Protein 6PI6 (pdb70)

Nearest PDB structures (foldseek):
  6pi6-assembly1_A  TM=1.001E+00  e=5.151E-66  Pseudomonas sp. ADP
  3s99-assembly1_A  TM=9.803E-01  e=4.110E-44  Brucella abortus 2308
  7x0r-assembly1_A  TM=9.194E-01  e=1.935E-23  Acetivibrio thermocellus
  2hqb-assembly1_A  TM=8.569E-01  e=4.774E-20  Halalkalibacterium halodurans
  4p98-assembly1_A  TM=7.795E-01  e=1.539E-20  Conexibacter woesei DSM 14684

B-factor: mean 29.37, std 10.7, range [14.75, 93.06]

Foldseek 3Di:
DAQEEEEEELADCVQLFQNVQVVVLVVLLCVVCPPNHDYYYDYNQHFADSVLVVQLVSLVVPHQEYEYADARCAVSQVVSCVVRVSHAYEYELDDDWDFRYAYEYEPLLLVLLLLLLLLLQAAPQLEAEEEEADLFLVRQSSQQSSLLSVCVPPVSRFYAYEYQNHQEDLVSSLVRLVQSVVVRHQEYEYNHTHCSNLLNNQVVVGAYEGHQHQPCVNHVNRHFKYWHFNCNVVSNVQSVCSSVVNDGHYYYYHYVLNPRTDMGDGRPPRDPVSVVVSVVSSVCSNVVVDDSQADQFAFQVRHTQHHHPGGRDPVCSSGPNTHTHNYYYGDDD/DAQEEEEEELADCVQLFDNVQVVVLVVLLCVVCPPNYDYYYDHNQHFADSVLVVQLVSVVVPHQEYEYADASCAVSQVVSCVVRVSHAYEYELYDDWDFRYAYEYEPLLLVLLLLLLLLLVAAPQLEAEEEEADLFLSRQSSQQSSLLSVCVPPVSRFYAYDYQNHQEDLVSSLVRLVLSVVVRHQEYEYNHTHCSNLLNNQVVVGAYEGHQHFPCVNHVNRHQKYWHFNCNVVSNVQSVCSVVVNDGHYYYYHYVLNPRTDMGDGRPPRDPVSVVVSVVSSVCSNVVVDDSQADQFAFQVRHTQHHHPGGRDPVCSSGPNTHTHRYDYGDDD/DAQEEEEEELADCVQLFQVVLVVVLVVLLCVVCPPNYDYYYDHNQHFAPSNLVVVLVSLVVPRQEYEYADARCQVSQLVSCVVRVSHAYEYELYDDWDFRYAYEYEPLLLVLLLLLLLLLQAAPQLEAEEEEADLFLVRQSSQQSSLLSVCVVPVSHFYAYDYQNHQEDLVSSLVRLVLSVVLPHQEYEYNHTHCNNLLNNQVVVGAYEGHQHFPCVNHVNRHQKYWHFNCNVVVNVQSVCVVVVNDGHYYYYYYVLNPRTDIGDGRPPRDPVSVVVSVVSSVCSNVVVDDSQADQWAFQVRHGPHHHVGGQDPVCSSGVRGHTHRYDYRD/DAQEEEEEELADCVQLFQNVLVVVLVVLLCVVCPPNHDYDYDHNQHFADSNLVVVLVSLVVPRQEYEYADARCQVSQVVSCVVRVSHAYEYELYDDWDFRYAYEYEPLLLVLLLLLLLLLVAAPQLEAEEEEADLFLVRQSSQQSSLLSVCVPPVSHFYAYDYQNHQEDLVSSLVRLVLSVVVPHQEYEYNHTHCSNLLNNQVVVGAYEGEQHQPCVNHVNRHQKYWHFNCNVVVNVQSVCVVVVNDGHYYYYHYVLNPRTDMGDGRPPRDPVSVVVSVVSSVCSNVVVDDSFADQWAFQVRHGPHHHVGGQDPVCSSGVRTHTHRYDYRD

InterPro domains:
  IPR003760 ABC transporter substrate-binding protein PnrA-like [PF02608] (31-310)
  IPR028082 Periplasmic binding protein-like I [SSF53822] (176-240)
  IPR052910 ABC Transporter and Purine-Binding [PTHR43208] (24-359)

Sequence (1328 aa):
EPLKVAFVYAGPVSDAGYTYAHDQGRLAMEKNLGAKVVKSSYVENVPEGADAERVIRKLAADDGNKKLIFTTSFGFMNPTERVAKAFPNVVFEHATGVKLAKNLGVYESRQYEGTYLQGVLLAAKMTKTGVIGFVGSFPVPEVIRNINAYTLGAQSVNPKIKTKVIWVSTWYDPAKKERRQAAETLIAQGADVLTQNNTNSPATLQVAQEKGKYAFGCDADMSKFAPKAHLTASISNWGDFYTKTAQAVMAGTWKSEEVHHWGMAEGMVKMAPLNAAVPPDAAKLFEEKKAAMVSGKIKPFQGPLKDQSGAVKVAAGSDLPLASLKGMNWYVQGVEGTIPKEPLKVAFVYAGPVSDAGYTYAHDQGRLAMEKKNLGAKVKSSYVENVPEGADAERVIRKLAADGNKLIFTTSFGFMNPTERVAKAFPNVVFEHATGVKLAKNLGVYESRQYEGTYLQGVLLAAKMTKTGVIGFVGSFPVPEVIRNINAYTLGAQSVNPKIKTKVIWVSTWYDPAKERQAAETLIAQGADVLTQNTNSPATLQVAQEKGKYAFGCDADMSKFAPKAHLTASSISNWGDFYTKTAQAVMAGTWKSEEVHHWGMAEGMVKKMAPLNAAVPPDAAKLFEEKKAAMVSGKIKPFQGPLKDQQSGAVKVAAGSDLPLASLKGMNWYVQQGVEGTIPKEPLKVAFVYAGPVSDAGYTYAHDQGRLAMEKNLGAKVKSSYVENVPEGADAERVIRKLAADGNKLIFTTSFGFMNPTERVAKAFPNVVFEHATGVKLLAKNLGVYESRQYEGTYLQGVLLAAKMTKTGVIGFVGSFPVPEVIRNINAYTLGAQSVNPKIKTKVIWVSTWYDPAKERQQAAETLIAQGADVLTQNNTNSPATLQVAQEKGKYAFGCDADMSKFAPKAHLTASISNWGDFYTKTAQAVMAGTWKSEEVHHWGMAEGMVKMAPLNAAVPPDAAKLFEEKKAAMVSGKIKPFQGPLKDQSGAVKVAAGSDLPLASLKGMNWYVQGVEGTIEPLKVAFVYAGPVSDAGYTYAHDQGRLAMEKNLGAKVKSSYVENVPEGADAERVIRKLAADGNKLIFTTSFGFMNPTERVAKAFPNVVFEHATGVKLAKNLGVYESRQYEGTYLQGVLAAKMTKTGVIGFVGSFPVPEVIRNINAYTLGAQSVNPKIKTKVIWVSTWYDPAKERQAAETLIAQGADVLTQNNTNSPATLQVAQEKGKYAFGCDADMSKFAPKKAHLTASISNWGDDFYTKTAQAVMAGTWKSEEVHHWGMAEGMVKMAPLNAAVPPDAAKLFEEKKAAMVSGKIKPFQGPLKDQSGAVKVAAGSDLPLASLLKGMMNWYVQGVEGTI

Radius of gyration: 36.93 Å; Cα contacts (8 Å, |Δi|>4): 3184; chains: 4; bounding box: 103×70×82 Å

Structure (mmCIF, N/CA/C/O backbone):
data_6PI6
#
_entry.id   6PI6
#
_cell.length_a   98.761
_cell.length_b   62.786
_cell.length_c   120.173
_cell.angle_alpha   90.000
_cell.angle_beta   93.360
_cell.angle_gamma   90.000
#
_symmetry.space_group_name_H-M   'P 1 21 1'
#
loop_
_entity.id
_entity.type
_entity.pdbx_description
1 polymer 'Atrazine periplasmic binding protein'
2 non-polymer 4-(ethylamino)-6-[(propan-2-yl)amino]-1,3,5-triazin-2-ol
3 non-polymer 'DIMETHYL SULFOXIDE'
4 water water
#
loop_
_atom_site.group_PDB
_atom_site.id
_atom_site.type_symbol
_atom_site.label_atom_id
_atom_site.label_alt_id
_atom_site.label_comp_id
_atom_site.label_asym_id
_atom_site.label_entity_id
_atom_site.label_seq_id
_atom_site.pdbx_PDB_ins_code
_atom_site.Cartn_x
_atom_site.Cartn_y
_atom_site.Cartn_z
_atom_site.occupancy
_atom_site.B_iso_or_equiv
_atom_site.auth_seq_id
_atom_site.auth_comp_id
_atom_site.auth_asym_id
_atom_site.auth_atom_id
_atom_site.pdbx_PDB_model_num
ATOM 1 N N . GLU A 1 23 ? 13.770 18.382 -18.815 1.00 62.78 28 GLU A N 1
ATOM 2 C CA . GLU A 1 23 ? 13.701 17.212 -17.884 1.00 59.52 28 GLU A CA 1
ATOM 3 C C . GLU A 1 23 ? 12.285 16.632 -17.936 1.00 44.37 28 GLU A C 1
ATOM 4 O O . GLU A 1 23 ? 11.319 17.367 -18.122 1.00 40.99 28 GLU A O 1
ATOM 10 N N . PRO A 1 24 ? 12.102 15.306 -17.799 1.00 39.36 29 PRO A N 1
ATOM 11 C CA . PRO A 1 24 ? 10.752 14.757 -17.639 1.00 33.58 29 PRO A CA 1
ATOM 12 C C . PRO A 1 24 ? 9.983 15.315 -16.423 1.00 28.69 29 PRO A C 1
ATOM 13 O O . PRO A 1 24 ? 10.577 15.670 -15.433 1.00 29.30 29 PRO A O 1
ATOM 17 N N . LEU A 1 25 ? 8.656 15.404 -16.565 1.00 23.07 30 LEU A N 1
ATOM 18 C CA . LEU A 1 25 ? 7.761 15.740 -15.453 1.00 20.91 30 LEU A CA 1
ATOM 19 C C . LEU A 1 25 ? 7.657 14.479 -14.578 1.00 19.70 30 LEU A C 1
ATOM 20 O O . LEU A 1 25 ? 7.226 13.408 -15.108 1.00 21.18 30 LEU A O 1
ATOM 25 N N . LYS A 1 26 ? 7.972 14.622 -13.295 1.00 21.87 31 LYS A N 1
ATOM 26 C CA . LYS A 1 26 ? 7.884 13.518 -12.314 1.00 20.93 31 LYS A CA 1
ATOM 27 C C . LYS A 1 26 ? 6.474 13.484 -11.764 1.00 19.48 31 LYS A C 1
ATOM 28 O O . LYS A 1 26 ? 6.010 14.505 -11.209 1.00 20.44 31 LYS A O 1
ATOM 34 N N . VAL A 1 27 ? 5.803 12.369 -12.003 1.00 18.61 32 VAL A N 1
ATOM 35 C CA . VAL A 1 27 ? 4.380 12.180 -11.638 1.00 18.50 32 VAL A CA 1
ATOM 36 C C . VAL A 1 27 ? 4.311 10.996 -10.682 1.00 16.65 32 VAL A C 1
ATOM 37 O O . VAL A 1 27 ? 4.829 9.927 -11.014 1.00 20.39 32 VAL A O 1
ATOM 41 N N . ALA A 1 28 ? 3.605 11.159 -9.554 1.00 16.57 33 ALA A N 1
ATOM 42 C CA . ALA A 1 28 ? 3.410 10.061 -8.591 1.00 17.34 33 ALA A CA 1
ATOM 43 C C . ALA A 1 28 ? 1.920 9.766 -8.377 1.00 18.73 33 ALA A C 1
ATOM 44 O O . ALA A 1 28 ? 1.081 10.666 -8.422 1.00 17.73 33 ALA A O 1
ATOM 46 N N . PHE A 1 29 ? 1.628 8.495 -8.103 1.00 17.89 34 PHE A N 1
ATOM 47 C CA . PHE A 1 29 ? 0.269 7.970 -7.860 1.00 17.42 34 PHE A CA 1
ATOM 48 C C . PHE A 1 29 ? 0.285 7.302 -6.497 1.00 18.57 34 PHE A C 1
ATOM 49 O O . PHE A 1 29 ? 1.150 6.470 -6.264 1.00 19.94 34 PHE A O 1
ATOM 57 N N . VAL A 1 30 ? -0.645 7.673 -5.659 1.00 16.21 35 VAL A N 1
ATOM 58 C CA . VAL A 1 30 ? -0.832 7.051 -4.325 1.00 16.78 35 VAL A CA 1
ATOM 59 C C . VAL A 1 30 ? -2.098 6.211 -4.351 1.00 17.13 35 VAL A C 1
ATOM 60 O O . VAL A 1 30 ? -3.203 6.775 -4.537 1.00 17.30 35 VAL A O 1
ATOM 64 N N . TYR A 1 31 ? -1.956 4.888 -4.130 1.00 17.00 36 TYR A N 1
ATOM 65 C CA . TYR A 1 31 ? -3.073 3.939 -4.135 1.00 16.73 36 TYR A CA 1
ATOM 66 C C . TYR A 1 31 ? -3.352 3.466 -2.707 1.00 17.12 36 TYR A C 1
ATOM 67 O O . TYR A 1 31 ? -2.400 3.279 -1.934 1.00 17.32 36 TYR A O 1
ATOM 76 N N . ALA A 1 32 ? -4.624 3.327 -2.406 1.00 17.42 37 ALA A N 1
ATOM 77 C CA . ALA A 1 32 ? -5.098 2.821 -1.091 1.00 18.67 37 ALA A CA 1
ATOM 78 C C . ALA A 1 32 ? -5.234 1.320 -1.115 1.00 19.36 37 ALA A C 1
ATOM 79 O O . ALA A 1 32 ? -5.541 0.725 -0.069 1.00 21.65 37 ALA A O 1
ATOM 81 N N . GLY A 1 33 ? -5.032 0.701 -2.267 1.00 19.06 38 GLY A N 1
ATOM 82 C CA . GLY A 1 33 ? -5.139 -0.746 -2.464 1.00 19.49 38 GLY A CA 1
ATOM 83 C C . GLY A 1 33 ? -3.989 -1.242 -3.326 1.00 18.15 38 GLY A C 1
ATOM 84 O O . GLY A 1 33 ? -3.092 -0.472 -3.713 1.00 19.57 38 GLY A O 1
ATOM 85 N N . PRO A 1 34 ? -4.019 -2.526 -3.717 1.00 19.14 39 PRO A N 1
ATOM 86 C CA . PRO A 1 34 ? -2.972 -3.103 -4.553 1.00 19.85 39 PRO A CA 1
ATOM 87 C C . PRO A 1 34 ? -3.327 -3.106 -6.033 1.00 20.21 39 PRO A C 1
ATOM 88 O O . PRO A 1 34 ? -4.520 -3.244 -6.396 1.00 19.75 39 PRO A O 1
ATOM 92 N N . VAL A 1 35 ? -2.294 -2.975 -6.863 1.00 20.25 40 VAL A N 1
ATOM 93 C CA . VAL A 1 35 ? -2.487 -3.101 -8.326 1.00 24.36 40 VAL A CA 1
ATOM 94 C C . VAL A 1 35 ? -3.027 -4.501 -8.659 1.00 24.35 40 VAL A C 1
ATOM 95 O O . VAL A 1 35 ? -3.765 -4.631 -9.634 1.00 24.86 40 VAL A O 1
ATOM 99 N N . SER A 1 36 ? -2.803 -5.492 -7.791 1.00 21.85 41 SER A N 1
ATOM 100 C CA . SER A 1 36 ? -3.264 -6.872 -8.015 1.00 25.05 41 SER A CA 1
ATOM 101 C C . SER A 1 36 ? -4.713 -7.065 -7.548 1.00 26.53 41 SER A C 1
ATOM 102 O O . SER A 1 36 ? -5.165 -8.205 -7.573 1.00 24.61 41 SER A O 1
ATOM 105 N N . ASP A 1 37 ? -5.468 -5.999 -7.198 1.00 22.67 42 ASP A N 1
ATOM 106 C CA . ASP A 1 37 ? -6.909 -6.134 -6.877 1.00 22.90 42 ASP A CA 1
ATOM 107 C C . ASP A 1 37 ? -7.705 -6.605 -8.096 1.00 23.68 42 ASP A C 1
ATOM 108 O O . ASP A 1 37 ? -8.802 -7.105 -7.888 1.00 25.46 42 ASP A O 1
ATOM 113 N N . ALA A 1 38 ? -7.209 -6.376 -9.314 1.00 22.74 43 ALA A N 1
ATOM 114 C CA . ALA A 1 38 ? -7.907 -6.641 -10.594 1.00 25.40 43 ALA A CA 1
ATOM 115 C C . ALA A 1 38 ? -9.196 -5.825 -10.689 1.00 23.05 43 ALA A C 1
ATOM 116 O O . ALA A 1 38 ? -10.104 -6.199 -11.462 1.00 24.21 43 ALA A O 1
ATOM 118 N N . GLY A 1 39 ? -9.285 -4.729 -9.940 1.00 20.48 44 GLY A N 1
ATOM 119 C CA . GLY A 1 39 ? -10.446 -3.832 -9.963 1.00 21.38 44 GLY A CA 1
ATOM 120 C C . GLY A 1 39 ? -10.004 -2.372 -9.896 1.00 18.04 44 GLY A C 1
ATOM 121 O O . GLY A 1 39 ? -9.306 -1.872 -10.796 1.00 18.94 44 GLY A O 1
ATOM 122 N N . TYR A 1 40 ? -10.409 -1.671 -8.861 1.00 17.50 45 TYR A N 1
ATOM 123 C CA . TYR A 1 40 ? -10.256 -0.206 -8.758 1.00 19.06 45 TYR A CA 1
ATOM 124 C C . TYR A 1 40 ? -8.799 0.267 -8.900 1.00 16.86 45 TYR A C 1
ATOM 125 O O . TYR A 1 40 ? -8.504 1.169 -9.707 1.00 17.73 45 TYR A O 1
ATOM 134 N N . THR A 1 41 ? -7.914 -0.238 -8.074 1.00 17.17 46 THR A N 1
ATOM 135 C CA . THR A 1 41 ? -6.481 0.216 -8.088 1.00 18.63 46 THR A CA 1
ATOM 136 C C . THR A 1 41 ? -5.817 -0.246 -9.384 1.00 15.98 46 THR A C 1
ATOM 137 O O . THR A 1 41 ? -5.120 0.556 -10.047 1.00 17.33 46 THR A O 1
ATOM 141 N N . TYR A 1 42 ? -6.107 -1.459 -9.825 1.00 17.61 47 TYR A N 1
ATOM 142 C CA . TYR A 1 42 ? -5.665 -1.958 -11.148 1.00 18.72 47 TYR A CA 1
ATOM 143 C C . TYR A 1 42 ? -5.996 -0.925 -12.216 1.00 17.26 47 TYR A C 1
ATOM 144 O O . TYR A 1 42 ? -5.150 -0.602 -13.082 1.00 17.15 47 TYR A O 1
ATOM 153 N N . ALA A 1 43 ? -7.260 -0.480 -12.250 1.00 17.78 48 ALA A N 1
ATOM 154 C CA . ALA A 1 43 ? -7.717 0.464 -13.294 1.00 18.94 48 ALA A CA 1
ATOM 155 C C . ALA A 1 43 ? -6.999 1.816 -13.184 1.00 18.01 48 ALA A C 1
ATOM 156 O O . ALA A 1 43 ? -6.640 2.424 -14.234 1.00 16.83 48 ALA A O 1
ATOM 158 N N . HIS A 1 44 ? -6.847 2.369 -11.976 1.00 20.04 49 HIS A N 1
ATOM 159 C CA . HIS A 1 44 ? -6.050 3.620 -11.819 1.00 18.79 49 HIS A CA 1
ATOM 160 C C . HIS A 1 44 ? -4.633 3.409 -12.368 1.00 17.37 49 HIS A C 1
ATOM 161 O O . HIS A 1 44 ? -4.109 4.264 -13.081 1.00 18.60 49 HIS A O 1
ATOM 168 N N . ASP A 1 45 ? -4.040 2.266 -12.080 1.00 17.89 50 ASP A N 1
ATOM 169 C CA . ASP A 1 45 ? -2.643 1.947 -12.506 1.00 16.30 50 ASP A CA 1
ATOM 170 C C . ASP A 1 45 ? -2.609 1.723 -14.023 1.00 19.60 50 ASP A C 1
ATOM 171 O O . ASP A 1 45 ? -1.623 2.174 -14.658 1.00 18.86 50 ASP A O 1
ATOM 176 N N . GLN A 1 46 ? -3.658 1.151 -14.639 1.00 17.79 51 GLN A N 1
ATOM 177 C CA . GLN A 1 46 ? -3.735 1.117 -16.129 1.00 19.92 51 GLN A CA 1
ATOM 178 C C . GLN A 1 46 ? -3.794 2.544 -16.677 1.00 20.03 51 GLN A C 1
ATOM 179 O O . GLN A 1 46 ? -3.243 2.803 -17.756 1.00 21.26 51 GLN A O 1
ATOM 185 N N . GLY A 1 47 ? -4.433 3.477 -15.967 1.00 18.21 52 GLY A N 1
ATOM 186 C CA . GLY A 1 47 ? -4.444 4.899 -16.360 1.00 18.49 52 GLY A CA 1
ATOM 187 C C . GLY A 1 47 ? -3.050 5.493 -16.316 1.00 17.36 52 GLY A C 1
ATOM 188 O O . GLY A 1 47 ? -2.681 6.268 -17.237 1.00 18.91 52 GLY A O 1
ATOM 189 N N . ARG A 1 48 ? -2.294 5.214 -15.277 1.00 17.12 53 ARG A N 1
ATOM 190 C CA . ARG A 1 48 ? -0.873 5.631 -15.148 1.00 16.78 53 ARG A CA 1
ATOM 191 C C . ARG A 1 48 ? -0.070 5.080 -16.324 1.00 17.51 53 ARG A C 1
ATOM 192 O O . ARG A 1 48 ? 0.673 5.870 -16.971 1.00 19.76 53 ARG A O 1
ATOM 200 N N . LEU A 1 49 ? -0.271 3.808 -16.634 1.00 18.65 54 LEU A N 1
ATOM 201 C CA . LEU A 1 49 ? 0.483 3.176 -17.754 1.00 19.65 54 LEU A CA 1
ATOM 202 C C . LEU A 1 49 ? 0.059 3.815 -19.081 1.00 22.23 54 LEU A C 1
ATOM 203 O O . LEU A 1 49 ? 0.945 3.997 -19.983 1.00 21.89 54 LEU A O 1
ATOM 208 N N . ALA A 1 50 ? -1.228 4.136 -19.272 1.00 21.19 55 ALA A N 1
ATOM 209 C CA . ALA A 1 50 ? -1.682 4.839 -20.493 1.00 21.72 55 ALA A CA 1
ATOM 210 C C . ALA A 1 50 ? -1.001 6.188 -20.598 1.00 23.56 55 ALA A C 1
ATOM 211 O O . ALA A 1 50 ? -0.557 6.579 -21.709 1.00 23.05 55 ALA A O 1
ATOM 213 N N . MET A 1 51 ? -0.935 6.945 -19.508 1.00 20.85 56 MET A N 1
ATOM 214 C CA . MET A 1 51 ? -0.259 8.269 -19.487 1.00 22.69 56 MET A CA 1
ATOM 215 C C . MET A 1 51 ? 1.200 8.096 -19.911 1.00 22.29 56 MET A C 1
ATOM 216 O O . MET A 1 51 ? 1.658 8.864 -20.746 1.00 22.69 56 MET A O 1
ATOM 221 N N . GLU A 1 52 ? 1.880 7.065 -19.406 1.00 21.61 57 GLU A N 1
ATOM 222 C CA . GLU A 1 52 ? 3.294 6.759 -19.784 1.00 23.90 57 GLU A CA 1
ATOM 223 C C . GLU A 1 52 ? 3.382 6.455 -21.280 1.00 25.39 57 GLU A C 1
ATOM 224 O O . GLU A 1 52 ? 4.334 6.984 -21.939 1.00 25.28 57 GLU A O 1
ATOM 230 N N . LYS A 1 53 ? 2.438 5.701 -21.824 1.00 24.28 58 LYS A N 1
ATOM 231 C CA . LYS A 1 53 ? 2.493 5.328 -23.269 1.00 24.14 58 LYS A CA 1
ATOM 232 C C . LYS A 1 53 ? 2.226 6.603 -24.101 1.00 26.84 58 LYS A C 1
ATOM 233 O O . LYS A 1 53 ? 2.913 6.819 -25.117 1.00 26.54 58 LYS A O 1
ATOM 239 N N . ASN A 1 54 ? 1.281 7.434 -23.676 1.00 23.89 59 ASN A N 1
ATOM 240 C CA . ASN A 1 54 ? 0.807 8.617 -24.440 1.00 25.05 59 ASN A CA 1
ATOM 241 C C . ASN A 1 54 ? 1.868 9.720 -24.414 1.00 25.93 59 ASN A C 1
ATOM 242 O O . ASN A 1 54 ? 1.974 10.459 -25.422 1.00 27.92 59 ASN A O 1
ATOM 247 N N . LEU A 1 55 ? 2.613 9.903 -23.307 1.00 23.39 60 LEU A N 1
ATOM 248 C CA . LEU A 1 55 ? 3.527 11.058 -23.149 1.00 24.92 60 LEU A CA 1
ATOM 249 C C . LEU A 1 55 ? 4.990 10.641 -23.244 1.00 26.44 60 LEU A C 1
ATOM 250 O O . LEU A 1 55 ? 5.844 11.550 -23.423 1.00 27.16 60 LEU A O 1
ATOM 255 N N . GLY A 1 56 ? 5.262 9.345 -23.206 1.00 27.05 61 GLY A N 1
ATOM 256 C CA . GLY A 1 56 ? 6.603 8.749 -23.381 1.00 30.66 61 GLY A CA 1
ATOM 257 C C . GLY A 1 56 ? 7.627 9.368 -22.458 1.00 31.65 61 GLY A C 1
ATOM 258 O O . GLY A 1 56 ? 7.395 9.479 -21.234 1.00 30.82 61 GLY A O 1
ATOM 259 N N . ALA A 1 57 ? 8.735 9.837 -23.017 1.00 29.31 62 ALA A N 1
ATOM 260 C CA . ALA A 1 57 ? 9.906 10.328 -22.252 1.00 29.51 62 ALA A CA 1
ATOM 261 C C . ALA A 1 57 ? 9.604 11.681 -21.581 1.00 26.02 62 ALA A C 1
ATOM 262 O O . ALA A 1 57 ? 10.397 12.109 -20.753 1.00 28.03 62 ALA A O 1
ATOM 264 N N . LYS A 1 58 ? 8.496 12.337 -21.914 1.00 23.75 63 LYS A N 1
ATOM 265 C CA . LYS A 1 58 ? 8.155 13.643 -21.280 1.00 22.98 63 LYS A CA 1
ATOM 266 C C . LYS A 1 58 ? 7.688 13.446 -19.836 1.00 23.72 63 LYS A C 1
ATOM 267 O O . LYS A 1 58 ? 7.622 14.463 -19.112 1.00 23.49 63 LYS A O 1
ATOM 273 N N A VAL A 1 59 ? 7.370 12.222 -19.424 0.50 22.15 64 VAL A N 1
ATOM 274 N N B VAL A 1 59 ? 7.348 12.222 -19.432 0.50 22.37 64 VAL A N 1
ATOM 275 C CA A VAL A 1 59 ? 6.857 11.932 -18.048 0.50 23.08 64 VAL A CA 1
ATOM 276 C CA B VAL A 1 59 ? 6.894 11.937 -18.035 0.50 23.48 64 VAL A CA 1
ATOM 277 C C A VAL A 1 59 ? 7.673 10.788 -17.440 0.50 25.21 64 VAL A C 1
ATOM 278 C C B VAL A 1 59 ? 7.701 10.788 -17.442 0.50 25.44 64 VAL A C 1
ATOM 279 O O A VAL A 1 59 ? 8.111 9.889 -18.181 0.50 24.77 64 VAL A O 1
ATOM 280 O O B VAL A 1 59 ? 8.125 9.883 -18.181 0.50 24.98 64 VAL A O 1
ATOM 287 N N . LYS A 1 60 ? 7.845 10.810 -16.121 1.00 21.80 65 LYS A N 1
ATOM 288 C CA . LYS A 1 60 ? 8.411 9.674 -15.378 1.00 24.30 65 LYS A CA 1
ATOM 289 C C . LYS A 1 60 ? 7.467 9.415 -14.213 1.00 23.68 65 LYS A C 1
ATOM 290 O O . LYS A 1 60 ? 7.418 10.274 -13.298 1.00 23.06 65 LYS A O 1
ATOM 296 N N . SER A 1 61 ? 6.805 8.271 -14.192 1.00 22.25 66 SER A N 1
ATOM 297 C CA . SER A 1 61 ? 5.757 8.002 -13.172 1.00 22.41 66 SER A CA 1
ATOM 298 C C . SER A 1 61 ? 6.321 7.077 -12.124 1.00 23.96 66 SER A C 1
ATOM 299 O O . SER A 1 61 ? 7.209 6.283 -12.435 1.00 23.93 66 SER A O 1
ATOM 302 N N . SER A 1 62 ? 5.786 7.151 -10.915 1.00 21.16 67 SER A N 1
ATOM 303 C CA . SER A 1 62 ? 6.004 6.148 -9.872 1.00 22.76 67 SER A CA 1
ATOM 304 C C . SER A 1 62 ? 4.704 5.981 -9.093 1.00 21.38 67 SER A C 1
ATOM 305 O O . SER A 1 62 ? 3.784 6.796 -9.253 1.00 20.84 67 SER A O 1
ATOM 308 N N . TYR A 1 63 ? 4.640 4.943 -8.285 1.00 20.10 68 TYR A N 1
ATOM 309 C CA . TYR A 1 63 ? 3.419 4.727 -7.478 1.00 19.73 68 TYR A CA 1
ATOM 310 C C . TYR A 1 63 ? 3.801 4.082 -6.161 1.00 20.22 68 TYR A C 1
ATOM 311 O O . TYR A 1 63 ? 4.891 3.539 -6.043 1.00 21.26 68 TYR A O 1
ATOM 320 N N . VAL A 1 64 ? 2.919 4.228 -5.203 1.00 18.42 69 VAL A N 1
ATOM 321 C CA . VAL A 1 64 ? 2.961 3.498 -3.912 1.00 20.11 69 VAL A CA 1
ATOM 322 C C . VAL A 1 64 ? 1.596 2.839 -3.724 1.00 21.76 69 VAL A C 1
ATOM 323 O O . VAL A 1 64 ? 0.572 3.543 -3.872 1.00 21.72 69 VAL A O 1
ATOM 327 N N . GLU A 1 65 ? 1.578 1.540 -3.389 1.00 20.58 70 GLU A N 1
ATOM 328 C CA . GLU A 1 65 ? 0.300 0.822 -3.203 1.00 22.98 70 GLU A CA 1
ATOM 329 C C . GLU A 1 65 ? 0.031 0.559 -1.737 1.00 23.74 70 GLU A C 1
ATOM 330 O O . GLU A 1 65 ? 0.966 0.672 -0.905 1.00 20.30 70 GLU A O 1
ATOM 336 N N . ASN A 1 66 ? -1.210 0.188 -1.455 1.00 19.37 71 ASN A N 1
ATOM 337 C CA . ASN A 1 66 ? -1.651 -0.250 -0.104 1.00 21.11 71 ASN A CA 1
ATOM 338 C C . ASN A 1 66 ? -1.353 0.830 0.942 1.00 24.60 71 ASN A C 1
ATOM 339 O O . ASN A 1 66 ? -0.986 0.478 2.074 1.00 24.70 71 ASN A O 1
ATOM 344 N N . VAL A 1 67 ? -1.498 2.103 0.594 1.00 19.91 72 VAL A N 1
ATOM 345 C CA . VAL A 1 67 ? -1.264 3.205 1.561 1.00 18.78 72 VAL A CA 1
ATOM 346 C C . VAL A 1 67 ? -2.496 3.356 2.447 1.00 20.67 72 VAL A C 1
ATOM 347 O O . VAL A 1 67 ? -3.599 3.585 1.964 1.00 22.84 72 VAL A O 1
ATOM 351 N N . PRO A 1 68 ? -2.355 3.239 3.784 1.00 24.23 73 PRO A N 1
ATOM 352 C CA . PRO A 1 68 ? -3.514 3.424 4.667 1.00 28.21 73 PRO A CA 1
ATOM 353 C C . PRO A 1 68 ? -4.090 4.852 4.562 1.00 29.60 73 PRO A C 1
ATOM 354 O O . PRO A 1 68 ? -3.326 5.789 4.319 1.00 29.61 73 PRO A O 1
ATOM 358 N N . GLU A 1 69 ? -5.428 4.944 4.601 1.00 34.55 74 GLU A N 1
ATOM 359 C CA . GLU A 1 69 ? -6.240 6.186 4.431 1.00 38.54 74 GLU A CA 1
ATOM 360 C C . GLU A 1 69 ? -6.083 6.989 5.712 1.00 40.99 74 GLU A C 1
ATOM 361 O O . GLU A 1 69 ? -5.509 6.428 6.642 1.00 45.99 74 GLU A O 1
ATOM 367 N N . GLY A 1 70 ? -6.501 8.260 5.723 1.00 39.81 75 GLY A N 1
ATOM 368 C CA . GLY A 1 70 ? -6.364 9.148 6.897 1.00 43.32 75 GLY A CA 1
ATOM 369 C C . GLY A 1 70 ? -4.895 9.432 7.239 1.00 43.54 75 GLY A C 1
ATOM 370 O O . GLY A 1 70 ? -4.075 9.549 6.312 1.00 39.62 75 GLY A O 1
ATOM 371 N N . ALA A 1 71 ? -4.581 9.580 8.529 1.00 44.19 76 ALA A N 1
ATOM 372 C CA . ALA A 1 71 ? -3.358 10.242 9.052 1.00 49.20 76 ALA A CA 1
ATOM 373 C C . ALA A 1 71 ? -2.063 9.649 8.473 1.00 44.49 76 ALA A C 1
ATOM 374 O O . ALA A 1 71 ? -1.177 10.445 8.132 1.00 54.77 76 ALA A O 1
ATOM 376 N N . ASP A 1 72 ? -1.915 8.329 8.352 1.00 46.29 77 ASP A N 1
ATOM 377 C CA . ASP A 1 72 ? -0.630 7.658 7.939 1.00 40.10 77 ASP A CA 1
ATOM 378 C C . ASP A 1 72 ? -0.281 7.891 6.439 1.00 43.52 77 ASP A C 1
ATOM 379 O O . ASP A 1 72 ? 0.872 7.679 6.002 1.00 42.07 77 ASP A O 1
ATOM 384 N N . ALA A 1 73 ? -1.247 8.288 5.620 1.00 30.90 78 ALA A N 1
ATOM 385 C CA . ALA A 1 73 ? -1.043 8.624 4.190 1.00 23.78 78 ALA A CA 1
ATOM 386 C C . ALA A 1 73 ? -0.247 9.926 4.048 1.00 23.82 78 ALA A C 1
ATOM 387 O O . ALA A 1 73 ? 0.405 10.161 3.034 1.00 24.12 78 ALA A O 1
ATOM 389 N N . GLU A 1 74 ? -0.347 10.811 5.035 1.00 22.54 79 GLU A N 1
ATOM 390 C CA . GLU A 1 74 ? 0.318 12.128 4.967 1.00 25.79 79 GLU A CA 1
ATOM 391 C C . GLU A 1 74 ? 1.831 11.948 4.790 1.00 25.36 79 GLU A C 1
ATOM 392 O O . GLU A 1 74 ? 2.437 12.627 3.934 1.00 22.48 79 GLU A O 1
ATOM 398 N N . ARG A 1 75 ? 2.438 11.012 5.510 1.00 23.50 80 ARG A N 1
ATOM 399 C CA . ARG A 1 75 ? 3.906 10.788 5.430 1.00 26.70 80 ARG A CA 1
ATOM 400 C C . ARG A 1 75 ? 4.275 10.330 4.002 1.00 24.54 80 ARG A C 1
ATOM 401 O O . ARG A 1 75 ? 5.300 10.789 3.471 1.00 22.26 80 ARG A O 1
ATOM 409 N N . VAL A 1 76 ? 3.474 9.470 3.384 1.00 21.25 81 VAL A N 1
ATOM 410 C CA . VAL A 1 76 ? 3.794 8.930 2.032 1.00 21.81 81 VAL A CA 1
ATOM 411 C C . VAL A 1 76 ? 3.684 10.078 1.035 1.00 18.66 81 VAL A C 1
ATOM 412 O O . VAL A 1 76 ? 4.593 10.207 0.137 1.00 19.93 81 VAL A O 1
ATOM 416 N N . ILE A 1 77 ? 2.594 10.820 1.088 1.00 20.89 82 ILE A N 1
ATOM 417 C CA . ILE A 1 77 ? 2.352 11.936 0.127 1.00 21.74 82 ILE A CA 1
ATOM 418 C C . ILE A 1 77 ? 3.473 12.983 0.278 1.00 22.45 82 ILE A C 1
ATOM 419 O O . ILE A 1 77 ? 4.027 13.463 -0.756 1.00 20.38 82 ILE A O 1
ATOM 424 N N . ARG A 1 78 ? 3.826 13.354 1.522 1.00 22.97 83 ARG A N 1
ATOM 425 C CA . ARG A 1 78 ? 4.909 14.338 1.785 1.00 23.97 83 ARG A CA 1
ATOM 426 C C . ARG A 1 78 ? 6.239 13.845 1.193 1.00 23.03 83 ARG A C 1
ATOM 427 O O . ARG A 1 78 ? 6.954 14.641 0.562 1.00 22.45 83 ARG A O 1
ATOM 435 N N . LYS A 1 79 ? 6.582 12.585 1.383 1.00 21.24 84 LYS A N 1
ATOM 436 C CA . LYS A 1 79 ? 7.844 12.009 0.878 1.00 22.71 84 LYS A CA 1
ATOM 437 C C . LYS A 1 79 ? 7.871 12.053 -0.654 1.00 22.62 84 LYS A C 1
ATOM 438 O O . LYS A 1 79 ? 8.918 12.392 -1.220 1.00 20.11 84 LYS A O 1
ATOM 444 N N . LEU A 1 80 ? 6.751 11.735 -1.335 1.00 19.51 85 LEU A N 1
ATOM 445 C CA . LEU A 1 80 ? 6.737 11.848 -2.814 1.00 18.89 85 LEU A CA 1
ATOM 446 C C . LEU A 1 80 ? 6.913 13.306 -3.242 1.00 17.38 85 LEU A C 1
ATOM 447 O O . LEU A 1 80 ? 7.597 13.546 -4.280 1.00 19.27 85 LEU A O 1
ATOM 452 N N . ALA A 1 81 ? 6.352 14.262 -2.509 1.00 17.13 86 ALA A N 1
ATOM 453 C CA . ALA A 1 81 ? 6.510 15.691 -2.876 1.00 18.68 86 ALA A CA 1
ATOM 454 C C . ALA A 1 81 ? 7.993 16.112 -2.615 1.00 17.97 86 ALA A C 1
ATOM 455 O O . ALA A 1 81 ? 8.581 16.769 -3.477 1.00 20.30 86 ALA A O 1
ATOM 457 N N . ALA A 1 82 ? 8.571 15.665 -1.510 1.00 18.87 87 ALA A N 1
ATOM 458 C CA . ALA A 1 82 ? 9.984 15.945 -1.095 1.00 20.60 87 ALA A CA 1
ATOM 459 C C . ALA A 1 82 ? 10.953 15.358 -2.108 1.00 24.08 87 ALA A C 1
ATOM 460 O O . ALA A 1 82 ? 12.042 15.959 -2.313 1.00 24.98 87 ALA A O 1
ATOM 462 N N A ASP A 1 83 ? 10.585 14.242 -2.747 0.50 22.59 88 ASP A N 1
ATOM 463 N N B ASP A 1 83 ? 10.585 14.242 -2.747 0.50 23.63 88 ASP A N 1
ATOM 464 C CA A ASP A 1 83 ? 11.461 13.541 -3.716 0.50 25.16 88 ASP A CA 1
ATOM 465 C CA B ASP A 1 83 ? 11.459 13.538 -3.716 0.50 26.99 88 ASP A CA 1
ATOM 466 C C A ASP A 1 83 ? 11.431 14.234 -5.083 0.50 24.62 88 ASP A C 1
ATOM 467 C C B ASP A 1 83 ? 11.428 14.231 -5.084 0.50 25.57 88 ASP A C 1
ATOM 468 O O A ASP A 1 83 ? 12.132 13.744 -5.974 0.50 26.84 88 ASP A O 1
ATOM 469 O O B ASP A 1 83 ? 12.130 13.741 -5.974 0.50 27.71 88 ASP A O 1
ATOM 478 N N . GLY A 1 84 ? 10.616 15.266 -5.280 1.00 22.02 89 GLY A N 1
ATOM 479 C CA . GLY A 1 84 ? 10.654 16.064 -6.532 1.00 20.73 89 GLY A CA 1
ATOM 480 C C . GLY A 1 84 ? 9.520 15.750 -7.494 1.00 21.89 89 GLY A C 1
ATOM 481 O O . GLY A 1 84 ? 9.541 16.299 -8.613 1.00 22.27 89 GLY A O 1
ATOM 482 N N . ASN A 1 85 ? 8.499 14.994 -7.082 1.00 19.76 90 ASN A N 1
ATOM 483 C CA . ASN A 1 85 ? 7.268 14.836 -7.919 1.00 20.16 90 ASN A CA 1
ATOM 484 C C . ASN A 1 85 ? 6.579 16.189 -8.061 1.00 21.54 90 ASN A C 1
ATOM 485 O O . ASN A 1 85 ? 6.389 16.896 -7.031 1.00 21.73 90 ASN A O 1
ATOM 490 N N A LYS A 1 86 ? 6.239 16.593 -9.286 0.50 20.74 91 LYS A N 1
ATOM 491 N N B LYS A 1 86 ? 6.239 16.594 -9.285 0.50 20.71 91 LYS A N 1
ATOM 492 C CA A LYS A 1 86 ? 5.598 17.910 -9.545 0.50 20.55 91 LYS A CA 1
ATOM 493 C CA B LYS A 1 86 ? 5.595 17.910 -9.539 0.50 20.51 91 LYS A CA 1
ATOM 494 C C A LYS A 1 86 ? 4.071 17.765 -9.717 0.50 19.83 91 LYS A C 1
ATOM 495 C C B LYS A 1 86 ? 4.070 17.765 -9.715 0.50 19.80 91 LYS A C 1
ATOM 496 O O A LYS A 1 86 ? 3.365 18.793 -9.757 0.50 18.74 91 LYS A O 1
ATOM 497 O O B LYS A 1 86 ? 3.364 18.793 -9.757 0.50 18.70 91 LYS A O 1
ATOM 508 N N . LEU A 1 87 ? 3.593 16.525 -9.878 1.00 17.73 92 LEU A N 1
ATOM 509 C CA . LEU A 1 87 ? 2.145 16.200 -10.037 1.00 17.90 92 LEU A CA 1
ATOM 510 C C . LEU A 1 87 ? 1.911 14.908 -9.258 1.00 17.27 92 LEU A C 1
ATOM 511 O O . LEU A 1 87 ? 2.608 13.929 -9.497 1.00 17.40 92 LEU A O 1
ATOM 516 N N . ILE A 1 88 ? 0.975 14.971 -8.313 1.00 15.63 93 ILE A N 1
ATOM 517 C CA . ILE A 1 88 ? 0.679 13.820 -7.401 1.00 16.40 93 ILE A CA 1
ATOM 518 C C . ILE A 1 88 ? -0.831 13.586 -7.463 1.00 16.90 93 ILE A C 1
ATOM 519 O O . ILE A 1 88 ? -1.616 14.529 -7.173 1.00 17.65 93 ILE A O 1
ATOM 524 N N . PHE A 1 89 ? -1.204 12.364 -7.825 1.00 17.41 94 PHE A N 1
ATOM 525 C CA . PHE A 1 89 ? -2.606 11.886 -7.787 1.00 15.46 94 PHE A CA 1
ATOM 526 C C . PHE A 1 89 ? -2.846 11.020 -6.550 1.00 17.11 94 PHE A C 1
ATOM 527 O O . PHE A 1 89 ? -2.117 10.046 -6.365 1.00 17.54 94 PHE A O 1
ATOM 535 N N . THR A 1 90 ? -3.772 11.415 -5.697 1.00 15.74 95 THR A N 1
ATOM 536 C CA . THR A 1 90 ? -4.165 10.598 -4.528 1.00 15.61 95 THR A CA 1
ATOM 537 C C . THR A 1 90 ? -5.526 9.962 -4.816 1.00 17.99 95 THR A C 1
ATOM 538 O O . THR A 1 90 ? -6.518 10.688 -4.958 1.00 19.21 95 THR A O 1
ATOM 542 N N . THR A 1 91 ? -5.540 8.632 -4.999 1.00 17.58 96 THR A N 1
ATOM 543 C CA . THR A 1 91 ? -6.623 7.962 -5.744 1.00 16.14 96 THR A CA 1
ATOM 544 C C . THR A 1 91 ? -7.710 7.363 -4.846 1.00 17.51 96 THR A C 1
ATOM 545 O O . THR A 1 91 ? -8.410 6.496 -5.333 1.00 21.00 96 THR A O 1
ATOM 549 N N . SER A 1 92 ? -7.999 7.933 -3.673 1.00 17.21 97 SER A N 1
ATOM 550 C CA . SER A 1 92 ? -9.027 7.358 -2.793 1.00 17.00 97 SER A CA 1
ATOM 551 C C . SER A 1 92 ? -9.569 8.472 -1.904 1.00 18.66 97 SER A C 1
ATOM 552 O O . SER A 1 92 ? -8.810 9.337 -1.475 1.00 19.37 97 SER A O 1
ATOM 555 N N . PHE A 1 93 ? -10.844 8.371 -1.582 1.00 19.42 98 PHE A N 1
ATOM 556 C CA . PHE A 1 93 ? -11.563 9.334 -0.730 1.00 19.39 98 PHE A CA 1
ATOM 557 C C . PHE A 1 93 ? -10.795 9.672 0.548 1.00 22.63 98 PHE A C 1
ATOM 558 O O . PHE A 1 93 ? -10.754 10.860 0.934 1.00 21.78 98 PHE A O 1
ATOM 566 N N . GLY A 1 94 ? -10.323 8.663 1.258 1.00 21.88 99 GLY A N 1
ATOM 567 C CA . GLY A 1 94 ? -9.684 8.835 2.572 1.00 24.59 99 GLY A CA 1
ATOM 568 C C . GLY A 1 94 ? -8.346 9.544 2.531 1.00 24.33 99 GLY A C 1
ATOM 569 O O . GLY A 1 94 ? -7.778 9.801 3.597 1.00 25.37 99 GLY A O 1
ATOM 570 N N . PHE A 1 95 ? -7.815 9.889 1.344 1.00 19.36 100 PHE A N 1
ATOM 571 C CA . PHE A 1 95 ? -6.619 10.741 1.264 1.00 19.68 100 PHE A CA 1
ATOM 572 C C . PHE A 1 95 ? -6.973 12.229 1.231 1.00 20.59 100 PHE A C 1
ATOM 573 O O . PHE A 1 95 ? -6.036 12.996 1.083 1.00 20.99 100 PHE A O 1
ATOM 581 N N . MET A 1 96 ? -8.257 12.608 1.319 1.00 21.11 101 MET A N 1
ATOM 582 C CA . MET A 1 96 ? -8.701 14.002 1.136 1.00 21.90 101 MET A CA 1
ATOM 583 C C . MET A 1 96 ? -7.958 14.945 2.097 1.00 22.32 101 MET A C 1
ATOM 584 O O . MET A 1 96 ? -7.311 15.903 1.649 1.00 20.75 101 MET A O 1
ATOM 589 N N . ASN A 1 97 ? -8.053 14.695 3.400 1.00 21.14 102 ASN A N 1
ATOM 590 C CA . ASN A 1 97 ? -7.519 15.674 4.361 1.00 22.94 102 ASN A CA 1
ATOM 591 C C . ASN A 1 97 ? -5.990 15.630 4.352 1.00 21.60 102 ASN A C 1
ATOM 592 O O . ASN A 1 97 ? -5.375 16.699 4.373 1.00 23.05 102 ASN A O 1
ATOM 597 N N . PRO A 1 98 ? -5.308 14.461 4.325 1.00 22.67 103 PRO A N 1
ATOM 598 C CA . PRO A 1 98 ? -3.842 14.438 4.163 1.00 24.55 103 PRO A CA 1
ATOM 599 C C . PRO A 1 98 ? -3.381 15.188 2.897 1.00 21.36 103 PRO A C 1
ATOM 600 O O . PRO A 1 98 ? -2.392 15.895 2.949 1.00 20.70 103 PRO A O 1
ATOM 604 N N . THR A 1 99 ? -4.092 15.017 1.781 1.00 20.05 104 THR A N 1
ATOM 605 C CA . THR A 1 99 ? -3.719 15.710 0.520 1.00 19.06 104 THR A CA 1
ATOM 606 C C . THR A 1 99 ? -3.819 17.230 0.717 1.00 20.09 104 THR A C 1
ATOM 607 O O . THR A 1 99 ? -2.890 17.934 0.290 1.00 21.47 104 THR A O 1
ATOM 611 N N . GLU A 1 100 ? -4.901 17.713 1.327 1.00 22.33 105 GLU A N 1
ATOM 612 C CA . GLU A 1 100 ? -5.114 19.162 1.553 1.00 24.57 105 GLU A CA 1
ATOM 613 C C . GLU A 1 100 ? -3.946 19.698 2.409 1.00 22.25 105 GLU A C 1
ATOM 614 O O . GLU A 1 100 ? -3.404 20.773 2.088 1.00 20.71 105 GLU A O 1
ATOM 620 N N . ARG A 1 101 ? -3.539 18.969 3.432 1.00 20.83 106 ARG A N 1
ATOM 621 C CA . ARG A 1 101 ? -2.430 19.426 4.319 1.00 22.63 106 ARG A CA 1
ATOM 622 C C . ARG A 1 101 ? -1.108 19.439 3.580 1.00 22.44 106 ARG A C 1
ATOM 623 O O . ARG A 1 101 ? -0.352 20.437 3.694 1.00 22.93 106 ARG A O 1
ATOM 631 N N . VAL A 1 102 ? -0.799 18.401 2.783 1.00 18.82 107 VAL A N 1
ATOM 632 C CA . VAL A 1 102 ? 0.489 18.362 2.067 1.00 19.24 107 VAL A CA 1
ATOM 633 C C . VAL A 1 102 ? 0.467 19.463 1.000 1.00 17.11 107 VAL A C 1
ATOM 634 O O . VAL A 1 102 ? 1.539 20.048 0.722 1.00 20.37 107 VAL A O 1
ATOM 638 N N . ALA A 1 103 ? -0.668 19.682 0.321 1.00 17.79 108 ALA A N 1
ATOM 639 C CA . ALA A 1 103 ? -0.736 20.705 -0.741 1.00 17.71 108 ALA A CA 1
ATOM 640 C C . ALA A 1 103 ? -0.352 22.094 -0.171 1.00 18.48 108 ALA A C 1
ATOM 641 O O . ALA A 1 103 ? 0.318 22.857 -0.863 1.00 19.23 108 ALA A O 1
ATOM 643 N N . LYS A 1 104 ? -0.744 22.425 1.048 1.00 19.76 109 LYS A N 1
ATOM 644 C CA . LYS A 1 104 ? -0.358 23.730 1.664 1.00 21.67 109 LYS A CA 1
ATOM 645 C C . LYS A 1 104 ? 1.165 23.817 1.849 1.00 22.56 109 LYS A C 1
ATOM 646 O O . LYS A 1 104 ? 1.765 24.903 1.657 1.00 23.94 109 LYS A O 1
ATOM 652 N N . ALA A 1 105 ? 1.816 22.717 2.159 1.00 19.27 110 ALA A N 1
ATOM 653 C CA . ALA A 1 105 ? 3.269 22.621 2.439 1.00 20.16 110 ALA A CA 1
ATOM 654 C C . ALA A 1 105 ? 4.087 22.577 1.159 1.00 20.67 110 ALA A C 1
ATOM 655 O O . ALA A 1 105 ? 5.290 22.795 1.240 1.00 22.08 110 ALA A O 1
ATOM 657 N N . PHE A 1 106 ? 3.469 22.219 0.022 1.00 19.99 111 PHE A N 1
ATOM 658 C CA . PHE A 1 106 ? 4.164 22.101 -1.282 1.00 20.76 111 PHE A CA 1
ATOM 659 C C . PHE A 1 106 ? 3.452 22.935 -2.327 1.00 21.05 111 PHE A C 1
ATOM 660 O O . PHE A 1 106 ? 2.844 22.393 -3.260 1.00 19.76 111 PHE A O 1
ATOM 668 N N . PRO A 1 107 ? 3.511 24.275 -2.245 1.00 21.44 112 PRO A N 1
ATOM 669 C CA . PRO A 1 107 ? 2.737 25.119 -3.153 1.00 22.98 112 PRO A CA 1
ATOM 670 C C . PRO A 1 107 ? 3.223 25.100 -4.605 1.00 23.28 112 PRO A C 1
ATOM 671 O O . PRO A 1 107 ? 2.485 25.609 -5.423 1.00 26.03 112 PRO A O 1
ATOM 675 N N . ASN A 1 108 ? 4.401 24.520 -4.900 1.00 21.11 113 ASN A N 1
ATOM 676 C CA . ASN A 1 108 ? 4.891 24.415 -6.289 1.00 22.85 113 ASN A CA 1
ATOM 677 C C . ASN A 1 108 ? 4.580 23.024 -6.854 1.00 23.76 113 ASN A C 1
ATOM 678 O O . ASN A 1 108 ? 5.044 22.721 -7.972 1.00 24.91 113 ASN A O 1
ATOM 683 N N . VAL A 1 109 ? 3.844 22.191 -6.131 1.00 20.12 114 VAL A N 1
ATOM 684 C CA . VAL A 1 109 ? 3.412 20.838 -6.627 1.00 18.70 114 VAL A CA 1
ATOM 685 C C . VAL A 1 109 ? 1.910 20.872 -6.906 1.00 17.44 114 VAL A C 1
ATOM 686 O O . VAL A 1 109 ? 1.170 21.490 -6.181 1.00 18.00 114 VAL A O 1
ATOM 690 N N . VAL A 1 110 ? 1.502 20.226 -7.984 1.00 16.48 115 VAL A N 1
ATOM 691 C CA . VAL A 1 110 ? 0.073 20.095 -8.369 1.00 18.04 115 VAL A CA 1
ATOM 692 C C . VAL A 1 110 ? -0.470 18.772 -7.767 1.00 18.46 115 VAL A C 1
ATOM 693 O O . VAL A 1 110 ? 0.155 17.734 -7.974 1.00 17.40 115 VAL A O 1
ATOM 697 N N . PHE A 1 111 ? -1.549 18.851 -7.018 1.00 17.55 116 PHE A N 1
ATOM 698 C CA . PHE A 1 111 ? -2.225 17.705 -6.388 1.00 16.80 116 PHE A CA 1
ATOM 699 C C . PHE A 1 111 ? -3.604 17.534 -7.033 1.00 19.09 116 PHE A C 1
ATOM 700 O O . PHE A 1 111 ? -4.318 18.529 -7.270 1.00 17.97 116 PHE A O 1
ATOM 708 N N . GLU A 1 112 ? -3.936 16.285 -7.342 1.00 17.49 117 GLU A N 1
ATOM 709 C CA . GLU A 1 112 ? -5.278 15.875 -7.852 1.00 16.19 117 GLU A CA 1
ATOM 710 C C . GLU A 1 112 ? -5.792 14.779 -6.941 1.00 17.39 117 GLU A C 1
ATOM 711 O O . GLU A 1 112 ? -5.126 13.737 -6.806 1.00 18.50 117 GLU A O 1
ATOM 717 N N . HIS A 1 113 ? -6.931 15.016 -6.313 1.00 16.84 118 HIS A N 1
ATOM 718 C CA . HIS A 1 113 ? -7.526 14.073 -5.349 1.00 14.75 118 HIS A CA 1
ATOM 719 C C . HIS A 1 113 ? -8.798 13.451 -5.945 1.00 17.81 118 HIS A C 1
ATOM 720 O O . HIS A 1 113 ? -9.710 14.179 -6.379 1.00 17.75 118 HIS A O 1
ATOM 727 N N . ALA A 1 114 ? -8.850 12.117 -5.953 1.00 18.44 119 ALA A N 1
ATOM 728 C CA . ALA A 1 114 ? -9.995 11.387 -6.530 1.00 19.11 119 ALA A CA 1
ATOM 729 C C . ALA A 1 114 ? -11.139 11.428 -5.534 1.00 18.80 119 ALA A C 1
ATOM 730 O O . ALA A 1 114 ? -10.974 10.934 -4.410 1.00 19.77 119 ALA A O 1
ATOM 732 N N . THR A 1 115 ? -12.310 11.839 -6.018 1.00 20.69 120 THR A N 1
ATOM 733 C CA . THR A 1 115 ? -13.638 11.764 -5.351 1.00 20.92 120 THR A CA 1
ATOM 734 C C . THR A 1 115 ? -13.815 12.801 -4.253 1.00 25.20 120 THR A C 1
ATOM 735 O O . THR A 1 115 ? -14.936 12.807 -3.634 1.00 26.87 120 THR A O 1
ATOM 739 N N . GLY A 1 116 ? -12.834 13.658 -4.019 1.00 23.87 121 GLY A N 1
ATOM 740 C CA . GLY A 1 116 ? -12.928 14.649 -2.939 1.00 24.57 121 GLY A CA 1
ATOM 741 C C . GLY A 1 116 ? -13.738 15.882 -3.275 1.00 22.91 121 GLY A C 1
ATOM 742 O O . GLY A 1 116 ? -14.201 16.039 -4.400 1.00 24.61 121 GLY A O 1
ATOM 743 N N . VAL A 1 117 ? -13.893 16.746 -2.271 1.00 24.67 122 VAL A N 1
ATOM 744 C CA . VAL A 1 117 ? -14.661 18.017 -2.418 1.00 27.69 122 VAL A CA 1
ATOM 745 C C . VAL A 1 117 ? -13.814 19.199 -1.943 1.00 29.69 122 VAL A C 1
ATOM 746 O O . VAL A 1 117 ? -14.370 20.288 -1.917 1.00 31.50 122 VAL A O 1
ATOM 750 N N . LYS A 1 118 ? -12.523 19.008 -1.611 1.00 23.36 123 LYS A N 1
ATOM 751 C CA . LYS A 1 118 ? -11.644 20.105 -1.130 1.00 27.63 123 LYS A CA 1
ATOM 752 C C . LYS A 1 118 ? -10.701 20.527 -2.261 1.00 25.39 123 LYS A C 1
ATOM 753 O O . LYS A 1 118 ? -10.074 19.638 -2.863 1.00 24.55 123 LYS A O 1
ATOM 759 N N . LEU A 1 119 ? -10.687 21.809 -2.552 1.00 27.12 124 LEU A N 1
ATOM 760 C CA . LEU A 1 119 ? -9.826 22.421 -3.600 1.00 27.40 124 LEU A CA 1
ATOM 761 C C . LEU A 1 119 ? -8.945 23.499 -2.989 1.00 28.96 124 LEU A C 1
ATOM 762 O O . LEU A 1 119 ? -9.298 24.069 -1.904 1.00 25.81 124 LEU A O 1
ATOM 767 N N . ALA A 1 120 ? -7.885 23.841 -3.703 1.00 25.65 125 ALA A N 1
ATOM 768 C CA . ALA A 1 120 ? -6.986 24.950 -3.335 1.00 23.67 125 ALA A CA 1
ATOM 769 C C . ALA A 1 120 ? -6.312 25.408 -4.625 1.00 21.97 125 ALA A C 1
ATOM 770 O O . ALA A 1 120 ? -6.483 24.734 -5.643 1.00 20.94 125 ALA A O 1
ATOM 772 N N . LYS A 1 121 ? -5.444 26.410 -4.534 1.00 23.93 126 LYS A N 1
ATOM 773 C CA . LYS A 1 121 ? -4.751 26.952 -5.741 1.00 20.72 126 LYS A CA 1
ATOM 774 C C . LYS A 1 121 ? -4.004 25.801 -6.452 1.00 20.74 126 LYS A C 1
ATOM 775 O O . LYS A 1 121 ? -3.978 25.797 -7.682 1.00 22.39 126 LYS A O 1
ATOM 781 N N . ASN A 1 122 ? -3.417 24.840 -5.714 1.00 18.32 127 ASN A N 1
ATOM 782 C CA . ASN A 1 122 ? -2.613 23.724 -6.270 1.00 19.46 127 ASN A CA 1
ATOM 783 C C . ASN A 1 122 ? -3.301 22.379 -5.979 1.00 19.32 127 ASN A C 1
ATOM 784 O O . ASN A 1 122 ? -2.600 21.352 -6.023 1.00 19.70 127 ASN A O 1
ATOM 789 N N . LEU A 1 123 ? -4.634 22.349 -5.792 1.00 17.20 128 LEU A N 1
ATOM 790 C CA . LEU A 1 123 ? -5.348 21.094 -5.481 1.00 19.26 128 LEU A CA 1
ATOM 791 C C . LEU A 1 123 ? -6.651 21.062 -6.265 1.00 19.45 128 LEU A C 1
ATOM 792 O O . LEU A 1 123 ? -7.499 21.922 -6.031 1.00 20.09 128 LEU A O 1
ATOM 797 N N . GLY A 1 124 ? -6.752 20.116 -7.210 1.00 17.46 129 GLY A N 1
ATOM 798 C CA . GLY A 1 124 ? -7.993 19.860 -7.947 1.00 18.20 129 GLY A CA 1
ATOM 799 C C . GLY A 1 124 ? -8.605 18.529 -7.501 1.00 18.66 129 GLY A C 1
ATOM 800 O O . GLY A 1 124 ? -7.939 17.745 -6.796 1.00 17.52 129 GLY A O 1
ATOM 801 N N . VAL A 1 125 ? -9.841 18.265 -7.914 1.00 19.16 130 VAL A N 1
ATOM 802 C CA . VAL A 1 125 ? -10.502 16.984 -7.604 1.00 21.83 130 VAL A CA 1
ATOM 803 C C . VAL A 1 125 ? -11.065 16.423 -8.914 1.00 20.87 130 VAL A C 1
ATOM 804 O O . VAL A 1 125 ? -11.419 17.185 -9.847 1.00 21.65 130 VAL A O 1
ATOM 808 N N . TYR A 1 126 ? -11.128 15.134 -8.978 1.00 18.14 131 TYR A N 1
ATOM 809 C CA . TYR A 1 126 ? -11.636 14.414 -10.162 1.00 19.46 131 TYR A CA 1
ATOM 810 C C . TYR A 1 126 ? -12.424 13.184 -9.747 1.00 21.03 131 TYR A C 1
ATOM 811 O O . TYR A 1 126 ? -12.105 12.551 -8.723 1.00 18.08 131 TYR A O 1
ATOM 820 N N . GLU A 1 127 ? -13.400 12.816 -10.574 1.00 20.97 132 GLU A N 1
ATOM 821 C CA . GLU A 1 127 ? -14.128 11.561 -10.339 1.00 26.17 132 GLU A CA 1
ATOM 822 C C . GLU A 1 127 ? -14.849 11.164 -11.618 1.00 23.30 132 GLU A C 1
ATOM 823 O O . GLU A 1 127 ? -14.930 11.982 -12.571 1.00 21.18 132 GLU A O 1
ATOM 829 N N . SER A 1 128 ? -15.310 9.948 -11.625 1.00 20.30 133 SER A N 1
ATOM 830 C CA . SER A 1 128 ? -16.126 9.396 -12.729 1.00 19.73 133 SER A CA 1
ATOM 831 C C . SER A 1 128 ? -17.600 9.538 -12.347 1.00 22.30 133 SER A C 1
ATOM 832 O O . SER A 1 128 ? -17.931 9.570 -11.146 1.00 23.59 133 SER A O 1
ATOM 835 N N . ARG A 1 129 ? -18.457 9.486 -13.329 1.00 21.07 134 ARG A N 1
ATOM 836 C CA . ARG A 1 129 ? -19.916 9.319 -13.126 1.00 22.98 134 ARG A CA 1
ATOM 837 C C . ARG A 1 129 ? -20.212 7.820 -13.283 1.00 20.80 134 ARG A C 1
ATOM 838 O O . ARG A 1 129 ? -21.022 7.444 -14.161 1.00 21.94 134 ARG A O 1
ATOM 846 N N . GLN A 1 130 ? -19.613 6.982 -12.436 1.00 20.75 135 GLN A N 1
ATOM 847 C CA . GLN A 1 130 ? -19.741 5.522 -12.581 1.00 22.80 135 GLN A CA 1
ATOM 848 C C . GLN A 1 130 ? -21.214 5.118 -12.371 1.00 21.06 135 GLN A C 1
ATOM 849 O O . GLN A 1 130 ? -21.619 4.073 -12.903 1.00 19.30 135 GLN A O 1
ATOM 855 N N . TYR A 1 131 ? -21.964 5.925 -11.627 1.00 19.19 136 TYR A N 1
ATOM 856 C CA . TYR A 1 131 ? -23.402 5.669 -11.372 1.00 19.85 136 TYR A CA 1
ATOM 857 C C . TYR A 1 131 ? -24.202 5.566 -12.677 1.00 20.81 136 TYR A C 1
ATOM 858 O O . TYR A 1 131 ? -25.253 4.983 -12.676 1.00 20.66 136 TYR A O 1
ATOM 867 N N . GLU A 1 132 ? -23.720 6.165 -13.782 1.00 20.17 137 GLU A N 1
ATOM 868 C CA . GLU A 1 132 ? -24.353 5.956 -15.105 1.00 22.50 137 GLU A CA 1
ATOM 869 C C . GLU A 1 132 ? -24.277 4.472 -15.472 1.00 20.95 137 GLU A C 1
ATOM 870 O O . GLU A 1 132 ? -25.295 3.880 -15.949 1.00 21.31 137 GLU A O 1
ATOM 876 N N . GLY A 1 133 ? -23.113 3.845 -15.262 1.00 20.46 138 GLY A N 1
ATOM 877 C CA . GLY A 1 133 ? -22.948 2.409 -15.476 1.00 20.88 138 GLY A CA 1
ATOM 878 C C . GLY A 1 133 ? -23.745 1.595 -14.481 1.00 20.66 138 GLY A C 1
ATOM 879 O O . GLY A 1 133 ? -24.399 0.595 -14.894 1.00 19.37 138 GLY A O 1
ATOM 880 N N . THR A 1 134 ? -23.770 2.013 -13.234 1.00 18.17 139 THR A N 1
ATOM 881 C CA . THR A 1 134 ? -24.477 1.249 -12.183 1.00 18.30 139 THR A CA 1
ATOM 882 C C . THR A 1 134 ? -25.999 1.249 -12.498 1.00 18.26 139 THR A C 1
ATOM 883 O O . THR A 1 134 ? -26.666 0.236 -12.222 1.00 17.73 139 THR A O 1
ATOM 887 N N . TYR A 1 135 ? -26.537 2.340 -13.021 1.00 16.85 140 TYR A N 1
ATOM 888 C CA . TYR A 1 135 ? -27.959 2.426 -13.435 1.00 17.00 140 TYR A CA 1
ATOM 889 C C . TYR A 1 135 ? -28.223 1.324 -14.467 1.00 18.41 140 TYR A C 1
ATOM 890 O O . TYR A 1 135 ? -29.213 0.625 -14.350 1.00 18.82 140 TYR A O 1
ATOM 899 N N . LEU A 1 136 ? -27.373 1.223 -15.495 1.00 18.15 141 LEU A N 1
ATOM 900 C CA . LEU A 1 136 ? -27.518 0.184 -16.541 1.00 18.92 141 LEU A CA 1
ATOM 901 C C . LEU A 1 136 ? -27.416 -1.212 -15.929 1.00 19.08 141 LEU A C 1
ATOM 902 O O . LEU A 1 136 ? -28.136 -2.128 -16.380 1.00 20.32 141 LEU A O 1
ATOM 907 N N . GLN A 1 137 ? -26.506 -1.426 -14.981 1.00 17.60 142 GLN A N 1
ATOM 908 C CA . GLN A 1 137 ? -26.416 -2.719 -14.248 1.00 19.29 142 GLN A CA 1
ATOM 909 C C . GLN A 1 137 ? -27.767 -3.017 -13.592 1.00 19.14 142 GLN A C 1
ATOM 910 O O . GLN A 1 137 ? -28.166 -4.165 -13.584 1.00 20.40 142 GLN A O 1
ATOM 916 N N . GLY A 1 138 ? -28.391 -2.036 -12.967 1.00 19.61 143 GLY A N 1
ATOM 917 C CA . GLY A 1 138 ? -29.701 -2.203 -12.313 1.00 19.67 143 GLY A CA 1
ATOM 918 C C . GLY A 1 138 ? -30.784 -2.614 -13.292 1.00 19.67 143 GLY A C 1
ATOM 919 O O . GLY A 1 138 ? -31.538 -3.530 -12.975 1.00 21.35 143 GLY A O 1
ATOM 920 N N . VAL A 1 139 ? -30.790 -2.023 -14.479 1.00 18.86 144 VAL A N 1
ATOM 921 C CA . VAL A 1 139 ? -31.729 -2.438 -15.565 1.00 23.23 144 VAL A CA 1
ATOM 922 C C . VAL A 1 139 ? -31.552 -3.935 -15.810 1.00 23.86 144 VAL A C 1
ATOM 923 O O . VAL A 1 139 ? -32.543 -4.702 -15.814 1.00 22.37 144 VAL A O 1
ATOM 927 N N A LEU A 1 140 ? -30.313 -4.377 -15.986 0.50 21.26 145 LEU A N 1
ATOM 928 N N B LEU A 1 140 ? -30.309 -4.380 -15.994 0.50 21.87 145 LEU A N 1
ATOM 929 C CA A LEU A 1 140 ? -30.042 -5.795 -16.285 0.50 20.93 145 LEU A CA 1
ATOM 930 C CA B LEU A 1 140 ? -30.027 -5.805 -16.281 0.50 21.89 145 LEU A CA 1
ATOM 931 C C A LEU A 1 140 ? -30.352 -6.662 -15.057 0.50 22.44 145 LEU A C 1
ATOM 932 C C B LEU A 1 140 ? -30.363 -6.660 -15.056 0.50 23.09 145 LEU A C 1
ATOM 933 O O A LEU A 1 140 ? -30.885 -7.766 -15.215 0.50 24.46 145 LEU A O 1
ATOM 934 O O B LEU A 1 140 ? -30.887 -7.766 -15.216 0.50 25.10 145 LEU A O 1
ATOM 943 N N . ALA A 1 141 ? -30.066 -6.178 -13.847 1.00 21.42 146 ALA A N 1
ATOM 944 C CA . ALA A 1 141 ? -30.321 -6.954 -12.633 1.00 21.73 146 ALA A CA 1
ATOM 945 C C . ALA A 1 141 ? -31.843 -7.263 -12.563 1.00 21.15 146 ALA A C 1
ATOM 946 O O . ALA A 1 141 ? -32.187 -8.390 -12.125 1.00 22.11 146 ALA A O 1
ATOM 948 N N . ALA A 1 142 ? -32.689 -6.293 -12.858 1.00 21.14 147 ALA A N 1
ATOM 949 C CA . ALA A 1 142 ? -34.167 -6.442 -12.814 1.00 20.54 147 ALA A CA 1
ATOM 950 C C . ALA A 1 142 ? -34.590 -7.509 -13.821 1.00 21.87 147 ALA A C 1
ATOM 951 O O . ALA A 1 142 ? -35.549 -8.288 -13.503 1.00 23.20 147 ALA A O 1
ATOM 953 N N . LYS A 1 143 ? -33.915 -7.602 -14.960 1.00 22.10 148 LYS A N 1
ATOM 954 C CA . LYS A 1 143 ? -34.218 -8.620 -15.999 1.00 23.61 148 LYS A CA 1
ATOM 955 C C . LYS A 1 143 ? -33.764 -10.014 -15.564 1.00 27.30 148 LYS A C 1
ATOM 956 O O . LYS A 1 143 ? -34.442 -10.985 -15.931 1.00 28.63 148 LYS A O 1
ATOM 962 N N . MET A 1 144 ? -32.706 -10.133 -14.761 1.00 23.79 149 MET A N 1
ATOM 963 C CA . MET A 1 144 ? -32.052 -11.420 -14.481 1.00 24.54 149 MET A CA 1
ATOM 964 C C . MET A 1 144 ? -32.467 -11.959 -13.116 1.00 24.92 149 MET A C 1
ATOM 965 O O . MET A 1 144 ? -32.250 -13.125 -12.910 1.00 28.62 149 MET A O 1
ATOM 970 N N . THR A 1 145 ? -32.988 -11.142 -12.192 1.00 24.74 150 THR A N 1
ATOM 971 C CA . THR A 1 145 ? -33.325 -11.592 -10.824 1.00 22.11 150 THR A CA 1
ATOM 972 C C . THR A 1 145 ? -34.500 -12.594 -10.856 1.00 25.90 150 THR A C 1
ATOM 973 O O . THR A 1 145 ? -35.422 -12.399 -11.643 1.00 26.41 150 THR A O 1
ATOM 977 N N . LYS A 1 146 ? -34.429 -13.633 -10.026 1.00 24.89 151 LYS A N 1
ATOM 978 C CA . LYS A 1 146 ? -35.522 -14.595 -9.783 1.00 30.34 151 LYS A CA 1
ATOM 979 C C . LYS A 1 146 ? -36.171 -14.313 -8.426 1.00 32.62 151 LYS A C 1
ATOM 980 O O . LYS A 1 146 ? -37.356 -14.660 -8.240 1.00 31.85 151 LYS A O 1
ATOM 986 N N . THR A 1 147 ? -35.493 -13.634 -7.508 1.00 26.06 152 THR A N 1
ATOM 987 C CA . THR A 1 147 ? -36.021 -13.363 -6.141 1.00 26.60 152 THR A CA 1
ATOM 988 C C . THR A 1 147 ? -36.657 -11.994 -6.096 1.00 23.22 152 THR A C 1
ATOM 989 O O . THR A 1 147 ? -37.390 -11.714 -5.141 1.00 25.15 152 THR A O 1
ATOM 993 N N . GLY A 1 148 ? -36.380 -11.111 -7.065 1.00 23.15 153 GLY A N 1
ATOM 994 C CA . GLY A 1 148 ? -36.818 -9.716 -6.948 1.00 25.39 153 GLY A CA 1
ATOM 995 C C . GLY A 1 148 ? -36.026 -8.890 -5.939 1.00 23.91 153 GLY A C 1
ATOM 996 O O . GLY A 1 148 ? -36.446 -7.748 -5.642 1.00 24.64 153 GLY A O 1
ATOM 997 N N . VAL A 1 149 ? -34.901 -9.435 -5.476 1.00 24.34 154 VAL A N 1
ATOM 998 C CA . VAL A 1 149 ? -34.025 -8.753 -4.497 1.00 25.72 154 VAL A CA 1
ATOM 999 C C . VAL A 1 149 ? -32.616 -8.721 -5.087 1.00 23.02 154 VAL A C 1
ATOM 1000 O O . VAL A 1 149 ? -32.091 -9.776 -5.478 1.00 23.55 154 VAL A O 1
ATOM 1004 N N . ILE A 1 150 ? -32.117 -7.499 -5.268 1.00 22.89 155 ILE A N 1
ATOM 1005 C CA . ILE A 1 150 ? -30.744 -7.273 -5.759 1.00 21.44 155 ILE A CA 1
ATOM 1006 C C . ILE A 1 150 ? -29.915 -6.808 -4.560 1.00 21.05 155 ILE A C 1
ATOM 1007 O O . ILE A 1 150 ? -30.460 -6.339 -3.535 1.00 22.32 155 ILE A O 1
ATOM 1012 N N . GLY A 1 151 ? -28.606 -7.031 -4.663 1.00 20.12 156 GLY A N 1
ATOM 1013 C CA . GLY A 1 151 ? -27.707 -6.843 -3.525 1.00 20.99 156 GLY A CA 1
ATOM 1014 C C . GLY A 1 151 ? -26.587 -5.901 -3.834 1.00 19.85 156 GLY A C 1
ATOM 1015 O O . GLY A 1 151 ? -26.129 -5.884 -5.004 1.00 19.46 156 GLY A O 1
ATOM 1016 N N . PHE A 1 152 ? -26.144 -5.177 -2.816 1.00 19.07 157 PHE A N 1
ATOM 1017 C CA . PHE A 1 152 ? -25.045 -4.219 -2.959 1.00 20.64 157 PHE A CA 1
ATOM 1018 C C . PHE A 1 152 ? -24.050 -4.402 -1.799 1.00 19.61 157 PHE A C 1
ATOM 1019 O O . PHE A 1 152 ? -24.420 -4.260 -0.612 1.00 19.46 157 PHE A O 1
ATOM 1027 N N . VAL A 1 153 ? -22.799 -4.635 -2.125 1.00 16.86 158 VAL A N 1
ATOM 1028 C CA . VAL A 1 153 ? -21.677 -4.699 -1.141 1.00 19.98 158 VAL A CA 1
ATOM 1029 C C . VAL A 1 153 ? -21.062 -3.304 -1.016 1.00 20.62 158 VAL A C 1
ATOM 1030 O O . VAL A 1 153 ? -20.371 -2.834 -1.937 1.00 18.37 158 VAL A O 1
ATOM 1034 N N . GLY A 1 154 ? -21.329 -2.642 0.093 1.00 19.95 159 GLY A N 1
ATOM 1035 C CA . GLY A 1 154 ? -20.862 -1.277 0.320 1.00 20.30 159 GLY A CA 1
ATOM 1036 C C . GLY A 1 154 ? -19.607 -1.219 1.214 1.00 20.24 159 GLY A C 1
ATOM 1037 O O . GLY A 1 154 ? -19.356 -2.117 2.035 1.00 20.03 159 GLY A O 1
ATOM 1038 N N . SER A 1 155 ? -18.833 -0.178 1.010 1.00 18.77 160 SER A N 1
ATOM 1039 C CA . SER A 1 155 ? -17.591 0.151 1.759 1.00 16.50 160 SER A CA 1
ATOM 1040 C C . SER A 1 155 ? -17.943 1.078 2.932 1.00 18.64 160 SER A C 1
ATOM 1041 O O . SER A 1 155 ? -18.110 0.615 4.078 1.00 19.26 160 SER A O 1
ATOM 1044 N N . PHE A 1 156 ? -18.150 2.331 2.625 1.00 17.00 161 PHE A N 1
ATOM 1045 C CA . PHE A 1 156 ? -18.503 3.426 3.566 1.00 19.99 161 PHE A CA 1
ATOM 1046 C C . PHE A 1 156 ? -19.581 4.298 2.930 1.00 20.53 161 PHE A C 1
ATOM 1047 O O . PHE A 1 156 ? -19.596 4.526 1.718 1.00 18.59 161 PHE A O 1
ATOM 1055 N N . PRO A 1 157 ? -20.494 4.878 3.747 1.00 19.27 162 PRO A N 1
ATOM 1056 C CA . PRO A 1 157 ? -21.632 5.651 3.240 1.00 22.12 162 PRO A CA 1
ATOM 1057 C C . PRO A 1 157 ? -21.240 7.064 2.810 1.00 23.88 162 PRO A C 1
ATOM 1058 O O . PRO A 1 157 ? -21.655 8.030 3.371 1.00 25.65 162 PRO A O 1
ATOM 1062 N N . VAL A 1 158 ? -20.329 7.153 1.865 1.00 21.01 163 VAL A N 1
ATOM 1063 C CA . VAL A 1 158 ? -19.895 8.429 1.261 1.00 21.22 163 VAL A CA 1
ATOM 1064 C C . VAL A 1 158 ? -20.685 8.643 -0.015 1.00 19.65 163 VAL A C 1
ATOM 1065 O O . VAL A 1 158 ? -21.290 7.726 -0.553 1.00 19.60 163 VAL A O 1
ATOM 1069 N N . PRO A 1 159 ? -20.699 9.888 -0.547 1.00 19.52 164 PRO A N 1
ATOM 1070 C CA . PRO A 1 159 ? -21.569 10.180 -1.680 1.00 20.51 164 PRO A CA 1
ATOM 1071 C C . PRO A 1 159 ? -21.336 9.272 -2.900 1.00 17.21 164 PRO A C 1
ATOM 1072 O O . PRO A 1 159 ? -22.323 8.913 -3.540 1.00 17.60 164 PRO A O 1
ATOM 1076 N N . GLU A 1 160 ? -20.085 8.951 -3.213 1.00 18.80 165 GLU A N 1
ATOM 1077 C CA . GLU A 1 160 ? -19.800 8.038 -4.351 1.00 18.90 165 GLU A CA 1
ATOM 1078 C C . GLU A 1 160 ? -20.650 6.758 -4.231 1.00 17.28 165 GLU A C 1
ATOM 1079 O O . GLU A 1 160 ? -21.278 6.278 -5.232 1.00 18.90 165 GLU A O 1
ATOM 1085 N N . VAL A 1 161 ? -20.649 6.147 -3.052 1.00 17.94 166 VAL A N 1
ATOM 1086 C CA . VAL A 1 161 ? -21.276 4.830 -2.840 1.00 18.37 166 VAL A CA 1
ATOM 1087 C C . VAL A 1 161 ? -22.803 4.983 -2.811 1.00 16.00 166 VAL A C 1
ATOM 1088 O O . VAL A 1 161 ? -23.505 4.159 -3.389 1.00 17.57 166 VAL A O 1
ATOM 1092 N N . ILE A 1 162 ? -23.303 6.003 -2.098 1.00 16.21 167 ILE A N 1
ATOM 1093 C CA . ILE A 1 162 ? -24.763 6.226 -2.049 1.00 16.67 167 ILE A CA 1
ATOM 1094 C C . ILE A 1 162 ? -25.326 6.533 -3.441 1.00 17.52 167 ILE A C 1
ATOM 1095 O O . ILE A 1 162 ? -26.373 5.980 -3.822 1.00 17.78 167 ILE A O 1
ATOM 1100 N N . ARG A 1 163 ? -24.616 7.297 -4.273 1.00 19.02 168 ARG A N 1
ATOM 1101 C CA . ARG A 1 163 ? -25.086 7.501 -5.642 1.00 18.32 168 ARG A CA 1
ATOM 1102 C C . ARG A 1 163 ? -25.159 6.141 -6.376 1.00 18.74 168 ARG A C 1
ATOM 1103 O O . ARG A 1 163 ? -26.128 5.895 -7.134 1.00 16.83 168 ARG A O 1
ATOM 1111 N N . ASN A 1 164 ? -24.156 5.280 -6.212 1.00 17.72 169 ASN A N 1
ATOM 1112 C CA . ASN A 1 164 ? -24.163 3.944 -6.894 1.00 16.75 169 ASN A CA 1
ATOM 1113 C C . ASN A 1 164 ? -25.321 3.071 -6.359 1.00 15.96 169 ASN A C 1
ATOM 1114 O O . ASN A 1 164 ? -26.007 2.408 -7.165 1.00 17.68 169 ASN A O 1
ATOM 1119 N N . ILE A 1 165 ? -25.582 3.075 -5.050 1.00 17.85 170 ILE A N 1
ATOM 1120 C CA . ILE A 1 165 ? -26.694 2.277 -4.478 1.00 16.40 170 ILE A CA 1
ATOM 1121 C C . ILE A 1 165 ? -28.026 2.761 -5.087 1.00 17.18 170 ILE A C 1
ATOM 1122 O O . ILE A 1 165 ? -28.874 1.919 -5.548 1.00 17.93 170 ILE A O 1
ATOM 1127 N N . ASN A 1 166 ? -28.230 4.070 -5.082 1.00 19.30 171 ASN A N 1
ATOM 1128 C CA . ASN A 1 166 ? -29.485 4.676 -5.600 1.00 19.16 171 ASN A CA 1
ATOM 1129 C C . ASN A 1 166 ? -29.605 4.410 -7.096 1.00 17.85 171 ASN A C 1
ATOM 1130 O O . ASN A 1 166 ? -30.729 4.054 -7.568 1.00 17.79 171 ASN A O 1
ATOM 1135 N N . ALA A 1 167 ? -28.533 4.558 -7.856 1.00 18.22 172 ALA A N 1
ATOM 1136 C CA . ALA A 1 167 ? -28.586 4.371 -9.315 1.00 19.75 172 ALA A CA 1
ATOM 1137 C C . ALA A 1 167 ? -28.891 2.911 -9.654 1.00 19.12 172 ALA A C 1
ATOM 1138 O O . ALA A 1 167 ? -29.674 2.652 -10.576 1.00 19.17 172 ALA A O 1
ATOM 1140 N N . TYR A 1 168 ? -28.296 1.954 -8.929 1.00 18.40 173 TYR A N 1
ATOM 1141 C CA . TYR A 1 168 ? -28.553 0.510 -9.124 1.00 18.75 173 TYR A CA 1
ATOM 1142 C C . TYR A 1 168 ? -30.069 0.275 -8.947 1.00 18.34 173 TYR A C 1
ATOM 1143 O O . TYR A 1 168 ? -30.735 -0.378 -9.719 1.00 20.23 173 TYR A O 1
ATOM 1152 N N . THR A 1 169 ? -30.616 0.869 -7.889 1.00 18.74 174 THR A N 1
ATOM 1153 C CA . THR A 1 169 ? -32.025 0.666 -7.486 1.00 19.36 174 THR A CA 1
ATOM 1154 C C . THR A 1 169 ? -32.963 1.315 -8.511 1.00 18.26 174 THR A C 1
ATOM 1155 O O . THR A 1 169 ? -33.919 0.644 -8.924 1.00 19.91 174 THR A O 1
ATOM 1159 N N . LEU A 1 170 ? -32.685 2.547 -8.915 1.00 18.96 175 LEU A N 1
ATOM 1160 C CA . LEU A 1 170 ? -33.514 3.265 -9.908 1.00 20.29 175 LEU A CA 1
ATOM 1161 C C . LEU A 1 170 ? -33.460 2.539 -11.250 1.00 21.86 175 LEU A C 1
ATOM 1162 O O . LEU A 1 170 ? -34.523 2.423 -11.919 1.00 19.65 175 LEU A O 1
ATOM 1167 N N . GLY A 1 171 ? -32.275 2.107 -11.665 1.00 19.58 176 GLY A N 1
ATOM 1168 C CA . GLY A 1 171 ? -32.191 1.311 -12.898 1.00 19.69 176 GLY A CA 1
ATOM 1169 C C . GLY A 1 171 ? -33.055 0.073 -12.844 1.00 19.89 176 GLY A C 1
ATOM 1170 O O . GLY A 1 171 ? -33.825 -0.194 -13.817 1.00 21.95 176 GLY A O 1
ATOM 1171 N N . ALA A 1 172 ? -33.006 -0.686 -11.742 1.00 18.34 177 ALA A N 1
ATOM 1172 C CA . ALA A 1 172 ? -33.834 -1.884 -11.596 1.00 19.58 177 ALA A CA 1
ATOM 1173 C C . ALA A 1 172 ? -35.324 -1.485 -11.611 1.00 19.28 177 ALA A C 1
ATOM 1174 O O . ALA A 1 172 ? -36.117 -2.163 -12.243 1.00 21.17 177 ALA A O 1
ATOM 1176 N N . GLN A 1 173 ? -35.690 -0.417 -10.885 1.00 19.49 178 GLN A N 1
ATOM 1177 C CA . GLN A 1 173 ? -37.122 -0.026 -10.728 1.00 19.61 178 GLN A CA 1
ATOM 1178 C C . GLN A 1 173 ? -37.679 0.475 -12.064 1.00 22.33 178 GLN A C 1
ATOM 1179 O O . GLN A 1 173 ? -38.937 0.376 -12.250 1.00 23.10 178 GLN A O 1
ATOM 1185 N N . SER A 1 174 ? -36.847 0.915 -13.014 1.00 21.62 179 SER A N 1
ATOM 1186 C CA . SER A 1 174 ? -37.302 1.301 -14.364 1.00 24.99 179 SER A CA 1
ATOM 1187 C C . SER A 1 174 ? -37.850 0.075 -15.110 1.00 26.02 179 SER A C 1
ATOM 1188 O O . SER A 1 174 ? -38.615 0.241 -16.077 1.00 27.87 179 SER A O 1
ATOM 1191 N N . VAL A 1 175 ? -37.483 -1.120 -14.692 1.00 22.25 180 VAL A N 1
ATOM 1192 C CA . VAL A 1 175 ? -37.948 -2.413 -15.267 1.00 23.06 180 VAL A CA 1
ATOM 1193 C C . VAL A 1 175 ? -39.040 -3.005 -14.373 1.00 27.98 180 VAL A C 1
ATOM 1194 O O . VAL A 1 175 ? -40.093 -3.396 -14.889 1.00 26.96 180 VAL A O 1
ATOM 1198 N N . ASN A 1 176 ? -38.790 -3.088 -13.083 1.00 23.45 181 ASN A N 1
ATOM 1199 C CA . ASN A 1 176 ? -39.702 -3.717 -12.092 1.00 24.10 181 ASN A CA 1
ATOM 1200 C C . ASN A 1 176 ? -39.754 -2.806 -10.878 1.00 23.47 181 ASN A C 1
ATOM 1201 O O . ASN A 1 176 ? -38.838 -2.808 -10.053 1.00 23.45 181 ASN A O 1
ATOM 1206 N N . PRO A 1 177 ? -40.811 -1.993 -10.727 1.00 21.88 182 PRO A N 1
ATOM 1207 C CA . PRO A 1 177 ? -40.891 -1.041 -9.607 1.00 20.38 182 PRO A CA 1
ATOM 1208 C C . PRO A 1 177 ? -40.973 -1.720 -8.244 1.00 20.05 182 PRO A C 1
ATOM 1209 O O . PRO A 1 177 ? -40.766 -1.014 -7.244 1.00 24.81 182 PRO A O 1
ATOM 1213 N N . LYS A 1 178 ? -41.163 -3.021 -8.186 1.00 20.48 183 LYS A N 1
ATOM 1214 C CA . LYS A 1 178 ? -41.281 -3.750 -6.888 1.00 22.56 183 LYS A CA 1
ATOM 1215 C C . LYS A 1 178 ? -39.902 -4.224 -6.428 1.00 22.48 183 LYS A C 1
ATOM 1216 O O . LYS A 1 178 ? -39.834 -4.943 -5.413 1.00 22.97 183 LYS A O 1
ATOM 1222 N N . ILE A 1 179 ? -38.833 -3.945 -7.175 1.00 22.87 184 ILE A N 1
ATOM 1223 C CA . ILE A 1 179 ? -37.482 -4.468 -6.806 1.00 23.95 184 ILE A CA 1
ATOM 1224 C C . ILE A 1 179 ? -37.101 -3.914 -5.449 1.00 23.61 184 ILE A C 1
ATOM 1225 O O . ILE A 1 179 ? -37.334 -2.712 -5.207 1.00 26.38 184 ILE A O 1
ATOM 1230 N N . LYS A 1 180 ? -36.442 -4.746 -4.642 1.00 26.10 185 LYS A N 1
ATOM 1231 C CA . LYS A 1 180 ? -35.819 -4.317 -3.372 1.00 27.44 185 LYS A CA 1
ATOM 1232 C C . LYS A 1 180 ? -34.297 -4.453 -3.509 1.00 22.48 185 LYS A C 1
ATOM 1233 O O . LYS A 1 180 ? -33.844 -5.429 -4.120 1.00 22.78 185 LYS A O 1
ATOM 1239 N N . THR A 1 181 ? -33.568 -3.506 -2.970 1.00 22.09 186 THR A N 1
ATOM 1240 C CA . THR A 1 181 ? -32.082 -3.541 -2.916 1.00 20.69 186 THR A CA 1
ATOM 1241 C C . THR A 1 181 ? -31.670 -3.763 -1.468 1.00 20.90 186 THR A C 1
ATOM 1242 O O . THR A 1 181 ? -32.091 -2.938 -0.621 1.00 23.31 186 THR A O 1
ATOM 1246 N N . LYS A 1 182 ? -30.965 -4.859 -1.195 1.00 20.73 187 LYS A N 1
ATOM 1247 C CA . LYS A 1 182 ? -30.395 -5.085 0.126 1.00 20.70 187 LYS A CA 1
ATOM 1248 C C . LYS A 1 182 ? -28.909 -4.670 0.083 1.00 18.30 187 LYS A C 1
ATOM 1249 O O . LYS A 1 182 ? -28.188 -5.087 -0.818 1.00 18.97 187 LYS A O 1
ATOM 1255 N N . VAL A 1 183 ? -28.525 -3.905 1.066 1.00 17.62 188 VAL A N 1
ATOM 1256 C CA . VAL A 1 183 ? -27.148 -3.349 1.210 1.00 20.43 188 VAL A CA 1
ATOM 1257 C C . VAL A 1 183 ? -26.500 -3.985 2.429 1.00 20.57 188 VAL A C 1
ATOM 1258 O O . VAL A 1 183 ? -27.119 -4.074 3.467 1.00 18.80 188 VAL A O 1
ATOM 1262 N N . ILE A 1 184 ? -25.228 -4.312 2.316 1.00 18.32 189 ILE A N 1
ATOM 1263 C CA . ILE A 1 184 ? -24.366 -4.756 3.439 1.00 19.46 189 ILE A CA 1
ATOM 1264 C C . ILE A 1 184 ? -23.080 -3.947 3.395 1.00 21.24 189 ILE A C 1
ATOM 1265 O O . ILE A 1 184 ? -22.598 -3.614 2.285 1.00 20.01 189 ILE A O 1
ATOM 1270 N N . TRP A 1 185 ? -22.594 -3.531 4.555 1.00 20.54 190 TRP A N 1
ATOM 1271 C CA . TRP A 1 185 ? -21.436 -2.633 4.658 1.00 19.43 190 TRP A CA 1
ATOM 1272 C C . TRP A 1 185 ? -20.256 -3.408 5.240 1.00 20.58 190 TRP A C 1
ATOM 1273 O O . TRP A 1 185 ? -20.440 -4.094 6.281 1.00 20.37 190 TRP A O 1
ATOM 1284 N N . VAL A 1 186 ? -19.099 -3.279 4.636 1.00 20.14 191 VAL A N 1
ATOM 1285 C CA . VAL A 1 186 ? -17.867 -3.944 5.145 1.00 19.74 191 VAL A CA 1
ATOM 1286 C C . VAL A 1 186 ? -16.865 -2.962 5.754 1.00 22.20 191 VAL A C 1
ATOM 1287 O O . VAL A 1 186 ? -15.879 -3.474 6.358 1.00 21.91 191 VAL A O 1
ATOM 1291 N N . SER A 1 187 ? -17.047 -1.636 5.647 1.00 20.83 192 SER A N 1
ATOM 1292 C CA . SER A 1 187 ? -16.190 -0.604 6.309 1.00 21.02 192 SER A CA 1
ATOM 1293 C C . SER A 1 187 ? -14.747 -0.756 5.861 1.00 20.59 192 SER A C 1
ATOM 1294 O O . SER A 1 187 ? -13.773 -0.593 6.654 1.00 20.04 192 SER A O 1
ATOM 1297 N N . THR A 1 188 ? -14.584 -1.045 4.590 1.00 19.61 193 THR A N 1
ATOM 1298 C CA . THR A 1 188 ? -13.281 -1.081 3.899 1.00 23.03 193 THR A CA 1
ATOM 1299 C C . THR A 1 188 ? -13.570 -0.987 2.417 1.00 19.10 193 THR A C 1
ATOM 1300 O O . THR A 1 188 ? -14.658 -1.418 1.987 1.00 20.11 193 THR A O 1
ATOM 1304 N N . TRP A 1 189 ? -12.648 -0.407 1.631 1.00 18.11 194 TRP A N 1
ATOM 1305 C CA . TRP A 1 189 ? -12.779 -0.463 0.176 1.00 17.64 194 TRP A CA 1
ATOM 1306 C C . TRP A 1 189 ? -12.297 -1.777 -0.426 1.00 18.68 194 TRP A C 1
ATOM 1307 O O . TRP A 1 189 ? -12.703 -2.096 -1.536 1.00 17.68 194 TRP A O 1
ATOM 1318 N N . TYR A 1 190 ? -11.443 -2.517 0.270 1.00 19.28 195 TYR A N 1
ATOM 1319 C CA . TYR A 1 190 ? -10.752 -3.675 -0.322 1.00 18.24 195 TYR A CA 1
ATOM 1320 C C . TYR A 1 190 ? -10.343 -4.623 0.805 1.00 18.91 195 TYR A C 1
ATOM 1321 O O . TYR A 1 190 ? -9.471 -4.289 1.651 1.00 18.92 195 TYR A O 1
ATOM 1330 N N . ASP A 1 191 ? -10.964 -5.779 0.817 1.00 18.51 196 ASP A N 1
ATOM 1331 C CA . ASP A 1 191 ? -10.603 -6.900 1.723 1.00 17.80 196 ASP A CA 1
ATOM 1332 C C . ASP A 1 191 ? -11.309 -8.132 1.195 1.00 19.47 196 ASP A C 1
ATOM 1333 O O . ASP A 1 191 ? -12.494 -8.365 1.458 1.00 21.69 196 ASP A O 1
ATOM 1338 N N . PRO A 1 192 ? -10.637 -8.933 0.348 1.00 18.88 197 PRO A N 1
ATOM 1339 C CA . PRO A 1 192 ? -11.375 -9.968 -0.341 1.00 18.60 197 PRO A CA 1
ATOM 1340 C C . PRO A 1 192 ? -12.069 -10.948 0.613 1.00 19.15 197 PRO A C 1
ATOM 1341 O O . PRO A 1 192 ? -13.123 -11.468 0.230 1.00 20.30 197 PRO A O 1
ATOM 1345 N N . ALA A 1 193 ? -11.516 -11.173 1.793 1.00 18.87 198 ALA A N 1
ATOM 1346 C CA . ALA A 1 193 ? -12.149 -12.090 2.775 1.00 17.65 198 ALA A CA 1
ATOM 1347 C C . ALA A 1 193 ? -13.497 -11.509 3.250 1.00 19.91 198 ALA A C 1
ATOM 1348 O O . ALA A 1 193 ? -14.508 -12.230 3.335 1.00 20.02 198 ALA A O 1
ATOM 1350 N N A LYS A 1 194 ? -13.485 -10.227 3.597 0.50 19.77 199 LYS A N 1
ATOM 1351 N N B LYS A 1 194 ? -13.485 -10.227 3.598 0.50 20.34 199 LYS A N 1
ATOM 1352 C CA A LYS A 1 194 ? -14.703 -9.558 4.104 0.50 20.74 199 LYS A CA 1
ATOM 1353 C CA B LYS A 1 194 ? -14.701 -9.557 4.107 0.50 21.72 199 LYS A CA 1
ATOM 1354 C C A LYS A 1 194 ? -15.720 -9.436 2.975 0.50 20.72 199 LYS A C 1
ATOM 1355 C C B LYS A 1 194 ? -15.719 -9.437 2.977 0.50 21.26 199 LYS A C 1
ATOM 1356 O O A LYS A 1 194 ? -16.909 -9.577 3.246 0.50 19.17 199 LYS A O 1
ATOM 1357 O O B LYS A 1 194 ? -16.908 -9.577 3.247 0.50 19.62 199 LYS A O 1
ATOM 1368 N N . GLU A 1 195 ? -15.266 -9.136 1.764 1.00 19.93 200 GLU A N 1
ATOM 1369 C CA . GLU A 1 195 ? -16.152 -8.997 0.586 1.00 21.83 200 GLU A CA 1
ATOM 1370 C C . GLU A 1 195 ? -16.807 -10.351 0.333 1.00 21.31 200 GLU A C 1
ATOM 1371 O O . GLU A 1 195 ? -18.038 -10.385 0.071 1.00 20.32 200 GLU A O 1
ATOM 1377 N N A ARG A 1 196 ? -16.052 -11.444 0.417 0.50 20.70 201 ARG A N 1
ATOM 1378 N N B ARG A 1 196 ? -16.052 -11.445 0.416 0.50 20.30 201 ARG A N 1
ATOM 1379 C CA A ARG A 1 196 ? -16.603 -12.811 0.203 0.50 22.00 201 ARG A CA 1
ATOM 1380 C CA B ARG A 1 196 ? -16.600 -12.816 0.205 0.50 21.30 201 ARG A CA 1
ATOM 1381 C C A ARG A 1 196 ? -17.698 -13.083 1.248 0.50 20.01 201 ARG A C 1
ATOM 1382 C C B ARG A 1 196 ? -17.698 -13.084 1.249 0.50 19.63 201 ARG A C 1
ATOM 1383 O O A ARG A 1 196 ? -18.818 -13.526 0.884 0.50 21.44 201 ARG A O 1
ATOM 1384 O O B ARG A 1 196 ? -18.818 -13.526 0.884 0.50 21.10 201 ARG A O 1
ATOM 1399 N N . GLN A 1 197 ? -17.413 -12.799 2.512 1.00 20.50 202 GLN A N 1
ATOM 1400 C CA . GLN A 1 197 ? -18.404 -13.039 3.592 1.00 21.83 202 GLN A CA 1
ATOM 1401 C C . GLN A 1 197 ? -19.668 -12.180 3.324 1.00 21.92 202 GLN A C 1
ATOM 1402 O O . GLN A 1 197 ? -20.787 -12.659 3.528 1.00 20.86 202 GLN A O 1
ATOM 1408 N N . ALA A 1 198 ? -19.504 -10.918 2.890 1.00 19.45 203 ALA A N 1
ATOM 1409 C CA . ALA A 1 198 ? -20.634 -9.988 2.648 1.00 20.34 203 ALA A CA 1
ATOM 1410 C C . ALA A 1 198 ? -21.477 -10.549 1.511 1.00 20.08 203 ALA A C 1
ATOM 1411 O O . ALA A 1 198 ? -22.717 -10.532 1.609 1.00 20.54 203 ALA A O 1
ATOM 1413 N N . ALA A 1 199 ? -20.861 -11.044 0.435 1.00 18.97 204 ALA A N 1
ATOM 1414 C CA . ALA A 1 199 ? -21.594 -11.620 -0.701 1.00 20.49 204 ALA A CA 1
ATOM 1415 C C . ALA A 1 199 ? -22.402 -12.852 -0.223 1.00 23.76 204 ALA A C 1
ATOM 1416 O O . ALA A 1 199 ? -23.589 -13.003 -0.628 1.00 20.24 204 ALA A O 1
ATOM 1418 N N . GLU A 1 200 ? -21.793 -13.710 0.578 1.00 21.09 205 GLU A N 1
ATOM 1419 C CA . GLU A 1 200 ? -22.467 -14.918 1.105 1.00 23.50 205 GLU A CA 1
ATOM 1420 C C . GLU A 1 200 ? -23.691 -14.481 1.906 1.00 23.09 205 GLU A C 1
ATOM 1421 O O . GLU A 1 200 ? -24.743 -15.107 1.760 1.00 24.73 205 GLU A O 1
ATOM 1427 N N . THR A 1 201 ? -23.562 -13.464 2.733 1.00 21.28 206 THR A N 1
ATOM 1428 C CA . THR A 1 201 ? -24.660 -12.965 3.580 1.00 20.83 206 THR A CA 1
ATOM 1429 C C . THR A 1 201 ? -25.785 -12.418 2.710 1.00 21.77 206 THR A C 1
ATOM 1430 O O . THR A 1 201 ? -26.948 -12.747 2.960 1.00 22.63 206 THR A O 1
ATOM 1434 N N . LEU A 1 202 ? -25.474 -11.611 1.681 1.00 20.41 207 LEU A N 1
ATOM 1435 C CA . LEU A 1 202 ? -26.527 -11.069 0.798 1.00 20.77 207 LEU A CA 1
ATOM 1436 C C . LEU A 1 202 ? -27.274 -12.211 0.140 1.00 22.46 207 LEU A C 1
ATOM 1437 O O . LEU A 1 202 ? -28.510 -12.120 0.074 1.00 20.62 207 LEU A O 1
ATOM 1442 N N . ILE A 1 203 ? -26.561 -13.223 -0.348 1.00 20.94 208 ILE A N 1
ATOM 1443 C CA . ILE A 1 203 ? -27.198 -14.356 -1.047 1.00 21.57 208 ILE A CA 1
ATOM 1444 C C . ILE A 1 203 ? -28.057 -15.147 -0.046 1.00 23.74 208 ILE A C 1
ATOM 1445 O O . ILE A 1 203 ? -29.211 -15.508 -0.404 1.00 23.42 208 ILE A O 1
ATOM 1450 N N . ALA A 1 204 ? -27.561 -15.351 1.164 1.00 23.87 209 ALA A N 1
ATOM 1451 C CA . ALA A 1 204 ? -28.336 -16.043 2.230 1.00 24.68 209 ALA A CA 1
ATOM 1452 C C . ALA A 1 204 ? -29.623 -15.267 2.538 1.00 25.63 209 ALA A C 1
ATOM 1453 O O . ALA A 1 204 ? -30.642 -15.927 2.901 1.00 22.92 209 ALA A O 1
ATOM 1455 N N . GLN A 1 205 ? -29.628 -13.938 2.365 1.00 23.84 210 GLN A N 1
ATOM 1456 C CA . GLN A 1 205 ? -30.790 -13.080 2.671 1.00 24.91 210 GLN A CA 1
ATOM 1457 C C . GLN A 1 205 ? -31.583 -12.762 1.403 1.00 25.06 210 GLN A C 1
ATOM 1458 O O . GLN A 1 205 ? -32.448 -11.868 1.475 1.00 27.87 210 GLN A O 1
ATOM 1464 N N . GLY A 1 206 ? -31.369 -13.506 0.316 1.00 22.49 211 GLY A N 1
ATOM 1465 C CA . GLY A 1 206 ? -32.319 -13.565 -0.819 1.00 25.79 211 GLY A CA 1
ATOM 1466 C C . GLY A 1 206 ? -31.899 -12.708 -2.000 1.00 28.54 211 GLY A C 1
ATOM 1467 O O . GLY A 1 206 ? -32.629 -12.691 -2.977 1.00 26.88 211 GLY A O 1
ATOM 1468 N N . ALA A 1 207 ? -30.756 -12.025 -1.943 1.00 22.74 212 ALA A N 1
ATOM 1469 C CA . ALA A 1 207 ? -30.277 -11.229 -3.118 1.00 21.92 212 ALA A CA 1
ATOM 1470 C C . ALA A 1 207 ? -29.721 -12.191 -4.156 1.00 23.17 212 ALA A C 1
ATOM 1471 O O . ALA A 1 207 ? -28.971 -13.093 -3.787 1.00 28.85 212 ALA A O 1
ATOM 1473 N N . ASP A 1 208 ? -29.996 -12.047 -5.455 1.00 22.73 213 ASP A N 1
ATOM 1474 C CA . ASP A 1 208 ? -29.457 -13.019 -6.433 1.00 22.88 213 ASP A CA 1
ATOM 1475 C C . ASP A 1 208 ? -28.751 -12.344 -7.605 1.00 21.82 213 ASP A C 1
ATOM 1476 O O . ASP A 1 208 ? -28.286 -13.084 -8.514 1.00 23.58 213 ASP A O 1
ATOM 1481 N N . VAL A 1 209 ? -28.657 -11.025 -7.569 1.00 21.20 214 VAL A N 1
ATOM 1482 C CA . VAL A 1 209 ? -27.834 -10.248 -8.551 1.00 18.46 214 VAL A CA 1
ATOM 1483 C C . VAL A 1 209 ? -27.131 -9.174 -7.735 1.00 19.67 214 VAL A C 1
ATOM 1484 O O . VAL A 1 209 ? -27.821 -8.315 -7.156 1.00 21.58 214 VAL A O 1
ATOM 1488 N N . LEU A 1 210 ? -25.803 -9.238 -7.703 1.00 20.25 215 LEU A N 1
ATOM 1489 C CA . LEU A 1 210 ? -25.004 -8.447 -6.751 1.00 19.70 215 LEU A CA 1
ATOM 1490 C C . LEU A 1 210 ? -24.151 -7.431 -7.522 1.00 19.14 215 LEU A C 1
ATOM 1491 O O . LEU A 1 210 ? -23.580 -7.759 -8.550 1.00 20.30 215 LEU A O 1
ATOM 1496 N N . THR A 1 211 ? -23.975 -6.269 -6.937 1.00 19.47 216 THR A N 1
ATOM 1497 C CA . THR A 1 211 ? -22.959 -5.291 -7.371 1.00 20.30 216 THR A CA 1
ATOM 1498 C C . THR A 1 211 ? -22.240 -4.799 -6.111 1.00 20.98 216 THR A C 1
ATOM 1499 O O . THR A 1 211 ? -22.579 -5.236 -4.976 1.00 22.13 216 THR A O 1
ATOM 1503 N N . GLN A 1 212 ? -21.217 -4.012 -6.308 1.00 22.00 217 GLN A N 1
ATOM 1504 C CA . GLN A 1 212 ? -20.349 -3.623 -5.175 1.00 21.34 217 GLN A CA 1
ATOM 1505 C C . GLN A 1 212 ? -19.750 -2.243 -5.397 1.00 23.44 217 GLN A C 1
ATOM 1506 O O . GLN A 1 212 ? -19.724 -1.717 -6.531 1.00 22.47 217 GLN A O 1
ATOM 1512 N N A ASN A 1 213 ? -19.286 -1.641 -4.307 0.50 22.67 218 ASN A N 1
ATOM 1513 N N B ASN A 1 213 ? -19.282 -1.641 -4.310 0.50 22.64 218 ASN A N 1
ATOM 1514 C CA A ASN A 1 213 ? -18.357 -0.494 -4.359 0.50 22.55 218 ASN A CA 1
ATOM 1515 C CA B ASN A 1 213 ? -18.361 -0.486 -4.359 0.50 22.52 218 ASN A CA 1
ATOM 1516 C C A ASN A 1 213 ? -17.124 -0.837 -3.511 0.50 25.07 218 ASN A C 1
ATOM 1517 C C B ASN A 1 213 ? -17.120 -0.836 -3.521 0.50 25.02 218 ASN A C 1
ATOM 1518 O O A ASN A 1 213 ? -16.554 0.068 -2.960 0.50 30.95 218 ASN A O 1
ATOM 1519 O O B ASN A 1 213 ? -16.548 0.070 -2.970 0.50 30.92 218 ASN A O 1
ATOM 1528 N N . THR A 1 214 ? -16.804 -2.114 -3.360 1.00 21.63 219 THR A N 1
ATOM 1529 C CA . THR A 1 214 ? -15.485 -2.584 -2.895 1.00 19.53 219 THR A CA 1
ATOM 1530 C C . THR A 1 214 ? -14.696 -2.924 -4.157 1.00 20.95 219 THR A C 1
ATOM 1531 O O . THR A 1 214 ? -15.208 -2.647 -5.281 1.00 20.69 219 THR A O 1
ATOM 1535 N N . ASN A 1 215 ? -13.469 -3.401 -4.016 1.00 19.48 220 ASN A N 1
ATOM 1536 C CA . ASN A 1 215 ? -12.520 -3.331 -5.145 1.00 18.95 220 ASN A CA 1
ATOM 1537 C C . ASN A 1 215 ? -12.108 -4.722 -5.692 1.00 20.57 220 ASN A C 1
ATOM 1538 O O . ASN A 1 215 ? -11.246 -4.719 -6.571 1.00 23.00 220 ASN A O 1
ATOM 1543 N N . SER A 1 216 ? -12.538 -5.826 -5.117 1.00 21.34 221 SER A N 1
ATOM 1544 C CA . SER A 1 216 ? -12.056 -7.192 -5.537 1.00 20.83 221 SER A CA 1
ATOM 1545 C C . SER A 1 216 ? -13.106 -7.962 -6.332 1.00 20.01 221 SER A C 1
ATOM 1546 O O . SER A 1 216 ? -14.298 -7.673 -6.348 1.00 22.34 221 SER A O 1
ATOM 1549 N N . PRO A 1 217 ? -12.671 -9.059 -7.000 1.00 21.24 222 PRO A N 1
ATOM 1550 C CA . PRO A 1 217 ? -13.610 -9.987 -7.630 1.00 21.83 222 PRO A CA 1
ATOM 1551 C C . PRO A 1 217 ? -14.243 -11.026 -6.682 1.00 20.70 222 PRO A C 1
ATOM 1552 O O . PRO A 1 217 ? -14.901 -11.945 -7.156 1.00 21.63 222 PRO A O 1
ATOM 1556 N N . ALA A 1 218 ? -14.157 -10.820 -5.372 1.00 21.67 223 ALA A N 1
ATOM 1557 C CA . ALA A 1 218 ? -14.627 -11.786 -4.362 1.00 22.22 223 ALA A CA 1
ATOM 1558 C C . ALA A 1 218 ? -16.144 -12.038 -4.522 1.00 23.49 223 ALA A C 1
ATOM 1559 O O . ALA A 1 218 ? -16.553 -13.192 -4.469 1.00 24.60 223 ALA A O 1
ATOM 1561 N N . THR A 1 219 ? -16.935 -10.983 -4.690 1.00 21.73 224 THR A N 1
ATOM 1562 C CA . THR A 1 219 ? -18.420 -11.047 -4.831 1.00 20.21 224 THR A CA 1
ATOM 1563 C C . THR A 1 219 ? -18.751 -11.916 -6.054 1.00 22.32 224 THR A C 1
ATOM 1564 O O . THR A 1 219 ? -19.631 -12.786 -5.949 1.00 22.39 224 THR A O 1
ATOM 1568 N N . LEU A 1 220 ? -18.054 -11.704 -7.153 1.00 20.22 225 LEU A N 1
ATOM 1569 C CA . LEU A 1 220 ? -18.251 -12.497 -8.375 1.00 19.90 225 LEU A CA 1
ATOM 1570 C C . LEU A 1 220 ? -17.977 -13.965 -8.140 1.00 22.28 225 LEU A C 1
ATOM 1571 O O . LEU A 1 220 ? -18.747 -14.805 -8.667 1.00 22.47 225 LEU A O 1
ATOM 1576 N N . GLN A 1 221 ? -16.886 -14.287 -7.453 1.00 22.14 226 GLN A N 1
ATOM 1577 C CA . GLN A 1 221 ? -16.498 -15.683 -7.201 1.00 22.74 226 GLN A CA 1
ATOM 1578 C C . GLN A 1 221 ? -17.572 -16.346 -6.352 1.00 21.05 226 GLN A C 1
ATOM 1579 O O . GLN A 1 221 ? -17.948 -17.496 -6.681 1.00 24.90 226 GLN A O 1
ATOM 1585 N N . VAL A 1 222 ? -18.086 -15.652 -5.335 1.00 19.14 227 VAL A N 1
ATOM 1586 C CA . VAL A 1 222 ? -19.179 -16.204 -4.500 1.00 20.04 227 VAL A CA 1
ATOM 1587 C C . VAL A 1 222 ? -20.422 -16.420 -5.374 1.00 21.51 227 VAL A C 1
ATOM 1588 O O . VAL A 1 222 ? -21.045 -17.509 -5.297 1.00 23.73 227 VAL A O 1
ATOM 1592 N N . ALA A 1 223 ? -20.764 -15.465 -6.217 1.00 21.15 228 ALA A N 1
ATOM 1593 C CA . ALA A 1 223 ? -21.969 -15.545 -7.068 1.00 22.50 228 ALA A CA 1
ATOM 1594 C C . ALA A 1 223 ? -21.859 -16.798 -7.947 1.00 24.08 228 ALA A C 1
ATOM 1595 O O . ALA A 1 223 ? -22.872 -17.549 -8.033 1.00 25.35 228 ALA A O 1
ATOM 1597 N N . GLN A 1 224 ? -20.690 -17.029 -8.529 1.00 24.57 229 GLN A N 1
ATOM 1598 C CA . GLN A 1 224 ? -20.509 -18.201 -9.413 1.00 24.48 229 GLN A CA 1
ATOM 1599 C C . GLN A 1 224 ? -20.672 -19.498 -8.595 1.00 29.19 229 GLN A C 1
ATOM 1600 O O . GLN A 1 224 ? -21.356 -20.440 -9.082 1.00 29.19 229 GLN A O 1
ATOM 1606 N N . GLU A 1 225 ? -20.093 -19.555 -7.410 1.00 25.46 230 GLU A N 1
ATOM 1607 C CA . GLU A 1 225 ? -20.146 -20.736 -6.526 1.00 28.80 230 GLU A CA 1
ATOM 1608 C C . GLU A 1 225 ? -21.612 -21.054 -6.186 1.00 32.97 230 GLU A C 1
ATOM 1609 O O . GLU A 1 225 ? -21.940 -22.248 -6.033 1.00 30.07 230 GLU A O 1
ATOM 1615 N N . LYS A 1 226 ? -22.456 -20.036 -6.004 1.00 27.00 231 LYS A N 1
ATOM 1616 C CA . LYS A 1 226 ? -23.848 -20.197 -5.535 1.00 29.90 231 LYS A CA 1
ATOM 1617 C C . LYS A 1 226 ? -24.850 -20.216 -6.683 1.00 29.10 231 LYS A C 1
ATOM 1618 O O . LYS A 1 226 ? -26.046 -20.226 -6.376 1.00 30.34 231 LYS A O 1
ATOM 1624 N N . GLY A 1 227 ? -24.418 -20.089 -7.936 1.00 30.91 232 GLY A N 1
ATOM 1625 C CA . GLY A 1 227 ? -25.332 -20.040 -9.098 1.00 32.30 232 GLY A CA 1
ATOM 1626 C C . GLY A 1 227 ? -26.075 -18.716 -9.235 1.00 31.34 232 GLY A C 1
ATOM 1627 O O . GLY A 1 227 ? -27.213 -18.703 -9.723 1.00 31.29 232 GLY A O 1
ATOM 1628 N N . LYS A 1 228 ? -25.496 -17.608 -8.778 1.00 26.35 233 LYS A N 1
ATOM 1629 C CA . LYS A 1 228 ? -26.096 -16.260 -8.850 1.00 22.90 233 LYS A CA 1
ATOM 1630 C C . LYS A 1 228 ? -25.312 -15.408 -9.846 1.00 23.52 233 LYS A C 1
ATOM 1631 O O . LYS A 1 228 ? -24.415 -15.916 -10.536 1.00 23.50 233 LYS A O 1
ATOM 1637 N N . TYR A 1 229 ? -25.720 -14.161 -9.985 1.00 22.40 234 TYR A N 1
ATOM 1638 C CA . TYR A 1 229 ? -25.097 -13.213 -10.934 1.00 20.02 234 TYR A CA 1
ATOM 1639 C C . TYR A 1 229 ? -24.448 -12.070 -10.167 1.00 21.45 234 TYR A C 1
ATOM 1640 O O . TYR A 1 229 ? -24.936 -11.643 -9.097 1.00 21.08 234 TYR A O 1
ATOM 1649 N N . ALA A 1 230 ? -23.460 -11.430 -10.808 1.00 21.95 235 ALA A N 1
ATOM 1650 C CA . ALA A 1 230 ? -22.903 -10.188 -10.254 1.00 20.83 235 ALA A CA 1
ATOM 1651 C C . ALA A 1 230 ? -22.257 -9.386 -11.390 1.00 21.25 235 ALA A C 1
ATOM 1652 O O . ALA A 1 230 ? -22.222 -9.837 -12.516 1.00 21.23 235 ALA A O 1
ATOM 1654 N N . PHE A 1 231 ? -21.720 -8.223 -11.052 1.00 19.59 236 PHE A N 1
ATOM 1655 C CA . PHE A 1 231 ? -21.094 -7.297 -12.018 1.00 19.75 236 PHE A CA 1
ATOM 1656 C C . PHE A 1 231 ? -19.622 -7.071 -11.624 1.00 22.27 236 PHE A C 1
ATOM 1657 O O . PHE A 1 231 ? -19.332 -6.920 -10.441 1.00 21.41 236 PHE A O 1
ATOM 1665 N N . GLY A 1 232 ? -18.759 -6.925 -12.632 1.00 22.14 237 GLY A N 1
ATOM 1666 C CA . GLY A 1 232 ? -17.412 -6.370 -12.400 1.00 22.67 237 GLY A CA 1
ATOM 1667 C C . GLY A 1 232 ? -17.498 -4.895 -12.029 1.00 21.74 237 GLY A C 1
ATOM 1668 O O . GLY A 1 232 ? -18.412 -4.174 -12.483 1.00 23.93 237 GLY A O 1
ATOM 1669 N N . CYS A 1 233 ? -16.486 -4.416 -11.312 1.00 23.01 238 CYS A N 1
ATOM 1670 C CA . CYS A 1 233 ? -16.415 -3.010 -10.851 1.00 24.07 238 CYS A CA 1
ATOM 1671 C C . CYS A 1 233 ? -15.037 -2.487 -11.257 1.00 21.26 238 CYS A C 1
ATOM 1672 O O . CYS A 1 233 ? -14.055 -3.110 -10.862 1.00 21.39 238 CYS A O 1
ATOM 1675 N N . ASP A 1 234 ? -14.991 -1.458 -12.105 1.00 21.54 239 ASP A N 1
ATOM 1676 C CA . ASP A 1 234 ? -13.791 -0.711 -12.542 1.00 22.61 239 ASP A CA 1
ATOM 1677 C C . ASP A 1 234 ? -13.026 -1.455 -13.632 1.00 22.44 239 ASP A C 1
ATOM 1678 O O . ASP A 1 234 ? -12.316 -0.786 -14.423 1.00 21.63 239 ASP A O 1
ATOM 1683 N N . ALA A 1 235 ? -13.159 -2.749 -13.721 1.00 21.90 240 ALA A N 1
ATOM 1684 C CA . ALA A 1 235 ? -12.513 -3.564 -14.750 1.00 20.17 240 ALA A CA 1
ATOM 1685 C C . ALA A 1 235 ? -13.428 -4.720 -15.112 1.00 23.59 240 ALA A C 1
ATOM 1686 O O . ALA A 1 235 ? -14.212 -5.172 -14.276 1.00 21.64 240 ALA A O 1
ATOM 1688 N N . ASP A 1 236 ? -13.182 -5.286 -16.281 1.00 23.08 241 ASP A N 1
ATOM 1689 C CA . ASP A 1 236 ? -13.849 -6.526 -16.716 1.00 25.93 241 ASP A CA 1
ATOM 1690 C C . ASP A 1 236 ? -13.307 -7.659 -15.855 1.00 24.68 241 ASP A C 1
ATOM 1691 O O . ASP A 1 236 ? -12.081 -7.901 -15.853 1.00 26.22 241 ASP A O 1
ATOM 1696 N N . MET A 1 237 ? -14.143 -8.246 -15.029 1.00 21.61 242 MET A N 1
ATOM 1697 C CA . MET A 1 237 ? -13.716 -9.300 -14.073 1.00 20.22 242 MET A CA 1
ATOM 1698 C C . MET A 1 237 ? -14.224 -10.671 -14.563 1.00 25.21 242 MET A C 1
ATOM 1699 O O . MET A 1 237 ? -14.268 -11.610 -13.763 1.00 23.35 242 MET A O 1
ATOM 1704 N N . SER A 1 238 ? -14.608 -10.792 -15.835 1.00 25.57 243 SER A N 1
ATOM 1705 C CA . SER A 1 238 ? -15.264 -12.043 -16.336 1.00 27.26 243 SER A CA 1
ATOM 1706 C C . SER A 1 238 ? -14.331 -13.253 -16.167 1.00 28.31 243 SER A C 1
ATOM 1707 O O . SER A 1 238 ? -14.814 -14.359 -15.873 1.00 28.67 243 SER A O 1
ATOM 1710 N N . LYS A 1 239 ? -13.010 -13.078 -16.234 1.00 27.29 244 LYS A N 1
ATOM 1711 C CA . LYS A 1 239 ? -12.082 -14.235 -16.122 1.00 31.59 244 LYS A CA 1
ATOM 1712 C C . LYS A 1 239 ? -12.170 -14.842 -14.725 1.00 30.66 244 LYS A C 1
ATOM 1713 O O . LYS A 1 239 ? -11.843 -16.025 -14.594 1.00 28.17 244 LYS A O 1
ATOM 1719 N N . PHE A 1 240 ? -12.630 -14.101 -13.694 1.00 24.88 245 PHE A N 1
ATOM 1720 C CA . PHE A 1 240 ? -12.761 -14.654 -12.335 1.00 24.13 245 PHE A CA 1
ATOM 1721 C C . PHE A 1 240 ? -14.041 -15.464 -12.147 1.00 24.24 245 PHE A C 1
ATOM 1722 O O . PHE A 1 240 ? -14.107 -16.215 -11.155 1.00 26.19 245 PHE A O 1
ATOM 1730 N N . ALA A 1 241 ? -15.049 -15.270 -12.996 1.00 24.84 246 ALA A N 1
ATOM 1731 C CA . ALA A 1 241 ? -16.386 -15.855 -12.779 1.00 25.93 246 ALA A CA 1
ATOM 1732 C C . ALA A 1 241 ? -17.188 -15.720 -14.057 1.00 24.96 246 ALA A C 1
ATOM 1733 O O . ALA A 1 241 ? -18.116 -14.923 -14.192 1.00 24.46 246 ALA A O 1
ATOM 1735 N N . PRO A 1 242 ? -16.819 -16.482 -15.102 1.00 24.40 247 PRO A N 1
ATOM 1736 C CA . PRO A 1 242 ? -17.426 -16.300 -16.410 1.00 27.81 247 PRO A CA 1
ATOM 1737 C C . PRO A 1 242 ? -18.928 -16.624 -16.467 1.00 24.78 247 PRO A C 1
ATOM 1738 O O . PRO A 1 242 ? -19.592 -16.034 -17.306 1.00 28.74 247 PRO A O 1
ATOM 1742 N N . LYS A 1 243 ? -19.436 -17.479 -15.583 1.00 26.30 248 LYS A N 1
ATOM 1743 C CA . LYS A 1 243 ? -20.899 -17.775 -15.570 1.00 28.80 248 LYS A CA 1
ATOM 1744 C C . LYS A 1 243 ? -21.674 -16.679 -14.827 1.00 28.90 248 LYS A C 1
ATOM 1745 O O . LYS A 1 243 ? -22.815 -16.374 -15.236 1.00 30.53 248 LYS A O 1
ATOM 1751 N N . ALA A 1 244 ? -21.080 -16.060 -13.820 1.00 24.13 249 ALA A N 1
ATOM 1752 C CA . ALA A 1 244 ? -21.792 -15.064 -12.963 1.00 23.33 249 ALA A CA 1
ATOM 1753 C C . ALA A 1 244 ? -21.702 -13.643 -13.551 1.00 24.75 249 ALA A C 1
ATOM 1754 O O . ALA A 1 244 ? -22.578 -12.816 -13.251 1.00 23.05 249 ALA A O 1
ATOM 1756 N N . HIS A 1 245 ? -20.644 -13.321 -14.305 1.00 22.29 250 HIS A N 1
ATOM 1757 C CA . HIS A 1 245 ? -20.301 -11.929 -14.681 1.00 22.10 250 HIS A CA 1
ATOM 1758 C C . HIS A 1 245 ? -21.241 -11.424 -15.772 1.00 23.08 250 HIS A C 1
ATOM 1759 O O . HIS A 1 245 ? -21.038 -11.773 -16.935 1.00 23.70 250 HIS A O 1
ATOM 1766 N N . LEU A 1 246 ? -22.229 -10.614 -15.449 1.00 20.71 251 LEU A N 1
ATOM 1767 C CA . LEU A 1 246 ? -23.232 -10.150 -16.446 1.00 22.53 251 LEU A CA 1
ATOM 1768 C C . LEU A 1 246 ? -22.618 -9.104 -17.373 1.00 22.43 251 LEU A C 1
ATOM 1769 O O . LEU A 1 246 ? -22.908 -9.109 -18.548 1.00 24.23 251 LEU A O 1
ATOM 1774 N N . THR A 1 247 ? -21.845 -8.179 -16.795 1.00 22.69 252 THR A N 1
ATOM 1775 C CA . THR A 1 247 ? -21.118 -7.077 -17.462 1.00 20.67 252 THR A CA 1
ATOM 1776 C C . THR A 1 247 ? -20.326 -6.388 -16.327 1.00 21.55 252 THR A C 1
ATOM 1777 O O . THR A 1 247 ? -20.250 -6.950 -15.210 1.00 20.55 252 THR A O 1
ATOM 1781 N N . ALA A 1 248 ? -19.733 -5.268 -16.638 1.00 19.90 253 ALA A N 1
ATOM 1782 C CA . ALA A 1 248 ? -18.925 -4.489 -15.674 1.00 20.87 253 ALA A CA 1
ATOM 1783 C C . ALA A 1 248 ? -18.937 -3.038 -16.076 1.00 20.80 253 ALA A C 1
ATOM 1784 O O . ALA A 1 248 ? -18.999 -2.745 -17.256 1.00 23.41 253 ALA A O 1
ATOM 1786 N N . SER A 1 249 ? -18.842 -2.150 -15.091 1.00 20.44 254 SER A N 1
ATOM 1787 C CA . SER A 1 249 ? -18.648 -0.710 -15.336 1.00 21.71 254 SER A CA 1
ATOM 1788 C C . SER A 1 249 ? -17.148 -0.444 -15.295 1.00 25.37 254 SER A C 1
ATOM 1789 O O . SER A 1 249 ? -16.568 -0.467 -14.225 1.00 28.65 254 SER A O 1
ATOM 1792 N N . ILE A 1 250 ? -16.538 -0.290 -16.460 1.00 21.54 255 ILE A N 1
ATOM 1793 C CA . ILE A 1 250 ? -15.069 -0.176 -16.623 1.00 23.19 255 ILE A CA 1
ATOM 1794 C C . ILE A 1 250 ? -14.685 1.300 -16.446 1.00 23.97 255 ILE A C 1
ATOM 1795 O O . ILE A 1 250 ? -15.332 2.200 -17.035 1.00 24.46 255 ILE A O 1
ATOM 1800 N N . SER A 1 251 ? -13.617 1.545 -15.683 1.00 25.19 256 SER A N 1
ATOM 1801 C CA . SER A 1 251 ? -13.088 2.897 -15.426 1.00 23.92 256 SER A CA 1
ATOM 1802 C C . SER A 1 251 ? -11.859 3.098 -16.293 1.00 22.68 256 SER A C 1
ATOM 1803 O O . SER A 1 251 ? -10.910 2.344 -16.140 1.00 25.97 256 SER A O 1
ATOM 1806 N N . ASN A 1 252 ? -11.916 4.084 -17.164 1.00 20.64 257 ASN A N 1
ATOM 1807 C CA . ASN A 1 252 ? -10.811 4.509 -18.059 1.00 23.19 257 ASN A CA 1
ATOM 1808 C C . ASN A 1 252 ? -10.269 5.868 -17.569 1.00 22.79 257 ASN A C 1
ATOM 1809 O O . ASN A 1 252 ? -10.890 6.927 -17.827 1.00 23.82 257 ASN A O 1
ATOM 1814 N N . TRP A 1 253 ? -9.173 5.855 -16.817 1.00 20.23 258 TRP A N 1
ATOM 1815 C CA . TRP A 1 253 ? -8.563 7.087 -16.251 1.00 20.36 258 TRP A CA 1
ATOM 1816 C C . TRP A 1 253 ? -7.461 7.677 -17.144 1.00 19.84 258 TRP A C 1
ATOM 1817 O O . TRP A 1 253 ? -7.039 8.789 -16.858 1.00 21.84 258 TRP A O 1
ATOM 1828 N N . GLY A 1 254 ? -7.025 6.938 -18.160 1.00 19.19 259 GLY A N 1
ATOM 1829 C CA . GLY A 1 254 ? -5.818 7.208 -18.926 1.00 21.59 259 GLY A CA 1
ATOM 1830 C C . GLY A 1 254 ? -5.877 8.554 -19.647 1.00 21.89 259 GLY A C 1
ATOM 1831 O O . GLY A 1 254 ? -4.899 9.306 -19.656 1.00 20.99 259 GLY A O 1
ATOM 1832 N N . ASP A 1 255 ? -7.033 8.885 -20.200 1.00 22.43 260 ASP A N 1
ATOM 1833 C CA . ASP A 1 255 ? -7.162 10.166 -20.949 1.00 22.08 260 ASP A CA 1
ATOM 1834 C C . ASP A 1 255 ? -7.115 11.320 -19.945 1.00 19.99 260 ASP A C 1
ATOM 1835 O O . ASP A 1 255 ? -6.504 12.365 -20.262 1.00 20.99 260 ASP A O 1
ATOM 1840 N N . PHE A 1 256 ? -7.758 11.168 -18.791 1.00 18.21 261 PHE A N 1
ATOM 1841 C CA . PHE A 1 256 ? -7.736 12.232 -17.768 1.00 18.43 261 PHE A CA 1
ATOM 1842 C C . PHE A 1 256 ? -6.292 12.430 -17.254 1.00 18.31 261 PHE A C 1
ATOM 1843 O O . PHE A 1 256 ? -5.850 13.586 -17.138 1.00 18.62 261 PHE A O 1
ATOM 1851 N N . TYR A 1 257 ? -5.590 11.362 -16.941 1.00 18.19 262 TYR A N 1
ATOM 1852 C CA . TYR A 1 257 ? -4.191 11.420 -16.430 1.00 17.78 262 TYR A CA 1
ATOM 1853 C C . TYR A 1 257 ? -3.281 12.057 -17.480 1.00 20.38 262 TYR A C 1
ATOM 1854 O O . TYR A 1 257 ? -2.464 12.907 -17.136 1.00 20.14 262 TYR A O 1
ATOM 1863 N N . THR A 1 258 ? -3.447 11.658 -18.740 1.00 17.61 263 THR A N 1
ATOM 1864 C CA . THR A 1 258 ? -2.719 12.264 -19.866 1.00 18.92 263 THR A CA 1
ATOM 1865 C C . THR A 1 258 ? -2.964 13.769 -19.946 1.00 19.68 263 THR A C 1
ATOM 1866 O O . THR A 1 258 ? -1.953 14.527 -20.029 1.00 19.65 263 THR A O 1
ATOM 1870 N N . LYS A 1 259 ? -4.232 14.202 -20.013 1.00 18.76 264 LYS A N 1
ATOM 1871 C CA . LYS A 1 259 ? -4.653 15.611 -20.135 1.00 22.76 264 LYS A CA 1
ATOM 1872 C C . LYS A 1 259 ? -4.038 16.401 -18.966 1.00 22.02 264 LYS A C 1
ATOM 1873 O O . LYS A 1 259 ? -3.528 17.511 -19.172 1.00 20.82 264 LYS A O 1
ATOM 1879 N N . THR A 1 260 ? -4.111 15.846 -17.763 1.00 21.11 265 THR A N 1
ATOM 1880 C CA . THR A 1 260 ? -3.639 16.555 -16.564 1.00 19.98 265 THR A CA 1
ATOM 1881 C C . THR A 1 260 ? -2.100 16.752 -16.643 1.00 18.70 265 THR A C 1
ATOM 1882 O O . THR A 1 260 ? -1.605 17.907 -16.413 1.00 20.54 265 THR A O 1
ATOM 1886 N N . ALA A 1 261 ? -1.343 15.713 -16.964 1.00 18.48 266 ALA A N 1
ATOM 1887 C CA . ALA A 1 261 ? 0.124 15.751 -17.037 1.00 18.36 266 ALA A CA 1
ATOM 1888 C C . ALA A 1 261 ? 0.497 16.744 -18.161 1.00 21.06 266 ALA A C 1
ATOM 1889 O O . ALA A 1 261 ? 1.369 17.574 -17.960 1.00 20.18 266 ALA A O 1
ATOM 1891 N N . GLN A 1 262 ? -0.247 16.725 -19.258 1.00 20.66 267 GLN A N 1
ATOM 1892 C CA . GLN A 1 262 ? -0.015 17.645 -20.418 1.00 19.97 267 GLN A CA 1
ATOM 1893 C C . GLN A 1 262 ? -0.180 19.087 -19.974 1.00 20.71 267 GLN A C 1
ATOM 1894 O O . GLN A 1 262 ? 0.657 19.898 -20.361 1.00 22.22 267 GLN A O 1
ATOM 1900 N N . ALA A 1 263 ? -1.220 19.372 -19.188 1.00 21.33 268 ALA A N 1
ATOM 1901 C CA . ALA A 1 263 ? -1.559 20.719 -18.692 1.00 21.25 268 ALA A CA 1
ATOM 1902 C C . ALA A 1 263 ? -0.424 21.196 -17.798 1.00 22.77 268 ALA A C 1
ATOM 1903 O O . ALA A 1 263 ? -0.061 22.395 -17.890 1.00 23.42 268 ALA A O 1
ATOM 1905 N N . VAL A 1 264 ? 0.074 20.329 -16.899 1.00 19.99 269 VAL A N 1
ATOM 1906 C CA . VAL A 1 264 ? 1.175 20.747 -15.996 1.00 19.63 269 VAL A CA 1
ATOM 1907 C C . VAL A 1 264 ? 2.424 21.081 -16.820 1.00 21.38 269 VAL A C 1
ATOM 1908 O O . VAL A 1 264 ? 3.023 22.146 -16.583 1.00 24.45 269 VAL A O 1
ATOM 1912 N N . MET A 1 265 ? 2.772 20.250 -17.804 1.00 20.79 270 MET A N 1
ATOM 1913 C CA . MET A 1 265 ? 3.964 20.455 -18.650 1.00 25.65 270 MET A CA 1
ATOM 1914 C C . MET A 1 265 ? 3.811 21.750 -19.460 1.00 24.71 270 MET A C 1
ATOM 1915 O O . MET A 1 265 ? 4.829 22.426 -19.650 1.00 27.36 270 MET A O 1
ATOM 1920 N N . ALA A 1 266 ? 2.610 22.077 -19.926 1.00 22.95 271 ALA A N 1
ATOM 1921 C CA . ALA A 1 266 ? 2.348 23.182 -20.878 1.00 22.93 271 ALA A CA 1
ATOM 1922 C C . ALA A 1 266 ? 2.101 24.471 -20.102 1.00 27.84 271 ALA A C 1
ATOM 1923 O O . ALA A 1 266 ? 2.039 25.544 -20.760 1.00 27.27 271 ALA A O 1
ATOM 1925 N N . GLY A 1 267 ? 1.906 24.382 -18.792 1.00 26.75 272 GLY A N 1
ATOM 1926 C CA . GLY A 1 267 ? 1.595 25.549 -17.951 1.00 28.08 272 GLY A CA 1
ATOM 1927 C C . GLY A 1 267 ? 0.161 26.024 -18.070 1.00 29.39 272 GLY A C 1
ATOM 1928 O O . GLY A 1 267 ? -0.082 27.207 -17.826 1.00 32.77 272 GLY A O 1
ATOM 1929 N N . THR A 1 268 ? -0.803 25.165 -18.393 1.00 25.15 273 THR A N 1
ATOM 1930 C CA . THR A 1 268 ? -2.246 25.504 -18.537 1.00 25.01 273 THR A CA 1
ATOM 1931 C C . THR A 1 268 ? -3.045 24.953 -17.335 1.00 21.97 273 THR A C 1
ATOM 1932 O O . THR A 1 268 ? -4.276 25.084 -17.351 1.00 25.96 273 THR A O 1
ATOM 1936 N N . TRP A 1 269 ? -2.407 24.240 -16.416 1.00 21.82 274 TRP A N 1
ATOM 1937 C CA . TRP A 1 269 ? -3.163 23.537 -15.339 1.00 20.35 274 TRP A CA 1
ATOM 1938 C C . TRP A 1 269 ? -3.842 24.576 -14.452 1.00 20.86 274 TRP A C 1
ATOM 1939 O O . TRP A 1 269 ? -3.177 25.571 -14.096 1.00 23.67 274 TRP A O 1
ATOM 1950 N N . LYS A 1 270 ? -5.078 24.320 -14.056 1.00 23.53 275 LYS A N 1
ATOM 1951 C CA . LYS A 1 270 ? -5.718 25.130 -12.988 1.00 23.99 275 LYS A CA 1
ATOM 1952 C C . LYS A 1 270 ? -6.556 24.201 -12.120 1.00 21.51 275 LYS A C 1
ATOM 1953 O O . LYS A 1 270 ? -6.987 23.152 -12.586 1.00 21.85 275 LYS A O 1
ATOM 1959 N N . SER A 1 271 ? -6.804 24.620 -10.895 1.00 20.20 276 SER A N 1
ATOM 1960 C CA . SER A 1 271 ? -7.644 23.891 -9.925 1.00 19.02 276 SER A CA 1
ATOM 1961 C C . SER A 1 271 ? -9.087 23.869 -10.429 1.00 23.44 276 SER A C 1
ATOM 1962 O O . SER A 1 271 ? -9.676 24.942 -10.648 1.00 25.76 276 SER A O 1
ATOM 1965 N N . GLU A 1 272 ? -9.674 22.698 -10.570 1.00 22.91 277 GLU A N 1
ATOM 1966 C CA . GLU A 1 272 ? -11.110 22.574 -10.913 1.00 25.85 277 GLU A CA 1
ATOM 1967 C C . GLU A 1 272 ? -11.647 21.225 -10.434 1.00 26.67 277 GLU A C 1
ATOM 1968 O O . GLU A 1 272 ? -10.849 20.376 -9.961 1.00 20.92 277 GLU A O 1
ATOM 1974 N N . GLU A 1 273 ? -12.970 21.119 -10.430 1.00 25.11 278 GLU A N 1
ATOM 1975 C CA . GLU A 1 273 ? -13.672 19.842 -10.156 1.00 26.58 278 GLU A CA 1
ATOM 1976 C C . GLU A 1 273 ? -14.000 19.235 -11.509 1.00 30.28 278 GLU A C 1
ATOM 1977 O O . GLU A 1 273 ? -14.644 19.925 -12.310 1.00 33.02 278 GLU A O 1
ATOM 1983 N N . VAL A 1 274 ? -13.497 18.051 -11.779 1.00 24.09 279 VAL A N 1
ATOM 1984 C CA . VAL A 1 274 ? -13.730 17.300 -13.044 1.00 29.08 279 VAL A CA 1
ATOM 1985 C C . VAL A 1 274 ? -14.597 16.082 -12.729 1.00 28.47 279 VAL A C 1
ATOM 1986 O O . VAL A 1 274 ? -14.343 15.364 -11.756 1.00 25.14 279 VAL A O 1
ATOM 1990 N N A HIS A 1 275 ? -15.659 15.876 -13.506 0.50 25.41 280 HIS A N 1
ATOM 1991 N N B HIS A 1 275 ? -15.655 15.878 -13.509 0.50 26.89 280 HIS A N 1
ATOM 1992 C CA A HIS A 1 275 ? -16.518 14.673 -13.413 0.50 26.11 280 HIS A CA 1
ATOM 1993 C CA B HIS A 1 275 ? -16.544 14.699 -13.404 0.50 28.56 280 HIS A CA 1
ATOM 1994 C C A HIS A 1 275 ? -16.774 14.255 -14.850 0.50 26.74 280 HIS A C 1
ATOM 1995 C C B HIS A 1 275 ? -16.774 14.256 -14.846 0.50 28.23 280 HIS A C 1
ATOM 1996 O O A HIS A 1 275 ? -17.362 15.069 -15.603 0.50 28.29 280 HIS A O 1
ATOM 1997 O O B HIS A 1 275 ? -17.363 15.065 -15.604 0.50 29.80 280 HIS A O 1
ATOM 2010 N N . TRP A 1 276 ? -16.238 13.104 -15.233 1.00 26.03 281 TRP A N 1
ATOM 2011 C CA . TRP A 1 276 ? -16.437 12.544 -16.580 1.00 25.77 281 TRP A CA 1
ATOM 2012 C C . TRP A 1 276 ? -17.261 11.262 -16.473 1.00 25.38 281 TRP A C 1
ATOM 2013 O O . TRP A 1 276 ? -17.081 10.486 -15.527 1.00 22.80 281 TRP A O 1
ATOM 2024 N N . GLY A 1 277 ? -18.088 10.995 -17.490 1.00 24.05 282 GLY A N 1
ATOM 2025 C CA . GLY A 1 277 ? -18.960 9.821 -17.531 1.00 22.73 282 GLY A CA 1
ATOM 2026 C C . GLY A 1 277 ? -18.805 9.043 -18.820 1.00 23.24 282 GLY A C 1
ATOM 2027 O O . GLY A 1 277 ? -17.690 9.044 -19.430 1.00 24.88 282 GLY A O 1
ATOM 2028 N N . MET A 1 278 ? -19.922 8.511 -19.318 1.00 20.75 283 MET A N 1
ATOM 2029 C CA . MET A 1 278 ? -19.907 7.641 -20.519 1.00 22.96 283 MET A CA 1
ATOM 2030 C C . MET A 1 278 ? -19.668 8.530 -21.749 1.00 26.50 283 MET A C 1
ATOM 2031 O O . MET A 1 278 ? -18.859 8.121 -22.598 1.00 26.98 283 MET A O 1
ATOM 2036 N N . ALA A 1 279 ? -20.212 9.739 -21.779 1.00 26.97 284 ALA A N 1
ATOM 2037 C CA . ALA A 1 279 ? -20.040 10.662 -22.942 1.00 29.95 284 ALA A CA 1
ATOM 2038 C C . ALA A 1 279 ? -18.552 10.980 -23.137 1.00 30.17 284 ALA A C 1
ATOM 2039 O O . ALA A 1 279 ? -18.118 11.147 -24.289 1.00 35.24 284 ALA A O 1
ATOM 2041 N N . GLU A 1 280 ? -17.778 11.142 -22.064 1.00 31.27 285 GLU A N 1
ATOM 2042 C CA . GLU A 1 280 ? -16.342 11.509 -22.147 1.00 30.64 285 GLU A CA 1
ATOM 2043 C C . GLU A 1 280 ? -15.435 10.271 -22.241 1.00 34.79 285 GLU A C 1
ATOM 2044 O O . GLU A 1 280 ? -14.205 10.477 -22.282 1.00 33.45 285 GLU A O 1
ATOM 2050 N N . GLY A 1 281 ? -15.983 9.051 -22.188 1.00 32.17 286 GLY A N 1
ATOM 2051 C CA . GLY A 1 281 ? -15.245 7.778 -22.318 1.00 32.30 286 GLY A CA 1
ATOM 2052 C C . GLY A 1 281 ? -14.589 7.323 -21.022 1.00 28.55 286 GLY A C 1
ATOM 2053 O O . GLY A 1 281 ? -13.848 6.338 -21.079 1.00 27.83 286 GLY A O 1
ATOM 2054 N N . MET A 1 282 ? -14.843 7.992 -19.884 1.00 25.72 287 MET A N 1
ATOM 2055 C CA . MET A 1 282 ? -14.241 7.567 -18.601 1.00 26.45 287 MET A CA 1
ATOM 2056 C C . MET A 1 282 ? -14.974 6.327 -18.074 1.00 24.04 287 MET A C 1
ATOM 2057 O O . MET A 1 282 ? -14.378 5.570 -17.275 1.00 25.63 287 MET A O 1
ATOM 2062 N N . VAL A 1 283 ? -16.252 6.151 -18.428 1.00 22.37 288 VAL A N 1
ATOM 2063 C CA . VAL A 1 283 ? -17.060 4.988 -17.981 1.00 22.94 288 VAL A CA 1
ATOM 2064 C C . VAL A 1 283 ? -17.487 4.211 -19.221 1.00 21.41 288 VAL A C 1
ATOM 2065 O O . VAL A 1 283 ? -18.084 4.859 -20.149 1.00 23.84 288 VAL A O 1
ATOM 2069 N N . LYS A 1 284 ? -17.161 2.935 -19.286 1.00 22.04 289 LYS A N 1
ATOM 2070 C CA . LYS A 1 284 ? -17.540 2.056 -20.427 1.00 25.45 289 LYS A CA 1
ATOM 2071 C C . LYS A 1 284 ? -18.101 0.746 -19.876 1.00 26.60 289 LYS A C 1
ATOM 2072 O O . LYS A 1 284 ? -17.733 0.386 -18.776 1.00 25.32 289 LYS A O 1
ATOM 2078 N N . MET A 1 285 ? -18.969 0.039 -20.612 1.00 24.00 290 MET A N 1
ATOM 2079 C CA . MET A 1 285 ? -19.532 -1.238 -20.111 1.00 23.89 290 MET A CA 1
ATOM 2080 C C . MET A 1 285 ? -18.805 -2.386 -20.810 1.00 23.83 290 MET A C 1
ATOM 2081 O O . MET A 1 285 ? -18.467 -2.242 -21.996 1.00 25.44 290 MET A O 1
ATOM 2086 N N . ALA A 1 286 ? -18.510 -3.446 -20.091 1.00 21.65 291 ALA A N 1
ATOM 2087 C CA . ALA A 1 286 ? -18.015 -4.724 -20.649 1.00 23.77 291 ALA A CA 1
ATOM 2088 C C . ALA A 1 286 ? -19.112 -5.340 -21.498 1.00 27.70 291 ALA A C 1
ATOM 2089 O O . ALA A 1 286 ? -20.289 -5.045 -21.354 1.00 24.58 291 ALA A O 1
ATOM 2091 N N . PRO A 1 287 ? -18.741 -6.250 -22.417 1.00 27.45 292 PRO A N 1
ATOM 2092 C CA . PRO A 1 287 ? -19.749 -6.991 -23.162 1.00 28.63 292 PRO A CA 1
ATOM 2093 C C . PRO A 1 287 ? -20.697 -7.779 -22.244 1.00 28.66 292 PRO A C 1
ATOM 2094 O O . PRO A 1 287 ? -20.332 -8.162 -21.147 1.00 29.36 292 PRO A O 1
ATOM 2098 N N . LEU A 1 288 ? -21.891 -8.044 -22.747 1.00 27.40 293 LEU A N 1
ATOM 2099 C CA . LEU A 1 288 ? -22.911 -8.821 -22.012 1.00 27.22 293 LEU A CA 1
ATOM 2100 C C . LEU A 1 288 ? -22.572 -10.302 -21.977 1.00 26.68 293 LEU A C 1
ATOM 2101 O O . LEU A 1 288 ? -22.150 -10.875 -22.988 1.00 29.47 293 LEU A O 1
ATOM 2106 N N . ASN A 1 289 ? -22.827 -10.923 -20.840 1.00 25.63 294 ASN A N 1
ATOM 2107 C CA . ASN A 1 289 ? -22.756 -12.382 -20.686 1.00 23.99 294 ASN A CA 1
ATOM 2108 C C . ASN A 1 289 ? -23.739 -13.047 -21.677 1.00 29.73 294 ASN A C 1
ATOM 2109 O O . ASN A 1 289 ? -24.842 -12.519 -21.892 1.00 26.10 294 ASN A O 1
ATOM 2114 N N . ALA A 1 290 ? -23.375 -14.213 -22.202 1.00 32.85 295 ALA A N 1
ATOM 2115 C CA . ALA A 1 290 ? -24.210 -14.996 -23.143 1.00 35.94 295 ALA A CA 1
ATOM 2116 C C . ALA A 1 290 ? -25.548 -15.414 -22.505 1.00 36.30 295 ALA A C 1
ATOM 2117 O O . ALA A 1 290 ? -26.488 -15.672 -23.260 1.00 41.38 295 ALA A O 1
ATOM 2119 N N . ALA A 1 291 ? -25.665 -15.463 -21.187 1.00 33.85 296 ALA A N 1
ATOM 2120 C CA . ALA A 1 291 ? -26.913 -15.830 -20.475 1.00 37.52 296 ALA A CA 1
ATOM 2121 C C . ALA A 1 291 ? -27.979 -14.735 -20.577 1.00 35.00 296 ALA A C 1
ATOM 2122 O O . ALA A 1 291 ? -29.151 -15.003 -20.231 1.00 34.37 296 ALA A O 1
ATOM 2124 N N . VAL A 1 292 ? -27.633 -13.515 -20.983 1.00 30.51 297 VAL A N 1
ATOM 2125 C CA . VAL A 1 292 ? -28.632 -12.427 -21.037 1.00 30.71 297 VAL A CA 1
ATOM 2126 C C . VAL A 1 292 ? -29.518 -12.685 -22.257 1.00 34.17 297 VAL A C 1
ATOM 2127 O O . VAL A 1 292 ? -29.012 -12.700 -23.374 1.00 30.70 297 VAL A O 1
ATOM 2131 N N . PRO A 1 293 ? -30.843 -12.849 -22.075 1.00 36.18 298 PRO A N 1
ATOM 2132 C CA . PRO A 1 293 ? -31.729 -13.094 -23.211 1.00 37.24 298 PRO A CA 1
ATOM 2133 C C . PRO A 1 293 ? -31.911 -11.883 -24.107 1.00 37.24 298 PRO A C 1
ATOM 2134 O O . PRO A 1 293 ? -31.702 -10.743 -23.704 1.00 33.67 298 PRO A O 1
ATOM 2138 N N . PRO A 1 294 ? -32.327 -12.102 -25.375 1.00 40.70 299 PRO A N 1
ATOM 2139 C CA . PRO A 1 294 ? -32.429 -11.026 -26.350 1.00 40.56 299 PRO A CA 1
ATOM 2140 C C . PRO A 1 294 ? -33.265 -9.815 -25.925 1.00 37.64 299 PRO A C 1
ATOM 2141 O O . PRO A 1 294 ? -32.819 -8.736 -26.212 1.00 36.00 299 PRO A O 1
ATOM 2145 N N . ASP A 1 295 ? -34.411 -9.995 -25.241 1.00 39.85 300 ASP A N 1
ATOM 2146 C CA . ASP A 1 295 ? -35.254 -8.848 -24.805 1.00 42.65 300 ASP A CA 1
ATOM 2147 C C . ASP A 1 295 ? -34.456 -7.982 -23.808 1.00 38.23 300 ASP A C 1
ATOM 2148 O O . ASP A 1 295 ? -34.533 -6.747 -23.899 1.00 38.63 300 ASP A O 1
ATOM 2153 N N . ALA A 1 296 ? -33.740 -8.598 -22.873 1.00 33.53 301 ALA A N 1
ATOM 2154 C CA . ALA A 1 296 ? -32.916 -7.872 -21.864 1.00 34.47 301 ALA A CA 1
ATOM 2155 C C . ALA A 1 296 ? -31.734 -7.183 -22.567 1.00 32.32 301 ALA A C 1
ATOM 2156 O O . ALA A 1 296 ? -31.460 -6.027 -22.267 1.00 29.88 301 ALA A O 1
ATOM 2158 N N . ALA A 1 297 ? -31.068 -7.873 -23.488 1.00 29.07 302 ALA A N 1
ATOM 2159 C CA . ALA A 1 297 ? -29.922 -7.318 -24.234 1.00 29.87 302 ALA A CA 1
ATOM 2160 C C . ALA A 1 297 ? -30.359 -6.103 -25.039 1.00 30.27 302 ALA A C 1
ATOM 2161 O O . ALA A 1 297 ? -29.665 -5.077 -25.042 1.00 28.69 302 ALA A O 1
ATOM 2163 N N . LYS A 1 298 ? -31.513 -6.178 -25.699 1.00 33.27 303 LYS A N 1
ATOM 2164 C CA . LYS A 1 298 ? -32.003 -5.056 -26.529 1.00 33.03 303 LYS A CA 1
ATOM 2165 C C . LYS A 1 298 ? -32.280 -3.837 -25.651 1.00 30.04 303 LYS A C 1
ATOM 2166 O O . LYS A 1 298 ? -31.897 -2.701 -26.006 1.00 33.02 303 LYS A O 1
ATOM 2172 N N . LEU A 1 299 ? -32.946 -4.065 -24.518 1.00 28.23 304 LEU A N 1
ATOM 2173 C CA . LEU A 1 299 ? -33.273 -2.957 -23.602 1.00 28.10 304 LEU A CA 1
ATOM 2174 C C . LEU A 1 299 ? -31.974 -2.323 -23.082 1.00 26.75 304 LEU A C 1
ATOM 2175 O O . LEU A 1 299 ? -31.895 -1.088 -23.022 1.00 30.58 304 LEU A O 1
ATOM 2180 N N . PHE A 1 300 ? -31.036 -3.153 -22.661 1.00 28.86 305 PHE A N 1
ATOM 2181 C CA . PHE A 1 300 ? -29.725 -2.676 -22.149 1.00 30.43 305 PHE A CA 1
ATOM 2182 C C . PHE A 1 300 ? -29.064 -1.773 -23.193 1.00 28.88 305 PHE A C 1
ATOM 2183 O O . PHE A 1 300 ? -28.653 -0.674 -22.844 1.00 26.90 305 PHE A O 1
ATOM 2191 N N . GLU A 1 301 ? -28.985 -2.209 -24.452 1.00 30.63 306 GLU A N 1
ATOM 2192 C CA . GLU A 1 301 ? -28.329 -1.378 -25.513 1.00 31.36 306 GLU A CA 1
ATOM 2193 C C . GLU A 1 301 ? -29.094 -0.075 -25.776 1.00 30.91 306 GLU A C 1
ATOM 2194 O O . GLU A 1 301 ? -28.439 0.953 -26.001 1.00 32.35 306 GLU A O 1
ATOM 2200 N N . GLU A 1 302 ? -30.434 -0.077 -25.749 1.00 32.85 307 GLU A N 1
ATOM 2201 C CA . GLU A 1 302 ? -31.244 1.161 -25.891 1.00 32.22 307 GLU A CA 1
ATOM 2202 C C . GLU A 1 302 ? -30.949 2.124 -24.732 1.00 28.18 307 GLU A C 1
ATOM 2203 O O . GLU A 1 302 ? -30.761 3.318 -24.955 1.00 29.07 307 GLU A O 1
ATOM 2209 N N . LYS A 1 303 ? -30.943 1.621 -23.495 1.00 28.42 308 LYS A N 1
ATOM 2210 C CA . LYS A 1 303 ? -30.712 2.479 -22.296 1.00 28.66 308 LYS A CA 1
ATOM 2211 C C . LYS A 1 303 ? -29.259 2.994 -22.311 1.00 25.33 308 LYS A C 1
ATOM 2212 O O . LYS A 1 303 ? -29.047 4.146 -21.901 1.00 26.77 308 LYS A O 1
ATOM 2218 N N . LYS A 1 304 ? -28.320 2.171 -22.761 1.00 25.90 309 LYS A N 1
ATOM 2219 C CA . LYS A 1 304 ? -26.896 2.572 -22.838 1.00 29.04 309 LYS A CA 1
ATOM 2220 C C . LYS A 1 304 ? -26.770 3.742 -23.812 1.00 29.41 309 LYS A C 1
ATOM 2221 O O . LYS A 1 304 ? -26.145 4.738 -23.490 1.00 26.93 309 LYS A O 1
ATOM 2227 N N . ALA A 1 305 ? -27.403 3.634 -24.979 1.00 33.62 310 ALA A N 1
ATOM 2228 C CA . ALA A 1 305 ? -27.332 4.712 -26.002 1.00 34.38 310 ALA A CA 1
ATOM 2229 C C . ALA A 1 305 ? -27.924 5.993 -25.430 1.00 32.60 310 ALA A C 1
ATOM 2230 O O . ALA A 1 305 ? -27.371 7.096 -25.659 1.00 32.68 310 ALA A O 1
ATOM 2232 N N . ALA A 1 306 ? -29.032 5.875 -24.707 1.00 33.02 311 ALA A N 1
ATOM 2233 C CA . ALA A 1 306 ? -29.732 7.030 -24.111 1.00 32.82 311 ALA A CA 1
ATOM 2234 C C . ALA A 1 306 ? -28.849 7.648 -23.017 1.00 34.65 311 ALA A C 1
ATOM 2235 O O . ALA A 1 306 ? -28.868 8.886 -22.841 1.00 31.42 311 ALA A O 1
ATOM 2237 N N . MET A 1 307 ? -28.111 6.816 -22.277 1.00 32.63 312 MET A N 1
ATOM 2238 C CA . MET A 1 307 ? -27.244 7.311 -21.182 1.00 32.90 312 MET A CA 1
ATOM 2239 C C . MET A 1 307 ? -26.077 8.109 -21.784 1.00 31.87 312 MET A C 1
ATOM 2240 O O . MET A 1 307 ? -25.738 9.193 -21.271 1.00 36.14 312 MET A O 1
ATOM 2245 N N . VAL A 1 308 ? -25.482 7.589 -22.840 1.00 32.80 313 VAL A N 1
ATOM 2246 C CA . VAL A 1 308 ? -24.325 8.261 -23.496 1.00 34.69 313 VAL A CA 1
ATOM 2247 C C . VAL A 1 308 ? -24.774 9.613 -24.077 1.00 38.19 313 VAL A C 1
ATOM 2248 O O . VAL A 1 308 ? -24.030 10.583 -23.946 1.00 38.34 313 VAL A O 1
ATOM 2252 N N . SER A 1 309 ? -25.965 9.684 -24.680 1.00 39.04 314 SER A N 1
ATOM 2253 C CA . SER A 1 309 ? -26.481 10.886 -25.388 1.00 41.19 314 SER A CA 1
ATOM 2254 C C . SER A 1 309 ? -27.042 11.898 -24.388 1.00 40.76 314 SER A C 1
ATOM 2255 O O . SER A 1 309 ? -27.262 13.034 -24.785 1.00 44.51 314 SER A O 1
ATOM 2258 N N . GLY A 1 310 ? -27.346 11.492 -23.151 1.00 35.76 315 GLY A N 1
ATOM 2259 C CA . GLY A 1 310 ? -27.948 12.379 -22.146 1.00 37.12 315 GLY A CA 1
ATOM 2260 C C . GLY A 1 310 ? -29.465 12.470 -22.292 1.00 37.47 315 GLY A C 1
ATOM 2261 O O . GLY A 1 310 ? -30.051 13.315 -21.620 1.00 40.31 315 GLY A O 1
ATOM 2262 N N . LYS A 1 311 ? -30.080 11.582 -23.073 1.00 37.49 316 LYS A N 1
ATOM 2263 C CA . LYS A 1 311 ? -31.558 11.487 -23.216 1.00 41.32 316 LYS A CA 1
ATOM 2264 C C . LYS A 1 311 ? -32.168 10.972 -21.906 1.00 40.52 316 LYS A C 1
ATOM 2265 O O . LYS A 1 311 ? -33.322 11.326 -21.605 1.00 41.35 316 LYS A O 1
ATOM 2271 N N . ILE A 1 312 ? -31.445 10.138 -21.156 1.00 34.07 317 ILE A N 1
ATOM 2272 C CA . ILE A 1 312 ? -31.857 9.755 -19.766 1.00 37.23 317 ILE A CA 1
ATOM 2273 C C . ILE A 1 312 ? -30.701 10.108 -18.819 1.00 32.68 317 ILE A C 1
ATOM 2274 O O . ILE A 1 312 ? -29.544 10.125 -19.264 1.00 31.10 317 ILE A O 1
ATOM 2279 N N . LYS A 1 313 ? -31.028 10.454 -17.584 1.00 30.39 318 LYS A N 1
ATOM 2280 C CA . LYS A 1 313 ? -30.046 10.700 -16.514 1.00 32.19 318 LYS A CA 1
ATOM 2281 C C . LYS A 1 313 ? -30.467 9.816 -15.344 1.00 31.10 318 LYS A C 1
ATOM 2282 O O . LYS A 1 313 ? -31.668 9.701 -15.091 1.00 29.54 318 LYS A O 1
ATOM 2288 N N . PRO A 1 314 ? -29.528 9.21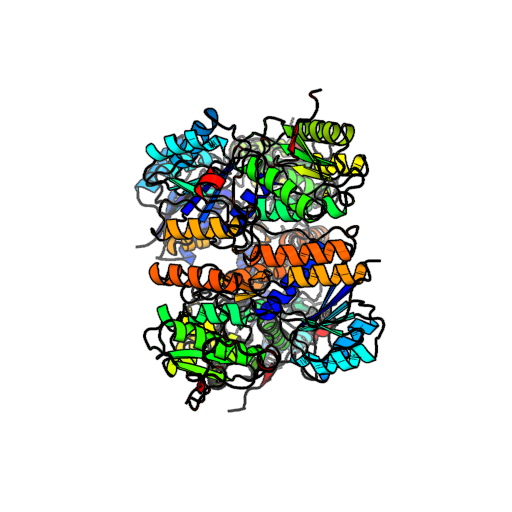0 -14.603 1.00 23.87 319 PRO A N 1
ATOM 2289 C CA . PRO A 1 314 ? -29.917 8.330 -13.503 1.00 22.42 319 PRO A CA 1
ATOM 2290 C C . PRO A 1 314 ? -30.817 9.001 -12.475 1.00 24.12 319 PRO A C 1
ATOM 2291 O O . PRO A 1 314 ? -31.664 8.293 -11.920 1.00 26.35 319 PRO A O 1
ATOM 2295 N N . PHE A 1 315 ? -30.582 10.291 -12.181 1.00 23.48 320 PHE A N 1
ATOM 2296 C CA . PHE A 1 315 ? -31.301 10.991 -11.083 1.00 22.70 320 PHE A CA 1
ATOM 2297 C C . PHE A 1 315 ? -32.311 12.000 -11.665 1.00 28.34 320 PHE A C 1
ATOM 2298 O O . PHE A 1 315 ? -32.628 12.999 -11.010 1.00 32.27 320 PHE A O 1
ATOM 2306 N N . GLN A 1 316 ? -32.859 11.703 -12.822 1.00 29.82 321 GLN A N 1
ATOM 2307 C CA . GLN A 1 316 ? -33.998 12.505 -13.356 1.00 35.33 321 GLN A CA 1
ATOM 2308 C C . GLN A 1 316 ? -35.227 12.228 -12.481 1.00 34.54 321 GLN A C 1
ATOM 2309 O O . GLN A 1 316 ? -35.384 11.090 -11.981 1.00 31.62 321 GLN A O 1
ATOM 2315 N N . GLY A 1 317 ? -36.038 13.261 -12.257 1.00 35.46 322 GLY A N 1
ATOM 2316 C CA . GLY A 1 317 ? -37.268 13.133 -11.450 1.00 34.16 322 GLY A CA 1
ATOM 2317 C C . GLY A 1 317 ? -38.318 12.283 -12.159 1.00 39.66 322 GLY A C 1
ATOM 2318 O O . GLY A 1 317 ? -38.225 12.007 -13.369 1.00 36.14 322 GLY A O 1
ATOM 2319 N N . PRO A 1 318 ? -39.360 11.820 -11.438 1.00 42.15 323 PRO A N 1
ATOM 2320 C CA . PRO A 1 318 ? -39.529 12.138 -10.017 1.00 37.73 323 PRO A CA 1
ATOM 2321 C C . PRO A 1 318 ? -38.733 11.176 -9.130 1.00 40.26 323 PRO A C 1
ATOM 2322 O O . PRO A 1 318 ? -38.654 9.995 -9.467 1.00 39.85 323 PRO A O 1
ATOM 2326 N N . LEU A 1 319 ? -38.159 11.684 -8.033 1.00 34.90 324 LEU A N 1
ATOM 2327 C CA . LEU A 1 319 ? -37.488 10.850 -7.019 1.00 32.94 324 LEU A CA 1
ATOM 2328 C C . LEU A 1 319 ? -38.128 11.164 -5.677 1.00 29.74 324 LEU A C 1
ATOM 2329 O O . LEU A 1 319 ? -38.234 12.348 -5.367 1.00 31.22 324 LEU A O 1
ATOM 2334 N N . LYS A 1 320 ? -38.330 10.140 -4.884 1.00 32.29 325 LYS A N 1
ATOM 2335 C CA . LYS A 1 320 ? -38.633 10.258 -3.439 1.00 32.61 325 LYS A CA 1
ATOM 2336 C C . LYS A 1 320 ? -37.557 9.517 -2.642 1.00 31.62 325 LYS A C 1
ATOM 2337 O O . LYS A 1 320 ? -37.072 8.452 -3.092 1.00 27.19 325 LYS A O 1
ATOM 2343 N N . ASP A 1 321 ? -37.303 9.987 -1.438 1.00 27.27 326 ASP A N 1
ATOM 2344 C CA . ASP A 1 321 ? -36.398 9.280 -0.507 1.00 25.61 326 ASP A CA 1
ATOM 2345 C C . ASP A 1 321 ? -37.203 8.225 0.264 1.00 26.80 326 ASP A C 1
ATOM 2346 O O . ASP A 1 321 ? -38.413 8.043 0.084 1.00 29.49 326 ASP A O 1
ATOM 2351 N N . GLN A 1 322 ? -36.496 7.541 1.136 1.00 27.81 327 GLN A N 1
ATOM 2352 C CA . GLN A 1 322 ? -37.056 6.370 1.838 1.00 33.82 327 GLN A CA 1
ATOM 2353 C C . GLN A 1 322 ? -38.059 6.779 2.905 1.00 36.73 327 GLN A C 1
ATOM 2354 O O . GLN A 1 322 ? -38.644 5.859 3.484 1.00 37.51 327 GLN A O 1
ATOM 2360 N N . SER A 1 323 ? -38.172 8.070 3.223 1.00 32.55 328 SER A N 1
ATOM 2361 C CA . SER A 1 323 ? -39.210 8.559 4.150 1.00 33.09 328 SER A CA 1
ATOM 2362 C C . SER A 1 323 ? -40.433 9.015 3.357 1.00 39.77 328 SER A C 1
ATOM 2363 O O . SER A 1 323 ? -41.336 9.591 3.966 1.00 37.93 328 SER A O 1
ATOM 2366 N N . GLY A 1 324 ? -40.396 8.898 2.028 1.00 34.10 329 GLY A N 1
ATOM 2367 C CA . GLY A 1 324 ? -41.519 9.305 1.166 1.00 34.79 329 GLY A CA 1
ATOM 2368 C C . GLY A 1 324 ? -41.437 10.761 0.768 1.00 34.52 329 GLY A C 1
ATOM 2369 O O . GLY A 1 324 ? -42.331 11.223 0.076 1.00 41.56 329 GLY A O 1
ATOM 2370 N N . ALA A 1 325 ? -40.389 11.496 1.138 1.00 34.16 330 ALA A N 1
ATOM 2371 C CA . ALA A 1 325 ? -40.224 12.907 0.766 1.00 29.60 330 ALA A CA 1
ATOM 2372 C C . ALA A 1 325 ? -39.854 13.029 -0.716 1.00 41.02 330 ALA A C 1
ATOM 2373 O O . ALA A 1 325 ? -38.984 12.277 -1.186 1.00 31.85 330 ALA A O 1
ATOM 2375 N N . VAL A 1 326 ? -40.458 13.978 -1.431 1.00 35.79 331 VAL A N 1
ATOM 2376 C CA . VAL A 1 326 ? -40.054 14.281 -2.831 1.00 37.76 331 VAL A CA 1
ATOM 2377 C C . VAL A 1 326 ? -38.700 14.981 -2.830 1.00 38.29 331 VAL A C 1
ATOM 2378 O O . VAL A 1 326 ? -38.519 15.971 -2.138 1.00 42.22 331 VAL A O 1
ATOM 2382 N N . LYS A 1 327 ? -37.747 14.479 -3.612 1.00 35.49 332 LYS A N 1
ATOM 2383 C CA . LYS A 1 327 ? -36.391 15.072 -3.719 1.00 36.18 332 LYS A CA 1
ATOM 2384 C C . LYS A 1 327 ? -36.271 15.840 -5.029 1.00 35.93 332 LYS A C 1
ATOM 2385 O O . LYS A 1 327 ? -35.482 16.786 -5.056 1.00 44.41 332 LYS A O 1
ATOM 2391 N N . VAL A 1 328 ? -36.935 15.359 -6.067 1.00 36.29 333 VAL A N 1
ATOM 2392 C CA . VAL A 1 328 ? -36.860 15.905 -7.453 1.00 36.07 333 VAL A CA 1
ATOM 2393 C C . VAL A 1 328 ? -38.248 15.733 -8.063 1.00 34.86 333 VAL A C 1
ATOM 2394 O O . VAL A 1 328 ? -38.767 14.608 -8.057 1.00 32.51 333 VAL A O 1
ATOM 2398 N N . ALA A 1 329 ? -38.844 16.803 -8.595 1.00 43.31 334 ALA A N 1
ATOM 2399 C CA . ALA A 1 329 ? -40.152 16.740 -9.291 1.00 48.02 334 ALA A CA 1
ATOM 2400 C C . ALA A 1 329 ? -39.965 16.093 -10.675 1.00 47.18 334 ALA A C 1
ATOM 2401 O O . ALA A 1 329 ? -38.865 16.233 -11.267 1.00 43.48 334 ALA A O 1
ATOM 2403 N N . ALA A 1 330 ? -41.003 15.437 -11.197 1.00 50.02 335 ALA A N 1
ATOM 2404 C CA . ALA A 1 330 ? -41.067 14.995 -12.612 1.00 52.93 335 ALA A CA 1
ATOM 2405 C C . ALA A 1 330 ? -40.726 16.188 -13.519 1.00 50.72 335 ALA A C 1
ATOM 2406 O O . ALA A 1 330 ? -41.141 17.327 -13.192 1.00 52.59 335 ALA A O 1
ATOM 2408 N N . GLY A 1 331 ? -39.916 15.948 -14.556 1.00 44.56 336 GLY A N 1
ATOM 2409 C CA . GLY A 1 331 ? -39.464 16.970 -15.517 1.00 45.69 336 GLY A CA 1
ATOM 2410 C C . GLY A 1 331 ? -38.279 17.794 -15.030 1.00 53.86 336 GLY A C 1
ATOM 2411 O O . GLY A 1 331 ? -37.904 18.732 -15.759 1.00 49.75 336 GLY A O 1
ATOM 2412 N N . SER A 1 332 ? -37.727 17.498 -13.842 1.00 50.71 337 SER A N 1
ATOM 2413 C CA . SER A 1 332 ? -36.478 18.123 -13.335 1.00 52.11 337 SER A CA 1
ATOM 2414 C C . SER A 1 332 ? -35.411 17.036 -13.157 1.00 44.50 337 SER A C 1
ATOM 2415 O O . SER A 1 332 ? -35.745 15.846 -13.239 1.00 39.19 337 SER A O 1
ATOM 2418 N N . ASP A 1 333 ? -34.168 17.469 -12.973 1.00 53.31 338 ASP A N 1
ATOM 2419 C CA . ASP A 1 333 ? -32.996 16.603 -12.701 1.00 52.15 338 ASP A CA 1
ATOM 2420 C C . ASP A 1 333 ? -32.486 16.950 -11.308 1.00 48.45 338 ASP A C 1
ATOM 2421 O O . ASP A 1 333 ? -32.698 18.095 -10.878 1.00 42.38 338 ASP A O 1
ATOM 2426 N N . LEU A 1 334 ? -31.859 15.992 -10.627 1.00 39.07 339 LEU A N 1
ATOM 2427 C CA . LEU A 1 334 ? -31.249 16.283 -9.314 1.00 40.89 339 LEU A CA 1
ATOM 2428 C C . LEU A 1 334 ? -30.109 17.274 -9.538 1.00 38.90 339 LEU A C 1
ATOM 2429 O O . LEU A 1 334 ? -29.250 17.031 -10.375 1.00 38.03 339 LEU A O 1
ATOM 2434 N N . PRO A 1 335 ? -30.092 18.413 -8.822 1.00 38.35 340 PRO A N 1
ATOM 2435 C CA . PRO A 1 335 ? -29.010 19.384 -8.926 1.00 46.62 340 PRO A CA 1
ATOM 2436 C C . PRO A 1 335 ? -27.634 18.817 -8.538 1.00 49.03 340 PRO A C 1
ATOM 2437 O O . PRO A 1 335 ? -27.558 17.938 -7.653 1.00 44.84 340 PRO A O 1
ATOM 2441 N N . LEU A 1 336 ? -26.585 19.369 -9.157 1.00 49.62 341 LEU A N 1
ATOM 2442 C CA . LEU A 1 336 ? -25.172 18.968 -8.955 1.00 56.45 341 LEU A CA 1
ATOM 2443 C C . LEU A 1 336 ? -24.816 19.014 -7.459 1.00 53.64 341 LEU A C 1
ATOM 2444 O O . LEU A 1 336 ? -24.087 18.123 -7.034 1.00 45.68 341 LEU A O 1
ATOM 2449 N N . ALA A 1 337 ? -25.322 19.966 -6.672 1.00 50.04 342 ALA A N 1
ATOM 2450 C CA . ALA A 1 337 ? -24.982 20.094 -5.231 1.00 50.96 342 ALA A CA 1
ATOM 2451 C C . ALA A 1 337 ? -25.591 18.941 -4.429 1.00 46.81 342 ALA A C 1
ATOM 2452 O O . ALA A 1 337 ? -24.965 18.477 -3.452 1.00 40.71 342 ALA A O 1
ATOM 2454 N N . SER A 1 338 ? -26.792 18.486 -4.783 1.00 42.79 343 SER A N 1
ATOM 2455 C CA . SER A 1 338 ? -27.450 17.339 -4.097 1.00 40.33 343 SER A CA 1
ATOM 2456 C C . SER A 1 338 ? -26.758 16.033 -4.509 1.00 30.58 343 SER A C 1
ATOM 2457 O O . SER A 1 338 ? -26.654 15.123 -3.652 1.00 32.90 343 SER A O 1
ATOM 2460 N N . LEU A 1 339 ? -26.319 15.925 -5.769 1.00 30.44 344 LEU A N 1
ATOM 2461 C CA . LEU A 1 339 ? -25.526 14.763 -6.237 1.00 31.43 344 LEU A CA 1
ATOM 2462 C C . LEU A 1 339 ? -24.209 14.691 -5.439 1.00 30.19 344 LEU A C 1
ATOM 2463 O O . LEU A 1 339 ? -23.854 13.615 -4.913 1.00 26.32 344 LEU A O 1
ATOM 2468 N N . LYS A 1 340 ? -23.529 15.838 -5.294 1.00 30.06 345 LYS A N 1
ATOM 2469 C CA . LYS A 1 340 ? -22.203 15.944 -4.632 1.00 29.29 345 LYS A CA 1
ATOM 2470 C C . LYS A 1 340 ? -22.293 15.521 -3.160 1.00 25.91 345 LYS A C 1
ATOM 2471 O O . LYS A 1 340 ? -21.342 14.952 -2.649 1.00 29.68 345 LYS A O 1
ATOM 2477 N N . GLY A 1 341 ? -23.386 15.828 -2.479 1.00 26.44 346 GLY A N 1
ATOM 2478 C CA . GLY A 1 341 ? -23.515 15.555 -1.043 1.00 27.06 346 GLY A CA 1
ATOM 2479 C C . GLY A 1 341 ? -24.412 14.372 -0.735 1.00 25.50 346 GLY A C 1
ATOM 2480 O O . GLY A 1 341 ? -24.733 14.203 0.447 1.00 26.94 346 GLY A O 1
ATOM 2481 N N . MET A 1 342 ? -24.791 13.542 -1.717 1.00 23.22 347 MET A N 1
ATOM 2482 C CA . MET A 1 342 ? -25.898 12.582 -1.577 1.00 22.99 347 MET A CA 1
ATOM 2483 C C . MET A 1 342 ? -25.709 11.702 -0.334 1.00 22.12 347 MET A C 1
ATOM 2484 O O . MET A 1 342 ? -24.682 11.023 -0.196 1.00 22.72 347 MET A O 1
ATOM 2489 N N . ASN A 1 343 ? -26.654 11.758 0.600 1.00 22.32 348 ASN A N 1
ATOM 2490 C CA . ASN A 1 343 ? -26.571 10.939 1.832 1.00 22.86 348 ASN A CA 1
ATOM 2491 C C . ASN A 1 343 ? -27.955 10.361 2.142 1.00 23.69 348 ASN A C 1
ATOM 2492 O O . ASN A 1 343 ? -28.233 9.995 3.326 1.00 26.43 348 ASN A O 1
ATOM 2497 N N . TRP A 1 344 ? -28.811 10.226 1.151 1.00 21.86 349 TRP A N 1
ATOM 2498 C CA . TRP A 1 344 ? -30.194 9.773 1.255 1.00 23.05 349 TRP A CA 1
ATOM 2499 C C . TRP A 1 344 ? -30.379 8.616 0.295 1.00 23.13 349 TRP A C 1
ATOM 2500 O O . TRP A 1 344 ? -29.595 8.481 -0.667 1.00 21.87 349 TRP A O 1
ATOM 2511 N N . TYR A 1 345 ? -31.369 7.799 0.560 1.00 21.50 350 TYR A N 1
ATOM 2512 C CA . TYR A 1 345 ? -31.685 6.585 -0.197 1.00 18.67 350 TYR A CA 1
ATOM 2513 C C . TYR A 1 345 ? -33.030 6.731 -0.858 1.00 22.18 350 TYR A C 1
ATOM 2514 O O . TYR A 1 345 ? -33.988 7.219 -0.227 1.00 23.38 350 TYR A O 1
ATOM 2523 N N . VAL A 1 346 ? -33.137 6.148 -2.041 1.00 21.82 351 VAL A N 1
ATOM 2524 C CA . VAL A 1 346 ? -34.451 6.027 -2.719 1.00 22.44 351 VAL A CA 1
ATOM 2525 C C . VAL A 1 346 ? -35.288 4.961 -2.029 1.00 25.21 351 VAL A C 1
ATOM 2526 O O . VAL A 1 346 ? -34.763 4.020 -1.358 1.00 19.89 351 VAL A O 1
ATOM 2530 N N . GLN A 1 347 ? -36.609 5.056 -2.217 1.00 25.29 352 GLN A N 1
ATOM 2531 C CA . GLN A 1 347 ? -37.540 4.024 -1.715 1.00 28.17 352 GLN A CA 1
ATOM 2532 C C . GLN A 1 347 ? -37.154 2.663 -2.280 1.00 26.28 352 GLN A C 1
ATOM 2533 O O . GLN A 1 347 ? -36.808 2.584 -3.473 1.00 28.82 352 GLN A O 1
ATOM 2539 N N . GLY A 1 348 ? -37.130 1.619 -1.451 1.00 23.24 353 GLY A N 1
ATOM 2540 C CA . GLY A 1 348 ? -36.792 0.256 -1.869 1.00 26.02 353 GLY A CA 1
ATOM 2541 C C . GLY A 1 348 ? -35.397 -0.204 -1.384 1.00 23.87 353 GLY A C 1
ATOM 2542 O O . GLY A 1 348 ? -35.083 -1.390 -1.556 1.00 26.72 353 GLY A O 1
ATOM 2543 N N . VAL A 1 349 ? -34.599 0.699 -0.867 1.00 25.22 354 VAL A N 1
ATOM 2544 C CA . VAL A 1 349 ? -33.247 0.388 -0.306 1.00 23.38 354 VAL A CA 1
ATOM 2545 C C . VAL A 1 349 ? -33.453 -0.063 1.136 1.00 22.50 354 VAL A C 1
ATOM 2546 O O . VAL A 1 349 ? -34.073 0.687 1.902 1.00 24.15 354 VAL A O 1
ATOM 2550 N N . GLU A 1 350 ? -32.867 -1.189 1.526 1.00 23.40 355 GLU A N 1
ATOM 2551 C CA . GLU A 1 350 ? -32.836 -1.605 2.946 1.00 23.66 355 GLU A CA 1
ATOM 2552 C C . GLU A 1 350 ? -31.480 -2.229 3.290 1.00 22.70 355 GLU A C 1
ATOM 2553 O O . GLU A 1 350 ? -30.737 -2.606 2.383 1.00 22.81 355 GLU A O 1
ATOM 2559 N N . GLY A 1 351 ? -31.222 -2.357 4.566 1.00 23.26 356 GLY A N 1
ATOM 2560 C CA . GLY A 1 351 ? -30.034 -3.037 5.107 1.00 23.71 356 GLY A CA 1
ATOM 2561 C C . GLY A 1 351 ? -30.265 -4.540 5.250 1.00 27.60 356 GLY A C 1
ATOM 2562 O O . GLY A 1 351 ? -31.393 -4.984 5.239 1.00 27.53 356 GLY A O 1
ATOM 2563 N N . THR A 1 352 ? -29.203 -5.292 5.470 1.00 25.23 357 THR A N 1
ATOM 2564 C CA . THR A 1 352 ? -29.241 -6.741 5.796 1.00 23.65 357 THR A CA 1
ATOM 2565 C C . THR A 1 352 ? -29.447 -6.893 7.294 1.00 26.71 357 THR A C 1
ATOM 2566 O O . THR A 1 352 ? -29.242 -5.942 8.016 1.00 28.36 357 THR A O 1
ATOM 2570 N N . ILE A 1 353 ? -29.901 -8.073 7.721 1.00 26.19 358 ILE A N 1
ATOM 2571 C CA . ILE A 1 353 ? -29.937 -8.404 9.162 1.00 26.85 358 ILE A CA 1
ATOM 2572 C C . ILE A 1 353 ? -28.509 -8.681 9.597 1.00 27.77 358 ILE A C 1
ATOM 2573 O O . ILE A 1 353 ? -27.814 -9.446 8.930 1.00 27.21 358 ILE A O 1
ATOM 2578 N N . PRO A 1 354 ? -27.998 -8.011 10.649 1.00 31.27 359 PRO A N 1
ATOM 2579 C CA . PRO A 1 354 ? -26.602 -8.177 11.061 1.00 37.22 359 PRO A CA 1
ATOM 2580 C C . PRO A 1 354 ? -26.298 -9.592 11.563 1.00 46.33 359 PRO A C 1
ATOM 2581 O O . PRO A 1 354 ? -27.099 -10.084 12.347 1.00 47.88 359 PRO A O 1
ATOM 2585 N N . LYS A 1 355 ? -25.189 -10.180 11.084 1.00 59.52 360 LYS A N 1
ATOM 2586 C CA . LYS A 1 355 ? -24.776 -11.595 11.319 1.00 67.02 360 LYS A CA 1
ATOM 2587 C C . LYS A 1 355 ? -23.757 -11.611 12.465 1.00 74.06 360 LYS A C 1
ATOM 2588 O O . LYS A 1 355 ? -24.153 -11.642 13.630 1.00 77.83 360 LYS A O 1
ATOM 2594 N N . GLU B 1 23 ? -32.465 -20.730 -41.821 1.00 65.84 28 GLU B N 1
ATOM 2595 C CA . GLU B 1 23 ? -32.613 -19.490 -42.643 1.00 58.23 28 GLU B CA 1
ATOM 2596 C C . GLU B 1 23 ? -34.040 -18.972 -42.464 1.00 46.06 28 GLU B C 1
ATOM 2597 O O . GLU B 1 23 ? -34.978 -19.741 -42.271 1.00 39.46 28 GLU B O 1
ATOM 2599 N N . PRO B 1 24 ? -34.271 -17.648 -42.485 1.00 44.97 29 PRO B N 1
ATOM 2600 C CA . PRO B 1 24 ? -35.641 -17.127 -42.564 1.00 37.92 29 PRO B CA 1
ATOM 2601 C C . PRO B 1 24 ? -36.424 -17.623 -43.795 1.00 35.06 29 PRO B C 1
ATOM 2602 O O . PRO B 1 24 ? -35.844 -17.938 -44.825 1.00 32.36 29 PRO B O 1
ATOM 2606 N N . LEU B 1 25 ? -37.751 -17.702 -43.665 1.00 28.70 30 LEU B N 1
ATOM 2607 C CA . LEU B 1 25 ? -38.649 -17.883 -44.818 1.00 26.94 30 LEU B CA 1
ATOM 2608 C C . LEU B 1 25 ? -38.701 -16.577 -45.629 1.00 22.69 30 LEU B C 1
ATOM 2609 O O . LEU B 1 25 ? -39.088 -15.529 -45.058 1.00 23.96 30 LEU B O 1
ATOM 2614 N N . LYS B 1 26 ? -38.313 -16.629 -46.889 1.00 21.31 31 LYS B N 1
ATOM 2615 C CA . LYS B 1 26 ? -38.372 -15.490 -47.821 1.00 20.70 31 LYS B CA 1
ATOM 2616 C C . LYS B 1 26 ? -39.788 -15.432 -48.402 1.00 20.03 31 LYS B C 1
ATOM 2617 O O . LYS B 1 26 ? -40.248 -16.401 -49.013 1.00 20.23 31 LYS B O 1
ATOM 2623 N N . VAL B 1 27 ? -40.453 -14.337 -48.108 1.00 19.73 32 VAL B N 1
ATOM 2624 C CA . VAL B 1 27 ? -41.860 -14.075 -48.473 1.00 17.30 32 VAL B CA 1
ATOM 2625 C C . VAL B 1 27 ? -41.890 -12.857 -49.393 1.00 19.47 32 VAL B C 1
ATOM 2626 O O . VAL B 1 27 ? -41.358 -11.814 -49.010 1.00 21.84 32 VAL B O 1
ATOM 2630 N N . ALA B 1 28 ? -42.592 -12.959 -50.525 1.00 20.12 33 ALA B N 1
ATOM 2631 C CA . ALA B 1 28 ? -42.744 -11.854 -51.478 1.00 19.47 33 ALA B CA 1
ATOM 2632 C C . ALA B 1 28 ? -44.223 -11.524 -51.685 1.00 20.11 33 ALA B C 1
ATOM 2633 O O . ALA B 1 28 ? -45.060 -12.423 -51.685 1.00 18.44 33 ALA B O 1
ATOM 2635 N N . PHE B 1 29 ? -44.480 -10.242 -51.902 1.00 20.25 34 PHE B N 1
ATOM 2636 C CA . PHE B 1 29 ? -45.820 -9.672 -52.160 1.00 17.59 34 PHE B CA 1
ATOM 2637 C C . PHE B 1 29 ? -45.761 -8.954 -53.484 1.00 18.58 34 PHE B C 1
ATOM 2638 O O . PHE B 1 29 ? -44.890 -8.124 -53.663 1.00 21.89 34 PHE B O 1
ATOM 2646 N N . VAL B 1 30 ? -46.687 -9.291 -54.368 1.00 19.30 35 VAL B N 1
ATOM 2647 C CA . VAL B 1 30 ? -46.815 -8.638 -55.681 1.00 18.93 35 VAL B CA 1
ATOM 2648 C C . VAL B 1 30 ? -48.066 -7.760 -55.650 1.00 20.65 35 VAL B C 1
ATOM 2649 O O . VAL B 1 30 ? -49.187 -8.322 -55.523 1.00 18.99 35 VAL B O 1
ATOM 2653 N N . TYR B 1 31 ? -47.901 -6.444 -55.816 1.00 19.49 36 TYR B N 1
ATOM 2654 C CA . TYR B 1 31 ? -48.998 -5.459 -55.783 1.00 18.98 36 TYR B CA 1
ATOM 2655 C C . TYR B 1 31 ? -49.242 -4.931 -57.186 1.00 19.88 36 TYR B C 1
ATOM 2656 O O . TYR B 1 31 ? -48.278 -4.742 -57.951 1.00 20.89 36 TYR B O 1
ATOM 2665 N N . ALA B 1 32 ? -50.509 -4.763 -57.527 1.00 18.53 37 ALA B N 1
ATOM 2666 C CA . ALA B 1 32 ? -50.937 -4.212 -58.814 1.00 19.80 37 ALA B CA 1
ATOM 2667 C C . ALA B 1 32 ? -51.033 -2.694 -58.754 1.00 20.68 37 ALA B C 1
ATOM 2668 O O . ALA B 1 32 ? -51.301 -2.074 -59.788 1.00 25.61 37 ALA B O 1
ATOM 2670 N N . GLY B 1 33 ? -50.891 -2.117 -57.580 1.00 20.70 38 GLY B N 1
ATOM 2671 C CA . GLY B 1 33 ? -50.941 -0.664 -57.357 1.00 20.98 38 GLY B CA 1
ATOM 2672 C C . GLY B 1 33 ? -49.827 -0.220 -56.435 1.00 20.94 38 GLY B C 1
ATOM 2673 O O . GLY B 1 33 ? -48.930 -1.011 -56.064 1.00 22.25 38 GLY B O 1
ATOM 2674 N N . PRO B 1 34 ? -49.857 1.051 -55.996 1.00 22.08 39 PRO B N 1
ATOM 2675 C CA . PRO B 1 34 ? -48.824 1.596 -55.117 1.00 23.00 39 PRO B CA 1
ATOM 2676 C C . PRO B 1 34 ? -49.197 1.557 -53.632 1.00 23.12 39 PRO B C 1
ATOM 2677 O O . PRO B 1 34 ? -50.358 1.670 -53.291 1.00 20.76 39 PRO B O 1
ATOM 2681 N N . VAL B 1 35 ? -48.194 1.408 -52.785 1.00 20.93 40 VAL B N 1
ATOM 2682 C CA . VAL B 1 35 ? -48.411 1.472 -51.311 1.00 22.02 40 VAL B CA 1
ATOM 2683 C C . VAL B 1 35 ? -48.937 2.873 -50.960 1.00 22.47 40 VAL B C 1
ATOM 2684 O O . VAL B 1 35 ? -49.670 3.050 -49.964 1.00 23.63 40 VAL B O 1
ATOM 2688 N N . SER B 1 36 ? -48.668 3.880 -51.802 1.00 22.01 41 SER B N 1
ATOM 2689 C CA . SER B 1 36 ? -49.105 5.269 -51.581 1.00 23.59 41 SER B CA 1
ATOM 2690 C C . SER B 1 36 ? -50.546 5.465 -52.067 1.00 26.36 41 SER B C 1
ATOM 2691 O O . SER B 1 36 ? -51.000 6.592 -52.013 1.00 26.69 41 SER B O 1
ATOM 2694 N N . ASP B 1 37 ? -51.300 4.408 -52.453 1.00 23.66 42 ASP B N 1
ATOM 2695 C CA . ASP B 1 37 ? -52.741 4.562 -52.778 1.00 21.54 42 ASP B CA 1
ATOM 2696 C C . ASP B 1 37 ? -53.532 4.986 -51.535 1.00 23.56 42 ASP B C 1
ATOM 2697 O O . ASP B 1 37 ? -54.645 5.495 -51.727 1.00 26.68 42 ASP B O 1
ATOM 2702 N N . ALA B 1 38 ? -53.034 4.711 -50.330 1.00 22.22 43 ALA B N 1
ATOM 2703 C CA . ALA B 1 38 ? -53.716 4.918 -49.035 1.00 24.17 43 ALA B CA 1
ATOM 2704 C C . ALA B 1 38 ? -55.027 4.125 -48.971 1.00 23.11 43 ALA B C 1
ATOM 2705 O O . ALA B 1 38 ? -55.925 4.476 -48.201 1.00 22.70 43 ALA B O 1
ATOM 2707 N N . GLY B 1 39 ? -55.133 3.070 -49.763 1.00 23.97 44 GLY B N 1
ATOM 2708 C CA . GLY B 1 39 ? -56.296 2.172 -49.792 1.00 23.09 44 GLY B CA 1
ATOM 2709 C C . GLY B 1 39 ? -55.864 0.723 -49.907 1.00 20.40 44 GLY B C 1
ATOM 2710 O O . GLY B 1 39 ? -55.168 0.177 -49.029 1.00 20.79 44 GLY B O 1
ATOM 2711 N N . TYR B 1 40 ? -56.268 0.072 -50.994 1.00 19.39 45 TYR B N 1
ATOM 2712 C CA . TYR B 1 40 ? -56.142 -1.379 -51.167 1.00 19.63 45 TYR B CA 1
ATOM 2713 C C . TYR B 1 40 ? -54.694 -1.882 -50.999 1.00 17.06 45 TYR B C 1
ATOM 2714 O O . TYR B 1 40 ? -54.427 -2.829 -50.267 1.00 17.84 45 TYR B O 1
ATOM 2723 N N . THR B 1 41 ? -53.781 -1.380 -51.806 1.00 18.65 46 THR B N 1
ATOM 2724 C CA . THR B 1 41 ? -52.363 -1.860 -51.760 1.00 18.75 46 THR B CA 1
ATOM 2725 C C . THR B 1 41 ? -51.698 -1.451 -50.437 1.00 19.28 46 THR B C 1
ATOM 2726 O O . THR B 1 41 ? -51.016 -2.302 -49.788 1.00 18.93 46 THR B O 1
ATOM 2730 N N . TYR B 1 42 ? -51.981 -0.249 -49.937 1.00 20.22 47 TYR B N 1
ATOM 2731 C CA . TYR B 1 42 ? -51.545 0.184 -48.604 1.00 20.04 47 TYR B CA 1
ATOM 2732 C C . TYR B 1 42 ? -51.920 -0.911 -47.581 1.00 19.01 47 TYR B C 1
ATOM 2733 O O . TYR B 1 42 ? -51.107 -1.295 -46.695 1.00 18.18 47 TYR B O 1
ATOM 2742 N N . ALA B 1 43 ? -53.174 -1.344 -47.621 1.00 17.69 48 ALA B N 1
ATOM 2743 C CA . ALA B 1 43 ? -53.710 -2.307 -46.625 1.00 18.03 48 ALA B CA 1
ATOM 2744 C C . ALA B 1 43 ? -53.019 -3.679 -46.757 1.00 17.59 48 ALA B C 1
ATOM 2745 O O . ALA B 1 43 ? -52.725 -4.337 -45.725 1.00 19.10 48 ALA B O 1
ATOM 2747 N N . HIS B 1 44 ? -52.807 -4.174 -47.978 1.00 19.52 49 HIS B N 1
ATOM 2748 C CA . HIS B 1 44 ? -52.044 -5.423 -48.165 1.00 17.84 49 HIS B CA 1
ATOM 2749 C C . HIS B 1 44 ? -50.633 -5.270 -47.573 1.00 17.40 49 HIS B C 1
ATOM 2750 O O . HIS B 1 44 ? -50.148 -6.149 -46.864 1.00 18.11 49 HIS B O 1
ATOM 2757 N N . ASP B 1 45 ? -50.022 -4.116 -47.802 1.00 17.75 50 ASP B N 1
ATOM 2758 C CA . ASP B 1 45 ? -48.660 -3.817 -47.294 1.00 18.77 50 ASP B CA 1
ATOM 2759 C C . ASP B 1 45 ? -48.658 -3.707 -45.764 1.00 20.56 50 ASP B C 1
ATOM 2760 O O . ASP B 1 45 ? -47.677 -4.173 -45.115 1.00 20.30 50 ASP B O 1
ATOM 2765 N N . GLN B 1 46 ? -49.695 -3.134 -45.164 1.00 20.81 51 GLN B N 1
ATOM 2766 C CA . GLN B 1 46 ? -49.845 -3.179 -43.679 1.00 21.21 51 GLN B CA 1
ATOM 2767 C C . GLN B 1 46 ? -49.957 -4.617 -43.193 1.00 20.48 51 GLN B C 1
ATOM 2768 O O . GLN B 1 46 ? -49.415 -4.922 -42.089 1.00 21.36 51 GLN B O 1
ATOM 2774 N N . GLY B 1 47 ? -50.566 -5.519 -43.980 1.00 18.39 52 GLY B N 1
ATOM 2775 C CA . GLY B 1 47 ? -50.619 -6.942 -43.628 1.00 18.55 52 GLY B CA 1
ATOM 2776 C C . GLY B 1 47 ? -49.213 -7.556 -43.626 1.00 18.28 52 GLY B C 1
ATOM 2777 O O . GLY B 1 47 ? -48.882 -8.401 -42.751 1.00 18.97 52 GLY B O 1
ATOM 2778 N N . ARG B 1 48 ? -48.438 -7.259 -44.664 1.00 18.73 53 ARG B N 1
ATOM 2779 C CA . ARG B 1 48 ? -47.005 -7.683 -44.747 1.00 18.65 53 ARG B CA 1
ATOM 2780 C C . ARG B 1 48 ? -46.247 -7.217 -43.507 1.00 20.31 53 ARG B C 1
ATOM 2781 O O . ARG B 1 48 ? -45.522 -8.056 -42.879 1.00 21.24 53 ARG B O 1
ATOM 2789 N N . LEU B 1 49 ? -46.459 -5.975 -43.108 1.00 23.35 54 LEU B N 1
ATOM 2790 C CA . LEU B 1 49 ? -45.728 -5.403 -41.947 1.00 23.52 54 LEU B CA 1
ATOM 2791 C C . LEU B 1 49 ? -46.198 -6.086 -40.658 1.00 23.10 54 LEU B C 1
ATOM 2792 O O . LEU B 1 49 ? -45.360 -6.329 -39.790 1.00 22.97 54 LEU B O 1
ATOM 2797 N N . ALA B 1 50 ? -47.475 -6.401 -40.545 1.00 20.95 55 ALA B N 1
ATOM 2798 C CA . ALA B 1 50 ? -48.012 -7.144 -39.367 1.00 22.14 55 ALA B CA 1
ATOM 2799 C C . ALA B 1 50 ? -47.366 -8.534 -39.287 1.00 25.47 55 ALA B C 1
ATOM 2800 O O . ALA B 1 50 ? -46.997 -9.016 -38.168 1.00 25.09 55 ALA B O 1
ATOM 2802 N N . MET B 1 51 ? -47.234 -9.220 -40.427 1.00 23.57 56 MET B N 1
ATOM 2803 C CA . MET B 1 51 ? -46.583 -10.538 -40.480 1.00 21.44 56 MET B CA 1
ATOM 2804 C C . MET B 1 51 ? -45.131 -10.413 -39.979 1.00 22.74 56 MET B C 1
ATOM 2805 O O . MET B 1 51 ? -44.716 -11.225 -39.134 1.00 23.00 56 MET B O 1
ATOM 2810 N N . GLU B 1 52 ? -44.440 -9.372 -40.411 1.00 23.15 57 GLU B N 1
ATOM 2811 C CA . GLU B 1 52 ? -43.026 -9.099 -39.982 1.00 25.58 57 GLU B CA 1
ATOM 2812 C C . GLU B 1 52 ? -42.983 -8.856 -38.470 1.00 30.25 57 GLU B C 1
ATOM 2813 O O . GLU B 1 52 ? -42.046 -9.373 -37.810 1.00 29.59 57 GLU B O 1
ATOM 2819 N N A LYS B 1 53 ? -43.945 -8.110 -37.924 0.50 28.91 58 LYS B N 1
ATOM 2820 N N B LYS B 1 53 ? -43.942 -8.114 -37.922 0.50 27.68 58 LYS B N 1
ATOM 2821 C CA A LYS B 1 53 ? -43.975 -7.789 -36.475 0.50 30.84 58 LYS B CA 1
ATOM 2822 C CA B LYS B 1 53 ? -43.953 -7.800 -36.475 0.50 28.77 58 LYS B CA 1
ATOM 2823 C C A LYS B 1 53 ? -44.247 -9.080 -35.693 0.50 30.68 58 LYS B C 1
ATOM 2824 C C B LYS B 1 53 ? -44.250 -9.081 -35.688 0.50 29.50 58 LYS B C 1
ATOM 2825 O O A LYS B 1 53 ? -43.565 -9.301 -34.664 0.50 30.41 58 LYS B O 1
ATOM 2826 O O B LYS B 1 53 ? -43.573 -9.304 -34.656 0.50 29.16 58 LYS B O 1
ATOM 2837 N N . ASN B 1 54 ? -45.160 -9.926 -36.180 1.00 25.21 59 ASN B N 1
ATOM 2838 C CA . ASN B 1 54 ? -45.558 -11.173 -35.482 1.00 26.15 59 ASN B CA 1
ATOM 2839 C C . ASN B 1 54 ? -44.421 -12.206 -35.491 1.00 27.59 59 ASN B C 1
ATOM 2840 O O . ASN B 1 54 ? -44.340 -12.988 -34.515 1.00 28.41 59 ASN B O 1
ATOM 2845 N N . LEU B 1 55 ? -43.679 -12.339 -36.592 1.00 25.14 60 LEU B N 1
ATOM 2846 C CA . LEU B 1 55 ? -42.784 -13.505 -36.810 1.00 26.34 60 LEU B CA 1
ATOM 2847 C C . LEU B 1 55 ? -41.316 -13.095 -36.733 1.00 29.48 60 LEU B C 1
ATOM 2848 O O . LEU B 1 55 ? -40.482 -14.014 -36.634 1.00 26.92 60 LEU B O 1
ATOM 2853 N N . GLY B 1 56 ? -41.022 -11.795 -36.729 1.00 27.71 61 GLY B N 1
ATOM 2854 C CA . GLY B 1 56 ? -39.661 -11.220 -36.601 1.00 29.94 61 GLY B CA 1
ATOM 2855 C C . GLY B 1 56 ? -38.661 -11.871 -37.548 1.00 33.68 61 GLY B C 1
ATOM 2856 O O . GLY B 1 56 ? -38.925 -11.924 -38.761 1.00 31.76 61 GLY B O 1
ATOM 2857 N N . ALA B 1 57 ? -37.562 -12.418 -37.017 1.00 30.41 62 ALA B N 1
ATOM 2858 C CA . ALA B 1 57 ? -36.412 -12.898 -37.819 1.00 34.46 62 ALA B CA 1
ATOM 2859 C C . ALA B 1 57 ? -36.765 -14.202 -38.532 1.00 30.11 62 ALA B C 1
ATOM 2860 O O . ALA B 1 57 ? -35.981 -14.619 -39.373 1.00 34.03 62 ALA B O 1
ATOM 2862 N N . LYS B 1 58 ? -37.887 -14.845 -38.222 1.00 27.00 63 LYS B N 1
ATOM 2863 C CA . LYS B 1 58 ? -38.303 -16.100 -38.895 1.00 29.48 63 LYS B CA 1
ATOM 2864 C C . LYS B 1 58 ? -38.728 -15.821 -40.347 1.00 25.63 63 LYS B C 1
ATOM 2865 O O . LYS B 1 58 ? -38.774 -16.795 -41.124 1.00 26.58 63 LYS B O 1
ATOM 2871 N N . VAL B 1 59 ? -39.007 -14.563 -40.712 1.00 25.63 64 VAL B N 1
ATOM 2872 C CA . VAL B 1 59 ? -39.453 -14.208 -42.085 1.00 25.92 64 VAL B CA 1
ATOM 2873 C C . VAL B 1 59 ? -38.625 -13.049 -42.606 1.00 24.74 64 VAL B C 1
ATOM 2874 O O . VAL B 1 59 ? -38.186 -12.163 -41.817 1.00 26.48 64 VAL B O 1
ATOM 2878 N N . LYS B 1 60 ? -38.418 -13.025 -43.910 1.00 24.91 65 LYS B N 1
ATOM 2879 C CA . LYS B 1 60 ? -37.830 -11.857 -44.588 1.00 26.67 65 LYS B CA 1
ATOM 2880 C C . LYS B 1 60 ? -38.760 -11.526 -45.750 1.00 24.89 65 LYS B C 1
ATOM 2881 O O . LYS B 1 60 ? -38.798 -12.317 -46.727 1.00 24.89 65 LYS B O 1
ATOM 2887 N N . SER B 1 61 ? -39.420 -10.373 -45.694 1.00 25.32 66 SER B N 1
ATOM 2888 C CA . SER B 1 61 ? -40.442 -10.027 -46.706 1.00 21.36 66 SER B CA 1
ATOM 2889 C C . SER B 1 61 ? -39.840 -9.063 -47.729 1.00 26.55 66 SER B C 1
ATOM 2890 O O . SER B 1 61 ? -38.901 -8.313 -47.377 1.00 26.08 66 SER B O 1
ATOM 2893 N N . SER B 1 62 ? -40.334 -9.111 -48.952 1.00 22.95 67 SER B N 1
ATOM 2894 C CA . SER B 1 62 ? -40.071 -8.080 -49.974 1.00 23.24 67 SER B CA 1
ATOM 2895 C C . SER B 1 62 ? -41.362 -7.861 -50.773 1.00 25.71 67 SER B C 1
ATOM 2896 O O . SER B 1 62 ? -42.293 -8.640 -50.654 1.00 22.20 67 SER B O 1
ATOM 2899 N N . TYR B 1 63 ? -41.395 -6.817 -51.571 1.00 21.89 68 TYR B N 1
ATOM 2900 C CA . TYR B 1 63 ? -42.597 -6.490 -52.357 1.00 22.15 68 TYR B CA 1
ATOM 2901 C C . TYR B 1 63 ? -42.195 -5.783 -53.617 1.00 22.56 68 TYR B C 1
ATOM 2902 O O . TYR B 1 63 ? -41.076 -5.298 -53.691 1.00 21.68 68 TYR B O 1
ATOM 2911 N N . VAL B 1 64 ? -43.082 -5.842 -54.592 1.00 21.11 69 VAL B N 1
ATOM 2912 C CA . VAL B 1 64 ? -42.980 -5.085 -55.856 1.00 21.79 69 VAL B CA 1
ATOM 2913 C C . VAL B 1 64 ? -44.329 -4.407 -56.049 1.00 25.54 69 VAL B C 1
ATOM 2914 O O . VAL B 1 64 ? -45.357 -5.130 -55.989 1.00 22.32 69 VAL B O 1
ATOM 2918 N N . GLU B 1 65 ? -44.295 -3.084 -56.301 1.00 24.53 70 GLU B N 1
ATOM 2919 C CA . GLU B 1 65 ? -45.519 -2.274 -56.500 1.00 25.10 70 GLU B CA 1
ATOM 2920 C C . GLU B 1 65 ? -45.796 -2.058 -57.979 1.00 24.89 70 GLU B C 1
ATOM 2921 O O . GLU B 1 65 ? -44.844 -2.185 -58.834 1.00 23.27 70 GLU B O 1
ATOM 2927 N N . ASN B 1 66 ? -47.040 -1.657 -58.291 1.00 21.43 71 ASN B N 1
ATOM 2928 C CA . ASN B 1 66 ? -47.413 -1.161 -59.635 1.00 22.07 71 ASN B CA 1
ATOM 2929 C C . ASN B 1 66 ? -47.129 -2.214 -60.700 1.00 24.71 71 ASN B C 1
ATOM 2930 O O . ASN B 1 66 ? -46.780 -1.822 -61.822 1.00 24.98 71 ASN B O 1
ATOM 2935 N N . VAL B 1 67 ? -47.296 -3.492 -60.410 1.00 22.33 72 VAL B N 1
ATOM 2936 C CA . VAL B 1 67 ? -47.069 -4.570 -61.414 1.00 22.94 72 VAL B CA 1
ATOM 2937 C C . VAL B 1 67 ? -48.291 -4.673 -62.322 1.00 24.07 72 VAL B C 1
ATOM 2938 O O . VAL B 1 67 ? -49.408 -4.888 -61.866 1.00 24.28 72 VAL B O 1
ATOM 2942 N N . PRO B 1 68 ? -48.131 -4.523 -63.653 1.00 26.96 73 PRO B N 1
ATOM 2943 C CA . PRO B 1 68 ? -49.272 -4.654 -64.565 1.00 31.61 73 PRO B CA 1
ATOM 2944 C C . PRO B 1 68 ? -49.887 -6.068 -64.527 1.00 31.02 73 PRO B C 1
ATOM 2945 O O . PRO B 1 68 ? -49.163 -7.032 -64.309 1.00 32.80 73 PRO B O 1
ATOM 2949 N N . GLU B 1 69 ? -51.221 -6.132 -64.613 1.00 37.39 74 GLU B N 1
ATOM 2950 C CA . GLU B 1 69 ? -52.058 -7.369 -64.534 1.00 40.73 74 GLU B CA 1
ATOM 2951 C C . GLU B 1 69 ? -51.852 -8.128 -65.839 1.00 43.25 74 GLU B C 1
ATOM 2952 O O . GLU B 1 69 ? -51.246 -7.528 -66.735 1.00 45.96 74 GLU B O 1
ATOM 2958 N N . GLY B 1 70 ? -52.283 -9.394 -65.915 1.00 45.20 75 GLY B N 1
ATOM 2959 C CA . GLY B 1 70 ? -52.131 -10.235 -67.120 1.00 47.98 75 GLY B CA 1
ATOM 2960 C C . GLY B 1 70 ? -50.665 -10.521 -67.453 1.00 46.55 75 GLY B C 1
ATOM 2961 O O . GLY B 1 70 ? -49.863 -10.665 -66.525 1.00 43.57 75 GLY B O 1
ATOM 2962 N N . ALA B 1 71 ? -50.326 -10.611 -68.741 1.00 46.99 76 ALA B N 1
ATOM 2963 C CA . ALA B 1 71 ? -49.095 -11.248 -69.274 1.00 54.49 76 ALA B CA 1
ATOM 2964 C C . ALA B 1 71 ? -47.809 -10.688 -68.642 1.00 48.18 76 ALA B C 1
ATOM 2965 O O . ALA B 1 71 ? -46.936 -11.511 -68.308 1.00 57.96 76 ALA B O 1
ATOM 2967 N N . ASP B 1 72 ? -47.659 -9.378 -68.455 1.00 46.48 77 ASP B N 1
ATOM 2968 C CA . ASP B 1 72 ? -46.369 -8.736 -68.006 1.00 42.63 77 ASP B CA 1
ATOM 2969 C C . ASP B 1 72 ? -46.063 -9.012 -66.512 1.00 41.70 77 ASP B C 1
ATOM 2970 O O . ASP B 1 72 ? -44.915 -8.818 -66.047 1.00 45.14 77 ASP B O 1
ATOM 2975 N N . ALA B 1 73 ? -47.061 -9.424 -65.721 1.00 34.32 78 ALA B N 1
ATOM 2976 C CA . ALA B 1 73 ? -46.883 -9.838 -64.306 1.00 27.35 78 ALA B CA 1
ATOM 2977 C C . ALA B 1 73 ? -46.067 -11.135 -64.222 1.00 27.19 78 ALA B C 1
ATOM 2978 O O . ALA B 1 73 ? -45.445 -11.414 -63.203 1.00 26.03 78 ALA B O 1
ATOM 2980 N N . GLU B 1 74 ? -46.155 -11.987 -65.240 1.00 26.28 79 GLU B N 1
ATOM 2981 C CA . GLU B 1 74 ? -45.511 -13.322 -65.194 1.00 27.71 79 GLU B CA 1
ATOM 2982 C C . GLU B 1 74 ? -44.006 -13.168 -64.951 1.00 25.62 79 GLU B C 1
ATOM 2983 O O . GLU B 1 74 ? -43.455 -13.867 -64.104 1.00 22.31 79 GLU B O 1
ATOM 2989 N N . ARG B 1 75 ? -43.369 -12.210 -65.635 1.00 27.00 80 ARG B N 1
ATOM 2990 C CA . ARG B 1 75 ? -41.916 -11.987 -65.511 1.00 28.04 80 ARG B CA 1
ATOM 2991 C C . ARG B 1 75 ? -41.565 -11.601 -64.074 1.00 27.56 80 ARG B C 1
ATOM 2992 O O . ARG B 1 75 ? -40.564 -12.090 -63.530 1.00 24.58 80 ARG B O 1
ATOM 3000 N N . VAL B 1 76 ? -42.371 -10.744 -63.447 1.00 26.07 81 VAL B N 1
ATOM 3001 C CA . VAL B 1 76 ? -42.093 -10.271 -62.073 1.00 25.27 81 VAL B CA 1
ATOM 3002 C C . VAL B 1 76 ? -42.248 -11.457 -61.102 1.00 20.65 81 VAL B C 1
ATOM 3003 O O . VAL B 1 76 ? -41.382 -11.647 -60.212 1.00 23.10 81 VAL B O 1
ATOM 3007 N N . ILE B 1 77 ? -43.349 -12.171 -61.214 1.00 21.64 82 ILE B N 1
ATOM 3008 C CA . ILE B 1 77 ? -43.621 -13.310 -60.268 1.00 20.68 82 ILE B CA 1
ATOM 3009 C C . ILE B 1 77 ? -42.522 -14.404 -60.441 1.00 22.04 82 ILE B C 1
ATOM 3010 O O . ILE B 1 77 ? -41.999 -14.930 -59.432 1.00 21.71 82 ILE B O 1
ATOM 3015 N N . ARG B 1 78 ? -42.116 -14.707 -61.689 1.00 20.60 83 ARG B N 1
ATOM 3016 C CA . ARG B 1 78 ? -41.044 -15.692 -61.965 1.00 25.42 83 ARG B CA 1
ATOM 3017 C C . ARG B 1 78 ? -39.718 -15.233 -61.326 1.00 23.49 83 ARG B C 1
ATOM 3018 O O . ARG B 1 78 ? -39.043 -16.040 -60.717 1.00 24.19 83 ARG B O 1
ATOM 3026 N N . LYS B 1 79 ? -39.367 -13.960 -61.456 1.00 23.50 84 LYS B N 1
ATOM 3027 C CA . LYS B 1 79 ? -38.117 -13.405 -60.914 1.00 26.16 84 LYS B CA 1
ATOM 3028 C C . LYS B 1 79 ? -38.132 -13.513 -59.388 1.00 21.77 84 LYS B C 1
ATOM 3029 O O . LYS B 1 79 ? -37.087 -13.858 -58.813 1.00 23.93 84 LYS B O 1
ATOM 3035 N N . LEU B 1 80 ? -39.250 -13.216 -58.723 1.00 21.32 85 LEU B N 1
ATOM 3036 C CA . LEU B 1 80 ? -39.313 -13.377 -57.257 1.00 20.61 85 LEU B CA 1
ATOM 3037 C C . LEU B 1 80 ? -39.160 -14.842 -56.860 1.00 19.43 85 LEU B C 1
ATOM 3038 O O . LEU B 1 80 ? -38.498 -15.121 -55.838 1.00 22.49 85 LEU B O 1
ATOM 3043 N N . ALA B 1 81 ? -39.717 -15.774 -57.618 1.00 20.62 86 ALA B N 1
ATOM 3044 C CA . ALA B 1 81 ? -39.542 -17.211 -57.299 1.00 20.16 86 ALA B CA 1
ATOM 3045 C C . ALA B 1 81 ? -38.061 -17.622 -57.559 1.00 21.37 86 ALA B C 1
ATOM 3046 O O . ALA B 1 81 ? -37.474 -18.300 -56.728 1.00 22.01 86 ALA B O 1
ATOM 3048 N N . ALA B 1 82 ? -37.464 -17.138 -58.648 1.00 21.73 87 ALA B N 1
ATOM 3049 C CA . ALA B 1 82 ? -36.052 -17.430 -59.021 1.00 23.73 87 ALA B CA 1
ATOM 3050 C C . ALA B 1 82 ? -35.084 -16.827 -58.006 1.00 24.81 87 ALA B C 1
ATOM 3051 O O . ALA B 1 82 ? -33.984 -17.379 -57.826 1.00 23.32 87 ALA B O 1
ATOM 3053 N N . ASP B 1 83 ? -35.475 -15.762 -57.305 1.00 23.60 88 ASP B N 1
ATOM 3054 C CA . ASP B 1 83 ? -34.627 -15.094 -56.298 1.00 26.91 88 ASP B CA 1
ATOM 3055 C C . ASP B 1 83 ? -34.657 -15.866 -54.958 1.00 25.64 88 ASP B C 1
ATOM 3056 O O . ASP B 1 83 ? -33.920 -15.468 -54.057 1.00 27.65 88 ASP B O 1
ATOM 3061 N N . GLY B 1 84 ? -35.473 -16.894 -54.819 1.00 20.40 89 GLY B N 1
ATOM 3062 C CA . GLY B 1 84 ? -35.504 -17.768 -53.640 1.00 20.10 89 GLY B CA 1
ATOM 3063 C C . GLY B 1 84 ? -36.636 -17.466 -52.671 1.00 21.83 89 GLY B C 1
ATOM 3064 O O . GLY B 1 84 ? -36.653 -18.117 -51.582 1.00 23.57 89 GLY B O 1
ATOM 3065 N N . ASN B 1 85 ? -37.650 -16.722 -53.100 1.00 20.52 90 ASN B N 1
ATOM 3066 C CA . ASN B 1 85 ? -38.895 -16.605 -52.264 1.00 21.59 90 ASN B CA 1
ATOM 3067 C C . ASN B 1 85 ? -39.614 -17.951 -52.215 1.00 22.98 90 ASN B C 1
ATOM 3068 O O . ASN B 1 85 ? -39.756 -18.615 -53.274 1.00 22.82 90 ASN B O 1
ATOM 3073 N N . LYS B 1 86 ? -40.003 -18.406 -51.031 1.00 20.85 91 LYS B N 1
ATOM 3074 C CA . LYS B 1 86 ? -40.660 -19.721 -50.844 1.00 23.46 91 LYS B CA 1
ATOM 3075 C C . LYS B 1 86 ? -42.188 -19.566 -50.647 1.00 19.12 91 LYS B C 1
ATOM 3076 O O . LYS B 1 86 ? -42.907 -20.563 -50.639 1.00 19.37 91 LYS B O 1
ATOM 3082 N N . LEU B 1 87 ? -42.657 -18.342 -50.441 1.00 18.45 92 LEU B N 1
ATOM 3083 C CA . LEU B 1 87 ? -44.101 -17.986 -50.288 1.00 18.33 92 LEU B CA 1
ATOM 3084 C C . LEU B 1 87 ? -44.317 -16.664 -51.018 1.00 18.21 92 LEU B C 1
ATOM 3085 O O . LEU B 1 87 ? -43.603 -15.687 -50.718 1.00 19.84 92 LEU B O 1
ATOM 3090 N N . ILE B 1 88 ? -45.237 -16.661 -51.978 1.00 17.64 93 ILE B N 1
ATOM 3091 C CA . ILE B 1 88 ? -45.504 -15.504 -52.844 1.00 16.36 93 ILE B CA 1
ATOM 3092 C C . ILE B 1 88 ? -47.005 -15.248 -52.844 1.00 16.90 93 ILE B C 1
ATOM 3093 O O . ILE B 1 88 ? -47.808 -16.152 -53.197 1.00 19.17 93 ILE B O 1
ATOM 3098 N N . PHE B 1 89 ? -47.367 -14.039 -52.407 1.00 18.58 94 PHE B N 1
ATOM 3099 C CA . PHE B 1 89 ? -48.744 -13.540 -52.460 1.00 16.07 94 PHE B CA 1
ATOM 3100 C C . PHE B 1 89 ? -48.923 -12.638 -53.670 1.00 17.28 94 PHE B C 1
ATOM 3101 O O . PHE B 1 89 ? -48.204 -11.667 -53.785 1.00 18.96 94 PHE B O 1
ATOM 3109 N N . THR B 1 90 ? -49.872 -12.977 -54.538 1.00 17.75 95 THR B N 1
ATOM 3110 C CA . THR B 1 90 ? -50.198 -12.124 -55.703 1.00 16.44 95 THR B CA 1
ATOM 3111 C C . THR B 1 90 ? -51.548 -11.477 -55.426 1.00 18.69 95 THR B C 1
ATOM 3112 O O . THR B 1 90 ? -52.538 -12.181 -55.368 1.00 20.44 95 THR B O 1
ATOM 3116 N N . THR B 1 91 ? -51.542 -10.169 -55.176 1.00 17.79 96 THR B N 1
ATOM 3117 C CA . THR B 1 91 ? -52.636 -9.499 -54.442 1.00 17.89 96 THR B CA 1
ATOM 3118 C C . THR B 1 91 ? -53.716 -8.890 -55.341 1.00 19.76 96 THR B C 1
ATOM 3119 O O . THR B 1 91 ? -54.387 -7.990 -54.846 1.00 24.50 96 THR B O 1
ATOM 3123 N N . SER B 1 92 ? -53.951 -9.369 -56.551 1.00 17.34 97 SER B N 1
ATOM 3124 C CA . SER B 1 92 ? -54.991 -8.775 -57.426 1.00 17.46 97 SER B CA 1
ATOM 3125 C C . SER B 1 92 ? -55.528 -9.824 -58.364 1.00 17.74 97 SER B C 1
ATOM 3126 O O . SER B 1 92 ? -54.759 -10.707 -58.831 1.00 17.64 97 SER B O 1
ATOM 3129 N N . PHE B 1 93 ? -56.788 -9.691 -58.739 1.00 19.51 98 PHE B N 1
ATOM 3130 C CA . PHE B 1 93 ? -57.483 -10.641 -59.622 1.00 18.57 98 PHE B CA 1
ATOM 3131 C C . PHE B 1 93 ? -56.704 -10.940 -60.897 1.00 20.20 98 PHE B C 1
ATOM 3132 O O . PHE B 1 93 ? -56.663 -12.115 -61.300 1.00 21.42 98 PHE B O 1
ATOM 3140 N N . GLY B 1 94 ? -56.198 -9.911 -61.537 1.00 22.27 99 GLY B N 1
ATOM 3141 C CA . GLY B 1 94 ? -55.559 -10.037 -62.860 1.00 24.44 99 GLY B CA 1
ATOM 3142 C C . GLY B 1 94 ? -54.224 -10.762 -62.816 1.00 27.83 99 GLY B C 1
ATOM 3143 O O . GLY B 1 94 ? -53.641 -10.989 -63.909 1.00 25.99 99 GLY B O 1
ATOM 3144 N N . PHE B 1 95 ? -53.728 -11.170 -61.642 1.00 22.53 100 PHE B N 1
ATOM 3145 C CA . PHE B 1 95 ? -52.529 -12.029 -61.548 1.00 21.35 100 PHE B CA 1
ATOM 3146 C C . PHE B 1 95 ? -52.892 -13.511 -61.609 1.00 22.40 100 PHE B C 1
ATOM 3147 O O . PHE B 1 95 ? -51.970 -14.305 -61.468 1.00 23.81 100 PHE B O 1
ATOM 3155 N N . MET B 1 96 ? -54.172 -13.881 -61.759 1.00 22.02 101 MET B N 1
ATOM 3156 C CA . MET B 1 96 ? -54.626 -15.280 -61.645 1.00 22.62 101 MET B CA 1
ATOM 3157 C C . MET B 1 96 ? -53.869 -16.190 -62.635 1.00 25.08 101 MET B C 1
ATOM 3158 O O . MET B 1 96 ? -53.237 -17.158 -62.199 1.00 25.39 101 MET B O 1
ATOM 3163 N N . ASN B 1 97 ? -53.911 -15.866 -63.907 1.00 25.30 102 ASN B N 1
ATOM 3164 C CA . ASN B 1 97 ? -53.355 -16.793 -64.940 1.00 27.22 102 ASN B CA 1
ATOM 3165 C C . ASN B 1 97 ? -51.828 -16.761 -64.884 1.00 24.78 102 ASN B C 1
ATOM 3166 O O . ASN B 1 97 ? -51.226 -17.834 -64.933 1.00 25.29 102 ASN B O 1
ATOM 3171 N N . PRO B 1 98 ? -51.139 -15.603 -64.776 1.00 24.96 103 PRO B N 1
ATOM 3172 C CA . PRO B 1 98 ? -49.683 -15.606 -64.555 1.00 25.14 103 PRO B CA 1
ATOM 3173 C C . PRO B 1 98 ? -49.266 -16.425 -63.331 1.00 24.69 103 PRO B C 1
ATOM 3174 O O . PRO B 1 98 ? -48.290 -17.152 -63.374 1.00 23.26 103 PRO B O 1
ATOM 3178 N N . THR B 1 99 ? -49.993 -16.289 -62.214 1.00 21.00 104 THR B N 1
ATOM 3179 C CA . THR B 1 99 ? -49.646 -17.046 -60.995 1.00 21.03 104 THR B CA 1
ATOM 3180 C C . THR B 1 99 ? -49.768 -18.551 -61.269 1.00 22.17 104 THR B C 1
ATOM 3181 O O . THR B 1 99 ? -48.881 -19.286 -60.814 1.00 20.79 104 THR B O 1
ATOM 3185 N N . GLU B 1 100 ? -50.845 -18.997 -61.901 1.00 22.86 105 GLU B N 1
ATOM 3186 C CA . GLU B 1 100 ? -51.078 -20.431 -62.196 1.00 26.45 105 GLU B CA 1
ATOM 3187 C C . GLU B 1 100 ? -49.905 -20.951 -63.052 1.00 25.14 105 GLU B C 1
ATOM 3188 O O . GLU B 1 100 ? -49.386 -22.037 -62.735 1.00 25.04 105 GLU B O 1
ATOM 3194 N N . ARG B 1 101 ? -49.468 -20.168 -64.030 1.00 23.20 106 ARG B N 1
ATOM 3195 C CA . ARG B 1 101 ? -48.333 -20.621 -64.898 1.00 25.58 106 ARG B CA 1
ATOM 3196 C C . ARG B 1 101 ? -47.015 -20.689 -64.115 1.00 26.86 106 ARG B C 1
ATOM 3197 O O . ARG B 1 101 ? -46.270 -21.698 -64.222 1.00 26.60 106 ARG B O 1
ATOM 3205 N N . VAL B 1 102 ? -46.723 -19.693 -63.286 1.00 22.17 107 VAL B N 1
ATOM 3206 C CA . VAL B 1 102 ? -45.467 -19.678 -62.503 1.00 23.26 107 VAL B CA 1
ATOM 3207 C C . VAL B 1 102 ? -45.522 -20.791 -61.451 1.00 22.64 107 VAL B C 1
ATOM 3208 O O . VAL B 1 102 ? -44.448 -21.429 -61.199 1.00 24.52 107 VAL B O 1
ATOM 3212 N N . ALA B 1 103 ? -46.683 -21.040 -60.842 1.00 20.03 108 ALA B N 1
ATOM 3213 C CA . ALA B 1 103 ? -46.791 -22.093 -59.809 1.00 21.35 108 ALA B CA 1
ATOM 3214 C C . ALA B 1 103 ? -46.382 -23.460 -60.410 1.00 21.74 108 ALA B C 1
ATOM 3215 O O . ALA B 1 103 ? -45.698 -24.223 -59.699 1.00 21.31 108 ALA B O 1
ATOM 3217 N N . LYS B 1 104 ? -46.768 -23.745 -61.632 1.00 25.96 109 LYS B N 1
ATOM 3218 C CA . LYS B 1 104 ? -46.400 -25.048 -62.276 1.00 27.07 109 LYS B CA 1
ATOM 3219 C C . LYS B 1 104 ? -44.881 -25.157 -62.432 1.00 25.10 109 LYS B C 1
ATOM 3220 O O . LYS B 1 104 ? -44.326 -26.293 -62.265 1.00 26.88 109 LYS B O 1
ATOM 3226 N N . ALA B 1 105 ? -44.201 -24.050 -62.709 1.00 21.80 110 ALA B N 1
ATOM 3227 C CA . ALA B 1 105 ? -42.737 -24.014 -62.936 1.00 23.51 110 ALA B CA 1
ATOM 3228 C C . ALA B 1 105 ? -41.943 -24.036 -61.641 1.00 23.61 110 ALA B C 1
ATOM 3229 O O . ALA B 1 105 ? -40.717 -24.263 -61.689 1.00 24.17 110 ALA B O 1
ATOM 3231 N N . PHE B 1 106 ? -42.570 -23.709 -60.499 1.00 20.41 111 PHE B N 1
ATOM 3232 C CA . PHE B 1 106 ? -41.906 -23.620 -59.196 1.00 21.45 111 PHE B CA 1
ATOM 3233 C C . PHE B 1 106 ? -42.657 -24.463 -58.173 1.00 24.72 111 PHE B C 1
ATOM 3234 O O . PHE B 1 106 ? -43.295 -23.930 -57.242 1.00 21.85 111 PHE B O 1
ATOM 3242 N N . PRO B 1 107 ? -42.576 -25.791 -58.254 1.00 23.17 112 PRO B N 1
ATOM 3243 C CA . PRO B 1 107 ? -43.378 -26.643 -57.378 1.00 23.49 112 PRO B CA 1
ATOM 3244 C C . PRO B 1 107 ? -42.935 -26.645 -55.913 1.00 22.92 112 PRO B C 1
ATOM 3245 O O . PRO B 1 107 ? -43.686 -27.189 -55.128 1.00 26.88 112 PRO B O 1
ATOM 3249 N N . ASN B 1 108 ? -41.765 -26.090 -55.579 1.00 20.78 113 ASN B N 1
ATOM 3250 C CA . ASN B 1 108 ? -41.267 -26.002 -54.190 1.00 23.29 113 ASN B CA 1
ATOM 3251 C C . ASN B 1 108 ? -41.633 -24.636 -53.599 1.00 21.82 113 ASN B C 1
ATOM 3252 O O . ASN B 1 108 ? -41.163 -24.343 -52.502 1.00 25.03 113 ASN B O 1
ATOM 3257 N N . VAL B 1 109 ? -42.364 -23.799 -54.338 1.00 19.94 114 VAL B N 1
ATOM 3258 C CA . VAL B 1 109 ? -42.797 -22.450 -53.848 1.00 19.59 114 VAL B CA 1
ATOM 3259 C C . VAL B 1 109 ? -44.306 -22.502 -53.599 1.00 18.61 114 VAL B C 1
ATOM 3260 O O . VAL B 1 109 ? -45.027 -23.126 -54.341 1.00 19.98 114 VAL B O 1
ATOM 3264 N N . VAL B 1 110 ? -44.756 -21.894 -52.490 1.00 18.43 115 VAL B N 1
ATOM 3265 C CA . VAL B 1 110 ? -46.189 -21.757 -52.187 1.00 20.17 115 VAL B CA 1
ATOM 3266 C C . VAL B 1 110 ? -46.689 -20.422 -52.746 1.00 18.48 115 VAL B C 1
ATOM 3267 O O . VAL B 1 110 ? -46.069 -19.394 -52.483 1.00 20.35 115 VAL B O 1
ATOM 3271 N N . PHE B 1 111 ? -47.738 -20.471 -53.540 1.00 19.74 116 PHE B N 1
ATOM 3272 C CA . PHE B 1 111 ? -48.401 -19.293 -54.120 1.00 21.09 116 PHE B CA 1
ATOM 3273 C C . PHE B 1 111 ? -49.799 -19.152 -53.494 1.00 20.64 116 PHE B C 1
ATOM 3274 O O . PHE B 1 111 ? -50.520 -20.141 -53.324 1.00 20.59 116 PHE B O 1
ATOM 3282 N N . GLU B 1 112 ? -50.121 -17.922 -53.102 1.00 19.55 117 GLU B N 1
ATOM 3283 C CA . GLU B 1 112 ? -51.453 -17.512 -52.640 1.00 18.63 117 GLU B CA 1
ATOM 3284 C C . GLU B 1 112 ? -51.929 -16.376 -53.524 1.00 17.25 117 GLU B C 1
ATOM 3285 O O . GLU B 1 112 ? -51.264 -15.318 -53.570 1.00 17.20 117 GLU B O 1
ATOM 3291 N N . HIS B 1 113 ? -53.072 -16.575 -54.162 1.00 18.41 118 HIS B N 1
ATOM 3292 C CA . HIS B 1 113 ? -53.614 -15.612 -55.134 1.00 17.64 118 HIS B CA 1
ATOM 3293 C C . HIS B 1 113 ? -54.877 -14.958 -54.544 1.00 19.58 118 HIS B C 1
ATOM 3294 O O . HIS B 1 113 ? -55.816 -15.712 -54.162 1.00 19.33 118 HIS B O 1
ATOM 3301 N N . ALA B 1 114 ? -54.912 -13.646 -54.504 1.00 21.20 119 ALA B N 1
ATOM 3302 C CA . ALA B 1 114 ? -56.047 -12.908 -53.912 1.00 21.98 119 ALA B CA 1
ATOM 3303 C C . ALA B 1 114 ? -57.192 -12.857 -54.917 1.00 20.05 119 ALA B C 1
ATOM 3304 O O . ALA B 1 114 ? -56.996 -12.332 -56.025 1.00 20.93 119 ALA B O 1
ATOM 3306 N N . THR B 1 115 ? -58.366 -13.298 -54.504 1.00 20.58 120 THR B N 1
ATOM 3307 C CA . THR B 1 115 ? -59.675 -13.199 -55.183 1.00 19.66 120 THR B CA 1
ATOM 3308 C C . THR B 1 115 ? -59.836 -14.175 -56.354 1.00 23.85 120 THR B C 1
ATOM 3309 O O . THR B 1 115 ? -60.919 -14.169 -56.984 1.00 26.84 120 THR B O 1
ATOM 3313 N N . GLY B 1 116 ? -58.873 -15.041 -56.596 1.00 26.42 121 GLY B N 1
ATOM 3314 C CA . GLY B 1 116 ? -58.947 -15.974 -57.735 1.00 25.15 121 GLY B CA 1
ATOM 3315 C C . GLY B 1 116 ? -59.795 -17.219 -57.472 1.00 27.88 121 GLY B C 1
ATOM 3316 O O . GLY B 1 116 ? -60.280 -17.428 -56.343 1.00 25.94 121 GLY B O 1
ATOM 3317 N N . VAL B 1 117 ? -59.929 -18.053 -58.495 1.00 27.04 122 VAL B N 1
ATOM 3318 C CA . VAL B 1 117 ? -60.715 -19.309 -58.424 1.00 31.92 122 VAL B CA 1
ATOM 3319 C C . VAL B 1 117 ? -59.879 -20.483 -58.952 1.00 33.93 122 VAL B C 1
ATOM 3320 O O . VAL B 1 117 ? -60.445 -21.568 -59.046 1.00 32.61 122 VAL B O 1
ATOM 3324 N N . LYS B 1 118 ? -58.584 -20.305 -59.215 1.00 26.64 123 LYS B N 1
ATOM 3325 C CA . LYS B 1 118 ? -57.713 -21.400 -59.726 1.00 28.92 123 LYS B CA 1
ATOM 3326 C C . LYS B 1 118 ? -56.798 -21.874 -58.594 1.00 32.03 123 LYS B C 1
ATOM 3327 O O . LYS B 1 118 ? -56.169 -21.031 -57.932 1.00 26.85 123 LYS B O 1
ATOM 3333 N N . LEU B 1 119 ? -56.818 -23.178 -58.341 1.00 27.17 124 LEU B N 1
ATOM 3334 C CA . LEU B 1 119 ? -55.984 -23.842 -57.317 1.00 30.07 124 LEU B CA 1
ATOM 3335 C C . LEU B 1 119 ? -55.090 -24.910 -57.950 1.00 28.08 124 LEU B C 1
ATOM 3336 O O . LEU B 1 119 ? -55.422 -25.398 -59.059 1.00 27.92 124 LEU B O 1
ATOM 3341 N N . ALA B 1 120 ? -54.025 -25.265 -57.255 1.00 26.25 125 ALA B N 1
ATOM 3342 C CA . ALA B 1 120 ? -53.141 -26.388 -57.611 1.00 27.38 125 ALA B CA 1
ATOM 3343 C C . ALA B 1 120 ? -52.500 -26.879 -56.328 1.00 25.91 125 ALA B C 1
ATOM 3344 O O . ALA B 1 120 ? -52.706 -26.236 -55.250 1.00 24.17 125 ALA B O 1
ATOM 3346 N N . LYS B 1 121 ? -51.713 -27.943 -56.400 1.00 25.34 126 LYS B N 1
ATOM 3347 C CA . LYS B 1 121 ? -50.994 -28.498 -55.236 1.00 27.60 126 LYS B CA 1
ATOM 3348 C C . LYS B 1 121 ? -50.256 -27.378 -54.463 1.00 22.84 126 LYS B C 1
ATOM 3349 O O . LYS B 1 121 ? -50.287 -27.416 -53.217 1.00 23.92 126 LYS B O 1
ATOM 3355 N N . ASN B 1 122 ? -49.663 -26.386 -55.161 1.00 21.97 127 ASN B N 1
ATOM 3356 C CA . ASN B 1 122 ? -48.863 -25.320 -54.497 1.00 21.77 127 ASN B CA 1
ATOM 3357 C C . ASN B 1 122 ? -49.515 -23.944 -54.710 1.00 21.31 127 ASN B C 1
ATOM 3358 O O . ASN B 1 122 ? -48.798 -22.932 -54.634 1.00 20.92 127 ASN B O 1
ATOM 3363 N N . LEU B 1 123 ? -50.834 -23.890 -54.966 1.00 20.67 128 LEU B N 1
ATOM 3364 C CA . LEU B 1 123 ? -51.540 -22.611 -55.243 1.00 22.09 128 LEU B CA 1
ATOM 3365 C C . LEU B 1 123 ? -52.862 -22.615 -54.484 1.00 20.75 128 LEU B C 1
ATOM 3366 O O . LEU B 1 123 ? -53.730 -23.452 -54.799 1.00 23.16 128 LEU B O 1
ATOM 3371 N N . GLY B 1 124 ? -52.971 -21.712 -53.515 1.00 20.72 129 GLY B N 1
ATOM 3372 C CA . GLY B 1 124 ? -54.220 -21.454 -52.791 1.00 19.82 129 GLY B CA 1
ATOM 3373 C C . GLY B 1 124 ? -54.814 -20.127 -53.193 1.00 19.71 129 GLY B C 1
ATOM 3374 O O . GLY B 1 124 ? -54.126 -19.298 -53.861 1.00 19.28 129 GLY B O 1
ATOM 3375 N N . VAL B 1 125 ? -56.084 -19.868 -52.821 1.00 21.15 130 VAL B N 1
ATOM 3376 C CA . VAL B 1 125 ? -56.717 -18.559 -53.112 1.00 19.83 130 VAL B CA 1
ATOM 3377 C C . VAL B 1 125 ? -57.290 -18.026 -51.801 1.00 18.62 130 VAL B C 1
ATOM 3378 O O . VAL B 1 125 ? -57.654 -18.824 -50.916 1.00 20.11 130 VAL B O 1
ATOM 3382 N N . TYR B 1 126 ? -57.286 -16.725 -51.696 1.00 18.89 131 TYR B N 1
ATOM 3383 C CA . TYR B 1 126 ? -57.802 -16.073 -50.454 1.00 18.29 131 TYR B CA 1
ATOM 3384 C C . TYR B 1 126 ? -58.575 -14.825 -50.845 1.00 20.11 131 TYR B C 1
ATOM 3385 O O . TYR B 1 126 ? -58.244 -14.126 -51.806 1.00 18.33 131 TYR B O 1
ATOM 3394 N N . GLU B 1 127 ? -59.524 -14.432 -49.995 1.00 19.99 132 GLU B N 1
ATOM 3395 C CA . GLU B 1 127 ? -60.236 -13.172 -50.223 1.00 21.05 132 GLU B CA 1
ATOM 3396 C C . GLU B 1 127 ? -60.947 -12.793 -48.929 1.00 20.27 132 GLU B C 1
ATOM 3397 O O . GLU B 1 127 ? -61.051 -13.647 -48.019 1.00 19.86 132 GLU B O 1
ATOM 3403 N N . SER B 1 128 ? -61.376 -11.558 -48.907 1.00 18.43 133 SER B N 1
ATOM 3404 C CA . SER B 1 128 ? -62.206 -11.037 -47.791 1.00 18.96 133 SER B CA 1
ATOM 3405 C C . SER B 1 128 ? -63.674 -11.166 -48.170 1.00 18.81 133 SER B C 1
ATOM 3406 O O . SER B 1 128 ? -64.016 -11.167 -49.359 1.00 22.41 133 SER B O 1
ATOM 3409 N N . ARG B 1 129 ? -64.547 -11.098 -47.175 1.00 17.63 134 ARG B N 1
ATOM 3410 C CA . ARG B 1 129 ? -66.003 -10.917 -47.421 1.00 18.80 134 ARG B CA 1
ATOM 3411 C C . ARG B 1 129 ? -66.312 -9.431 -47.205 1.00 20.28 134 ARG B C 1
ATOM 3412 O O . ARG B 1 129 ? -67.085 -9.076 -46.287 1.00 20.34 134 ARG B O 1
ATOM 3420 N N . GLN B 1 130 ? -65.686 -8.553 -47.988 1.00 19.92 135 GLN B N 1
ATOM 3421 C CA . GLN B 1 130 ? -65.795 -7.098 -47.770 1.00 20.98 135 GLN B CA 1
ATOM 3422 C C . GLN B 1 130 ? -67.269 -6.646 -47.949 1.00 19.09 135 GLN B C 1
ATOM 3423 O O . GLN B 1 130 ? -67.671 -5.616 -47.331 1.00 19.58 135 GLN B O 1
ATOM 3429 N N . TYR B 1 131 ? -68.053 -7.406 -48.677 1.00 18.32 136 TYR B N 1
ATOM 3430 C CA . TYR B 1 131 ? -69.480 -7.106 -48.942 1.00 18.87 136 TYR B CA 1
ATOM 3431 C C . TYR B 1 131 ? -70.259 -7.044 -47.630 1.00 17.91 136 TYR B C 1
ATOM 3432 O O . TYR B 1 131 ? -71.347 -6.455 -47.615 1.00 20.15 136 TYR B O 1
ATOM 3441 N N . GLU B 1 132 ? -69.800 -7.715 -46.572 1.00 18.87 137 GLU B N 1
ATOM 3442 C CA . GLU B 1 132 ? -70.435 -7.547 -45.226 1.00 18.34 137 GLU B CA 1
ATOM 3443 C C . GLU B 1 132 ? -70.332 -6.076 -44.807 1.00 19.37 137 GLU B C 1
ATOM 3444 O O . GLU B 1 132 ? -71.347 -5.495 -44.324 1.00 20.48 137 GLU B O 1
ATOM 3450 N N . GLY B 1 133 ? -69.154 -5.464 -44.984 1.00 20.70 138 GLY B N 1
ATOM 3451 C CA . GLY B 1 133 ? -68.969 -4.043 -44.693 1.00 20.42 138 GLY B CA 1
ATOM 3452 C C . GLY B 1 133 ? -69.755 -3.178 -45.662 1.00 20.40 138 GLY B C 1
ATOM 3453 O O . GLY B 1 133 ? -70.352 -2.172 -45.246 1.00 18.93 138 GLY B O 1
ATOM 3454 N N . THR B 1 134 ? -69.728 -3.502 -46.945 1.00 18.62 139 THR B N 1
ATOM 3455 C CA . THR B 1 134 ? -70.454 -2.701 -47.943 1.00 18.19 139 THR B CA 1
ATOM 3456 C C . THR B 1 134 ? -71.980 -2.696 -47.659 1.00 18.66 139 THR B C 1
ATOM 3457 O O . THR B 1 134 ? -72.609 -1.659 -47.860 1.00 18.85 139 THR B O 1
ATOM 3461 N N . TYR B 1 135 ? -72.534 -3.789 -47.135 1.00 19.04 140 TYR B N 1
ATOM 3462 C CA . TYR B 1 135 ? -73.955 -3.864 -46.749 1.00 16.53 140 TYR B CA 1
ATOM 3463 C C . TYR B 1 135 ? -74.198 -2.809 -45.661 1.00 17.59 140 TYR B C 1
ATOM 3464 O O . TYR B 1 135 ? -75.175 -2.082 -45.736 1.00 16.49 140 TYR B O 1
ATOM 3473 N N . LEU B 1 136 ? -73.311 -2.733 -44.675 1.00 17.36 141 LEU B N 1
ATOM 3474 C CA . LEU B 1 136 ? -73.448 -1.734 -43.560 1.00 18.78 141 LEU B CA 1
ATOM 3475 C C . LEU B 1 136 ? -73.319 -0.322 -44.120 1.00 19.59 141 LEU B C 1
ATOM 3476 O O . LEU B 1 136 ? -74.037 0.609 -43.636 1.00 21.54 141 LEU B O 1
ATOM 3481 N N . GLN B 1 137 ? -72.425 -0.108 -45.082 1.00 17.39 142 GLN B N 1
ATOM 3482 C CA . GLN B 1 137 ? -72.314 1.210 -45.745 1.00 18.68 142 GLN B CA 1
ATOM 3483 C C . GLN B 1 137 ? -73.669 1.558 -46.394 1.00 17.93 142 GLN B C 1
ATOM 3484 O O . GLN B 1 137 ? -74.050 2.716 -46.361 1.00 18.39 142 GLN B O 1
ATOM 3490 N N . GLY B 1 138 ? -74.313 0.606 -47.055 1.00 17.80 143 GLY B N 1
ATOM 3491 C CA . GLY B 1 138 ? -75.629 0.807 -47.680 1.00 16.31 143 GLY B CA 1
ATOM 3492 C C . GLY B 1 138 ? -76.681 1.244 -46.674 1.00 17.83 143 GLY B C 1
ATOM 3493 O O . GLY B 1 138 ? -77.429 2.177 -46.953 1.00 20.20 143 GLY B O 1
ATOM 3494 N N . VAL B 1 139 ? -76.712 0.592 -45.528 1.00 18.56 144 VAL B N 1
ATOM 3495 C CA . VAL B 1 139 ? -77.629 1.001 -44.425 1.00 20.81 144 VAL B CA 1
ATOM 3496 C C . VAL B 1 139 ? -77.420 2.481 -44.123 1.00 22.06 144 VAL B C 1
ATOM 3497 O O . VAL B 1 139 ? -78.419 3.266 -44.088 1.00 22.17 144 VAL B O 1
ATOM 3501 N N A LEU B 1 140 ? -76.167 2.900 -43.927 0.50 20.15 145 LEU B N 1
ATOM 3502 N N B LEU B 1 140 ? -76.164 2.910 -43.923 0.50 19.74 145 LEU B N 1
ATOM 3503 C CA A LEU B 1 140 ? -75.868 4.299 -43.586 0.50 22.00 145 LEU B CA 1
ATOM 3504 C CA B LEU B 1 140 ? -75.880 4.324 -43.603 0.50 21.36 145 LEU B CA 1
ATOM 3505 C C A LEU B 1 140 ? -76.190 5.215 -44.775 0.50 21.47 145 LEU B C 1
ATOM 3506 C C B LEU B 1 140 ? -76.211 5.221 -44.786 0.50 21.10 145 LEU B C 1
ATOM 3507 O O A LEU B 1 140 ? -76.716 6.312 -44.569 0.50 23.19 145 LEU B O 1
ATOM 3508 O O B LEU B 1 140 ? -76.722 6.314 -44.578 0.50 22.70 145 LEU B O 1
ATOM 3517 N N . ALA B 1 141 ? -75.897 4.780 -45.999 1.00 19.95 146 ALA B N 1
ATOM 3518 C CA . ALA B 1 141 ? -76.141 5.603 -47.181 1.00 19.59 146 ALA B CA 1
ATOM 3519 C C . ALA B 1 141 ? -77.663 5.936 -47.266 1.00 22.21 146 ALA B C 1
ATOM 3520 O O . ALA B 1 141 ? -77.988 7.085 -47.623 1.00 24.38 146 ALA B O 1
ATOM 3522 N N . ALA B 1 142 ? -78.529 4.972 -46.969 1.00 19.77 147 ALA B N 1
ATOM 3523 C CA . ALA B 1 142 ? -79.999 5.165 -47.046 1.00 20.48 147 ALA B CA 1
ATOM 3524 C C . ALA B 1 142 ? -80.415 6.195 -45.978 1.00 24.66 147 ALA B C 1
ATOM 3525 O O . ALA B 1 142 ? -81.351 6.995 -46.251 1.00 24.86 147 ALA B O 1
ATOM 3527 N N . LYS B 1 143 ? -79.742 6.215 -44.844 1.00 22.42 148 LYS B N 1
ATOM 3528 C CA . LYS B 1 143 ? -80.031 7.185 -43.744 1.00 23.29 148 LYS B CA 1
ATOM 3529 C C . LYS B 1 143 ? -79.558 8.593 -44.118 1.00 26.84 148 LYS B C 1
ATOM 3530 O O . LYS B 1 143 ? -80.181 9.563 -43.665 1.00 29.04 148 LYS B O 1
ATOM 3536 N N . MET B 1 144 ? -78.517 8.733 -44.922 1.00 23.91 149 MET B N 1
ATOM 3537 C CA . MET B 1 144 ? -77.823 10.011 -45.151 1.00 24.29 149 MET B CA 1
ATOM 3538 C C . MET B 1 144 ? -78.214 10.614 -46.502 1.00 24.98 149 MET B C 1
ATOM 3539 O O . MET B 1 144 ? -77.968 11.782 -46.669 1.00 27.13 149 MET B O 1
ATOM 3544 N N . THR B 1 145 ? -78.764 9.843 -47.454 1.00 25.32 150 THR B N 1
ATOM 3545 C CA . THR B 1 145 ? -79.061 10.361 -48.821 1.00 24.79 150 THR B CA 1
ATOM 3546 C C . THR B 1 145 ? -80.213 11.390 -48.773 1.00 27.64 150 THR B C 1
ATOM 3547 O O . THR B 1 145 ? -81.134 11.225 -47.946 1.00 25.60 150 THR B O 1
ATOM 3551 N N . LYS B 1 146 ? -80.128 12.427 -49.590 1.00 26.04 151 LYS B N 1
ATOM 3552 C CA . LYS B 1 146 ? -81.229 13.403 -49.824 1.00 28.48 151 LYS B CA 1
ATOM 3553 C C . LYS B 1 146 ? -81.896 13.136 -51.169 1.00 30.69 151 LYS B C 1
ATOM 3554 O O . LYS B 1 146 ? -83.090 13.425 -51.291 1.00 31.10 151 LYS B O 1
ATOM 3560 N N . THR B 1 147 ? -81.196 12.537 -52.136 1.00 27.33 152 THR B N 1
ATOM 3561 C CA . THR B 1 147 ? -81.716 12.311 -53.502 1.00 29.41 152 THR B CA 1
ATOM 3562 C C . THR B 1 147 ? -82.354 10.938 -53.623 1.00 25.49 152 THR B C 1
ATOM 3563 O O . THR B 1 147 ? -83.086 10.720 -54.578 1.00 26.11 152 THR B O 1
ATOM 3567 N N . GLY B 1 148 ? -82.091 10.017 -52.699 1.00 23.28 153 GLY B N 1
ATOM 3568 C CA . GLY B 1 148 ? -82.564 8.640 -52.828 1.00 22.32 153 GLY B CA 1
ATOM 3569 C C . GLY B 1 148 ? -81.783 7.837 -53.849 1.00 22.45 153 GLY B C 1
ATOM 3570 O O . GLY B 1 148 ? -82.228 6.739 -54.180 1.00 23.28 153 GLY B O 1
ATOM 3571 N N . VAL B 1 149 ? -80.665 8.393 -54.311 1.00 22.18 154 VAL B N 1
ATOM 3572 C CA . VAL B 1 149 ? -79.787 7.735 -55.314 1.00 20.06 154 VAL B CA 1
ATOM 3573 C C . VAL B 1 149 ? -78.384 7.655 -54.716 1.00 19.08 154 VAL B C 1
ATOM 3574 O O . VAL B 1 149 ? -77.849 8.681 -54.291 1.00 22.18 154 VAL B O 1
ATOM 3578 N N . ILE B 1 150 ? -77.889 6.430 -54.637 1.00 21.95 155 ILE B N 1
ATOM 3579 C CA . ILE B 1 150 ? -76.525 6.151 -54.139 1.00 18.77 155 ILE B CA 1
ATOM 3580 C C . ILE B 1 150 ? -75.703 5.704 -55.358 1.00 20.32 155 ILE B C 1
ATOM 3581 O O . ILE B 1 150 ? -76.263 5.281 -56.361 1.00 19.92 155 ILE B O 1
ATOM 3586 N N . GLY B 1 151 ? -74.393 5.872 -55.244 1.00 18.67 156 GLY B N 1
ATOM 3587 C CA . GLY B 1 151 ? -73.482 5.744 -56.385 1.00 18.92 156 GLY B CA 1
ATOM 3588 C C . GLY B 1 151 ? -72.392 4.749 -56.085 1.00 18.24 156 GLY B C 1
ATOM 3589 O O . GLY B 1 151 ? -71.924 4.686 -54.928 1.00 19.11 156 GLY B O 1
ATOM 3590 N N . PHE B 1 152 ? -71.959 4.034 -57.125 1.00 19.02 157 PHE B N 1
ATOM 3591 C CA . PHE B 1 152 ? -70.885 3.050 -57.009 1.00 19.89 157 PHE B CA 1
ATOM 3592 C C . PHE B 1 152 ? -69.874 3.248 -58.159 1.00 19.30 157 PHE B C 1
ATOM 3593 O O . PHE B 1 152 ? -70.267 3.137 -59.322 1.00 19.05 157 PHE B O 1
ATOM 3601 N N . VAL B 1 153 ? -68.617 3.421 -57.804 1.00 19.19 158 VAL B N 1
ATOM 3602 C CA . VAL B 1 153 ? -67.507 3.491 -58.790 1.00 20.76 158 VAL B CA 1
ATOM 3603 C C . VAL B 1 153 ? -66.935 2.083 -58.938 1.00 20.18 158 VAL B C 1
ATOM 3604 O O . VAL B 1 153 ? -66.229 1.586 -58.021 1.00 19.19 158 VAL B O 1
ATOM 3608 N N . GLY B 1 154 ? -67.187 1.443 -60.064 1.00 21.94 159 GLY B N 1
ATOM 3609 C CA . GLY B 1 154 ? -66.728 0.087 -60.319 1.00 21.02 159 GLY B CA 1
ATOM 3610 C C . GLY B 1 154 ? -65.492 0.027 -61.194 1.00 20.04 159 GLY B C 1
ATOM 3611 O O . GLY B 1 154 ? -65.266 0.958 -62.007 1.00 18.40 159 GLY B O 1
ATOM 3612 N N . SER B 1 155 ? -64.737 -1.027 -61.010 1.00 20.35 160 SER B N 1
ATOM 3613 C CA . SER B 1 155 ? -63.503 -1.363 -61.775 1.00 19.96 160 SER B CA 1
ATOM 3614 C C . SER B 1 155 ? -63.867 -2.232 -62.970 1.00 20.21 160 SER B C 1
ATOM 3615 O O . SER B 1 155 ? -63.990 -1.730 -64.118 1.00 20.88 160 SER B O 1
ATOM 3618 N N . PHE B 1 156 ? -64.096 -3.493 -62.718 1.00 19.65 161 PHE B N 1
ATOM 3619 C CA . PHE B 1 156 ? -64.446 -4.559 -63.687 1.00 20.96 161 PHE B CA 1
ATOM 3620 C C . PHE B 1 156 ? -65.551 -5.428 -63.093 1.00 21.41 161 PHE B C 1
ATOM 3621 O O . PHE B 1 156 ? -65.577 -5.644 -61.881 1.00 20.45 161 PHE B O 1
ATOM 3629 N N . PRO B 1 157 ? -66.478 -5.964 -63.923 1.00 21.75 162 PRO B N 1
ATOM 3630 C CA . PRO B 1 157 ? -67.623 -6.731 -63.445 1.00 23.12 162 PRO B CA 1
ATOM 3631 C C . PRO B 1 157 ? -67.266 -8.153 -63.039 1.00 22.27 162 PRO B C 1
ATOM 3632 O O . PRO B 1 157 ? -67.737 -9.106 -63.612 1.00 28.42 162 PRO B O 1
ATOM 3636 N N . VAL B 1 158 ? -66.323 -8.291 -62.123 1.00 20.35 163 VAL B N 1
ATOM 3637 C CA . VAL B 1 158 ? -65.943 -9.594 -61.563 1.00 18.76 163 VAL B CA 1
ATOM 3638 C C . VAL B 1 158 ? -66.734 -9.806 -60.284 1.00 18.41 163 VAL B C 1
ATOM 3639 O O . VAL B 1 158 ? -67.305 -8.863 -59.728 1.00 19.45 163 VAL B O 1
ATOM 3643 N N . PRO B 1 159 ? -66.781 -11.063 -59.794 1.00 18.44 164 PRO B N 1
ATOM 3644 C CA . PRO B 1 159 ? -67.661 -11.356 -58.670 1.00 18.71 164 PRO B CA 1
ATOM 3645 C C . PRO B 1 159 ? -67.412 -10.487 -57.448 1.00 17.30 164 PRO B C 1
ATOM 3646 O O . PRO B 1 159 ? -68.387 -10.145 -56.767 1.00 18.93 164 PRO B O 1
ATOM 3650 N N . GLU B 1 160 ? -66.141 -10.228 -57.106 1.00 16.88 165 GLU B N 1
ATOM 3651 C CA . GLU B 1 160 ? -65.871 -9.345 -55.936 1.00 18.99 165 GLU B CA 1
ATOM 3652 C C . GLU B 1 160 ? -66.697 -8.065 -56.021 1.00 18.04 165 GLU B C 1
ATOM 3653 O O . GLU B 1 160 ? -67.313 -7.589 -55.027 1.00 18.95 165 GLU B O 1
ATOM 3659 N N . VAL B 1 161 ? -66.655 -7.397 -57.182 1.00 16.83 166 VAL B N 1
ATOM 3660 C CA . VAL B 1 161 ? -67.284 -6.082 -57.343 1.00 17.51 166 VAL B CA 1
ATOM 3661 C C . VAL B 1 161 ? -68.812 -6.212 -57.405 1.00 16.87 166 VAL B C 1
ATOM 3662 O O . VAL B 1 161 ? -69.515 -5.390 -56.806 1.00 17.16 166 VAL B O 1
ATOM 3666 N N . ILE B 1 162 ? -69.322 -7.194 -58.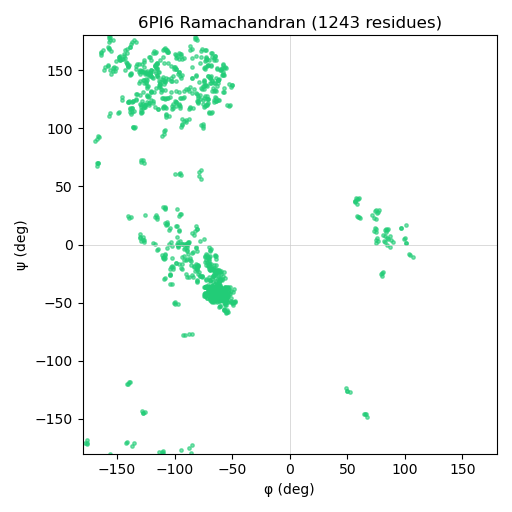103 1.00 16.91 167 ILE B N 1
ATOM 3667 C CA . ILE B 1 162 ? -70.793 -7.384 -58.215 1.00 18.67 167 ILE B CA 1
ATOM 3668 C C . ILE B 1 162 ? -71.374 -7.730 -56.832 1.00 17.75 167 ILE B C 1
ATOM 3669 O O . ILE B 1 162 ? -72.404 -7.160 -56.444 1.00 18.98 167 ILE B O 1
ATOM 3674 N N . ARG B 1 163 ? -70.675 -8.519 -56.020 1.00 18.85 168 ARG B N 1
ATOM 3675 C CA . ARG B 1 163 ? -71.135 -8.746 -54.617 1.00 16.74 168 ARG B CA 1
ATOM 3676 C C . ARG B 1 163 ? -71.193 -7.414 -53.879 1.00 17.93 168 ARG B C 1
ATOM 3677 O O . ARG B 1 163 ? -72.166 -7.174 -53.134 1.00 18.35 168 ARG B O 1
ATOM 3685 N N . ASN B 1 164 ? -70.165 -6.565 -54.013 1.00 16.88 169 ASN B N 1
ATOM 3686 C CA . ASN B 1 164 ? -70.156 -5.244 -53.298 1.00 17.80 169 ASN B CA 1
ATOM 3687 C C . ASN B 1 164 ? -71.317 -4.366 -53.806 1.00 17.02 169 ASN B C 1
ATOM 3688 O O . ASN B 1 164 ? -71.973 -3.697 -52.976 1.00 17.74 169 ASN B O 1
ATOM 3693 N N . ILE B 1 165 ? -71.531 -4.283 -55.120 1.00 16.58 170 ILE B N 1
ATOM 3694 C CA . ILE B 1 165 ? -72.645 -3.473 -55.696 1.00 18.23 170 ILE B CA 1
ATOM 3695 C C . ILE B 1 165 ? -73.995 -3.947 -55.083 1.00 17.54 170 ILE B C 1
ATOM 3696 O O . ILE B 1 165 ? -74.815 -3.110 -54.616 1.00 17.78 170 ILE B O 1
ATOM 3701 N N . ASN B 1 166 ? -74.220 -5.251 -55.120 1.00 17.99 171 ASN B N 1
ATOM 3702 C CA . ASN B 1 166 ? -75.500 -5.850 -54.638 1.00 17.99 171 ASN B CA 1
ATOM 3703 C C . ASN B 1 166 ? -75.631 -5.617 -53.143 1.00 19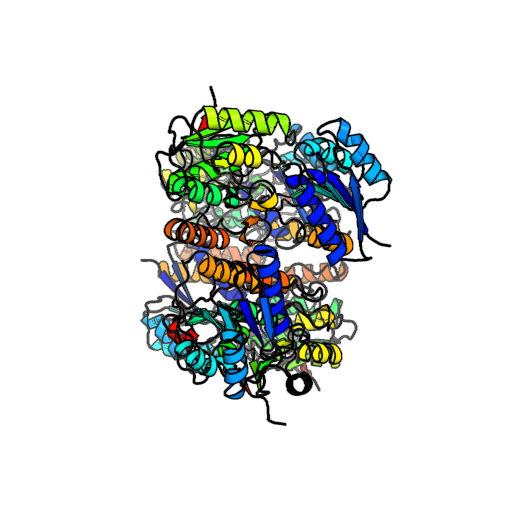.25 171 ASN B C 1
ATOM 3704 O O . ASN B 1 166 ? -76.734 -5.248 -52.692 1.00 17.28 171 ASN B O 1
ATOM 3709 N N . ALA B 1 167 ? -74.546 -5.807 -52.378 1.00 17.32 172 ALA B N 1
ATOM 3710 C CA . ALA B 1 167 ? -74.633 -5.662 -50.917 1.00 17.17 172 ALA B CA 1
ATOM 3711 C C . ALA B 1 167 ? -74.911 -4.219 -50.564 1.00 17.32 172 ALA B C 1
ATOM 3712 O O . ALA B 1 167 ? -75.668 -3.944 -49.597 1.00 18.40 172 ALA B O 1
ATOM 3714 N N . TYR B 1 168 ? -74.293 -3.242 -51.261 1.00 17.42 173 TYR B N 1
ATOM 3715 C CA . TYR B 1 168 ? -74.513 -1.807 -50.990 1.00 17.11 173 TYR B CA 1
ATOM 3716 C C . TYR B 1 168 ? -76.018 -1.510 -51.180 1.00 17.44 173 TYR B C 1
ATOM 3717 O O . TYR B 1 168 ? -76.665 -0.865 -50.356 1.00 17.64 173 TYR B O 1
ATOM 3726 N N . THR B 1 169 ? -76.568 -2.058 -52.234 1.00 16.58 174 THR B N 1
ATOM 3727 C CA . THR B 1 169 ? -77.985 -1.831 -52.652 1.00 15.45 174 THR B CA 1
ATOM 3728 C C . THR B 1 169 ? -78.927 -2.505 -51.637 1.00 16.39 174 THR B C 1
ATOM 3729 O O . THR B 1 169 ? -79.875 -1.813 -51.173 1.00 20.82 174 THR B O 1
ATOM 3733 N N . LEU B 1 170 ? -78.659 -3.756 -51.283 1.00 18.76 175 LEU B N 1
ATOM 3734 C CA . LEU B 1 170 ? -79.507 -4.480 -50.296 1.00 17.20 175 LEU B CA 1
ATOM 3735 C C . LEU B 1 170 ? -79.459 -3.793 -48.941 1.00 20.18 175 LEU B C 1
ATOM 3736 O O . LEU B 1 170 ? -80.514 -3.688 -48.273 1.00 20.29 175 LEU B O 1
ATOM 3741 N N . GLY B 1 171 ? -78.255 -3.396 -48.488 1.00 18.22 176 GLY B N 1
ATOM 3742 C CA . GLY B 1 171 ? -78.177 -2.667 -47.216 1.00 19.07 176 GLY B CA 1
ATOM 3743 C C . GLY B 1 171 ? -79.019 -1.401 -47.249 1.00 20.22 176 GLY B C 1
ATOM 3744 O O . GLY B 1 171 ? -79.788 -1.115 -46.264 1.00 21.34 176 GLY B O 1
ATOM 3745 N N . ALA B 1 172 ? -78.932 -0.602 -48.310 1.00 16.91 177 ALA B N 1
ATOM 3746 C CA . ALA B 1 172 ? -79.731 0.622 -48.431 1.00 18.62 177 ALA B CA 1
ATOM 3747 C C . ALA B 1 172 ? -81.236 0.266 -48.443 1.00 20.43 177 ALA B C 1
ATOM 3748 O O . ALA B 1 172 ? -82.015 0.953 -47.766 1.00 21.08 177 ALA B O 1
ATOM 3750 N N . GLN B 1 173 ? -81.618 -0.759 -49.179 1.00 18.99 178 GLN B N 1
ATOM 3751 C CA . GLN B 1 173 ? -83.066 -1.099 -49.378 1.00 18.83 178 GLN B CA 1
ATOM 3752 C C . GLN B 1 173 ? -83.641 -1.646 -48.057 1.00 22.68 178 GLN B C 1
ATOM 3753 O O . GLN B 1 173 ? -84.872 -1.524 -47.881 1.00 21.53 178 GLN B O 1
ATOM 3759 N N . SER B 1 174 ? -82.814 -2.138 -47.134 1.00 21.86 179 SER B N 1
ATOM 3760 C CA . SER B 1 174 ? -83.282 -2.588 -45.791 1.00 22.51 179 SER B CA 1
ATOM 3761 C C . SER B 1 174 ? -83.809 -1.382 -45.009 1.00 25.33 179 SER B C 1
ATOM 3762 O O . SER B 1 174 ? -84.559 -1.571 -44.035 1.00 24.42 179 SER B O 1
ATOM 3765 N N . VAL B 1 175 ? -83.407 -0.179 -45.367 1.00 22.16 180 VAL B N 1
ATOM 3766 C CA . VAL B 1 175 ? -83.853 1.092 -44.734 1.00 24.44 180 VAL B CA 1
ATOM 3767 C C . VAL B 1 175 ? -84.937 1.730 -45.601 1.00 28.16 180 VAL B C 1
ATOM 3768 O O . VAL B 1 175 ? -85.954 2.158 -45.084 1.00 24.74 180 VAL B O 1
ATOM 3772 N N . ASN B 1 176 ? -84.671 1.878 -46.894 1.00 22.27 181 ASN B N 1
ATOM 3773 C CA . ASN B 1 176 ? -85.544 2.581 -47.861 1.00 21.29 181 ASN B CA 1
ATOM 3774 C C . ASN B 1 176 ? -85.613 1.713 -49.108 1.00 22.72 181 ASN B C 1
ATOM 3775 O O . ASN B 1 176 ? -84.703 1.745 -49.946 1.00 22.90 181 ASN B O 1
ATOM 3780 N N . PRO B 1 177 ? -86.697 0.940 -49.295 1.00 22.40 182 PRO B N 1
ATOM 3781 C CA . PRO B 1 177 ? -86.810 0.024 -50.426 1.00 21.56 182 PRO B CA 1
ATOM 3782 C C . PRO B 1 177 ? -86.843 0.738 -51.785 1.00 22.19 182 PRO B C 1
ATOM 3783 O O . PRO B 1 177 ? -86.661 0.062 -52.783 1.00 23.08 182 PRO B O 1
ATOM 3787 N N . LYS B 1 178 ? -87.014 2.046 -51.802 1.00 22.48 183 LYS B N 1
ATOM 3788 C CA . LYS B 1 178 ? -87.117 2.830 -53.056 1.00 25.22 183 LYS B CA 1
ATOM 3789 C C . LYS B 1 178 ? -85.737 3.288 -53.514 1.00 22.53 183 LYS B C 1
ATOM 3790 O O . LYS B 1 178 ? -85.669 4.077 -54.497 1.00 23.96 183 LYS B O 1
ATOM 3796 N N . ILE B 1 179 ? -84.663 2.958 -52.790 1.00 22.41 184 ILE B N 1
ATOM 3797 C CA . ILE B 1 179 ? -83.315 3.496 -53.148 1.00 22.44 184 ILE B CA 1
ATOM 3798 C C . ILE B 1 179 ? -82.941 2.957 -54.531 1.00 25.10 184 ILE B C 1
ATOM 3799 O O . ILE B 1 179 ? -83.217 1.790 -54.813 1.00 26.51 184 ILE B O 1
ATOM 3804 N N . LYS B 1 180 ? -82.280 3.798 -55.317 1.00 24.75 185 LYS B N 1
ATOM 3805 C CA . LYS B 1 180 ? -81.635 3.384 -56.582 1.00 25.61 185 LYS B CA 1
ATOM 3806 C C . LYS B 1 180 ? -80.110 3.438 -56.421 1.00 21.52 185 LYS B C 1
ATOM 3807 O O . LYS B 1 180 ? -79.652 4.381 -55.795 1.00 22.06 185 LYS B O 1
ATOM 3813 N N . THR B 1 181 ? -79.392 2.511 -57.039 1.00 20.48 186 THR B N 1
ATOM 3814 C CA . THR B 1 181 ? -77.907 2.502 -57.044 1.00 18.31 186 THR B CA 1
ATOM 3815 C C . THR B 1 181 ? -77.461 2.737 -58.488 1.00 19.35 186 THR B C 1
ATOM 3816 O O . THR B 1 181 ? -77.886 1.925 -59.355 1.00 21.55 186 THR B O 1
ATOM 3820 N N . LYS B 1 182 ? -76.778 3.842 -58.741 1.00 18.66 187 LYS B N 1
ATOM 3821 C CA . LYS B 1 182 ? -76.187 4.078 -60.063 1.00 19.23 187 LYS B CA 1
ATOM 3822 C C . LYS B 1 182 ? -74.727 3.636 -60.040 1.00 19.28 187 LYS B C 1
ATOM 3823 O O . LYS B 1 182 ? -73.975 4.026 -59.136 1.00 18.26 187 LYS B O 1
ATOM 3829 N N . VAL B 1 183 ? -74.359 2.858 -61.059 1.00 18.61 188 VAL B N 1
ATOM 3830 C CA . VAL B 1 183 ? -73.005 2.285 -61.193 1.00 18.70 188 VAL B CA 1
ATOM 3831 C C . VAL B 1 183 ? -72.327 2.939 -62.407 1.00 18.17 188 VAL B C 1
ATOM 3832 O O . VAL B 1 183 ? -72.934 3.056 -63.418 1.00 19.20 188 VAL B O 1
ATOM 3836 N N . ILE B 1 184 ? -71.069 3.267 -62.253 1.00 17.53 189 ILE B N 1
ATOM 3837 C CA . ILE B 1 184 ? -70.196 3.690 -63.387 1.00 18.24 189 ILE B CA 1
ATOM 3838 C C . ILE B 1 184 ? -68.902 2.886 -63.334 1.00 20.26 189 ILE B C 1
ATOM 3839 O O . ILE B 1 184 ? -68.454 2.508 -62.249 1.00 19.58 189 ILE B O 1
ATOM 3844 N N . TRP B 1 185 ? -68.398 2.481 -64.497 1.00 19.70 190 TRP B N 1
ATOM 3845 C CA . TRP B 1 185 ? -67.279 1.554 -64.632 1.00 17.96 190 TRP B CA 1
ATOM 3846 C C . TRP B 1 185 ? -66.073 2.286 -65.195 1.00 18.84 190 TRP B C 1
ATOM 3847 O O . TRP B 1 185 ? -66.246 3.018 -66.227 1.00 21.66 190 TRP B O 1
ATOM 3858 N N . VAL B 1 186 ? -64.914 2.115 -64.577 1.00 20.00 191 VAL B N 1
ATOM 3859 C CA . VAL B 1 186 ? -63.705 2.832 -65.055 1.00 20.06 191 VAL B CA 1
ATOM 3860 C C . VAL B 1 186 ? -62.691 1.872 -65.680 1.00 21.67 191 VAL B C 1
ATOM 3861 O O . VAL B 1 186 ? -61.690 2.416 -66.244 1.00 20.79 191 VAL B O 1
ATOM 3865 N N . SER B 1 187 ? -62.863 0.546 -65.595 1.00 19.93 192 SER B N 1
ATOM 3866 C CA . SER B 1 187 ? -62.027 -0.473 -66.266 1.00 20.61 192 SER B CA 1
ATOM 3867 C C . SER B 1 187 ? -60.582 -0.339 -65.787 1.00 21.09 192 SER B C 1
ATOM 3868 O O . SER B 1 187 ? -59.618 -0.515 -66.585 1.00 21.49 192 SER B O 1
ATOM 3871 N N . THR B 1 188 ? -60.426 -0.094 -64.504 1.00 19.83 193 THR B N 1
ATOM 3872 C CA . THR B 1 188 ? -59.133 -0.120 -63.789 1.00 21.71 193 THR B CA 1
ATOM 3873 C C . THR B 1 188 ? -59.442 -0.274 -62.303 1.00 20.99 193 THR B C 1
ATOM 3874 O O . THR B 1 188 ? -60.534 0.173 -61.886 1.00 20.70 193 THR B O 1
ATOM 3878 N N . TRP B 1 189 ? -58.533 -0.864 -61.539 1.00 19.71 194 TRP B N 1
ATOM 3879 C CA . TRP B 1 189 ? -58.669 -0.865 -60.067 1.00 19.09 194 TRP B CA 1
ATOM 3880 C C . TRP B 1 189 ? -58.164 0.435 -59.459 1.00 18.86 194 TRP B C 1
ATOM 3881 O O . TRP B 1 189 ? -58.533 0.744 -58.322 1.00 19.29 194 TRP B O 1
ATOM 3892 N N . TYR B 1 190 ? -57.286 1.172 -60.144 1.00 19.80 195 TYR B N 1
ATOM 3893 C CA . TYR B 1 190 ? -56.563 2.302 -59.515 1.00 18.44 195 TYR B CA 1
ATOM 3894 C C . TYR B 1 190 ? -56.118 3.266 -60.602 1.00 19.62 195 TYR B C 1
ATOM 3895 O O . TYR B 1 190 ? -55.248 2.919 -61.464 1.00 20.18 195 TYR B O 1
ATOM 3904 N N . ASP B 1 191 ? -56.745 4.418 -60.606 1.00 19.85 196 ASP B N 1
ATOM 3905 C CA . ASP B 1 191 ? -56.366 5.556 -61.495 1.00 20.12 196 ASP B CA 1
ATOM 3906 C C . ASP B 1 191 ? -57.072 6.775 -60.941 1.00 21.04 196 ASP B C 1
ATOM 3907 O O . ASP B 1 191 ? -58.260 7.007 -61.241 1.00 22.08 196 ASP B O 1
ATOM 3912 N N . PRO B 1 192 ? -56.410 7.531 -60.060 1.00 18.96 197 PRO B N 1
ATOM 3913 C CA . PRO B 1 192 ? -57.134 8.586 -59.377 1.00 19.34 197 PRO B CA 1
ATOM 3914 C C . PRO B 1 192 ? -57.809 9.586 -60.323 1.00 19.28 197 PRO B C 1
ATOM 3915 O O . PRO B 1 192 ? -58.837 10.133 -59.956 1.00 21.18 197 PRO B O 1
ATOM 3919 N N . ALA B 1 193 ? -57.272 9.812 -61.525 1.00 18.60 198 ALA B N 1
ATOM 3920 C CA . ALA B 1 193 ? -57.915 10.735 -62.473 1.00 19.80 198 ALA B CA 1
ATOM 3921 C C . ALA B 1 193 ? -59.247 10.181 -62.969 1.00 21.04 198 ALA B C 1
ATOM 3922 O O . ALA B 1 193 ? -60.241 10.941 -63.055 1.00 21.71 198 ALA B O 1
ATOM 3924 N N . LYS B 1 194 ? -59.253 8.887 -63.330 1.00 20.69 199 LYS B N 1
ATOM 3925 C CA . LYS B 1 194 ? -60.478 8.259 -63.849 1.00 20.21 199 LYS B CA 1
ATOM 3926 C C . LYS B 1 194 ? -61.492 8.178 -62.715 1.00 20.54 199 LYS B C 1
ATOM 3927 O O . LYS B 1 194 ? -62.686 8.335 -62.997 1.00 20.09 199 LYS B O 1
ATOM 3933 N N . GLU B 1 195 ? -61.027 7.841 -61.513 1.00 20.85 200 GLU B N 1
ATOM 3934 C CA . GLU B 1 195 ? -61.918 7.691 -60.346 1.00 21.91 200 GLU B CA 1
ATOM 3935 C C . GLU B 1 195 ? -62.554 9.064 -60.056 1.00 21.57 200 GLU B C 1
ATOM 3936 O O . GLU B 1 195 ? -63.778 9.119 -59.801 1.00 19.13 200 GLU B O 1
ATOM 3942 N N . ARG B 1 196 ? -61.785 10.133 -60.132 1.00 20.41 201 ARG B N 1
ATOM 3943 C CA . ARG B 1 196 ? -62.300 11.512 -59.886 1.00 23.44 201 ARG B CA 1
ATOM 3944 C C . ARG B 1 196 ? -63.404 11.827 -60.923 1.00 22.36 201 ARG B C 1
ATOM 3945 O O . ARG B 1 196 ? -64.499 12.280 -60.565 1.00 20.99 201 ARG B O 1
ATOM 3953 N N . GLN B 1 197 ? -63.139 11.565 -62.197 1.00 21.29 202 GLN B N 1
ATOM 3954 C CA . GLN B 1 197 ? -64.111 11.844 -63.261 1.00 23.67 202 GLN B CA 1
ATOM 3955 C C . GLN B 1 197 ? -65.387 11.010 -63.031 1.00 22.05 202 GLN B C 1
ATOM 3956 O O . GLN B 1 197 ? -66.497 11.541 -63.228 1.00 21.85 202 GLN B O 1
ATOM 3962 N N . ALA B 1 198 ? -65.252 9.743 -62.609 1.00 19.39 203 ALA B N 1
ATOM 3963 C CA . ALA B 1 198 ? -66.398 8.831 -62.397 1.00 22.74 203 ALA B CA 1
ATOM 3964 C C . ALA B 1 198 ? -67.235 9.401 -61.252 1.00 20.57 203 ALA B C 1
ATOM 3965 O O . ALA B 1 198 ? -68.484 9.422 -61.389 1.00 19.00 203 ALA B O 1
ATOM 3967 N N . ALA B 1 199 ? -66.610 9.842 -60.176 1.00 19.46 204 ALA B N 1
ATOM 3968 C CA . ALA B 1 199 ? -67.331 10.417 -59.014 1.00 18.29 204 ALA B CA 1
ATOM 3969 C C . ALA B 1 199 ? -68.096 11.675 -59.454 1.00 22.16 204 ALA B C 1
ATOM 3970 O O . ALA B 1 199 ? -69.280 11.867 -59.060 1.00 21.21 204 ALA B O 1
ATOM 3972 N N . GLU B 1 200 ? -67.474 12.546 -60.263 1.00 19.52 205 GLU B N 1
ATOM 3973 C CA . GLU B 1 200 ? -68.126 13.787 -60.736 1.00 22.06 205 GLU B CA 1
ATOM 3974 C C . GLU B 1 200 ? -69.368 13.392 -61.565 1.00 21.96 205 GLU B C 1
ATOM 3975 O O . GLU B 1 200 ? -70.418 14.018 -61.426 1.00 21.40 205 GLU B O 1
ATOM 3981 N N . THR B 1 201 ? -69.256 12.389 -62.428 1.00 19.37 206 THR B N 1
ATOM 3982 C CA . THR B 1 201 ? -70.376 11.921 -63.265 1.00 20.22 206 THR B CA 1
ATOM 3983 C C . THR B 1 201 ? -71.520 11.388 -62.395 1.00 21.26 206 THR B C 1
ATOM 3984 O O . THR B 1 201 ? -72.683 11.720 -62.653 1.00 21.67 206 THR B O 1
ATOM 3988 N N . LEU B 1 202 ? -71.216 10.575 -61.388 1.00 20.92 207 LEU B N 1
ATOM 3989 C CA . LEU B 1 202 ? -72.262 10.017 -60.506 1.00 19.70 207 LEU B CA 1
ATOM 3990 C C . LEU B 1 202 ? -72.988 11.164 -59.816 1.00 20.51 207 LEU B C 1
ATOM 3991 O O . LEU B 1 202 ? -74.238 11.114 -59.764 1.00 21.90 207 LEU B O 1
ATOM 3996 N N . ILE B 1 203 ? -72.250 12.142 -59.325 1.00 19.83 208 ILE B N 1
ATOM 3997 C CA . ILE B 1 203 ? -72.874 13.287 -58.616 1.00 20.24 208 ILE B CA 1
ATOM 3998 C C . ILE B 1 203 ? -73.714 14.117 -59.595 1.00 21.99 208 ILE B C 1
ATOM 3999 O O . ILE B 1 203 ? -74.860 14.499 -59.221 1.00 23.38 208 ILE B O 1
ATOM 4004 N N . ALA B 1 204 ? -73.232 14.321 -60.812 1.00 23.32 209 ALA B N 1
ATOM 4005 C CA . ALA B 1 204 ? -73.989 15.047 -61.859 1.00 23.56 209 ALA B CA 1
ATOM 4006 C C . ALA B 1 204 ? -75.296 14.316 -62.165 1.00 25.69 209 ALA B C 1
ATOM 4007 O O . ALA B 1 204 ? -76.310 15.032 -62.490 1.00 24.97 209 ALA B O 1
ATOM 4009 N N . GLN B 1 205 ? -75.337 12.985 -62.026 1.00 23.65 210 GLN B N 1
ATOM 4010 C CA . GLN B 1 205 ? -76.518 12.155 -62.321 1.00 21.45 210 GLN B CA 1
ATOM 4011 C C . GLN B 1 205 ? -77.311 11.839 -61.044 1.00 21.47 210 GLN B C 1
ATOM 4012 O O . GLN B 1 205 ? -78.153 10.943 -61.114 1.00 27.48 210 GLN B O 1
ATOM 4018 N N . GLY B 1 206 ? -77.066 12.564 -59.957 1.00 23.21 211 GLY B N 1
ATOM 4019 C CA . GLY B 1 206 ? -77.998 12.615 -58.808 1.00 24.46 211 GLY B CA 1
ATOM 4020 C C . GLY B 1 206 ? -77.585 11.729 -57.638 1.00 27.06 211 GLY B C 1
ATOM 4021 O O . GLY B 1 206 ? -78.320 11.703 -56.658 1.00 26.65 211 GLY B O 1
ATOM 4022 N N . ALA B 1 207 ? -76.456 11.025 -57.706 1.00 25.46 212 ALA B N 1
ATOM 4023 C CA . ALA B 1 207 ? -76.001 10.173 -56.574 1.00 25.23 212 ALA B CA 1
ATOM 4024 C C . ALA B 1 207 ? -75.406 11.084 -55.503 1.00 23.98 212 ALA B C 1
ATOM 4025 O O . ALA B 1 207 ? -74.631 11.994 -55.840 1.00 27.97 212 ALA B O 1
ATOM 4027 N N . ASP B 1 208 ? -75.732 10.906 -54.210 1.00 22.43 213 ASP B N 1
ATOM 4028 C CA . ASP B 1 208 ? -75.174 11.835 -53.197 1.00 24.03 213 ASP B CA 1
ATOM 4029 C C . ASP B 1 208 ? -74.468 11.097 -52.046 1.00 21.99 213 ASP B C 1
ATOM 4030 O O . ASP B 1 208 ? -73.984 11.774 -51.129 1.00 23.83 213 ASP B O 1
ATOM 4035 N N . VAL B 1 209 ? -74.404 9.776 -52.113 1.00 19.99 214 VAL B N 1
ATOM 4036 C CA . VAL B 1 209 ? -73.582 8.943 -51.195 1.00 19.02 214 VAL B CA 1
ATOM 4037 C C . VAL B 1 209 ? -72.896 7.888 -52.051 1.00 19.32 214 VAL B C 1
ATOM 4038 O O . VAL B 1 209 ? -73.621 7.080 -52.669 1.00 20.02 214 VAL B O 1
ATOM 4042 N N . LEU B 1 210 ? -71.568 7.926 -52.072 1.00 19.40 215 LEU B N 1
ATOM 4043 C CA . LEU B 1 210 ? -70.802 7.136 -53.063 1.00 18.03 215 LEU B CA 1
ATOM 4044 C C . LEU B 1 210 ? -69.948 6.099 -52.321 1.00 17.85 215 LEU B C 1
ATOM 4045 O O . LEU B 1 210 ? -69.371 6.381 -51.270 1.00 18.22 215 LEU B O 1
ATOM 4050 N N . THR B 1 211 ? -69.758 4.953 -52.958 1.00 18.22 216 THR B N 1
ATOM 4051 C CA . THR B 1 211 ? -68.774 3.955 -52.539 1.00 18.17 216 THR B CA 1
ATOM 4052 C C . THR B 1 211 ? -68.091 3.444 -53.812 1.00 20.48 216 THR B C 1
ATOM 4053 O O . THR B 1 211 ? -68.402 3.962 -54.925 1.00 19.72 216 THR B O 1
ATOM 4057 N N . GLN B 1 212 ? -67.062 2.652 -53.605 1.00 20.66 217 GLN B N 1
ATOM 4058 C CA . GLN B 1 212 ? -66.206 2.282 -54.756 1.00 21.10 217 GLN B CA 1
ATOM 4059 C C . GLN B 1 212 ? -65.646 0.879 -54.568 1.00 22.69 217 GLN B C 1
ATOM 4060 O O . GLN B 1 212 ? -65.602 0.338 -53.449 1.00 22.02 217 GLN B O 1
ATOM 4066 N N . ASN B 1 213 ? -65.181 0.313 -55.673 1.00 19.82 218 ASN B N 1
ATOM 4067 C CA . ASN B 1 213 ? -64.280 -0.850 -55.660 1.00 21.06 218 ASN B CA 1
ATOM 4068 C C . ASN B 1 213 ? -63.029 -0.497 -56.487 1.00 25.78 218 ASN B C 1
ATOM 4069 O O . ASN B 1 213 ? -62.478 -1.393 -57.066 1.00 34.17 218 ASN B O 1
ATOM 4074 N N . THR B 1 214 ? -62.686 0.765 -56.614 1.00 21.02 219 THR B N 1
ATOM 4075 C CA . THR B 1 214 ? -61.329 1.220 -57.010 1.00 20.64 219 THR B CA 1
ATOM 4076 C C . THR B 1 214 ? -60.541 1.498 -55.734 1.00 21.29 219 THR B C 1
ATOM 4077 O O . THR B 1 214 ? -61.074 1.220 -54.645 1.00 23.36 219 THR B O 1
ATOM 4081 N N . ASN B 1 215 ? -59.317 1.981 -55.811 1.00 19.35 220 ASN B N 1
ATOM 4082 C CA . ASN B 1 215 ? -58.361 1.881 -54.696 1.00 21.19 220 ASN B CA 1
ATOM 4083 C C . ASN B 1 215 ? -57.945 3.249 -54.104 1.00 23.09 220 ASN B C 1
ATOM 4084 O O . ASN B 1 215 ? -57.041 3.224 -53.219 1.00 25.10 220 ASN B O 1
ATOM 4089 N N . SER B 1 216 ? -58.363 4.380 -54.660 1.00 22.83 221 SER B N 1
ATOM 4090 C CA . SER B 1 216 ? -57.858 5.716 -54.214 1.00 21.96 221 SER B CA 1
ATOM 4091 C C . SER B 1 216 ? -58.889 6.481 -53.400 1.00 20.39 221 SER B C 1
ATOM 4092 O O . SER B 1 216 ? -60.080 6.209 -53.408 1.00 21.21 221 SER B O 1
ATOM 4095 N N . PRO B 1 217 ? -58.446 7.557 -52.705 1.00 21.73 222 PRO B N 1
ATOM 4096 C CA . PRO B 1 217 ? -59.384 8.485 -52.067 1.00 22.00 222 PRO B CA 1
ATOM 4097 C C . PRO B 1 217 ? -60.011 9.538 -53.007 1.00 21.38 222 PRO B C 1
ATOM 4098 O O . PRO B 1 217 ? -60.639 10.454 -52.528 1.00 20.00 222 PRO B O 1
ATOM 4102 N N . ALA B 1 218 ? -59.886 9.388 -54.320 1.00 21.36 223 ALA B N 1
ATOM 4103 C CA . ALA B 1 218 ? -60.334 10.395 -55.297 1.00 21.51 223 ALA B CA 1
ATOM 4104 C C . ALA B 1 218 ? -61.855 10.654 -55.178 1.00 21.71 223 ALA B C 1
ATOM 4105 O O . ALA B 1 218 ? -62.246 11.814 -55.197 1.00 23.18 223 ALA B O 1
ATOM 4107 N N . THR B 1 219 ? -62.660 9.617 -55.047 1.00 21.24 224 THR B N 1
ATOM 4108 C CA . THR B 1 219 ? -64.145 9.712 -54.918 1.00 21.32 224 THR B CA 1
ATOM 4109 C C . THR B 1 219 ? -64.467 10.522 -53.643 1.00 22.55 224 THR B C 1
ATOM 4110 O O . THR B 1 219 ? -65.316 11.409 -53.717 1.00 21.65 224 THR B O 1
ATOM 4114 N N . LEU B 1 220 ? -63.766 10.258 -52.547 1.00 21.40 225 LEU B N 1
ATOM 4115 C CA . LEU B 1 220 ? -63.973 11.018 -51.285 1.00 20.58 225 LEU B CA 1
ATOM 4116 C C . LEU B 1 220 ? -63.663 12.498 -51.492 1.00 21.69 225 LEU B C 1
ATOM 4117 O O . LEU B 1 220 ? -64.388 13.339 -50.943 1.00 21.78 225 LEU B O 1
ATOM 4122 N N . GLN B 1 221 ? -62.561 12.810 -52.161 1.00 20.82 226 GLN B N 1
ATOM 4123 C CA . GLN B 1 221 ? -62.151 14.211 -52.407 1.00 24.12 226 GLN B CA 1
ATOM 4124 C C . GLN B 1 221 ? -63.210 14.921 -53.251 1.00 22.54 226 GLN B C 1
ATOM 4125 O O . GLN B 1 221 ? -63.580 16.058 -52.891 1.00 23.20 226 GLN B O 1
ATOM 4131 N N . VAL B 1 222 ? -63.743 14.273 -54.269 1.00 20.80 227 VAL B N 1
ATOM 4132 C CA . VAL B 1 222 ? -64.844 14.845 -55.101 1.00 21.91 227 VAL B CA 1
ATOM 4133 C C . VAL B 1 222 ? -66.069 15.063 -54.203 1.00 22.80 227 VAL B C 1
ATOM 4134 O O . VAL B 1 222 ? -66.676 16.153 -54.236 1.00 23.12 227 VAL B O 1
ATOM 4138 N N . ALA B 1 223 ? -66.417 14.077 -53.381 1.00 21.13 228 ALA B N 1
ATOM 4139 C CA . ALA B 1 223 ? -67.611 14.170 -52.526 1.00 22.04 228 ALA B CA 1
ATOM 4140 C C . ALA B 1 223 ? -67.484 15.385 -51.603 1.00 22.47 228 ALA B C 1
ATOM 4141 O O . ALA B 1 223 ? -68.477 16.158 -51.496 1.00 23.28 228 ALA B O 1
ATOM 4143 N N . GLN B 1 224 ? -66.320 15.590 -51.025 1.00 21.48 229 GLN B N 1
ATOM 4144 C CA . GLN B 1 224 ? -66.109 16.728 -50.093 1.00 23.58 229 GLN B CA 1
ATOM 4145 C C . GLN B 1 224 ? -66.240 18.041 -50.885 1.00 25.25 229 GLN B C 1
ATOM 4146 O O . GLN B 1 224 ? -66.891 18.981 -50.376 1.00 25.56 229 GLN B O 1
ATOM 4152 N N . GLU B 1 225 ? -65.668 18.111 -52.078 1.00 25.13 230 GLU B N 1
ATOM 4153 C CA . GLU B 1 225 ? -65.704 19.317 -52.933 1.00 26.78 230 GLU B CA 1
ATOM 4154 C C . GLU B 1 225 ? -67.156 19.682 -53.244 1.00 31.88 230 GLU B C 1
ATOM 4155 O O . GLU B 1 225 ? -67.451 20.883 -53.355 1.00 30.91 230 GLU B O 1
ATOM 4161 N N . LYS B 1 226 ? -68.025 18.692 -53.452 1.00 26.35 231 LYS B N 1
ATOM 4162 C CA . LYS B 1 226 ? -69.414 18.894 -53.930 1.00 28.32 231 LYS B CA 1
ATOM 4163 C C . LYS B 1 226 ? -70.409 18.906 -52.771 1.00 24.40 231 LYS B C 1
ATOM 4164 O O . LYS B 1 226 ? -71.608 18.941 -53.079 1.00 27.68 231 LYS B O 1
ATOM 4170 N N . GLY B 1 227 ? -69.964 18.711 -51.534 1.00 26.64 232 GLY B N 1
ATOM 4171 C CA . GLY B 1 227 ? -70.860 18.659 -50.357 1.00 27.73 232 GLY B CA 1
ATOM 4172 C C . GLY B 1 227 ? -71.646 17.358 -50.250 1.00 30.31 232 GLY B C 1
ATOM 4173 O O . GLY B 1 227 ? -72.772 17.367 -49.742 1.00 27.37 232 GLY B O 1
ATOM 4174 N N . LYS B 1 228 ? -71.101 16.246 -50.746 1.00 23.88 233 LYS B N 1
ATOM 4175 C CA . LYS B 1 228 ? -71.739 14.920 -50.687 1.00 23.37 233 LYS B CA 1
ATOM 4176 C C . LYS B 1 228 ? -70.982 14.025 -49.706 1.00 21.47 233 LYS B C 1
ATOM 4177 O O . LYS B 1 228 ? -70.037 14.464 -49.059 1.00 23.77 233 LYS B O 1
ATOM 4183 N N . TYR B 1 229 ? -71.419 12.781 -49.594 1.00 21.77 234 TYR B N 1
ATOM 4184 C CA . TYR B 1 229 ? -70.794 11.789 -48.702 1.00 21.82 234 TYR B CA 1
ATOM 4185 C C . TYR B 1 229 ? -70.189 10.654 -49.518 1.00 20.12 234 TYR B C 1
ATOM 4186 O O . TYR B 1 229 ? -70.675 10.331 -50.619 1.00 19.97 234 TYR B O 1
ATOM 4195 N N . ALA B 1 230 ? -69.206 9.985 -48.914 1.00 18.50 235 ALA B N 1
ATOM 4196 C CA . ALA B 1 230 ? -68.636 8.768 -49.490 1.00 20.68 235 ALA B CA 1
ATOM 4197 C C . ALA B 1 230 ? -67.993 7.917 -48.383 1.00 20.38 235 ALA B C 1
ATOM 4198 O O . ALA B 1 230 ? -68.051 8.300 -47.218 1.00 20.47 235 ALA B O 1
ATOM 4200 N N . PHE B 1 231 ? -67.508 6.764 -48.748 1.00 18.07 236 PHE B N 1
ATOM 4201 C CA . PHE B 1 231 ? -66.905 5.777 -47.815 1.00 18.80 236 PHE B CA 1
ATOM 4202 C C . PHE B 1 231 ? -65.452 5.518 -48.204 1.00 21.46 236 PHE B C 1
ATOM 4203 O O . PHE B 1 231 ? -65.151 5.384 -49.435 1.00 21.69 236 PHE B O 1
ATOM 4211 N N . GLY B 1 232 ? -64.598 5.315 -47.208 1.00 21.99 237 GLY B N 1
ATOM 4212 C CA . GLY B 1 232 ? -63.263 4.766 -47.463 1.00 22.52 237 GLY B CA 1
ATOM 4213 C C . GLY B 1 232 ? -63.343 3.294 -47.844 1.00 24.47 237 GLY B C 1
ATOM 4214 O O . GLY B 1 232 ? -64.273 2.561 -47.428 1.00 24.19 237 GLY B O 1
ATOM 4215 N N . CYS B 1 233 ? -62.337 2.844 -48.574 1.00 22.69 238 CYS B N 1
ATOM 4216 C CA . CYS B 1 233 ? -62.283 1.462 -49.116 1.00 25.23 238 CYS B CA 1
ATOM 4217 C C . CYS B 1 233 ? -60.912 0.911 -48.718 1.00 21.51 238 CYS B C 1
ATOM 4218 O O . CYS B 1 233 ? -59.926 1.521 -49.092 1.00 22.16 238 CYS B O 1
ATOM 4221 N N . ASP B 1 234 ? -60.907 -0.135 -47.883 1.00 20.21 239 ASP B N 1
ATOM 4222 C CA . ASP B 1 234 ? -59.725 -0.920 -47.452 1.00 20.30 239 ASP B CA 1
ATOM 4223 C C . ASP B 1 234 ? -58.964 -0.234 -46.332 1.00 22.47 239 ASP B C 1
ATOM 4224 O O . ASP B 1 234 ? -58.261 -0.949 -45.580 1.00 21.24 239 ASP B O 1
ATOM 4229 N N . ALA B 1 235 ? -59.075 1.075 -46.177 1.00 22.59 240 ALA B N 1
ATOM 4230 C CA . ALA B 1 235 ? -58.397 1.808 -45.096 1.00 21.41 240 ALA B CA 1
ATOM 4231 C C . ALA B 1 235 ? -59.281 2.980 -44.714 1.00 21.91 240 ALA B C 1
ATOM 4232 O O . ALA B 1 235 ? -60.109 3.429 -45.531 1.00 22.90 240 ALA B O 1
ATOM 4234 N N . ASP B 1 236 ? -59.050 3.487 -43.513 1.00 22.41 241 ASP B N 1
ATOM 4235 C CA . ASP B 1 236 ? -59.707 4.714 -43.046 1.00 23.09 241 ASP B CA 1
ATOM 4236 C C . ASP B 1 236 ? -59.149 5.873 -43.866 1.00 21.30 241 ASP B C 1
ATOM 4237 O O . ASP B 1 236 ? -57.924 6.105 -43.826 1.00 24.60 241 ASP B O 1
ATOM 4242 N N . MET B 1 237 ? -59.969 6.496 -44.685 1.00 20.16 242 MET B N 1
ATOM 4243 C CA . MET B 1 237 ? -59.506 7.556 -45.615 1.00 20.38 242 MET B CA 1
ATOM 4244 C C . MET B 1 237 ? -60.008 8.921 -45.108 1.00 23.25 242 MET B C 1
ATOM 4245 O O . MET B 1 237 ? -59.980 9.884 -45.875 1.00 22.97 242 MET B O 1
ATOM 4250 N N . SER B 1 238 ? -60.424 9.016 -43.851 1.00 22.66 243 SER B N 1
ATOM 4251 C CA . SER B 1 238 ? -61.046 10.261 -43.321 1.00 25.99 243 SER B CA 1
ATOM 4252 C C . SER B 1 238 ? -60.082 11.453 -43.416 1.00 27.18 243 SER B C 1
ATOM 4253 O O . SER B 1 238 ? -60.550 12.590 -43.646 1.00 27.13 243 SER B O 1
ATOM 4256 N N . LYS B 1 239 ? -58.758 11.251 -43.326 1.00 24.28 244 LYS B N 1
ATOM 4257 C CA . LYS B 1 239 ? -57.815 12.403 -43.398 1.00 28.07 244 LYS B CA 1
ATOM 4258 C C . LYS B 1 239 ? -57.897 13.076 -44.779 1.00 27.32 244 LYS B C 1
ATOM 4259 O O . LYS B 1 239 ? -57.541 14.248 -44.890 1.00 26.17 244 LYS B O 1
ATOM 4265 N N . PHE B 1 240 ? -58.358 12.382 -45.820 1.00 24.05 245 PHE B N 1
ATOM 4266 C CA . PHE B 1 240 ? -58.460 12.965 -47.180 1.00 25.43 245 PHE B CA 1
ATOM 4267 C C . PHE B 1 240 ? -59.746 13.774 -47.371 1.00 23.57 245 PHE B C 1
ATOM 4268 O O . PHE B 1 240 ? -59.815 14.546 -48.357 1.00 24.76 245 PHE B O 1
ATOM 4276 N N . ALA B 1 241 ? -60.749 13.586 -46.530 1.00 24.15 246 ALA B N 1
ATOM 4277 C CA . ALA B 1 241 ? -62.091 14.173 -46.748 1.00 24.43 246 ALA B CA 1
ATOM 4278 C C . ALA B 1 241 ? -62.878 14.027 -45.462 1.00 25.31 246 ALA B C 1
ATOM 4279 O O . ALA B 1 241 ? -63.811 13.251 -45.373 1.00 25.31 246 ALA B O 1
ATOM 4281 N N . PRO B 1 242 ? -62.504 14.778 -44.412 1.00 24.16 247 PRO B N 1
ATOM 4282 C CA . PRO B 1 242 ? -63.114 14.572 -43.099 1.00 25.45 247 PRO B CA 1
ATOM 4283 C C . PRO B 1 242 ? -64.621 14.839 -43.056 1.00 24.43 247 PRO B C 1
ATOM 4284 O O . PRO B 1 242 ? -65.304 14.253 -42.212 1.00 27.60 247 PRO B O 1
ATOM 4288 N N . LYS B 1 243 ? -65.113 15.742 -43.883 1.00 25.69 248 LYS B N 1
ATOM 4289 C CA . LYS B 1 243 ? -66.577 16.065 -43.886 1.00 29.75 248 LYS B CA 1
ATOM 4290 C C . LYS B 1 243 ? -67.371 15.022 -44.684 1.00 27.44 248 LYS B C 1
ATOM 4291 O O . LYS B 1 243 ? -68.525 14.750 -44.314 1.00 27.97 248 LYS B O 1
ATOM 4297 N N . ALA B 1 244 ? -66.774 14.419 -45.703 1.00 22.63 249 ALA B N 1
ATOM 4298 C CA . ALA B 1 244 ? -67.491 13.488 -46.609 1.00 23.85 249 ALA B CA 1
ATOM 4299 C C . ALA B 1 244 ? -67.419 12.046 -46.083 1.00 22.11 249 ALA B C 1
ATOM 4300 O O . ALA B 1 244 ? -68.322 11.256 -46.404 1.00 21.20 249 ALA B O 1
ATOM 4302 N N . HIS B 1 245 ? -66.379 11.680 -45.339 1.00 21.83 250 HIS B N 1
ATOM 4303 C CA . HIS B 1 245 ? -66.066 10.273 -44.994 1.00 20.00 250 HIS B CA 1
ATOM 4304 C C . HIS B 1 245 ? -67.017 9.750 -43.921 1.00 20.74 250 HIS B C 1
ATOM 4305 O O . HIS B 1 245 ? -66.805 10.060 -42.743 1.00 23.02 250 HIS B O 1
ATOM 4312 N N . LEU B 1 246 ? -68.038 8.991 -44.287 1.00 20.65 251 LEU B N 1
ATOM 4313 C CA . LEU B 1 246 ? -69.021 8.490 -43.292 1.00 19.95 251 LEU B CA 1
ATOM 4314 C C . LEU B 1 246 ? -68.408 7.407 -42.409 1.00 20.64 251 LEU B C 1
ATOM 4315 O O . LEU B 1 246 ? -68.705 7.363 -41.214 1.00 22.63 251 LEU B O 1
ATOM 4320 N N . THR B 1 247 ? -67.674 6.479 -43.024 1.00 20.03 252 THR B N 1
ATOM 4321 C CA . THR B 1 247 ? -66.947 5.359 -42.378 1.00 19.70 252 THR B CA 1
ATOM 4322 C C . THR B 1 247 ? -66.189 4.677 -43.533 1.00 20.66 252 THR B C 1
ATOM 4323 O O . THR B 1 247 ? -66.074 5.282 -44.626 1.00 19.16 252 THR B O 1
ATOM 4327 N N . ALA B 1 248 ? -65.622 3.542 -43.256 1.00 19.96 253 ALA B N 1
ATOM 4328 C CA . ALA B 1 248 ? -64.823 2.790 -44.257 1.00 18.70 253 ALA B CA 1
ATOM 4329 C C . ALA B 1 248 ? -64.871 1.327 -43.907 1.00 19.87 253 ALA B C 1
ATOM 4330 O O . ALA B 1 248 ? -64.985 0.983 -42.740 1.00 21.96 253 ALA B O 1
ATOM 4332 N N A SER B 1 249 ? -64.768 0.475 -44.924 0.70 20.14 254 SER B N 1
ATOM 4333 N N B SER B 1 249 ? -64.774 0.478 -44.922 0.30 22.15 254 SER B N 1
ATOM 4334 C CA A SER B 1 249 ? -64.608 -0.979 -44.748 0.70 21.73 254 SER B CA 1
ATOM 4335 C CA B SER B 1 249 ? -64.600 -0.980 -44.766 0.30 24.34 254 SER B CA 1
ATOM 4336 C C A SER B 1 249 ? -63.104 -1.252 -44.774 0.70 26.16 254 SER B C 1
ATOM 4337 C C B SER B 1 249 ? -63.099 -1.252 -44.776 0.30 25.36 254 SER B C 1
ATOM 4338 O O A SER B 1 249 ? -62.504 -1.231 -45.865 0.70 31.08 254 SER B O 1
ATOM 4339 O O B SER B 1 249 ? -62.496 -1.249 -45.868 0.30 27.00 254 SER B O 1
ATOM 4344 N N . ILE B 1 250 ? -62.516 -1.455 -43.602 1.00 22.83 255 ILE B N 1
ATOM 4345 C CA . ILE B 1 250 ? -61.048 -1.616 -43.439 1.00 21.71 255 ILE B CA 1
ATOM 4346 C C . ILE B 1 250 ? -60.667 -3.081 -43.674 1.00 22.00 255 ILE B C 1
ATOM 4347 O O . ILE B 1 250 ? -61.334 -3.997 -43.160 1.00 22.41 255 ILE B O 1
ATOM 4352 N N . SER B 1 251 ? -59.607 -3.316 -44.436 1.00 23.24 256 SER B N 1
ATOM 4353 C CA . SER B 1 251 ? -59.074 -4.661 -44.750 1.00 23.66 256 SER B CA 1
ATOM 4354 C C . SER B 1 251 ? -57.851 -4.940 -43.878 1.00 21.62 256 SER B C 1
ATOM 4355 O O . SER B 1 251 ? -56.910 -4.195 -43.936 1.00 23.21 256 SER B O 1
ATOM 4358 N N . ASN B 1 252 ? -57.958 -5.958 -43.036 1.00 20.54 257 ASN B N 1
ATOM 4359 C CA . ASN B 1 252 ? -56.888 -6.454 -42.143 1.00 21.49 257 ASN B CA 1
ATOM 4360 C C . ASN B 1 252 ? -56.405 -7.813 -42.647 1.00 20.72 257 ASN B C 1
ATOM 4361 O O . ASN B 1 252 ? -57.051 -8.826 -42.414 1.00 22.11 257 ASN B O 1
ATOM 4366 N N . TRP B 1 253 ? -55.309 -7.824 -43.397 1.00 20.99 258 TRP B N 1
ATOM 4367 C CA . TRP B 1 253 ? -54.740 -9.053 -43.982 1.00 19.08 258 TRP B CA 1
ATOM 4368 C C . TRP B 1 253 ? -53.671 -9.705 -43.069 1.00 19.55 258 TRP B C 1
ATOM 4369 O O . TRP B 1 253 ? -53.257 -10.830 -43.377 1.00 21.24 258 TRP B O 1
ATOM 4380 N N . GLY B 1 254 ? -53.236 -9.034 -42.018 1.00 19.72 259 GLY B N 1
ATOM 4381 C CA . GLY B 1 254 ? -52.072 -9.378 -41.203 1.00 20.93 259 GLY B CA 1
ATOM 4382 C C . GLY B 1 254 ? -52.202 -10.722 -40.522 1.00 22.72 259 GLY B C 1
ATOM 4383 O O . GLY B 1 254 ? -51.215 -11.483 -40.472 1.00 22.61 259 GLY B O 1
ATOM 4384 N N . ASP B 1 255 ? -53.402 -11.052 -40.037 1.00 21.68 260 ASP B N 1
ATOM 4385 C CA . ASP B 1 255 ? -53.568 -12.346 -39.319 1.00 20.38 260 ASP B CA 1
ATOM 4386 C C . ASP B 1 255 ? -53.475 -13.489 -40.353 1.00 22.27 260 ASP B C 1
ATOM 4387 O O . ASP B 1 255 ? -52.866 -14.566 -40.040 1.00 22.02 260 ASP B O 1
ATOM 4392 N N . PHE B 1 256 ? -54.074 -13.287 -41.517 1.00 20.04 261 PHE B N 1
ATOM 4393 C CA . PHE B 1 256 ? -54.040 -14.290 -42.601 1.00 20.83 261 PHE B CA 1
ATOM 4394 C C . PHE B 1 256 ? -52.587 -14.486 -43.042 1.00 20.49 261 PHE B C 1
ATOM 4395 O O . PHE B 1 256 ? -52.156 -15.654 -43.233 1.00 19.49 261 PHE B O 1
ATOM 4403 N N . TYR B 1 257 ? -51.869 -13.405 -43.297 1.00 19.08 262 TYR B N 1
ATOM 4404 C CA . TYR B 1 257 ? -50.476 -13.483 -43.798 1.00 20.80 262 TYR B CA 1
ATOM 4405 C C . TYR B 1 257 ? -49.577 -14.144 -42.737 1.00 21.89 262 TYR B C 1
ATOM 4406 O O . TYR B 1 257 ? -48.792 -15.021 -43.094 1.00 19.63 262 TYR B O 1
ATOM 4415 N N . THR B 1 258 ? -49.786 -13.828 -41.459 1.00 19.66 263 THR B N 1
ATOM 4416 C CA . THR B 1 258 ? -49.063 -14.483 -40.356 1.00 20.75 263 THR B CA 1
ATOM 4417 C C . THR B 1 258 ? -49.337 -15.992 -40.344 1.00 20.56 263 THR B C 1
ATOM 4418 O O . THR B 1 258 ? -48.327 -16.769 -40.307 1.00 20.65 263 THR B O 1
ATOM 4422 N N . LYS B 1 259 ? -50.615 -16.423 -40.345 1.00 18.80 264 LYS B N 1
ATOM 4423 C CA . LYS B 1 259 ? -51.016 -17.824 -40.223 1.00 21.86 264 LYS B CA 1
ATOM 4424 C C . LYS B 1 259 ? -50.455 -18.608 -41.430 1.00 20.75 264 LYS B C 1
ATOM 4425 O O . LYS B 1 259 ? -49.937 -19.737 -41.243 1.00 20.72 264 LYS B O 1
ATOM 4431 N N . THR B 1 260 ? -50.486 -17.967 -42.595 1.00 19.46 265 THR B N 1
ATOM 4432 C CA . THR B 1 260 ? -50.014 -18.635 -43.828 1.00 19.16 265 THR B CA 1
ATOM 4433 C C . THR B 1 260 ? -48.489 -18.852 -43.737 1.00 19.90 265 THR B C 1
ATOM 4434 O O . THR B 1 260 ? -48.034 -20.001 -44.033 1.00 20.49 265 THR B O 1
ATOM 4438 N N . ALA B 1 261 ? -47.734 -17.840 -43.358 1.00 19.14 266 ALA B N 1
ATOM 4439 C CA . ALA B 1 261 ? -46.263 -17.906 -43.237 1.00 20.03 266 ALA B CA 1
ATOM 4440 C C . ALA B 1 261 ? -45.934 -19.002 -42.212 1.00 21.65 266 ALA B C 1
ATOM 4441 O O . ALA B 1 261 ? -45.068 -19.851 -42.472 1.00 21.86 266 ALA B O 1
ATOM 4443 N N . GLN B 1 262 ? -46.668 -19.043 -41.102 1.00 20.50 267 GLN B N 1
ATOM 4444 C CA . GLN B 1 262 ? -46.422 -20.096 -40.063 1.00 21.39 267 GLN B CA 1
ATOM 4445 C C . GLN B 1 262 ? -46.607 -21.491 -40.649 1.00 22.65 267 GLN B C 1
ATOM 4446 O O . GLN B 1 262 ? -45.783 -22.396 -40.311 1.00 24.99 267 GLN B O 1
ATOM 4452 N N . ALA B 1 263 ? -47.649 -21.694 -41.451 1.00 21.06 268 ALA B N 1
ATOM 4453 C CA . ALA B 1 263 ? -48.011 -22.990 -42.033 1.00 21.62 268 ALA B CA 1
ATOM 4454 C C . ALA B 1 263 ? -46.902 -23.418 -42.994 1.00 21.60 268 ALA B C 1
ATOM 4455 O O . ALA B 1 263 ? -46.538 -24.607 -43.005 1.00 23.80 268 ALA B O 1
ATOM 4457 N N . VAL B 1 264 ? -46.403 -22.486 -43.790 1.00 21.36 269 VAL B N 1
ATOM 4458 C CA . VAL B 1 264 ? -45.314 -22.826 -44.746 1.00 23.13 269 VAL B CA 1
ATOM 4459 C C . VAL B 1 264 ? -44.053 -23.222 -43.966 1.00 23.56 269 VAL B C 1
ATOM 4460 O O . VAL B 1 264 ? -43.475 -24.267 -44.298 1.00 26.22 269 VAL B O 1
ATOM 4464 N N . MET B 1 265 ? -43.709 -22.509 -42.899 1.00 21.99 270 MET B N 1
ATOM 4465 C CA . MET B 1 265 ? -42.524 -22.830 -42.060 1.00 26.71 270 MET B CA 1
ATOM 4466 C C . MET B 1 265 ? -42.700 -24.200 -41.395 1.00 29.21 270 MET B C 1
ATOM 4467 O O . MET B 1 265 ? -41.694 -24.901 -41.262 1.00 31.20 270 MET B O 1
ATOM 4472 N N . ALA B 1 266 ? -43.915 -24.569 -40.988 1.00 28.08 271 ALA B N 1
ATOM 4473 C CA . ALA B 1 266 ? -44.174 -25.806 -40.216 1.00 28.24 271 ALA B CA 1
ATOM 4474 C C . ALA B 1 266 ? -44.357 -26.996 -41.165 1.00 31.13 271 ALA B C 1
ATOM 4475 O O . ALA B 1 266 ? -44.368 -28.125 -40.698 1.00 29.95 271 ALA B O 1
ATOM 4477 N N . GLY B 1 267 ? -44.545 -26.743 -42.460 1.00 29.93 272 GLY B N 1
ATOM 4478 C CA . GLY B 1 267 ? -44.901 -27.774 -43.452 1.00 31.36 272 GLY B CA 1
ATOM 4479 C C . GLY B 1 267 ? -46.328 -28.266 -43.298 1.00 32.10 272 GLY B C 1
ATOM 4480 O O . GLY B 1 267 ? -46.599 -29.374 -43.722 1.00 34.73 272 GLY B O 1
ATOM 4481 N N . THR B 1 268 ? -47.246 -27.458 -42.736 1.00 26.93 273 THR B N 1
ATOM 4482 C CA . THR B 1 268 ? -48.679 -27.796 -42.597 1.00 27.87 273 THR B CA 1
ATOM 4483 C C . THR B 1 268 ? -49.534 -27.062 -43.632 1.00 25.60 273 THR B C 1
ATOM 4484 O O . THR B 1 268 ? -50.752 -27.184 -43.597 1.00 28.36 273 THR B O 1
ATOM 4488 N N . TRP B 1 269 ? -48.928 -26.279 -44.519 1.00 24.32 274 TRP B N 1
ATOM 4489 C CA . TRP B 1 269 ? -49.672 -25.519 -45.532 1.00 24.31 274 TRP B CA 1
ATOM 4490 C C . TRP B 1 269 ? -50.343 -26.500 -46.488 1.00 26.14 274 TRP B C 1
ATOM 4491 O O . TRP B 1 269 ? -49.705 -27.489 -46.904 1.00 26.73 274 TRP B O 1
ATOM 4502 N N . LYS B 1 270 ? -51.570 -26.230 -46.876 1.00 26.96 275 LYS B N 1
ATOM 4503 C CA . LYS B 1 270 ? -52.221 -26.975 -47.969 1.00 29.60 275 LYS B CA 1
ATOM 4504 C C . LYS B 1 270 ? -53.017 -25.987 -48.826 1.00 27.68 275 LYS B C 1
ATOM 4505 O O . LYS B 1 270 ? -53.467 -24.960 -48.318 1.00 26.42 275 LYS B O 1
ATOM 4511 N N . SER B 1 271 ? -53.222 -26.352 -50.077 1.00 25.86 276 SER B N 1
ATOM 4512 C CA . SER B 1 271 ? -54.033 -25.582 -51.039 1.00 26.92 276 SER B CA 1
ATOM 4513 C C . SER B 1 271 ? -55.492 -25.576 -50.593 1.00 30.24 276 SER B C 1
ATOM 4514 O O . SER B 1 271 ? -56.072 -26.644 -50.462 1.00 27.66 276 SER B O 1
ATOM 4517 N N . GLU B 1 272 ? -56.070 -24.403 -50.405 1.00 26.06 277 GLU B N 1
ATOM 4518 C CA . GLU B 1 272 ? -57.526 -24.283 -50.137 1.00 32.72 277 GLU B CA 1
ATOM 4519 C C . GLU B 1 272 ? -58.013 -22.887 -50.519 1.00 31.27 277 GLU B C 1
ATOM 4520 O O . GLU B 1 272 ? -57.186 -22.025 -50.926 1.00 25.09 277 GLU B O 1
ATOM 4526 N N . GLU B 1 273 ? -59.336 -22.731 -50.544 1.00 25.37 278 GLU B N 1
ATOM 4527 C CA . GLU B 1 273 ? -60.007 -21.427 -50.768 1.00 29.55 278 GLU B CA 1
ATOM 4528 C C . GLU B 1 273 ? -60.330 -20.874 -49.388 1.00 31.12 278 GLU B C 1
ATOM 4529 O O . GLU B 1 273 ? -60.984 -21.578 -48.610 1.00 34.40 278 GLU B O 1
ATOM 4535 N N . VAL B 1 274 ? -59.824 -19.707 -49.072 1.00 25.31 279 VAL B N 1
ATOM 4536 C CA . VAL B 1 274 ? -60.044 -18.981 -47.791 1.00 25.37 279 VAL B CA 1
ATOM 4537 C C . VAL B 1 274 ? -60.891 -17.757 -48.066 1.00 24.71 279 VAL B C 1
ATOM 4538 O O . VAL B 1 274 ? -60.596 -17.005 -49.005 1.00 22.81 279 VAL B O 1
ATOM 4542 N N A HIS B 1 275 ? -61.955 -17.557 -47.289 0.50 25.14 280 HIS B N 1
ATOM 4543 N N B HIS B 1 275 ? -61.960 -17.562 -47.293 0.50 25.20 280 HIS B N 1
ATOM 4544 C CA A HIS B 1 275 ? -62.785 -16.326 -47.353 0.50 24.46 280 HIS B CA 1
ATOM 4545 C CA B HIS B 1 275 ? -62.812 -16.348 -47.365 0.50 24.48 280 HIS B CA 1
ATOM 4546 C C A HIS B 1 275 ? -63.051 -15.940 -45.903 0.50 27.19 280 HIS B C 1
ATOM 4547 C C B HIS B 1 275 ? -63.058 -15.938 -45.910 0.50 27.28 280 HIS B C 1
ATOM 4548 O O A HIS B 1 275 ? -63.661 -16.777 -45.164 0.50 31.54 280 HIS B O 1
ATOM 4549 O O B HIS B 1 275 ? -63.673 -16.764 -45.164 0.50 31.87 280 HIS B O 1
ATOM 4562 N N . TRP B 1 276 ? -62.468 -14.836 -45.470 1.00 22.73 281 TRP B N 1
ATOM 4563 C CA . TRP B 1 276 ? -62.653 -14.333 -44.084 1.00 22.72 281 TRP B CA 1
ATOM 4564 C C . TRP B 1 276 ? -63.428 -13.033 -44.119 1.00 23.37 281 TRP B C 1
ATOM 4565 O O . TRP B 1 276 ? -63.188 -12.199 -45.018 1.00 21.24 281 TRP B O 1
ATOM 4576 N N . GLY B 1 277 ? -64.245 -12.788 -43.086 1.00 22.33 282 GLY B N 1
ATOM 4577 C CA . GLY B 1 277 ? -65.128 -11.614 -43.020 1.00 21.84 282 GLY B CA 1
ATOM 4578 C C . GLY B 1 277 ? -64.940 -10.861 -41.722 1.00 20.74 282 GLY B C 1
ATOM 4579 O O . GLY B 1 277 ? -63.821 -10.890 -41.099 1.00 22.81 282 GLY B O 1
ATOM 4580 N N . MET B 1 278 ? -66.040 -10.317 -41.225 1.00 20.96 283 MET B N 1
ATOM 4581 C CA . MET B 1 278 ? -65.989 -9.491 -39.992 1.00 21.75 283 MET B CA 1
ATOM 4582 C C . MET B 1 278 ? -65.783 -10.438 -38.789 1.00 22.32 283 MET B C 1
ATOM 4583 O O . MET B 1 278 ? -64.955 -10.067 -37.898 1.00 22.91 283 MET B O 1
ATOM 4588 N N . ALA B 1 279 ? -66.376 -11.623 -38.805 1.00 23.15 284 ALA B N 1
ATOM 4589 C CA . ALA B 1 279 ? -66.226 -12.582 -37.682 1.00 23.07 284 ALA B CA 1
ATOM 4590 C C . ALA B 1 279 ? -64.739 -12.952 -37.485 1.00 26.55 284 ALA B C 1
ATOM 4591 O O . ALA B 1 279 ? -64.321 -13.188 -36.348 1.00 27.41 284 ALA B O 1
ATOM 4593 N N . GLU B 1 280 ? -63.966 -13.098 -38.569 1.00 22.49 285 GLU B N 1
ATOM 4594 C CA . GLU B 1 280 ? -62.547 -13.503 -38.480 1.00 24.85 285 GLU B CA 1
ATOM 4595 C C . GLU B 1 280 ? -61.600 -12.305 -38.351 1.00 28.29 285 GLU B C 1
ATOM 4596 O O . GLU B 1 280 ? -60.380 -12.537 -38.292 1.00 31.12 285 GLU B O 1
ATOM 4602 N N . GLY B 1 281 ? -62.094 -11.074 -38.321 1.00 24.91 286 GLY B N 1
ATOM 4603 C CA . GLY B 1 281 ? -61.334 -9.837 -38.110 1.00 24.68 286 GLY B CA 1
ATOM 4604 C C . GLY B 1 281 ? -60.720 -9.303 -39.398 1.00 24.38 286 GLY B C 1
ATOM 4605 O O . GLY B 1 281 ? -59.943 -8.329 -39.301 1.00 24.13 286 GLY B O 1
ATOM 4606 N N . MET B 1 282 ? -61.009 -9.900 -40.549 1.00 23.56 287 MET B N 1
ATOM 4607 C CA . MET B 1 282 ? -60.385 -9.457 -41.822 1.00 21.84 287 MET B CA 1
ATOM 4608 C C . MET B 1 282 ? -61.079 -8.182 -42.313 1.00 21.89 287 MET B C 1
ATOM 4609 O O . MET B 1 282 ? -60.450 -7.398 -43.098 1.00 22.90 287 MET B O 1
ATOM 4614 N N . VAL B 1 283 ? -62.341 -7.968 -41.973 1.00 20.87 288 VAL B N 1
ATOM 4615 C CA . VAL B 1 283 ? -63.129 -6.775 -42.394 1.00 19.66 288 VAL B CA 1
ATOM 4616 C C . VAL B 1 283 ? -63.548 -6.055 -41.101 1.00 20.03 288 VAL B C 1
ATOM 4617 O O . VAL B 1 283 ? -64.105 -6.730 -40.193 1.00 20.76 288 VAL B O 1
ATOM 4621 N N A LYS B 1 284 ? -63.244 -4.776 -40.996 0.50 20.58 289 LYS B N 1
ATOM 4622 N N B LYS B 1 284 ? -63.214 -4.782 -40.966 0.50 21.54 289 LYS B N 1
ATOM 4623 C CA A LYS B 1 284 ? -63.526 -3.945 -39.793 0.50 21.95 289 LYS B CA 1
ATOM 4624 C CA B LYS B 1 284 ? -63.642 -3.979 -39.780 0.50 23.37 289 LYS B CA 1
ATOM 4625 C C A LYS B 1 284 ? -64.104 -2.612 -40.256 0.50 23.24 289 LYS B C 1
ATOM 4626 C C B LYS B 1 284 ? -64.104 -2.607 -40.252 0.50 24.22 289 LYS B C 1
ATOM 4627 O O A LYS B 1 284 ? -63.728 -2.193 -41.353 0.50 24.84 289 LYS B O 1
ATOM 4628 O O B LYS B 1 284 ? -63.710 -2.186 -41.344 0.50 25.64 289 LYS B O 1
ATOM 4639 N N . MET B 1 285 ? -64.976 -1.947 -39.489 1.00 21.27 290 MET B N 1
ATOM 4640 C CA . MET B 1 285 ? -65.501 -0.628 -39.923 1.00 22.78 290 MET B CA 1
ATOM 4641 C C . MET B 1 285 ? -64.740 0.474 -39.177 1.00 23.86 290 MET B C 1
ATOM 4642 O O . MET B 1 285 ? -64.427 0.297 -37.981 1.00 23.30 290 MET B O 1
ATOM 4647 N N . ALA B 1 286 ? -64.433 1.567 -39.859 1.00 21.58 291 ALA B N 1
ATOM 4648 C CA . ALA B 1 286 ? -63.905 2.797 -39.260 1.00 22.49 291 ALA B CA 1
ATOM 4649 C C . ALA B 1 286 ? -64.969 3.404 -38.374 1.00 22.49 291 ALA B C 1
ATOM 4650 O O . ALA B 1 286 ? -66.159 3.125 -38.518 1.00 24.32 291 ALA B O 1
ATOM 4652 N N . PRO B 1 287 ? -64.560 4.286 -37.444 1.00 23.79 292 PRO B N 1
ATOM 4653 C CA . PRO B 1 287 ? -65.528 5.049 -36.664 1.00 24.90 292 PRO B CA 1
ATOM 4654 C C . PRO B 1 287 ? -66.487 5.844 -37.560 1.00 26.35 292 PRO B C 1
ATOM 4655 O O . PRO B 1 287 ? -66.104 6.291 -38.653 1.00 24.67 292 PRO B O 1
ATOM 4659 N N . LEU B 1 288 ? -67.670 6.090 -37.053 1.00 24.51 293 LEU B N 1
ATOM 4660 C CA . LEU B 1 288 ? -68.694 6.890 -37.768 1.00 25.38 293 LEU B CA 1
ATOM 4661 C C . LEU B 1 288 ? -68.351 8.374 -37.739 1.00 24.99 293 LEU B C 1
ATOM 4662 O O . LEU B 1 288 ? -67.880 8.902 -36.703 1.00 27.27 293 LEU B O 1
ATOM 4667 N N . ASN B 1 289 ? -68.581 9.044 -38.857 1.00 25.43 294 ASN B N 1
ATOM 4668 C CA . ASN B 1 289 ? -68.486 10.521 -38.953 1.00 24.80 294 ASN B CA 1
ATOM 4669 C C . ASN B 1 289 ? -69.439 11.144 -37.918 1.00 26.06 294 ASN B C 1
ATOM 4670 O O . ASN B 1 289 ? -70.544 10.599 -37.712 1.00 24.80 294 ASN B O 1
ATOM 4675 N N . ALA B 1 290 ? -69.060 12.277 -37.351 1.00 29.56 295 ALA B N 1
ATOM 4676 C CA . ALA B 1 290 ? -69.883 12.978 -36.330 1.00 31.83 295 ALA B CA 1
ATOM 4677 C C . ALA B 1 290 ? -71.224 13.452 -36.915 1.00 33.75 295 ALA B C 1
ATOM 4678 O O . ALA B 1 290 ? -72.161 13.645 -36.126 1.00 32.53 295 ALA B O 1
ATOM 4680 N N . ALA B 1 291 ? -71.355 13.608 -38.233 1.00 29.11 296 ALA B N 1
ATOM 4681 C CA . ALA B 1 291 ? -72.626 13.989 -38.891 1.00 30.97 296 ALA B CA 1
ATOM 4682 C C . ALA B 1 291 ? -73.679 12.883 -38.849 1.00 30.70 296 ALA B C 1
ATOM 4683 O O . ALA B 1 291 ? -74.857 13.165 -39.126 1.00 29.48 296 ALA B O 1
ATOM 4685 N N . VAL B 1 292 ? -73.315 11.635 -38.547 1.00 28.83 297 VAL B N 1
ATOM 4686 C CA . VAL B 1 292 ? -74.320 10.539 -38.492 1.00 28.90 297 VAL B CA 1
ATOM 4687 C C . VAL B 1 292 ? -75.167 10.733 -37.229 1.00 27.94 297 VAL B C 1
ATOM 4688 O O . VAL B 1 292 ? -74.624 10.703 -36.130 1.00 28.32 297 VAL B O 1
ATOM 4692 N N . PRO B 1 293 ? -76.489 10.903 -37.370 1.00 28.90 298 PRO B N 1
ATOM 4693 C CA . PRO B 1 293 ? -77.345 11.141 -36.205 1.00 30.79 298 PRO B CA 1
ATOM 4694 C C . PRO B 1 293 ? -77.531 9.891 -35.363 1.00 34.74 298 PRO B C 1
ATOM 4695 O O . PRO B 1 293 ? -77.326 8.758 -35.817 1.00 28.86 298 PRO B O 1
ATOM 4699 N N . PRO B 1 294 ? -77.953 10.057 -34.090 1.00 30.52 299 PRO B N 1
ATOM 4700 C CA . PRO B 1 294 ? -78.097 8.933 -33.172 1.00 34.26 299 PRO B CA 1
ATOM 4701 C C . PRO B 1 294 ? -78.920 7.750 -33.670 1.00 30.55 299 PRO B C 1
ATOM 4702 O O . PRO B 1 294 ? -78.474 6.641 -33.448 1.00 36.78 299 PRO B O 1
ATOM 4706 N N . ASP B 1 295 ? -80.064 7.974 -34.334 1.00 32.90 300 ASP B N 1
ATOM 4707 C CA . ASP B 1 295 ? -80.927 6.877 -34.830 1.00 32.50 300 ASP B CA 1
ATOM 4708 C C . ASP B 1 295 ? -80.155 6.062 -35.887 1.00 29.44 300 ASP B C 1
ATOM 4709 O O . ASP B 1 295 ? -80.275 4.833 -35.891 1.00 30.06 300 ASP B O 1
ATOM 4714 N N . ALA B 1 296 ? -79.409 6.720 -36.766 1.00 28.67 301 ALA B N 1
ATOM 4715 C CA . ALA B 1 296 ? -78.627 6.027 -37.823 1.00 28.61 301 ALA B CA 1
ATOM 4716 C C . ALA B 1 296 ? -77.452 5.275 -37.175 1.00 27.57 301 ALA B C 1
ATOM 4717 O O . ALA B 1 296 ? -77.190 4.134 -37.563 1.00 26.67 301 ALA B O 1
ATOM 4719 N N . ALA B 1 297 ? -76.766 5.881 -36.224 1.00 26.25 302 ALA B N 1
ATOM 4720 C CA . ALA B 1 297 ? -75.627 5.260 -35.523 1.00 26.92 302 ALA B CA 1
ATOM 4721 C C . ALA B 1 297 ? -76.098 4.007 -34.792 1.00 29.54 302 ALA B C 1
ATOM 4722 O O . ALA B 1 297 ? -75.438 2.971 -34.867 1.00 27.15 302 ALA B O 1
ATOM 4724 N N . LYS B 1 298 ? -77.242 4.085 -34.115 1.00 28.68 303 LYS B N 1
ATOM 4725 C CA . LYS B 1 298 ? -77.777 2.935 -33.364 1.00 29.82 303 LYS B CA 1
ATOM 4726 C C . LYS B 1 298 ? -78.093 1.783 -34.313 1.00 26.54 303 LYS B C 1
ATOM 4727 O O . LYS B 1 298 ? -77.731 0.632 -34.023 1.00 27.72 303 LYS B O 1
ATOM 4733 N N . LEU B 1 299 ? -78.743 2.077 -35.428 1.00 27.76 304 LEU B N 1
ATOM 4734 C CA . LEU B 1 299 ? -79.107 1.037 -36.417 1.00 25.52 304 LEU B CA 1
ATOM 4735 C C . LEU B 1 299 ? -77.833 0.403 -36.969 1.00 23.83 304 LEU B C 1
ATOM 4736 O O . LEU B 1 299 ? -77.782 -0.828 -37.125 1.00 24.92 304 LEU B O 1
ATOM 4741 N N . PHE B 1 300 ? -76.873 1.228 -37.343 1.00 25.97 305 PHE B N 1
ATOM 4742 C CA . PHE B 1 300 ? -75.569 0.752 -37.880 1.00 24.16 305 PHE B CA 1
ATOM 4743 C C . PHE B 1 300 ? -74.940 -0.238 -36.889 1.00 24.09 305 PHE B C 1
ATOM 4744 O O . PHE B 1 300 ? -74.535 -1.324 -37.292 1.00 23.57 305 PHE B O 1
ATOM 4752 N N . GLU B 1 301 ? -74.862 0.124 -35.607 1.00 25.65 306 GLU B N 1
ATOM 4753 C CA . GLU B 1 301 ? -74.215 -0.762 -34.586 1.00 28.20 306 GLU B CA 1
ATOM 4754 C C . GLU B 1 301 ? -75.023 -2.049 -34.400 1.00 26.06 306 GLU B C 1
ATOM 4755 O O . GLU B 1 301 ? -74.405 -3.103 -34.188 1.00 25.83 306 GLU B O 1
ATOM 4761 N N . GLU B 1 302 ? -76.368 -2.012 -34.438 1.00 24.48 307 GLU B N 1
ATOM 4762 C CA . GLU B 1 302 ? -77.217 -3.216 -34.348 1.00 26.29 307 GLU B CA 1
ATOM 4763 C C . GLU B 1 302 ? -76.934 -4.153 -35.530 1.00 24.22 307 GLU B C 1
ATOM 4764 O O . GLU B 1 302 ? -76.764 -5.376 -35.327 1.00 23.76 307 GLU B O 1
ATOM 4770 N N . LYS B 1 303 ? -76.875 -3.590 -36.742 1.00 23.03 308 LYS B N 1
ATOM 4771 C CA . LYS B 1 303 ? -76.648 -4.405 -37.958 1.00 23.91 308 LYS B CA 1
ATOM 4772 C C . LYS B 1 303 ? -75.222 -4.950 -37.955 1.00 22.42 308 LYS B C 1
ATOM 4773 O O . LYS B 1 303 ? -75.037 -6.085 -38.401 1.00 22.21 308 LYS B O 1
ATOM 4779 N N . LYS B 1 304 ? -74.262 -4.169 -37.498 1.00 22.11 309 LYS B N 1
ATOM 4780 C CA . LYS B 1 304 ? -72.845 -4.593 -37.416 1.00 21.59 309 LYS B CA 1
ATOM 4781 C C . LYS B 1 304 ? -72.762 -5.813 -36.498 1.00 23.03 309 LYS B C 1
ATOM 4782 O O . LYS B 1 304 ? -72.129 -6.806 -36.842 1.00 23.44 309 LYS B O 1
ATOM 4788 N N . ALA B 1 305 ? -73.392 -5.742 -35.326 1.00 22.88 310 ALA B N 1
ATOM 4789 C CA . ALA B 1 305 ? -73.323 -6.870 -34.355 1.00 24.04 310 ALA B CA 1
ATOM 4790 C C . ALA B 1 305 ? -73.952 -8.106 -34.974 1.00 25.14 310 ALA B C 1
ATOM 4791 O O . ALA B 1 305 ? -73.435 -9.242 -34.799 1.00 25.77 310 ALA B O 1
ATOM 4793 N N . ALA B 1 306 ? -75.074 -7.934 -35.682 1.00 23.45 311 ALA B N 1
ATOM 4794 C CA . ALA B 1 306 ? -75.773 -9.055 -36.326 1.00 22.95 311 ALA B CA 1
ATOM 4795 C C . ALA B 1 306 ? -74.901 -9.637 -37.450 1.00 20.45 311 ALA B C 1
ATOM 4796 O O . ALA B 1 306 ? -74.936 -10.861 -37.687 1.00 24.49 311 ALA B O 1
ATOM 4798 N N . MET B 1 307 ? -74.170 -8.789 -38.164 1.00 23.01 312 MET B N 1
ATOM 4799 C CA . MET B 1 307 ? -73.293 -9.258 -39.268 1.00 22.91 312 MET B CA 1
ATOM 4800 C C . MET B 1 307 ? -72.142 -10.100 -38.712 1.00 23.73 312 MET B C 1
ATOM 4801 O O . MET B 1 307 ? -71.804 -11.137 -39.272 1.00 23.74 312 MET B O 1
ATOM 4806 N N . VAL B 1 308 ? -71.553 -9.652 -37.616 1.00 26.16 313 VAL B N 1
ATOM 4807 C CA . VAL B 1 308 ? -70.392 -10.349 -36.993 1.00 26.97 313 VAL B CA 1
ATOM 4808 C C . VAL B 1 308 ? -70.862 -11.716 -36.484 1.00 29.03 313 VAL B C 1
ATOM 4809 O O . VAL B 1 308 ? -70.102 -12.687 -36.672 1.00 33.38 313 VAL B O 1
ATOM 4813 N N . SER B 1 309 ? -72.051 -11.801 -35.887 1.00 26.84 314 SER B N 1
ATOM 4814 C CA . SER B 1 309 ? -72.594 -13.021 -35.242 1.00 29.04 314 SER B CA 1
ATOM 4815 C C . SER B 1 309 ? -73.171 -13.974 -36.287 1.00 33.13 314 SER B C 1
ATOM 4816 O O . SER B 1 309 ? -73.404 -15.104 -35.952 1.00 35.18 314 SER B O 1
ATOM 4819 N N . GLY B 1 310 ? -73.452 -13.512 -37.508 1.00 30.56 315 GLY B N 1
ATOM 4820 C CA . GLY B 1 310 ? -74.098 -14.338 -38.549 1.00 31.29 315 GLY B CA 1
ATOM 4821 C C . GLY B 1 310 ? -75.605 -14.378 -38.422 1.00 30.71 315 GLY B C 1
ATOM 4822 O O . GLY B 1 310 ? -76.225 -15.163 -39.181 1.00 35.78 315 GLY B O 1
ATOM 4823 N N . LYS B 1 311 ? -76.202 -13.533 -37.585 1.00 30.70 316 LYS B N 1
ATOM 4824 C CA . LYS B 1 311 ? -77.680 -13.418 -37.435 1.00 32.78 316 LYS B CA 1
ATOM 4825 C C . LYS B 1 311 ? -78.300 -12.799 -38.689 1.00 31.22 316 LYS B C 1
ATOM 4826 O O . LYS B 1 311 ? -79.461 -13.085 -38.990 1.00 34.16 316 LYS B O 1
ATOM 4832 N N . ILE B 1 312 ? -77.573 -11.939 -39.389 1.00 28.71 317 ILE B N 1
ATOM 4833 C CA . ILE B 1 312 ? -77.966 -11.456 -40.740 1.00 29.53 317 ILE B CA 1
ATOM 4834 C C . ILE B 1 312 ? -76.818 -11.775 -41.692 1.00 28.58 317 ILE B C 1
ATOM 4835 O O . ILE B 1 312 ? -75.650 -11.835 -41.248 1.00 27.69 317 ILE B O 1
ATOM 4840 N N . LYS B 1 313 ? -77.159 -12.077 -42.933 1.00 25.05 318 LYS B N 1
ATOM 4841 C CA . LYS B 1 313 ? -76.169 -12.282 -44.018 1.00 28.10 318 LYS B CA 1
ATOM 4842 C C . LYS B 1 313 ? -76.567 -11.324 -45.127 1.00 26.31 318 LYS B C 1
ATOM 4843 O O . LYS B 1 313 ? -77.767 -11.173 -45.367 1.00 26.48 318 LYS B O 1
ATOM 4849 N N . PRO B 1 314 ? -75.619 -10.690 -45.842 1.00 23.28 319 PRO B N 1
ATOM 4850 C CA . PRO B 1 314 ? -76.009 -9.749 -46.889 1.00 22.32 319 PRO B CA 1
ATOM 4851 C C . PRO B 1 314 ? -76.949 -10.352 -47.948 1.00 22.75 319 PRO B C 1
ATOM 4852 O O . PRO B 1 314 ? -77.775 -9.626 -48.453 1.00 24.77 319 PRO B O 1
ATOM 4856 N N . PHE B 1 315 ? -76.745 -11.614 -48.320 1.00 22.59 320 PHE B N 1
ATOM 4857 C CA . PHE B 1 315 ? -77.473 -12.284 -49.426 1.00 24.83 320 PHE B CA 1
ATOM 4858 C C . PHE B 1 315 ? -78.463 -13.322 -48.863 1.00 28.26 320 PHE B C 1
ATOM 4859 O O . PHE B 1 315 ? -78.777 -14.319 -49.533 1.00 29.47 320 PHE B O 1
ATOM 4867 N N . GLN B 1 316 ? -79.012 -13.048 -47.701 1.00 30.12 321 GLN B N 1
ATOM 4868 C CA . GLN B 1 316 ? -80.142 -13.868 -47.184 1.00 32.29 321 GLN B CA 1
ATOM 4869 C C . GLN B 1 316 ? -81.383 -13.555 -48.038 1.00 32.23 321 GLN B C 1
ATOM 4870 O O . GLN B 1 316 ? -81.552 -12.404 -48.481 1.00 31.15 321 GLN B O 1
ATOM 4876 N N . GLY B 1 317 ? -82.207 -14.566 -48.266 1.00 36.97 322 GLY B N 1
ATOM 4877 C CA . GLY B 1 317 ? -83.463 -14.412 -49.009 1.00 34.70 322 GLY B CA 1
ATOM 4878 C C . GLY B 1 317 ? -84.486 -13.571 -48.256 1.00 41.15 322 GLY B C 1
ATOM 4879 O O . GLY B 1 317 ? -84.362 -13.349 -47.052 1.00 38.16 322 GLY B O 1
ATOM 4880 N N . PRO B 1 318 ? -85.543 -13.086 -48.944 1.00 45.80 323 PRO B N 1
ATOM 4881 C CA . PRO B 1 318 ? -85.720 -13.352 -50.379 1.00 43.47 323 PRO B CA 1
ATOM 4882 C C . PRO B 1 318 ? -84.934 -12.351 -51.237 1.00 36.70 323 PRO B C 1
ATOM 4883 O O . PRO B 1 318 ? -84.876 -11.195 -50.863 1.00 39.18 323 PRO B O 1
ATOM 4887 N N . LEU B 1 319 ? -84.367 -12.805 -52.355 1.00 34.15 324 LEU B N 1
ATOM 4888 C CA . LEU B 1 319 ? -83.700 -11.929 -53.337 1.00 35.19 324 LEU B CA 1
ATOM 4889 C C . LEU B 1 319 ? -84.298 -12.230 -54.703 1.00 31.04 324 LEU B C 1
ATOM 4890 O O . LEU B 1 319 ? -84.366 -13.425 -55.042 1.00 31.47 324 LEU B O 1
ATOM 4895 N N . LYS B 1 320 ? -84.480 -11.183 -55.482 1.00 32.55 325 LYS B N 1
ATOM 4896 C CA . LYS B 1 320 ? -84.731 -11.290 -56.928 1.00 35.12 325 LYS B CA 1
ATOM 4897 C C . LYS B 1 320 ? -83.636 -10.537 -57.669 1.00 32.01 325 LYS B C 1
ATOM 4898 O O . LYS B 1 320 ? -83.185 -9.443 -57.212 1.00 31.52 325 LYS B O 1
ATOM 4904 N N . ASP B 1 321 ? -83.337 -11.001 -58.874 1.00 27.85 326 ASP B N 1
ATOM 4905 C CA . ASP B 1 321 ? -82.464 -10.235 -59.779 1.00 26.49 326 ASP B CA 1
ATOM 4906 C C . ASP B 1 321 ? -83.267 -9.160 -60.513 1.00 28.69 326 ASP B C 1
ATOM 4907 O O . ASP B 1 321 ? -84.494 -8.992 -60.353 1.00 32.66 326 ASP B O 1
ATOM 4912 N N A GLN B 1 322 ? -82.562 -8.443 -61.362 0.50 28.57 327 GLN B N 1
ATOM 4913 N N B GLN B 1 322 ? -82.562 -8.412 -61.358 0.50 28.63 327 GLN B N 1
ATOM 4914 C CA A GLN B 1 322 ? -83.142 -7.248 -61.990 0.50 34.06 327 GLN B CA 1
ATOM 4915 C CA B GLN B 1 322 ? -83.087 -7.186 -62.023 0.50 33.87 327 GLN B CA 1
ATOM 4916 C C A GLN B 1 322 ? -84.107 -7.626 -63.108 0.50 35.21 327 GLN B C 1
ATOM 4917 C C B GLN B 1 322 ? -84.040 -7.608 -63.156 0.50 35.02 327 GLN B C 1
ATOM 4918 O O A GLN B 1 322 ? -84.722 -6.706 -63.659 0.50 39.11 327 GLN B O 1
ATOM 4919 O O B GLN B 1 322 ? -84.583 -6.686 -63.785 0.50 34.25 327 GLN B O 1
ATOM 4930 N N . SER B 1 323 ? -84.157 -8.901 -63.495 1.00 30.71 328 SER B N 1
ATOM 4931 C CA . SER B 1 323 ? -85.152 -9.402 -64.476 1.00 32.40 328 SER B CA 1
ATOM 4932 C C . SER B 1 323 ? -86.384 -9.905 -63.727 1.00 38.64 328 SER B C 1
ATOM 4933 O O . SER B 1 323 ? -87.278 -10.436 -64.379 1.00 38.73 328 SER B O 1
ATOM 4936 N N . GLY B 1 324 ? -86.389 -9.836 -62.389 1.00 35.11 329 GLY B N 1
ATOM 4937 C CA . GLY B 1 324 ? -87.533 -10.251 -61.567 1.00 32.10 329 GLY B CA 1
ATOM 4938 C C . GLY B 1 324 ? -87.468 -11.708 -61.194 1.00 32.01 329 GLY B C 1
ATOM 4939 O O . GLY B 1 324 ? -88.351 -12.159 -60.465 1.00 40.92 329 GLY B O 1
ATOM 4940 N N . ALA B 1 325 ? -86.431 -12.442 -61.570 1.00 31.94 330 ALA B N 1
ATOM 4941 C CA . ALA B 1 325 ? -86.263 -13.859 -61.224 1.00 31.35 330 ALA B CA 1
ATOM 4942 C C . ALA B 1 325 ? -85.903 -14.014 -59.741 1.00 44.88 330 ALA B C 1
ATOM 4943 O O . ALA B 1 325 ? -85.051 -13.268 -59.231 1.00 36.64 330 ALA B O 1
ATOM 4945 N N . VAL B 1 326 ? -86.511 -14.985 -59.068 1.00 40.65 331 VAL B N 1
ATOM 4946 C CA . VAL B 1 326 ? -86.151 -15.297 -57.657 1.00 41.22 331 VAL B CA 1
ATOM 4947 C C . VAL B 1 326 ? -84.796 -15.998 -57.649 1.00 39.70 331 VAL B C 1
ATOM 4948 O O . VAL B 1 326 ? -84.602 -16.998 -58.347 1.00 42.54 331 VAL B O 1
ATOM 4952 N N . LYS B 1 327 ? -83.854 -15.502 -56.850 1.00 34.76 332 LYS B N 1
ATOM 4953 C CA . LYS B 1 327 ? -82.506 -16.114 -56.747 1.00 35.52 332 LYS B CA 1
ATOM 4954 C C . LYS B 1 327 ? -82.414 -16.924 -55.457 1.00 35.31 332 LYS B C 1
ATOM 4955 O O . LYS B 1 327 ? -81.628 -17.878 -55.457 1.00 38.67 332 LYS B O 1
ATOM 4961 N N . VAL B 1 328 ? -83.088 -16.457 -54.416 1.00 34.56 333 VAL B N 1
ATOM 4962 C CA . VAL B 1 328 ? -83.019 -17.031 -53.046 1.00 40.83 333 VAL B CA 1
ATOM 4963 C C . VAL B 1 328 ? -84.404 -16.865 -52.419 1.00 35.40 333 VAL B C 1
ATOM 4964 O O . VAL B 1 328 ? -84.903 -15.745 -52.373 1.00 36.20 333 VAL B O 1
ATOM 4968 N N . ALA B 1 329 ? -85.016 -17.952 -51.950 1.00 49.00 334 ALA B N 1
ATOM 4969 C CA . ALA B 1 329 ? -86.325 -17.914 -51.244 1.00 49.91 334 ALA B CA 1
ATOM 4970 C C . ALA B 1 329 ? -86.131 -17.339 -49.833 1.00 52.56 334 ALA B C 1
ATOM 4971 O O . ALA B 1 329 ? -85.032 -17.509 -49.248 1.00 47.49 334 ALA B O 1
ATOM 4973 N N . ALA B 1 330 ? -87.160 -16.697 -49.281 1.00 55.13 335 ALA B N 1
ATOM 4974 C CA . ALA B 1 330 ? -87.218 -16.314 -47.848 1.00 55.72 335 ALA B CA 1
ATOM 4975 C C . ALA B 1 330 ? -86.871 -17.543 -46.989 1.00 55.26 335 ALA B C 1
ATOM 4976 O O . ALA B 1 330 ? -87.275 -18.675 -47.357 1.00 54.54 335 ALA B O 1
ATOM 4978 N N . GLY B 1 331 ? -86.058 -17.340 -45.947 1.00 51.31 336 GLY B N 1
ATOM 4979 C CA . GLY B 1 331 ? -85.597 -18.383 -45.014 1.00 50.80 336 GLY B CA 1
ATOM 4980 C C . GLY B 1 331 ? -84.382 -19.144 -45.522 1.00 59.08 336 GLY B C 1
ATOM 4981 O O . GLY B 1 331 ? -83.935 -20.060 -44.795 1.00 53.94 336 GLY B O 1
ATOM 4982 N N . SER B 1 332 ? -83.863 -18.829 -46.722 1.00 50.35 337 SER B N 1
ATOM 4983 C CA . SER B 1 332 ? -82.630 -19.451 -47.270 1.00 53.10 337 SER B CA 1
ATOM 4984 C C . SER B 1 332 ? -81.558 -18.369 -47.446 1.00 42.04 337 SER B C 1
ATOM 4985 O O . SER B 1 332 ? -81.894 -17.176 -47.331 1.00 38.45 337 SER B O 1
ATOM 4988 N N . ASP B 1 333 ? -80.315 -18.819 -47.625 1.00 47.71 338 ASP B N 1
ATOM 4989 C CA . ASP B 1 333 ? -79.137 -17.948 -47.880 1.00 47.04 338 ASP B CA 1
ATOM 4990 C C . ASP B 1 333 ? -78.644 -18.272 -49.282 1.00 46.85 338 ASP B C 1
ATOM 4991 O O . ASP B 1 333 ? -78.857 -19.404 -49.736 1.00 41.46 338 ASP B O 1
ATOM 4996 N N . LEU B 1 334 ? -78.021 -17.308 -49.950 1.00 42.42 339 LEU B N 1
ATOM 4997 C CA . LEU B 1 334 ? -77.391 -17.581 -51.259 1.00 41.30 339 LEU B CA 1
ATOM 4998 C C . LEU B 1 334 ? -76.262 -18.585 -51.038 1.00 38.33 339 LEU B C 1
ATOM 4999 O O . LEU B 1 334 ? -75.407 -18.367 -50.196 1.00 37.95 339 LEU B O 1
ATOM 5004 N N . PRO B 1 335 ? -76.244 -19.715 -51.771 1.00 41.95 340 PRO B N 1
ATOM 5005 C CA . PRO B 1 335 ? -75.151 -20.681 -51.696 1.00 46.63 340 PRO B CA 1
ATOM 5006 C C . PRO B 1 335 ? -73.769 -20.123 -52.071 1.00 50.63 340 PRO B C 1
ATOM 5007 O O . PRO B 1 335 ? -73.671 -19.250 -52.922 1.00 44.93 340 PRO B O 1
ATOM 5011 N N . LEU B 1 336 ? -72.730 -20.696 -51.461 1.00 54.25 341 LEU B N 1
ATOM 5012 C CA . LEU B 1 336 ? -71.304 -20.328 -51.652 1.00 60.22 341 LEU B CA 1
ATOM 5013 C C . LEU B 1 336 ? -70.946 -20.362 -53.147 1.00 60.43 341 LEU B C 1
ATOM 5014 O O . LEU B 1 336 ? -70.191 -19.456 -53.562 1.00 44.90 341 LEU B O 1
ATOM 5019 N N . ALA B 1 337 ? -71.465 -21.311 -53.947 1.00 51.49 342 ALA B N 1
ATOM 5020 C CA . ALA B 1 337 ? -71.118 -21.405 -55.390 1.00 52.73 342 ALA B CA 1
ATOM 5021 C C . ALA B 1 337 ? -71.708 -20.223 -56.168 1.00 46.95 342 ALA B C 1
ATOM 5022 O O . ALA B 1 337 ? -71.063 -19.739 -57.140 1.00 41.44 342 ALA B O 1
ATOM 5024 N N . SER B 1 338 ? -72.903 -19.763 -55.804 1.00 47.20 343 SER B N 1
ATOM 5025 C CA . SER B 1 338 ? -73.562 -18.604 -56.469 1.00 45.35 343 SER B CA 1
ATOM 5026 C C . SER B 1 338 ? -72.867 -17.311 -56.029 1.00 35.71 343 SER B C 1
ATOM 5027 O O . SER B 1 338 ? -72.766 -16.373 -56.860 1.00 33.86 343 SER B O 1
ATOM 5030 N N . LEU B 1 339 ? -72.435 -17.232 -54.773 1.00 33.71 344 LEU B N 1
ATOM 5031 C CA . LEU B 1 339 ? -71.613 -16.080 -54.281 1.00 32.53 344 LEU B CA 1
ATOM 5032 C C . LEU B 1 339 ? -70.323 -15.990 -55.092 1.00 30.95 344 LEU B C 1
ATOM 5033 O O . LEU B 1 339 ? -69.977 -14.885 -55.578 1.00 27.27 344 LEU B O 1
ATOM 5038 N N . LYS B 1 340 ? -69.641 -17.126 -55.269 1.00 30.90 345 LYS B N 1
ATOM 5039 C CA . LYS B 1 340 ? -68.317 -17.204 -55.932 1.00 31.82 345 LYS B CA 1
ATOM 5040 C C . LYS B 1 340 ? -68.423 -16.752 -57.395 1.00 28.06 345 LYS B C 1
ATOM 5041 O O . LYS B 1 340 ? -67.466 -16.186 -57.906 1.00 29.20 345 LYS B O 1
ATOM 5047 N N . GLY B 1 341 ? -69.531 -17.045 -58.072 1.00 26.48 346 GLY B N 1
ATOM 5048 C CA . GLY B 1 341 ? -69.680 -16.708 -59.494 1.00 29.63 346 GLY B CA 1
ATOM 5049 C C . GLY B 1 341 ? -70.577 -15.504 -59.748 1.00 28.10 346 GLY B C 1
ATOM 5050 O O . GLY B 1 341 ? -70.888 -15.293 -60.899 1.00 29.63 346 GLY B O 1
ATOM 5051 N N . MET B 1 342 ? -70.916 -14.691 -58.736 1.00 22.48 347 MET B N 1
ATOM 5052 C CA . MET B 1 342 ? -72.010 -13.707 -58.825 1.00 21.55 347 MET B CA 1
ATOM 5053 C C . MET B 1 342 ? -71.801 -12.781 -60.040 1.00 23.54 347 MET B C 1
ATOM 5054 O O . MET B 1 342 ? -70.786 -12.088 -60.142 1.00 23.59 347 MET B O 1
ATOM 5059 N N . ASN B 1 343 ? -72.762 -12.787 -60.957 1.00 21.25 348 ASN B N 1
ATOM 5060 C CA . ASN B 1 343 ? -72.680 -11.953 -62.182 1.00 22.08 348 ASN B CA 1
ATOM 5061 C C . ASN B 1 343 ? -74.059 -11.389 -62.483 1.00 25.39 348 ASN B C 1
ATOM 5062 O O . ASN B 1 343 ? -74.286 -10.927 -63.604 1.00 25.64 348 ASN B O 1
ATOM 5067 N N . TRP B 1 344 ? -74.914 -11.259 -61.479 1.00 21.98 349 TRP B N 1
ATOM 5068 C CA . TRP B 1 344 ? -76.295 -10.753 -61.608 1.00 23.79 349 TRP B CA 1
ATOM 5069 C C . TRP B 1 344 ? -76.473 -9.617 -60.615 1.00 20.90 349 TRP B C 1
ATOM 5070 O O . TRP B 1 344 ? -75.658 -9.509 -59.695 1.00 22.58 349 TRP B O 1
ATOM 5081 N N . TYR B 1 345 ? -77.452 -8.788 -60.870 1.00 20.07 350 TYR B N 1
ATOM 5082 C CA . TYR B 1 345 ? -77.745 -7.565 -60.093 1.00 19.48 350 TYR B CA 1
ATOM 5083 C C . TYR B 1 345 ? -79.075 -7.695 -59.428 1.00 22.87 350 TYR B C 1
ATOM 5084 O O . TYR B 1 345 ? -80.048 -8.171 -60.045 1.00 23.41 350 TYR B O 1
ATOM 5093 N N . VAL B 1 346 ? -79.167 -7.118 -58.237 1.00 23.90 351 VAL B N 1
ATOM 5094 C CA . VAL B 1 346 ? -80.478 -7.019 -57.554 1.00 24.10 351 VAL B CA 1
ATOM 5095 C C . VAL B 1 346 ? -81.283 -5.896 -58.197 1.00 21.41 351 VAL B C 1
ATOM 5096 O O . VAL B 1 346 ? -80.729 -4.945 -58.846 1.00 21.83 351 VAL B O 1
ATOM 5100 N N A GLN B 1 347 ? -82.601 -5.955 -58.027 0.50 25.24 352 GLN B N 1
ATOM 5101 N N B GLN B 1 347 ? -82.603 -5.955 -58.008 0.50 25.71 352 GLN B N 1
ATOM 5102 C CA A GLN B 1 347 ? -83.502 -4.908 -58.553 0.50 26.01 352 GLN B CA 1
ATOM 5103 C C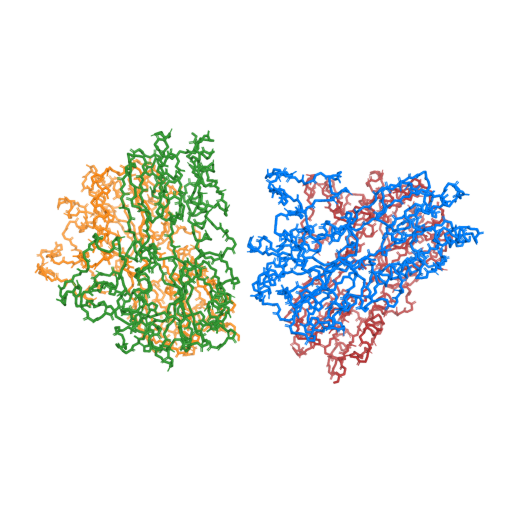A B GLN B 1 347 ? -83.557 -4.891 -58.390 0.50 27.11 352 GLN B CA 1
ATOM 5104 C C A GLN B 1 347 ? -83.123 -3.570 -57.898 0.50 26.36 352 GLN B C 1
ATOM 5105 C C B GLN B 1 347 ? -83.086 -3.543 -57.854 0.50 27.07 352 GLN B C 1
ATOM 5106 O O A GLN B 1 347 ? -82.783 -3.547 -56.702 0.50 29.32 352 GLN B O 1
ATOM 5107 O O B GLN B 1 347 ? -82.719 -3.485 -56.673 0.50 29.63 352 GLN B O 1
ATOM 5118 N N . GLY B 1 348 ? -83.054 -2.497 -58.679 1.00 24.34 353 GLY B N 1
ATOM 5119 C CA . GLY B 1 348 ? -82.692 -1.157 -58.208 1.00 26.85 353 GLY B CA 1
ATOM 5120 C C . GLY B 1 348 ? -81.290 -0.722 -58.664 1.00 24.07 353 GLY B C 1
ATOM 5121 O O . GLY B 1 348 ? -80.969 0.468 -58.505 1.00 25.47 353 GLY B O 1
ATOM 5122 N N . VAL B 1 349 ? -80.523 -1.634 -59.242 1.00 22.83 354 VAL B N 1
ATOM 5123 C CA . VAL B 1 349 ? -79.154 -1.315 -59.769 1.00 24.00 354 VAL B CA 1
ATOM 5124 C C . VAL B 1 349 ? -79.358 -0.830 -61.207 1.00 24.24 354 VAL B C 1
ATOM 5125 O O . VAL B 1 349 ? -79.987 -1.588 -61.994 1.00 24.20 354 VAL B O 1
ATOM 5129 N N . GLU B 1 350 ? -78.736 0.291 -61.567 1.00 23.28 355 GLU B N 1
ATOM 5130 C CA . GLU B 1 350 ? -78.689 0.691 -62.996 1.00 24.05 355 GLU B CA 1
ATOM 5131 C C . GLU B 1 350 ? -77.355 1.340 -63.318 1.00 25.19 355 GLU B C 1
ATOM 5132 O O . GLU B 1 350 ? -76.605 1.731 -62.408 1.00 24.77 355 GLU B O 1
ATOM 5138 N N . GLY B 1 351 ? -77.058 1.434 -64.607 1.00 23.17 356 GLY B N 1
ATOM 5139 C CA . GLY B 1 351 ? -75.880 2.142 -65.086 1.00 22.51 356 GLY B CA 1
ATOM 5140 C C . GLY B 1 351 ? -76.106 3.643 -65.167 1.00 23.71 356 GLY B C 1
ATOM 5141 O O . GLY B 1 351 ? -77.234 4.062 -65.301 1.00 24.64 356 GLY B O 1
ATOM 5142 N N . THR B 1 352 ? -75.038 4.402 -65.228 1.00 25.62 357 THR B N 1
ATOM 5143 C CA . THR B 1 352 ? -75.033 5.846 -65.540 1.00 22.69 357 THR B CA 1
ATOM 5144 C C . THR B 1 352 ? -75.199 6.026 -67.046 1.00 25.26 357 THR B C 1
ATOM 5145 O O . THR B 1 352 ? -74.886 5.075 -67.822 1.00 27.71 357 THR B O 1
ATOM 5149 N N . ILE B 1 353 ? -75.703 7.195 -67.416 1.00 24.67 358 ILE B N 1
ATOM 5150 C CA . ILE B 1 353 ? -75.764 7.573 -68.851 1.00 26.98 358 ILE B CA 1
ATOM 5151 C C . ILE B 1 353 ? -74.344 7.842 -69.319 1.00 26.05 358 ILE B C 1
ATOM 5152 O O . ILE B 1 353 ? -73.639 8.572 -68.655 1.00 25.47 358 ILE B O 1
ATOM 5157 N N . PRO B 1 354 ? -73.853 7.197 -70.389 1.00 30.02 359 PRO B N 1
ATOM 5158 C CA . PRO B 1 354 ? -72.464 7.366 -70.808 1.00 40.32 359 PRO B CA 1
ATOM 5159 C C . PRO B 1 354 ? -72.165 8.782 -71.316 1.00 49.04 359 PRO B C 1
ATOM 5160 O O . PRO B 1 354 ? -72.972 9.268 -72.057 1.00 44.89 359 PRO B O 1
ATOM 5164 N N . LYS B 1 355 ? -71.037 9.358 -70.864 1.00 60.17 360 LYS B N 1
ATOM 5165 C CA . LYS B 1 355 ? -70.503 10.717 -71.187 1.00 66.36 360 LYS B CA 1
ATOM 5166 C C . LYS B 1 355 ? -69.605 10.633 -72.424 1.00 68.57 360 LYS B C 1
ATOM 5167 O O . LYS B 1 355 ? -70.087 10.704 -73.552 1.00 81.51 360 LYS B O 1
ATOM 5173 N N . GLU C 1 23 ? -60.203 24.112 -27.787 1.00 78.54 28 GLU C N 1
ATOM 5174 C CA . GLU C 1 23 ? -59.128 23.461 -26.984 1.00 76.01 28 GLU C CA 1
ATOM 5175 C C . GLU C 1 23 ? -59.227 21.943 -27.160 1.00 66.71 28 GLU C C 1
ATOM 5176 O O . GLU C 1 23 ? -60.315 21.399 -27.318 1.00 65.21 28 GLU C O 1
ATOM 5178 N N . PRO C 1 24 ? -58.102 21.196 -27.165 1.00 62.63 29 PRO C N 1
ATOM 5179 C CA . PRO C 1 24 ? -58.171 19.731 -27.114 1.00 54.80 29 PRO C CA 1
ATOM 5180 C C . PRO C 1 24 ? -58.899 19.201 -25.859 1.00 45.33 29 PRO C C 1
ATOM 5181 O O . PRO C 1 24 ? -58.900 19.852 -24.820 1.00 47.46 29 PRO C O 1
ATOM 5185 N N . LEU C 1 25 ? -59.511 18.026 -25.980 1.00 43.02 30 LEU C N 1
ATOM 5186 C CA . LEU C 1 25 ? -60.060 17.270 -24.814 1.00 38.10 30 LEU C CA 1
ATOM 5187 C C . LEU C 1 25 ? -58.899 16.702 -23.995 1.00 34.80 30 LEU C C 1
ATOM 5188 O O . LEU C 1 25 ? -58.079 15.940 -24.559 1.00 34.18 30 LEU C O 1
ATOM 5193 N N . LYS C 1 26 ? -58.819 17.074 -22.723 1.00 33.18 31 LYS C N 1
ATOM 5194 C CA . LYS C 1 26 ? -57.755 16.627 -21.803 1.00 33.61 31 LYS C CA 1
ATOM 5195 C C . LYS C 1 26 ? -58.238 15.308 -21.193 1.00 34.10 31 LYS C C 1
ATOM 5196 O O . LYS C 1 26 ? -59.321 15.297 -20.547 1.00 31.52 31 LYS C O 1
ATOM 5202 N N . VAL C 1 27 ? -57.492 14.250 -21.481 1.00 32.70 32 VAL C N 1
ATOM 5203 C CA . VAL C 1 27 ? -57.861 12.866 -21.086 1.00 29.29 32 VAL C CA 1
ATOM 5204 C C . VAL C 1 27 ? -56.751 12.335 -20.204 1.00 31.42 32 VAL C C 1
ATOM 5205 O O . VAL C 1 27 ? -55.568 12.404 -20.592 1.00 30.33 32 VAL C O 1
ATOM 5209 N N . ALA C 1 28 ? -57.111 11.757 -19.048 1.00 27.35 33 ALA C N 1
ATOM 5210 C CA . ALA C 1 28 ? -56.106 11.173 -18.138 1.00 26.67 33 ALA C CA 1
ATOM 5211 C C . ALA C 1 28 ? -56.401 9.682 -17.900 1.00 26.14 33 ALA C C 1
ATOM 5212 O O . ALA C 1 28 ? -57.577 9.284 -17.909 1.00 24.23 33 ALA C O 1
ATOM 5214 N N . PHE C 1 29 ? -55.332 8.927 -17.724 1.00 27.28 34 PHE C N 1
ATOM 5215 C CA . PHE C 1 29 ? -55.345 7.464 -17.471 1.00 25.43 34 PHE C CA 1
ATOM 5216 C C . PHE C 1 29 ? -54.636 7.227 -16.169 1.00 28.16 34 PHE C C 1
ATOM 5217 O O . PHE C 1 29 ? -53.461 7.660 -16.011 1.00 27.98 34 PHE C O 1
ATOM 5225 N N . VAL C 1 30 ? -55.271 6.501 -15.258 1.00 23.89 35 VAL C N 1
ATOM 5226 C CA . VAL C 1 30 ? -54.660 6.127 -13.964 1.00 25.09 35 VAL C CA 1
ATOM 5227 C C . VAL C 1 30 ? -54.384 4.624 -13.998 1.00 26.62 35 VAL C C 1
ATOM 5228 O O . VAL C 1 30 ? -55.356 3.836 -14.118 1.00 22.90 35 VAL C O 1
ATOM 5232 N N . TYR C 1 31 ? -53.107 4.232 -13.886 1.00 23.46 36 TYR C N 1
ATOM 5233 C CA . TYR C 1 31 ? -52.684 2.814 -13.876 1.00 23.63 36 TYR C CA 1
ATOM 5234 C C . TYR C 1 31 ? -52.262 2.420 -12.473 1.00 24.35 36 TYR C C 1
ATOM 5235 O O . TYR C 1 31 ? -51.668 3.251 -11.716 1.00 26.51 36 TYR C O 1
ATOM 5244 N N . ALA C 1 32 ? -52.583 1.186 -12.101 1.00 23.34 37 ALA C N 1
ATOM 5245 C CA . ALA C 1 32 ? -52.226 0.580 -10.812 1.00 24.68 37 ALA C CA 1
ATOM 5246 C C . ALA C 1 32 ? -50.855 -0.124 -10.913 1.00 24.47 37 ALA C C 1
ATOM 5247 O O . ALA C 1 32 ? -50.414 -0.695 -9.931 1.00 25.11 37 ALA C O 1
ATOM 5249 N N . GLY C 1 33 ? -50.292 -0.163 -12.104 1.00 25.23 38 GLY C N 1
ATOM 5250 C CA . GLY C 1 33 ? -49.001 -0.818 -12.338 1.00 23.97 38 GLY C CA 1
ATOM 5251 C C . GLY C 1 33 ? -48.171 -0.037 -13.322 1.00 20.46 38 GLY C C 1
ATOM 5252 O O . GLY C 1 33 ? -48.507 1.088 -13.729 1.00 24.56 38 GLY C O 1
ATOM 5253 N N . PRO C 1 34 ? -47.058 -0.674 -13.755 1.00 25.03 39 PRO C N 1
ATOM 5254 C CA . PRO C 1 34 ? -46.161 -0.048 -14.701 1.00 25.16 39 PRO C CA 1
ATOM 5255 C C . PRO C 1 34 ? -46.388 -0.393 -16.157 1.00 22.34 39 PRO C C 1
ATOM 5256 O O . PRO C 1 34 ? -46.728 -1.499 -16.477 1.00 24.04 39 PRO C O 1
ATOM 5260 N N . VAL C 1 35 ? -46.164 0.598 -17.023 1.00 25.18 40 VAL C N 1
ATOM 5261 C CA . VAL C 1 35 ? -46.172 0.378 -18.483 1.00 26.20 40 VAL C CA 1
ATOM 5262 C C . VAL C 1 35 ? -45.124 -0.683 -18.837 1.00 26.84 40 VAL C C 1
ATOM 5263 O O . VAL C 1 35 ? -45.336 -1.425 -19.843 1.00 26.02 40 VAL C O 1
ATOM 5267 N N . SER C 1 36 ? -44.066 -0.826 -18.025 1.00 27.23 41 SER C N 1
ATOM 5268 C CA . SER C 1 36 ? -42.998 -1.833 -18.235 1.00 29.52 41 SER C CA 1
ATOM 5269 C C . SER C 1 36 ? -43.454 -3.260 -17.866 1.00 30.78 41 SER C C 1
ATOM 5270 O O . SER C 1 36 ? -42.642 -4.153 -17.997 1.00 30.12 41 SER C O 1
ATOM 5273 N N . ASP C 1 37 ? -44.736 -3.502 -17.496 1.00 27.81 42 ASP C N 1
ATOM 5274 C CA . ASP C 1 37 ? -45.172 -4.876 -17.161 1.00 24.00 42 ASP C CA 1
ATOM 5275 C C . ASP C 1 37 ? -45.177 -5.733 -18.447 1.00 24.95 42 ASP C C 1
ATOM 5276 O O . ASP C 1 37 ? -45.144 -6.951 -18.304 1.00 27.04 42 ASP C O 1
ATOM 5281 N N . ALA C 1 38 ? -45.254 -5.132 -19.639 1.00 23.99 43 ALA C N 1
ATOM 5282 C CA . ALA C 1 38 ? -45.413 -5.827 -20.944 1.00 27.26 43 ALA C CA 1
ATOM 5283 C C . ALA C 1 38 ? -46.700 -6.681 -20.956 1.00 26.41 43 ALA C C 1
ATOM 5284 O O . ALA C 1 38 ? -46.811 -7.641 -21.724 1.00 25.88 43 ALA C O 1
ATOM 5286 N N . GLY C 1 39 ? -47.667 -6.316 -20.118 1.00 25.06 44 GLY C N 1
ATOM 5287 C CA . GLY C 1 39 ? -48.953 -7.025 -20.001 1.00 23.87 44 GLY C CA 1
ATOM 5288 C C . GLY C 1 39 ? -50.095 -6.049 -19.826 1.00 22.16 44 GLY C C 1
ATOM 5289 O O . GLY C 1 39 ? -50.333 -5.189 -20.687 1.00 21.07 44 GLY C O 1
ATOM 5290 N N . TYR C 1 40 ? -50.800 -6.157 -18.723 1.00 21.25 45 TYR C N 1
ATOM 5291 C CA . TYR C 1 40 ? -52.065 -5.425 -18.470 1.00 21.41 45 TYR C CA 1
ATOM 5292 C C . TYR C 1 40 ? -51.925 -3.909 -18.631 1.00 20.03 45 TYR C C 1
ATOM 5293 O O . TYR C 1 40 ? -52.722 -3.276 -19.375 1.00 20.98 45 TYR C O 1
ATOM 5302 N N . THR C 1 41 ? -51.024 -3.277 -17.876 1.00 23.58 46 THR C N 1
ATOM 5303 C CA . THR C 1 41 ? -50.890 -1.800 -17.905 1.00 22.23 46 THR C CA 1
ATOM 5304 C C . THR C 1 41 ? -50.338 -1.372 -19.266 1.00 22.28 46 THR C C 1
ATOM 5305 O O . THR C 1 41 ? -50.871 -0.431 -19.872 1.00 23.34 46 THR C O 1
ATOM 5309 N N . TYR C 1 42 ? -49.360 -2.112 -19.791 1.00 22.30 47 TYR C N 1
ATOM 5310 C CA . TYR C 1 42 ? -48.835 -1.894 -21.161 1.00 25.12 47 TYR C CA 1
ATOM 5311 C C . TYR C 1 42 ? -50.011 -1.812 -22.142 1.00 24.08 47 TYR C C 1
ATOM 5312 O O . TYR C 1 42 ? -50.056 -0.912 -23.014 1.00 24.00 47 TYR C O 1
ATOM 5321 N N . ALA C 1 43 ? -50.930 -2.778 -22.089 1.00 23.56 48 ALA C N 1
ATOM 5322 C CA . ALA C 1 43 ? -52.065 -2.854 -23.035 1.00 24.23 48 ALA C CA 1
ATOM 5323 C C . ALA C 1 43 ? -53.014 -1.656 -22.876 1.00 23.36 48 ALA C C 1
ATOM 5324 O O . ALA C 1 43 ? -53.492 -1.103 -23.877 1.00 22.42 48 ALA C O 1
ATOM 5326 N N . HIS C 1 44 ? -53.363 -1.283 -21.643 1.00 23.20 49 HIS C N 1
ATOM 5327 C CA . HIS C 1 44 ? -54.149 -0.040 -21.422 1.00 22.51 49 HIS C CA 1
ATOM 5328 C C . HIS C 1 44 ? -53.426 1.151 -22.059 1.00 22.88 49 HIS C C 1
ATOM 5329 O O . HIS C 1 44 ? -54.078 1.950 -22.742 1.00 24.27 49 HIS C O 1
ATOM 5336 N N . ASP C 1 45 ? -52.111 1.248 -21.851 1.00 23.49 50 ASP C N 1
ATOM 5337 C CA . ASP C 1 45 ? -51.294 2.382 -22.343 1.00 23.52 50 ASP C CA 1
ATOM 5338 C C . ASP C 1 45 ? -51.215 2.326 -23.873 1.00 23.70 50 ASP C C 1
ATOM 5339 O O . ASP C 1 45 ? -51.272 3.415 -24.513 1.00 26.41 50 ASP C O 1
ATOM 5344 N N . GLN C 1 46 ? -51.162 1.146 -24.495 1.00 26.67 51 GLN C N 1
ATOM 5345 C CA . GLN C 1 46 ? -51.281 1.025 -25.966 1.00 26.52 51 GLN C CA 1
ATOM 5346 C C . GLN C 1 46 ? -52.650 1.528 -26.428 1.00 26.36 51 GLN C C 1
ATOM 5347 O O . GLN C 1 46 ? -52.723 2.143 -27.494 1.00 26.79 51 GLN C O 1
ATOM 5353 N N . GLY C 1 47 ? -53.700 1.341 -25.634 1.00 25.71 52 GLY C N 1
ATOM 5354 C CA . GLY C 1 47 ? -55.034 1.875 -25.966 1.00 25.39 52 GLY C CA 1
ATOM 5355 C C . GLY C 1 47 ? -55.037 3.409 -25.901 1.00 22.35 52 GLY C C 1
ATOM 5356 O O . GLY C 1 47 ? -55.656 4.021 -26.792 1.00 26.53 52 GLY C O 1
ATOM 5357 N N . ARG C 1 48 ? -54.387 3.993 -24.893 1.00 27.81 53 ARG C N 1
ATOM 5358 C CA . ARG C 1 48 ? -54.200 5.458 -24.777 1.00 25.18 53 ARG C CA 1
ATOM 5359 C C . ARG C 1 48 ? -53.474 5.969 -26.030 1.00 30.17 53 ARG C C 1
ATOM 5360 O O . ARG C 1 48 ? -53.947 6.960 -26.650 1.00 30.76 53 ARG C O 1
ATOM 5368 N N . LEU C 1 49 ? -52.399 5.288 -26.413 1.00 32.17 54 LEU C N 1
ATOM 5369 C CA . LEU C 1 49 ? -51.585 5.716 -27.585 1.00 33.34 54 LEU C CA 1
ATOM 5370 C C . LEU C 1 49 ? -52.408 5.558 -28.862 1.00 34.54 54 LEU C C 1
ATOM 5371 O O . LEU C 1 49 ? -52.283 6.442 -29.738 1.00 37.34 54 LEU C O 1
ATOM 5376 N N . ALA C 1 50 ? -53.233 4.523 -28.981 1.00 31.19 55 ALA C N 1
ATOM 5377 C CA . ALA C 1 50 ? -54.130 4.327 -30.140 1.00 31.28 55 ALA C CA 1
ATOM 5378 C C . ALA C 1 50 ? -55.107 5.502 -30.217 1.00 38.51 55 ALA C C 1
ATOM 5379 O O . ALA C 1 50 ? -55.329 6.055 -31.330 1.00 37.62 55 ALA C O 1
ATOM 5381 N N . MET C 1 51 ? -55.697 5.891 -29.085 1.00 33.44 56 MET C N 1
ATOM 5382 C CA . MET C 1 51 ? -56.645 7.024 -29.038 1.00 33.34 56 MET C CA 1
ATOM 5383 C C . MET C 1 51 ? -55.923 8.287 -29.542 1.00 33.97 56 MET C C 1
ATOM 5384 O O . MET C 1 51 ? -56.501 9.001 -30.357 1.00 38.69 56 MET C O 1
ATOM 5389 N N . GLU C 1 52 ? -54.684 8.528 -29.084 1.00 38.46 57 GLU C N 1
ATOM 5390 C CA . GLU C 1 52 ? -53.863 9.698 -29.501 1.00 39.59 57 GLU C CA 1
ATOM 5391 C C . GLU C 1 52 ? -53.625 9.660 -31.012 1.00 43.69 57 GLU C C 1
ATOM 5392 O O . GLU C 1 52 ? -53.744 10.740 -31.670 1.00 46.58 57 GLU C O 1
ATOM 5398 N N . LYS C 1 53 ? -53.319 8.484 -31.565 1.00 42.03 58 LYS C N 1
ATOM 5399 C CA . LYS C 1 53 ? -53.031 8.361 -33.017 1.00 49.28 58 LYS C CA 1
ATOM 5400 C C . LYS C 1 53 ? -54.337 8.605 -33.790 1.00 45.38 58 LYS C C 1
ATOM 5401 O O . LYS C 1 53 ? -54.299 9.298 -34.812 1.00 42.49 58 LYS C O 1
ATOM 5407 N N . ASN C 1 54 ? -55.451 8.075 -33.306 1.00 41.96 59 ASN C N 1
ATOM 5408 C CA . ASN C 1 54 ? -56.770 8.128 -33.996 1.00 39.45 59 ASN C CA 1
ATOM 5409 C C . ASN C 1 54 ? -57.334 9.557 -33.994 1.00 44.67 59 ASN C C 1
ATOM 5410 O O . ASN C 1 54 ? -58.038 9.899 -34.962 1.00 42.29 59 ASN C O 1
ATOM 5415 N N . LEU C 1 55 ? -57.132 10.336 -32.927 1.00 41.96 60 LEU C N 1
ATOM 5416 C CA . LEU C 1 55 ? -57.835 11.633 -32.747 1.00 43.81 60 LEU C CA 1
ATOM 5417 C C . LEU C 1 55 ? -56.876 12.812 -32.913 1.00 46.13 60 LEU C C 1
ATOM 5418 O O . LEU C 1 55 ? -57.371 13.935 -32.982 1.00 47.57 60 LEU C O 1
ATOM 5423 N N . GLY C 1 56 ? -55.563 12.554 -32.937 1.00 52.50 61 GLY C N 1
ATOM 5424 C CA . GLY C 1 56 ? -54.495 13.557 -33.081 1.00 43.68 61 GLY C CA 1
ATOM 5425 C C . GLY C 1 56 ? -54.658 14.724 -32.113 1.00 48.67 61 GLY C C 1
ATOM 5426 O O . GLY C 1 56 ? -54.795 14.522 -30.894 1.00 42.15 61 GLY C O 1
ATOM 5427 N N . ALA C 1 57 ? -54.674 15.940 -32.652 1.00 46.57 62 ALA C N 1
ATOM 5428 C CA . ALA C 1 57 ? -54.662 17.206 -31.896 1.00 48.45 62 ALA C CA 1
ATOM 5429 C C . ALA C 1 57 ? -55.999 17.429 -31.170 1.00 43.89 62 ALA C C 1
ATOM 5430 O O . ALA C 1 57 ? -56.029 18.319 -30.331 1.00 43.24 62 ALA C O 1
ATOM 5432 N N . LYS C 1 58 ? -57.059 16.673 -31.468 1.00 43.35 63 LYS C N 1
ATOM 5433 C CA . LYS C 1 58 ? -58.349 16.807 -30.748 1.00 46.19 63 LYS C CA 1
ATOM 5434 C C . LYS C 1 58 ? -58.235 16.322 -29.291 1.00 46.82 63 LYS C C 1
ATOM 5435 O O . LYS C 1 58 ? -59.145 16.667 -28.504 1.00 45.26 63 LYS C O 1
ATOM 5441 N N . VAL C 1 59 ? -57.195 15.562 -28.929 1.00 42.06 64 VAL C N 1
ATOM 5442 C CA . VAL C 1 59 ? -57.026 15.051 -27.533 1.00 38.55 64 VAL C CA 1
ATOM 5443 C C . VAL C 1 59 ? -55.619 15.365 -27.046 1.00 40.29 64 VAL C C 1
ATOM 5444 O O . VAL C 1 59 ? -54.671 15.376 -27.844 1.00 38.81 64 VAL C O 1
ATOM 5448 N N . LYS C 1 60 ? -55.484 15.569 -25.748 1.00 39.53 65 LYS C N 1
ATOM 5449 C CA . LYS C 1 60 ? -54.172 15.577 -25.075 1.00 43.15 65 LYS C CA 1
ATOM 5450 C C . LYS C 1 60 ? -54.275 14.608 -23.900 1.00 41.38 65 LYS C C 1
ATOM 5451 O O . LYS C 1 60 ? -55.037 14.897 -22.943 1.00 37.31 65 LYS C O 1
ATOM 5457 N N . SER C 1 61 ? -53.529 13.517 -23.956 1.00 34.70 66 SER C N 1
ATOM 5458 C CA . SER C 1 61 ? -53.602 12.457 -22.920 1.00 33.14 66 SER C CA 1
ATOM 5459 C C . SER C 1 61 ? -52.459 12.645 -21.941 1.00 36.86 66 SER C C 1
ATOM 5460 O O . SER C 1 61 ? -51.394 13.160 -22.333 1.00 38.67 66 SER C O 1
ATOM 5463 N N . SER C 1 62 ? -52.665 12.222 -20.703 1.00 31.37 67 SER C N 1
ATOM 5464 C CA . SER C 1 62 ? -51.574 11.989 -19.751 1.00 33.80 67 SER C CA 1
ATOM 5465 C C . SER C 1 62 ? -51.873 10.712 -18.973 1.00 28.36 67 SER C C 1
ATOM 5466 O O . SER C 1 62 ? -53.006 10.214 -19.064 1.00 29.37 67 SER C O 1
ATOM 5469 N N . TYR C 1 63 ? -50.898 10.251 -18.218 1.00 29.65 68 TYR C N 1
ATOM 5470 C CA . TYR C 1 63 ? -51.087 9.048 -17.390 1.00 30.20 68 TYR C CA 1
ATOM 5471 C C . TYR C 1 63 ? -50.251 9.152 -16.144 1.00 32.87 68 TYR C C 1
ATOM 5472 O O . TYR C 1 63 ? -49.299 9.937 -16.098 1.00 36.41 68 TYR C O 1
ATOM 5481 N N . VAL C 1 64 ? -50.612 8.341 -15.159 1.00 28.96 69 VAL C N 1
ATOM 5482 C CA . VAL C 1 64 ? -49.854 8.157 -13.900 1.00 31.69 69 VAL C CA 1
ATOM 5483 C C . VAL C 1 64 ? -49.782 6.652 -13.679 1.00 34.18 69 VAL C C 1
ATOM 5484 O O . VAL C 1 64 ? -50.842 5.990 -13.753 1.00 30.04 69 VAL C O 1
ATOM 5488 N N . GLU C 1 65 ? -48.564 6.151 -13.439 1.00 34.17 70 GLU C N 1
ATOM 5489 C CA . GLU C 1 65 ? -48.278 4.712 -13.231 1.00 29.56 70 GLU C CA 1
ATOM 5490 C C . GLU C 1 65 ? -48.196 4.394 -11.748 1.00 30.75 70 GLU C C 1
ATOM 5491 O O . GLU C 1 65 ? -47.926 5.306 -10.930 1.00 32.85 70 GLU C O 1
ATOM 5497 N N . ASN C 1 66 ? -48.335 3.112 -11.424 1.00 24.39 71 ASN C N 1
ATOM 5498 C CA . ASN C 1 66 ? -48.032 2.531 -10.103 1.00 26.56 71 ASN C CA 1
ATOM 5499 C C . ASN C 1 66 ? -48.845 3.254 -9.031 1.00 28.42 71 ASN C C 1
ATOM 5500 O O . ASN C 1 66 ? -48.354 3.346 -7.933 1.00 31.86 71 ASN C O 1
ATOM 5505 N N . VAL C 1 67 ? -50.093 3.631 -9.303 1.00 25.25 72 VAL C N 1
ATOM 5506 C CA . VAL C 1 67 ? -50.949 4.305 -8.271 1.00 23.96 72 VAL C CA 1
ATOM 5507 C C . VAL C 1 67 ? -51.512 3.238 -7.347 1.00 28.47 72 VAL C C 1
ATOM 5508 O O . VAL C 1 67 ? -52.162 2.283 -7.787 1.00 29.74 72 VAL C O 1
ATOM 5512 N N . PRO C 1 68 ? -51.278 3.340 -6.023 1.00 30.65 73 PRO C N 1
ATOM 5513 C CA . PRO C 1 68 ? -51.825 2.358 -5.090 1.00 34.37 73 PRO C CA 1
ATOM 5514 C C . PRO C 1 68 ? -53.365 2.371 -5.105 1.00 37.45 73 PRO C C 1
ATOM 5515 O O . PRO C 1 68 ? -53.972 3.416 -5.317 1.00 35.77 73 PRO C O 1
ATOM 5519 N N . GLU C 1 69 ? -53.949 1.184 -5.001 1.00 36.22 74 GLU C N 1
ATOM 5520 C CA . GLU C 1 69 ? -55.407 0.925 -5.056 1.00 37.79 74 GLU C CA 1
ATOM 5521 C C . GLU C 1 69 ? -55.974 1.344 -3.701 1.00 38.93 74 GLU C C 1
ATOM 5522 O O . GLU C 1 69 ? -55.179 1.665 -2.828 1.00 40.66 74 GLU C O 1
ATOM 5528 N N . GLY C 1 70 ? -57.303 1.428 -3.587 1.00 37.71 75 GLY C N 1
ATOM 5529 C CA . GLY C 1 70 ? -57.997 1.873 -2.367 1.00 39.94 75 GLY C CA 1
ATOM 5530 C C . GLY C 1 70 ? -57.738 3.339 -2.075 1.00 41.50 75 GLY C C 1
ATOM 5531 O O . GLY C 1 70 ? -57.547 4.128 -3.028 1.00 43.98 75 GLY C O 1
ATOM 5532 N N . ALA C 1 71 ? -57.713 3.708 -0.792 1.00 42.42 76 ALA C N 1
ATOM 5533 C CA . ALA C 1 71 ? -57.837 5.104 -0.297 1.00 48.25 76 ALA C CA 1
ATOM 5534 C C . ALA C 1 71 ? -56.802 6.054 -0.935 1.00 42.94 76 ALA C C 1
ATOM 5535 O O . ALA C 1 71 ? -57.182 7.156 -1.282 1.00 42.59 76 ALA C O 1
ATOM 5537 N N . ASP C 1 72 ? -55.539 5.657 -1.092 1.00 45.69 77 ASP C N 1
ATOM 5538 C CA . ASP C 1 72 ? -54.409 6.538 -1.543 1.00 44.37 77 ASP C CA 1
ATOM 5539 C C . ASP C 1 72 ? -54.512 6.935 -3.027 1.00 44.48 77 ASP C C 1
ATOM 5540 O O . ASP C 1 72 ? -53.852 7.907 -3.451 1.00 45.50 77 ASP C O 1
ATOM 5545 N N . ALA C 1 73 ? -55.312 6.229 -3.826 1.00 38.59 78 ALA C N 1
ATOM 5546 C CA . ALA C 1 73 ? -55.606 6.607 -5.236 1.00 33.36 78 ALA C CA 1
ATOM 5547 C C . ALA C 1 73 ? -56.414 7.909 -5.322 1.00 30.28 78 ALA C C 1
ATOM 5548 O O . ALA C 1 73 ? -56.408 8.593 -6.354 1.00 28.83 78 ALA C O 1
ATOM 5550 N N . GLU C 1 74 ? -57.188 8.210 -4.277 1.00 30.37 79 GLU C N 1
ATOM 5551 C CA . GLU C 1 74 ? -58.115 9.358 -4.312 1.00 32.03 79 GLU C CA 1
ATOM 5552 C C . GLU C 1 74 ? -57.346 10.649 -4.572 1.00 33.37 79 GLU C C 1
ATOM 5553 O O . GLU C 1 74 ? -57.813 11.456 -5.399 1.00 31.76 79 GLU C O 1
ATOM 5559 N N . ARG C 1 75 ? -56.171 10.827 -3.957 1.00 34.49 80 ARG C N 1
ATOM 5560 C CA . ARG C 1 75 ? -55.382 12.070 -4.121 1.00 37.56 80 ARG C CA 1
ATOM 5561 C C . ARG C 1 75 ? -54.994 12.240 -5.589 1.00 32.17 80 ARG C C 1
ATOM 5562 O O . ARG C 1 75 ? -55.082 13.361 -6.132 1.00 32.61 80 ARG C O 1
ATOM 5570 N N . VAL C 1 76 ? -54.558 11.154 -6.248 1.00 30.48 81 VAL C N 1
ATOM 5571 C CA . VAL C 1 76 ? -54.106 11.232 -7.658 1.00 31.13 81 VAL C CA 1
ATOM 5572 C C . VAL C 1 76 ? -55.314 11.565 -8.541 1.00 26.81 81 VAL C C 1
ATOM 5573 O O . VAL C 1 76 ? -55.212 12.417 -9.468 1.00 27.50 81 VAL C O 1
ATOM 5577 N N . ILE C 1 77 ? -56.407 10.849 -8.355 1.00 27.82 82 ILE C N 1
ATOM 5578 C CA . ILE C 1 77 ? -57.609 11.054 -9.225 1.00 26.16 82 ILE C CA 1
ATOM 5579 C C . ILE C 1 77 ? -58.148 12.500 -9.034 1.00 30.65 82 ILE C C 1
ATOM 5580 O O . ILE C 1 77 ? -58.481 13.183 -10.037 1.00 27.07 82 ILE C O 1
ATOM 5585 N N . ARG C 1 78 ? -58.195 12.998 -7.791 1.00 31.75 83 ARG C N 1
ATOM 5586 C CA . ARG C 1 78 ? -58.637 14.386 -7.506 1.00 32.45 83 ARG C CA 1
ATOM 5587 C C . ARG C 1 78 ? -57.725 15.398 -8.202 1.00 32.64 83 ARG C C 1
ATOM 5588 O O . ARG C 1 78 ? -58.236 16.348 -8.806 1.00 32.69 83 ARG C O 1
ATOM 5596 N N . LYS C 1 79 ? -56.404 15.208 -8.125 1.00 32.96 84 LYS C N 1
ATOM 5597 C CA . LYS C 1 79 ? -55.439 16.121 -8.779 1.00 34.03 84 LYS C CA 1
ATOM 5598 C C . LYS C 1 79 ? -55.659 16.141 -10.286 1.00 32.34 84 LYS C C 1
ATOM 5599 O O . LYS C 1 79 ? -55.619 17.224 -10.877 1.00 33.69 84 LYS C O 1
ATOM 5605 N N . LEU C 1 80 ? -55.894 14.988 -10.927 1.00 31.91 85 LEU C N 1
ATOM 5606 C CA . LEU C 1 80 ? -56.161 14.988 -12.384 1.00 30.78 85 LEU C CA 1
ATOM 5607 C C . LEU C 1 80 ? -57.469 15.718 -12.700 1.00 31.03 85 LEU C C 1
ATOM 5608 O O . LEU C 1 80 ? -57.525 16.420 -13.742 1.00 32.08 85 LEU C O 1
ATOM 5613 N N . ALA C 1 81 ? -58.490 15.586 -11.851 1.00 28.80 86 ALA C N 1
ATOM 5614 C CA . ALA C 1 81 ? -59.780 16.305 -12.076 1.00 32.57 86 ALA C CA 1
ATOM 5615 C C . ALA C 1 81 ? -59.544 17.825 -11.885 1.00 33.69 86 ALA C C 1
ATOM 5616 O O . ALA C 1 81 ? -59.966 18.628 -12.756 1.00 35.75 86 ALA C O 1
ATOM 5618 N N . ALA C 1 82 ? -58.799 18.205 -10.845 1.00 36.71 87 ALA C N 1
ATOM 5619 C CA . ALA C 1 82 ? -58.493 19.619 -10.499 1.00 40.19 87 ALA C CA 1
ATOM 5620 C C . ALA C 1 82 ? -57.610 20.254 -11.583 1.00 43.84 87 ALA C C 1
ATOM 5621 O O . ALA C 1 82 ? -57.705 21.467 -11.780 1.00 46.33 87 ALA C O 1
ATOM 5623 N N . ASP C 1 83 ? -56.817 19.464 -12.305 1.00 42.22 88 ASP C N 1
ATOM 5624 C CA . ASP C 1 83 ? -55.904 19.973 -13.361 1.00 44.57 88 ASP C CA 1
ATOM 5625 C C . ASP C 1 83 ? -56.660 20.209 -14.667 1.00 42.05 88 ASP C C 1
ATOM 5626 O O . ASP C 1 83 ? -56.004 20.651 -15.618 1.00 47.23 88 ASP C O 1
ATOM 5631 N N . GLY C 1 84 ? -57.962 19.904 -14.745 1.00 39.49 89 GLY C N 1
ATOM 5632 C CA . GLY C 1 84 ? -58.790 20.227 -15.925 1.00 36.88 89 GLY C CA 1
ATOM 5633 C C . GLY C 1 84 ? -58.945 19.077 -16.925 1.00 38.65 89 GLY C C 1
ATOM 5634 O O . GLY C 1 84 ? -59.499 19.303 -18.022 1.00 39.18 89 GLY C O 1
ATOM 5635 N N . ASN C 1 85 ? -58.602 17.844 -16.532 1.00 33.83 90 ASN C N 1
ATOM 5636 C CA . ASN C 1 85 ? -58.957 16.658 -17.344 1.00 34.53 90 ASN C CA 1
ATOM 5637 C C . ASN C 1 85 ? -60.489 16.541 -17.376 1.00 33.91 90 ASN C C 1
ATOM 5638 O O . ASN C 1 85 ? -61.122 16.638 -16.300 1.00 37.01 90 ASN C O 1
ATOM 5643 N N . LYS C 1 86 ? -61.058 16.346 -18.558 1.00 30.20 91 LYS C N 1
ATOM 5644 C CA . LYS C 1 86 ? -62.527 16.271 -18.737 1.00 31.74 91 LYS C CA 1
ATOM 5645 C C . LYS C 1 86 ? -63.002 14.809 -18.821 1.00 30.15 91 LYS C C 1
ATOM 5646 O O . LYS C 1 86 ? -64.219 14.581 -18.736 1.00 24.80 91 LYS C O 1
ATOM 5652 N N . LEU C 1 87 ? -62.076 13.885 -19.057 1.00 26.48 92 LEU C N 1
ATOM 5653 C CA . LEU C 1 87 ? -62.339 12.424 -19.171 1.00 27.13 92 LEU C CA 1
ATOM 5654 C C . LEU C 1 87 ? -61.198 11.700 -18.476 1.00 26.78 92 LEU C C 1
ATOM 5655 O O . LEU C 1 87 ? -60.027 11.950 -18.800 1.00 25.27 92 LEU C O 1
ATOM 5660 N N . ILE C 1 88 ? -61.549 10.869 -17.476 1.00 23.86 93 ILE C N 1
ATOM 5661 C CA . ILE C 1 88 ? -60.558 10.171 -16.641 1.00 24.59 93 ILE C CA 1
ATOM 5662 C C . ILE C 1 88 ? -60.919 8.692 -16.609 1.00 24.83 93 ILE C C 1
ATOM 5663 O O . ILE C 1 88 ? -62.058 8.363 -16.277 1.00 23.25 93 ILE C O 1
ATOM 5668 N N . PHE C 1 89 ? -59.984 7.867 -17.081 1.00 24.75 94 PHE C N 1
ATOM 5669 C CA . PHE C 1 89 ? -60.080 6.398 -17.011 1.00 22.04 94 PHE C CA 1
ATOM 5670 C C . PHE C 1 89 ? -59.283 5.888 -15.841 1.00 22.03 94 PHE C C 1
ATOM 5671 O O . PHE C 1 89 ? -58.076 6.156 -15.749 1.00 23.79 94 PHE C O 1
ATOM 5679 N N . THR C 1 90 ? -59.931 5.158 -14.938 1.00 21.80 95 THR C N 1
ATOM 5680 C CA . THR C 1 90 ? -59.239 4.494 -13.822 1.00 21.30 95 THR C CA 1
ATOM 5681 C C . THR C 1 90 ? -59.219 2.991 -14.112 1.00 23.81 95 THR C C 1
ATOM 5682 O O . THR C 1 90 ? -60.290 2.374 -14.176 1.00 23.89 95 THR C O 1
ATOM 5686 N N . THR C 1 91 ? -58.023 2.454 -14.380 1.00 20.57 96 THR C N 1
ATOM 5687 C CA . THR C 1 91 ? -57.879 1.175 -15.116 1.00 21.14 96 THR C CA 1
ATOM 5688 C C . THR C 1 91 ? -57.725 -0.049 -14.225 1.00 24.36 96 THR C C 1
ATOM 5689 O O . THR C 1 91 ? -57.235 -1.068 -14.733 1.00 26.77 96 THR C O 1
ATOM 5693 N N . SER C 1 92 ? -58.219 -0.065 -12.997 1.00 19.17 97 SER C N 1
ATOM 5694 C CA . SER C 1 92 ? -58.066 -1.254 -12.130 1.00 20.35 97 SER C CA 1
ATOM 5695 C C . SER C 1 92 ? -59.201 -1.325 -11.139 1.00 22.76 97 SER C C 1
ATOM 5696 O O . SER C 1 92 ? -59.649 -0.278 -10.670 1.00 22.68 97 SER C O 1
ATOM 5699 N N . PHE C 1 93 ? -59.520 -2.534 -10.703 1.00 21.32 98 PHE C N 1
ATOM 5700 C CA . PHE C 1 93 ? -60.656 -2.798 -9.786 1.00 22.05 98 PHE C CA 1
ATOM 5701 C C . PHE C 1 93 ? -60.556 -1.942 -8.525 1.00 24.41 98 PHE C C 1
ATOM 5702 O O . PHE C 1 93 ? -61.608 -1.430 -8.082 1.00 24.49 98 PHE C O 1
ATOM 5710 N N . GLY C 1 94 ? -59.371 -1.876 -7.928 1.00 23.64 99 GLY C N 1
ATOM 5711 C CA . GLY C 1 94 ? -59.186 -1.225 -6.624 1.00 27.73 99 GLY C CA 1
ATOM 5712 C C . GLY C 1 94 ? -59.351 0.279 -6.686 1.00 27.55 99 GLY C C 1
ATOM 5713 O O . GLY C 1 94 ? -59.312 0.920 -5.602 1.00 29.08 99 GLY C O 1
ATOM 5714 N N . PHE C 1 95 ? -59.538 0.889 -7.863 1.00 24.36 100 PHE C N 1
ATOM 5715 C CA . PHE C 1 95 ? -59.861 2.321 -7.945 1.00 24.09 100 PHE C CA 1
ATOM 5716 C C . PHE C 1 95 ? -61.370 2.583 -7.847 1.00 23.97 100 PHE C C 1
ATOM 5717 O O . PHE C 1 95 ? -61.743 3.748 -7.978 1.00 23.39 100 PHE C O 1
ATOM 5725 N N . MET C 1 96 ? -62.202 1.558 -7.659 1.00 24.00 101 MET C N 1
ATOM 5726 C CA . MET C 1 96 ? -63.668 1.686 -7.737 1.00 24.13 101 MET C CA 1
ATOM 5727 C C . MET C 1 96 ? -64.156 2.742 -6.729 1.00 26.69 101 MET C C 1
ATOM 5728 O O . MET C 1 96 ? -64.797 3.713 -7.137 1.00 26.60 101 MET C O 1
ATOM 5733 N N . ASN C 1 97 ? -63.830 2.577 -5.463 1.00 28.34 102 ASN C N 1
ATOM 5734 C CA . ASN C 1 97 ? -64.413 3.447 -4.410 1.00 29.67 102 ASN C CA 1
ATOM 5735 C C . ASN C 1 97 ? -63.825 4.851 -4.502 1.00 29.79 102 ASN C C 1
ATOM 5736 O O . ASN C 1 97 ? -64.592 5.812 -4.444 1.00 31.06 102 ASN C O 1
ATOM 5741 N N . PRO C 1 98 ? -62.492 5.047 -4.647 1.00 25.81 103 PRO C N 1
ATOM 5742 C CA . PRO C 1 98 ? -61.959 6.380 -4.876 1.00 27.24 103 PRO C CA 1
ATOM 5743 C C . PRO C 1 98 ? -62.565 7.070 -6.107 1.00 27.13 103 PRO C C 1
ATOM 5744 O O . PRO C 1 98 ? -62.853 8.259 -6.053 1.00 26.05 103 PRO C O 1
ATOM 5748 N N . THR C 1 99 ? -62.742 6.344 -7.220 1.00 22.96 104 THR C N 1
ATOM 5749 C CA . THR C 1 99 ? -63.311 6.950 -8.438 1.00 23.48 104 THR C CA 1
ATOM 5750 C C . THR C 1 99 ? -64.736 7.450 -8.145 1.00 23.30 104 THR C C 1
ATOM 5751 O O . THR C 1 99 ? -65.060 8.545 -8.580 1.00 25.59 104 THR C O 1
ATOM 5755 N N . GLU C 1 100 ? -65.547 6.642 -7.462 1.00 25.61 105 GLU C N 1
ATOM 5756 C CA . GLU C 1 100 ? -66.952 6.979 -7.170 1.00 27.44 105 GLU C CA 1
ATOM 5757 C C . GLU C 1 100 ? -66.963 8.244 -6.282 1.00 25.44 105 GLU C C 1
ATOM 5758 O O . GLU C 1 100 ? -67.753 9.143 -6.586 1.00 24.94 105 GLU C O 1
ATOM 5764 N N . ARG C 1 101 ? -66.058 8.343 -5.325 1.00 25.36 106 ARG C N 1
ATOM 5765 C CA . ARG C 1 101 ? -66.004 9.552 -4.434 1.00 28.35 106 ARG C CA 1
ATOM 5766 C C . ARG C 1 101 ? -65.564 10.782 -5.238 1.00 30.11 106 ARG C C 1
ATOM 5767 O O . ARG C 1 101 ? -66.159 11.841 -5.075 1.00 29.82 106 ARG C O 1
ATOM 5775 N N . VAL C 1 102 ? -64.562 10.668 -6.107 1.00 23.80 107 VAL C N 1
ATOM 5776 C CA . VAL C 1 102 ? -64.094 11.836 -6.883 1.00 25.25 107 VAL C CA 1
ATOM 5777 C C . VAL C 1 102 ? -65.175 12.208 -7.897 1.00 24.79 107 VAL C C 1
ATOM 5778 O O . VAL C 1 102 ? -65.342 13.426 -8.156 1.00 27.38 107 VAL C O 1
ATOM 5782 N N . ALA C 1 103 ? -65.850 11.244 -8.532 1.00 24.10 108 ALA C N 1
ATOM 5783 C CA . ALA C 1 103 ? -66.913 11.549 -9.506 1.00 23.97 108 ALA C CA 1
ATOM 5784 C C . ALA C 1 103 ? -67.990 12.434 -8.843 1.00 26.25 108 ALA C C 1
ATOM 5785 O O . ALA C 1 103 ? -68.480 13.376 -9.470 1.00 23.30 108 ALA C O 1
ATOM 5787 N N . LYS C 1 104 ? -68.370 12.111 -7.618 1.00 25.30 109 LYS C N 1
ATOM 5788 C CA . LYS C 1 104 ? -69.400 12.907 -6.888 1.00 27.74 109 LYS C CA 1
ATOM 5789 C C . LYS C 1 104 ? -68.912 14.340 -6.670 1.00 27.44 109 LYS C C 1
ATOM 5790 O O . LYS C 1 104 ? -69.746 15.259 -6.704 1.00 31.15 109 LYS C O 1
ATOM 5796 N N . ALA C 1 105 ? -67.619 14.545 -6.447 1.00 25.66 110 ALA C N 1
ATOM 5797 C CA . ALA C 1 105 ? -66.985 15.841 -6.152 1.00 26.19 110 ALA C CA 1
ATOM 5798 C C . ALA C 1 105 ? -66.791 16.671 -7.424 1.00 30.21 110 ALA C C 1
ATOM 5799 O O . ALA C 1 105 ? -66.610 17.866 -7.297 1.00 26.12 110 ALA C O 1
ATOM 5801 N N . PHE C 1 106 ? -66.736 16.043 -8.601 1.00 23.98 111 PHE C N 1
ATOM 5802 C CA . PHE C 1 106 ? -66.438 16.727 -9.886 1.00 26.51 111 PHE C CA 1
ATOM 5803 C C . PHE C 1 106 ? -67.504 16.364 -10.917 1.00 26.58 111 PHE C C 1
ATOM 5804 O O . PHE C 1 106 ? -67.257 15.598 -11.874 1.00 27.57 111 PHE C O 1
ATOM 5812 N N . PRO C 1 107 ? -68.728 16.907 -10.781 1.00 25.65 112 PRO C N 1
ATOM 5813 C CA . PRO C 1 107 ? -69.831 16.533 -11.658 1.00 26.26 112 PRO C CA 1
ATOM 5814 C C . PRO C 1 107 ? -69.683 17.004 -13.116 1.00 27.43 112 PRO C C 1
ATOM 5815 O O . PRO C 1 107 ? -70.448 16.565 -13.915 1.00 33.32 112 PRO C O 1
ATOM 5819 N N . ASN C 1 108 ? -68.707 17.847 -13.395 1.00 28.41 113 ASN C N 1
ATOM 5820 C CA . ASN C 1 108 ? -68.410 18.364 -14.747 1.00 31.82 113 ASN C CA 1
ATOM 5821 C C . ASN C 1 108 ? -67.341 17.482 -15.430 1.00 28.55 113 ASN C C 1
ATOM 5822 O O . ASN C 1 108 ? -66.908 17.856 -16.548 1.00 31.05 113 ASN C O 1
ATOM 5827 N N . VAL C 1 109 ? -66.845 16.421 -14.774 1.00 27.96 114 VAL C N 1
ATOM 5828 C CA . VAL C 1 109 ? -65.808 15.515 -15.370 1.00 26.10 114 VAL C CA 1
ATOM 5829 C C . VAL C 1 109 ? -66.451 14.166 -15.646 1.00 26.08 114 VAL C C 1
ATOM 5830 O O . VAL C 1 109 ? -67.279 13.713 -14.861 1.00 24.74 114 VAL C O 1
ATOM 5834 N N . VAL C 1 110 ? -66.094 13.508 -16.754 1.00 25.19 115 VAL C N 1
ATOM 5835 C CA . VAL C 1 110 ? -66.581 12.142 -17.097 1.00 25.54 115 VAL C CA 1
ATOM 5836 C C . VAL C 1 110 ? -65.538 11.137 -16.599 1.00 24.17 115 VAL C C 1
ATOM 5837 O O . VAL C 1 110 ? -64.356 11.306 -16.853 1.00 23.64 115 VAL C O 1
ATOM 5841 N N . PHE C 1 111 ? -65.972 10.177 -15.805 1.00 24.28 116 PHE C N 1
ATOM 5842 C CA . PHE C 1 111 ? -65.130 9.099 -15.252 1.00 24.14 116 PHE C CA 1
ATOM 5843 C C . PHE C 1 111 ? -65.588 7.759 -15.850 1.00 22.57 116 PHE C C 1
ATOM 5844 O O . PHE C 1 111 ? -66.811 7.496 -16.004 1.00 22.46 116 PHE C O 1
ATOM 5852 N N . GLU C 1 112 ? -64.610 6.938 -16.214 1.00 22.09 117 GLU C N 1
ATOM 5853 C CA . GLU C 1 112 ? -64.778 5.563 -16.706 1.00 22.38 117 GLU C CA 1
ATOM 5854 C C . GLU C 1 112 ? -63.922 4.643 -15.851 1.00 20.78 117 GLU C C 1
ATOM 5855 O O . GLU C 1 112 ? -62.683 4.850 -15.793 1.00 22.06 117 GLU C O 1
ATOM 5861 N N . HIS C 1 113 ? -64.553 3.701 -15.165 1.00 22.48 118 HIS C N 1
ATOM 5862 C CA . HIS C 1 113 ? -63.860 2.788 -14.235 1.00 20.74 118 HIS C CA 1
ATOM 5863 C C . HIS C 1 113 ? -63.806 1.362 -14.825 1.00 20.93 118 HIS C C 1
ATOM 5864 O O . HIS C 1 113 ? -64.869 0.824 -15.176 1.00 20.76 118 HIS C O 1
ATOM 5871 N N . ALA C 1 114 ? -62.618 0.795 -14.920 1.00 20.18 119 ALA C N 1
ATOM 5872 C CA . ALA C 1 114 ? -62.433 -0.562 -15.479 1.00 21.81 119 ALA C CA 1
ATOM 5873 C C . ALA C 1 114 ? -62.835 -1.596 -14.422 1.00 20.69 119 ALA C C 1
ATOM 5874 O O . ALA C 1 114 ? -62.190 -1.638 -13.386 1.00 25.53 119 ALA C O 1
ATOM 5876 N N . THR C 1 115 ? -63.745 -2.489 -14.778 1.00 21.65 120 THR C N 1
ATOM 5877 C CA . THR C 1 115 ? -64.164 -3.718 -14.069 1.00 23.95 120 THR C CA 1
ATOM 5878 C C . THR C 1 115 ? -65.069 -3.443 -12.863 1.00 27.59 120 THR C C 1
ATOM 5879 O O . THR C 1 115 ? -65.441 -4.401 -12.159 1.00 31.89 120 THR C O 1
ATOM 5883 N N . GLY C 1 116 ? -65.468 -2.208 -12.650 1.00 24.83 121 GLY C N 1
ATOM 5884 C CA . GLY C 1 116 ? -66.299 -1.862 -11.493 1.00 27.40 121 GLY C CA 1
ATOM 5885 C C . GLY C 1 116 ? -67.793 -2.137 -11.674 1.00 28.65 121 GLY C C 1
ATOM 5886 O O . GLY C 1 116 ? -68.227 -2.568 -12.742 1.00 28.63 121 GLY C O 1
ATOM 5887 N N . VAL C 1 117 ? -68.540 -1.881 -10.612 1.00 28.72 122 VAL C N 1
ATOM 5888 C CA . VAL C 1 117 ? -70.005 -2.120 -10.579 1.00 34.73 122 VAL C CA 1
ATOM 5889 C C . VAL C 1 117 ? -70.717 -0.865 -10.059 1.00 37.10 122 VAL C C 1
ATOM 5890 O O . VAL C 1 117 ? -71.922 -0.941 -9.946 1.00 40.28 122 VAL C O 1
ATOM 5894 N N . LYS C 1 118 ? -70.015 0.247 -9.826 1.00 30.81 123 LYS C N 1
ATOM 5895 C CA . LYS C 1 118 ? -70.614 1.516 -9.346 1.00 30.38 123 LYS C CA 1
ATOM 5896 C C . LYS C 1 118 ? -70.722 2.488 -10.520 1.00 28.73 123 LYS C C 1
ATOM 5897 O O . LYS C 1 118 ? -69.716 2.705 -11.229 1.00 29.90 123 LYS C O 1
ATOM 5903 N N A LEU C 1 119 ? -71.924 3.007 -10.729 0.50 27.70 124 LEU C N 1
ATOM 5904 N N B LEU C 1 119 ? -71.930 3.004 -10.724 0.50 28.83 124 LEU C N 1
ATOM 5905 C CA A LEU C 1 119 ? -72.226 4.005 -11.785 0.50 30.48 124 LEU C CA 1
ATOM 5906 C CA B LEU C 1 119 ? -72.274 3.987 -11.784 0.50 32.48 124 LEU C CA 1
ATOM 5907 C C A LEU C 1 119 ? -72.865 5.240 -11.163 0.50 30.33 124 LEU C C 1
ATOM 5908 C C B LEU C 1 119 ? -72.793 5.263 -11.126 0.50 31.55 124 LEU C C 1
ATOM 5909 O O A LEU C 1 119 ? -73.430 5.141 -10.066 0.50 28.76 124 LEU C O 1
ATOM 5910 O O B LEU C 1 119 ? -73.219 5.200 -9.961 0.50 30.62 124 LEU C O 1
ATOM 5919 N N . ALA C 1 120 ? -72.783 6.353 -11.880 1.00 30.20 125 ALA C N 1
ATOM 5920 C CA . ALA C 1 120 ? -73.423 7.625 -11.489 1.00 31.84 125 ALA C CA 1
ATOM 5921 C C . ALA C 1 120 ? -73.664 8.399 -12.771 1.00 29.44 125 ALA C C 1
ATOM 5922 O O . ALA C 1 120 ? -73.205 7.939 -13.857 1.00 28.36 125 ALA C O 1
ATOM 5924 N N . LYS C 1 121 ? -74.283 9.564 -12.671 1.00 30.28 126 LYS C N 1
ATOM 5925 C CA . LYS C 1 121 ? -74.555 10.435 -13.839 1.00 31.23 126 LYS C CA 1
ATOM 5926 C C . LYS C 1 121 ? -73.278 10.613 -14.680 1.00 26.89 126 LYS C C 1
ATOM 5927 O O . LYS C 1 121 ? -73.380 10.630 -15.881 1.00 28.90 126 LYS C O 1
ATOM 5933 N N . ASN C 1 122 ? -72.106 10.786 -14.044 1.00 25.76 127 ASN C N 1
ATOM 5934 C CA . ASN C 1 122 ? -70.819 11.094 -14.714 1.00 24.21 127 ASN C CA 1
ATOM 5935 C C . ASN C 1 122 ? -69.822 9.936 -14.507 1.00 24.85 127 ASN C C 1
ATOM 5936 O O . ASN C 1 122 ? -68.607 10.184 -14.608 1.00 26.53 127 ASN C O 1
ATOM 5941 N N . LEU C 1 123 ? -70.298 8.706 -14.238 1.00 24.67 128 LEU C N 1
ATOM 5942 C CA . LEU C 1 123 ? -69.406 7.552 -13.985 1.00 25.60 128 LEU C CA 1
ATOM 5943 C C . LEU C 1 123 ? -69.964 6.335 -14.719 1.00 24.26 128 LEU C C 1
ATOM 5944 O O . LEU C 1 123 ? -71.091 5.868 -14.382 1.00 24.02 128 LEU C O 1
ATOM 5949 N N . GLY C 1 124 ? -69.231 5.893 -15.731 1.00 22.78 129 GLY C N 1
ATOM 5950 C CA . GLY C 1 124 ? -69.533 4.628 -16.421 1.00 22.69 129 GLY C CA 1
ATOM 5951 C C . GLY C 1 124 ? -68.520 3.548 -16.037 1.00 21.31 129 GLY C C 1
ATOM 5952 O O . GLY C 1 124 ? -67.461 3.842 -15.418 1.00 23.77 129 GLY C O 1
ATOM 5953 N N . VAL C 1 125 ? -68.815 2.293 -16.378 1.00 24.30 130 VAL C N 1
ATOM 5954 C CA . VAL C 1 125 ? -67.873 1.181 -16.118 1.00 21.26 130 VAL C CA 1
ATOM 5955 C C . VAL C 1 125 ? -67.665 0.456 -17.442 1.00 21.06 130 VAL C C 1
ATOM 5956 O O . VAL C 1 125 ? -68.584 0.405 -18.275 1.00 22.39 130 VAL C O 1
ATOM 5960 N N . TYR C 1 126 ? -66.478 -0.071 -17.581 1.00 20.05 131 TYR C N 1
ATOM 5961 C CA . TYR C 1 126 ? -66.126 -0.848 -18.799 1.00 19.66 131 TYR C CA 1
ATOM 5962 C C . TYR C 1 126 ? -65.297 -2.049 -18.406 1.00 21.00 131 TYR C C 1
ATOM 5963 O O . TYR C 1 126 ? -64.497 -2.017 -17.479 1.00 20.99 131 TYR C O 1
ATOM 5972 N N . GLU C 1 127 ? -65.374 -3.092 -19.235 1.00 20.84 132 GLU C N 1
ATOM 5973 C CA . GLU C 1 127 ? -64.514 -4.250 -19.039 1.00 23.81 132 GLU C CA 1
ATOM 5974 C C . GLU C 1 127 ? -64.535 -5.068 -20.314 1.00 21.34 132 GLU C C 1
ATOM 5975 O O . GLU C 1 127 ? -65.410 -4.832 -21.199 1.00 22.50 132 GLU C O 1
ATOM 5981 N N . SER C 1 128 ? -63.571 -5.959 -20.398 1.00 23.28 133 SER C N 1
ATOM 5982 C CA . SER C 1 128 ? -63.509 -6.951 -21.494 1.00 21.86 133 SER C CA 1
ATOM 5983 C C . SER C 1 128 ? -64.172 -8.235 -21.062 1.00 26.83 133 SER C C 1
ATOM 5984 O O . SER C 1 128 ? -64.249 -8.514 -19.861 1.00 24.79 133 SER C O 1
ATOM 5987 N N . ARG C 1 129 ? -64.561 -9.057 -22.029 1.00 21.64 134 ARG C N 1
ATOM 5988 C CA . ARG C 1 129 ? -64.946 -10.467 -21.777 1.00 22.77 134 ARG C CA 1
ATOM 5989 C C . ARG C 1 129 ? -63.718 -11.341 -22.016 1.00 22.61 134 ARG C C 1
ATOM 5990 O O . ARG C 1 129 ? -63.748 -12.225 -22.892 1.00 21.19 134 ARG C O 1
ATOM 5998 N N . GLN C 1 130 ? -62.640 -11.110 -21.274 1.00 23.35 135 GLN C N 1
ATOM 5999 C CA . GLN C 1 130 ? -61.375 -11.835 -21.505 1.00 23.81 135 GLN C CA 1
ATOM 6000 C C . GLN C 1 130 ? -61.567 -13.327 -21.260 1.00 21.54 135 GLN C C 1
ATOM 6001 O O . GLN C 1 130 ? -60.844 -14.128 -21.886 1.00 21.35 135 GLN C O 1
ATOM 6007 N N . TYR C 1 131 ? -62.564 -13.700 -20.452 1.00 20.42 136 TYR C N 1
ATOM 6008 C CA . TYR C 1 131 ? -62.853 -15.125 -20.158 1.00 21.29 136 TYR C CA 1
ATOM 6009 C C . TYR C 1 131 ? -63.191 -15.897 -21.441 1.00 20.40 136 TYR C C 1
ATOM 6010 O O . TYR C 1 131 ? -63.096 -17.099 -21.449 1.00 21.24 136 TYR C O 1
ATOM 6019 N N . GLU C 1 132 ? -63.640 -15.213 -22.507 1.00 22.66 137 GLU C N 1
ATOM 6020 C CA . GLU C 1 132 ? -63.822 -15.884 -23.826 1.00 22.51 137 GLU C CA 1
ATOM 6021 C C . GLU C 1 132 ? -62.461 -16.381 -24.305 1.00 22.09 137 GLU C C 1
ATOM 6022 O O . GLU C 1 132 ? -62.375 -17.541 -24.790 1.00 20.67 137 GLU C O 1
ATOM 6028 N N . GLY C 1 133 ? -61.423 -15.567 -24.213 1.00 22.66 138 GLY C N 1
ATOM 6029 C CA . GLY C 1 133 ? -60.041 -15.963 -24.532 1.00 21.13 138 GLY C CA 1
ATOM 6030 C C . GLY C 1 133 ? -59.538 -17.025 -23.597 1.00 20.16 138 GLY C C 1
ATOM 6031 O O . GLY C 1 133 ? -58.931 -17.987 -24.036 1.00 21.32 138 GLY C O 1
ATOM 6032 N N . THR C 1 134 ? -59.805 -16.880 -22.288 1.00 19.25 139 THR C N 1
ATOM 6033 C CA . THR C 1 134 ? -59.318 -17.872 -21.318 1.00 19.29 139 THR C CA 1
ATOM 6034 C C . THR C 1 134 ? -59.950 -19.244 -21.573 1.00 18.72 139 THR C C 1
ATOM 6035 O O . THR C 1 134 ? -59.283 -20.262 -21.403 1.00 20.80 139 THR C O 1
ATOM 6039 N N . TYR C 1 135 ? -61.227 -19.309 -21.982 1.00 18.21 140 TYR C N 1
ATOM 6040 C CA . TYR C 1 135 ? -61.891 -20.565 -22.342 1.00 17.98 140 TYR C CA 1
ATOM 6041 C C . TYR C 1 135 ? -61.104 -21.210 -23.486 1.00 17.23 140 TYR C C 1
ATOM 6042 O O . TYR C 1 135 ? -60.848 -22.381 -23.426 1.00 20.88 140 TYR C O 1
ATOM 6051 N N . LEU C 1 136 ? -60.759 -20.455 -24.513 1.00 17.97 141 LEU C N 1
ATOM 6052 C CA . LEU C 1 136 ? -59.986 -20.988 -25.659 1.00 18.98 141 LEU C CA 1
ATOM 6053 C C . LEU C 1 136 ? -58.584 -21.437 -25.207 1.00 20.25 141 LEU C C 1
ATOM 6054 O O . LEU C 1 136 ? -58.120 -22.483 -25.692 1.00 20.78 141 LEU C O 1
ATOM 6059 N N . GLN C 1 137 ? -57.963 -20.750 -24.258 1.00 20.10 142 GLN C N 1
ATOM 6060 C CA . GLN C 1 137 ? -56.679 -21.185 -23.654 1.00 19.92 142 GLN C CA 1
ATOM 6061 C C . GLN C 1 137 ? -56.891 -22.555 -23.002 1.00 20.41 142 GLN C C 1
ATOM 6062 O O . GLN C 1 137 ? -56.018 -23.403 -23.086 1.00 20.85 142 GLN C O 1
ATOM 6068 N N . GLY C 1 138 ? -57.998 -22.744 -22.286 1.00 20.61 143 GLY C N 1
ATOM 6069 C CA . GLY C 1 138 ? -58.313 -24.019 -21.624 1.00 19.06 143 GLY C CA 1
ATOM 6070 C C . GLY C 1 138 ? -58.436 -25.159 -22.642 1.00 19.23 143 GLY C C 1
ATOM 6071 O O . GLY C 1 138 ? -57.882 -26.233 -22.406 1.00 22.90 143 GLY C O 1
ATOM 6072 N N . VAL C 1 139 ? -59.112 -24.891 -23.749 1.00 21.29 144 VAL C N 1
ATOM 6073 C CA . VAL C 1 139 ? -59.210 -25.890 -24.858 1.00 22.74 144 VAL C CA 1
ATOM 6074 C C . VAL C 1 139 ? -57.796 -26.320 -25.272 1.00 25.41 144 VAL C C 1
ATOM 6075 O O . VAL C 1 139 ? -57.507 -27.545 -25.373 1.00 24.42 144 VAL C O 1
ATOM 6079 N N A LEU C 1 140 ? -56.915 -25.367 -25.508 0.50 25.62 145 LEU C N 1
ATOM 6080 N N B LEU C 1 140 ? -56.917 -25.358 -25.529 0.50 25.17 145 LEU C N 1
ATOM 6081 C CA A LEU C 1 140 ? -55.526 -25.654 -25.937 0.50 26.75 145 LEU C CA 1
ATOM 6082 C CA B LEU C 1 140 ? -55.511 -25.633 -25.934 0.50 25.88 145 LEU C CA 1
ATOM 6083 C C A LEU C 1 140 ? -54.765 -26.360 -24.815 0.50 25.16 145 LEU C C 1
ATOM 6084 C C B LEU C 1 140 ? -54.778 -26.370 -24.817 0.50 24.71 145 LEU C C 1
ATOM 6085 O O A LEU C 1 140 ? -54.004 -27.293 -25.098 0.50 25.99 145 LEU C O 1
ATOM 6086 O O B LEU C 1 140 ? -54.035 -27.307 -25.112 0.50 25.63 145 LEU C O 1
ATOM 6095 N N . ALA C 1 141 ? -54.942 -25.930 -23.566 1.00 23.35 146 ALA C N 1
ATOM 6096 C CA . ALA C 1 141 ? -54.261 -26.557 -22.431 1.00 24.49 146 ALA C CA 1
ATOM 6097 C C . ALA C 1 141 ? -54.600 -28.053 -22.392 1.00 24.22 146 ALA C C 1
ATOM 6098 O O . ALA C 1 141 ? -53.697 -28.844 -22.080 1.00 23.53 146 ALA C O 1
ATOM 6100 N N . ALA C 1 142 ? -55.864 -28.433 -22.615 1.00 22.69 147 ALA C N 1
ATOM 6101 C CA . ALA C 1 142 ? -56.317 -29.836 -22.572 1.00 24.32 147 ALA C CA 1
ATOM 6102 C C . ALA C 1 142 ? -55.620 -30.633 -23.688 1.00 24.18 147 ALA C C 1
ATOM 6103 O O . ALA C 1 142 ? -55.312 -31.790 -23.466 1.00 23.86 147 ALA C O 1
ATOM 6105 N N . LYS C 1 143 ? -55.312 -29.994 -24.813 1.00 25.46 148 LYS C N 1
ATOM 6106 C CA . LYS C 1 143 ? -54.609 -30.672 -25.941 1.00 27.49 148 LYS C CA 1
ATOM 6107 C C . LYS C 1 143 ? -53.110 -30.800 -25.643 1.00 29.33 148 LYS C C 1
ATOM 6108 O O . LYS C 1 143 ? -52.480 -31.674 -26.186 1.00 31.14 148 LYS C O 1
ATOM 6114 N N . MET C 1 144 ? -52.535 -29.925 -24.842 1.00 23.93 149 MET C N 1
ATOM 6115 C CA . MET C 1 144 ? -51.062 -29.819 -24.649 1.00 25.44 149 MET C CA 1
ATOM 6116 C C . MET C 1 144 ? -50.625 -30.488 -23.347 1.00 27.43 149 MET C C 1
ATOM 6117 O O . MET C 1 144 ? -49.462 -30.798 -23.250 1.00 29.59 149 MET C O 1
ATOM 6122 N N . THR C 1 145 ? -51.509 -30.692 -22.366 1.00 24.66 150 THR C N 1
ATOM 6123 C CA . THR C 1 145 ? -51.135 -31.230 -21.046 1.00 27.90 150 THR C CA 1
ATOM 6124 C C . THR C 1 145 ? -50.714 -32.710 -21.156 1.00 30.48 150 THR C C 1
ATOM 6125 O O . THR C 1 145 ? -51.296 -33.453 -21.969 1.00 30.85 150 THR C O 1
ATOM 6129 N N . LYS C 1 146 ? -49.724 -33.116 -20.356 1.00 30.60 151 LYS C N 1
ATOM 6130 C CA . LYS C 1 146 ? -49.340 -34.544 -20.173 1.00 37.46 151 LYS C CA 1
ATOM 6131 C C . LYS C 1 146 ? -49.855 -35.049 -18.825 1.00 32.22 151 LYS C C 1
ATOM 6132 O O . LYS C 1 146 ? -50.114 -36.234 -18.704 1.00 39.79 151 LYS C O 1
ATOM 6138 N N . THR C 1 147 ? -50.062 -34.174 -17.847 1.00 31.40 152 THR C N 1
ATOM 6139 C CA . THR C 1 147 ? -50.431 -34.572 -16.467 1.00 30.66 152 THR C CA 1
ATOM 6140 C C . THR C 1 147 ? -51.953 -34.531 -16.292 1.00 32.99 152 THR C C 1
ATOM 6141 O O . THR C 1 147 ? -52.433 -35.099 -15.341 1.00 30.06 152 THR C O 1
ATOM 6145 N N . GLY C 1 148 ? -52.689 -33.813 -17.131 1.00 27.53 153 GLY C N 1
ATOM 6146 C CA . GLY C 1 148 ? -54.136 -33.580 -16.943 1.00 27.36 153 GLY C CA 1
ATOM 6147 C C . GLY C 1 148 ? -54.421 -32.587 -15.820 1.00 24.76 153 GLY C C 1
ATOM 6148 O O . GLY C 1 148 ? -55.575 -32.506 -15.363 1.00 26.78 153 GLY C O 1
ATOM 6149 N N . VAL C 1 149 ? -53.390 -31.875 -15.388 1.00 24.39 154 VAL C N 1
ATOM 6150 C CA . VAL C 1 149 ? -53.496 -30.823 -14.338 1.00 24.05 154 VAL C CA 1
ATOM 6151 C C . VAL C 1 149 ? -52.992 -29.521 -14.955 1.00 25.12 154 VAL C C 1
ATOM 6152 O O . VAL C 1 149 ? -51.852 -29.495 -15.461 1.00 26.17 154 VAL C O 1
ATOM 6156 N N . ILE C 1 150 ? -53.856 -28.505 -14.955 1.00 22.82 155 ILE C N 1
ATOM 6157 C CA . ILE C 1 150 ? -53.499 -27.173 -15.478 1.00 21.80 155 ILE C CA 1
ATOM 6158 C C . ILE C 1 150 ? -53.485 -26.230 -14.282 1.00 23.93 155 ILE C C 1
ATOM 6159 O O . ILE C 1 150 ? -54.024 -26.595 -13.203 1.00 22.44 155 ILE C O 1
ATOM 6164 N N . GLY C 1 151 ? -52.782 -25.116 -14.426 1.00 19.62 156 GLY C N 1
ATOM 6165 C CA . GLY C 1 151 ? -52.563 -24.219 -13.294 1.00 20.38 156 GLY C CA 1
ATOM 6166 C C . GLY C 1 151 ? -52.964 -22.818 -13.582 1.00 19.85 156 GLY C C 1
ATOM 6167 O O . GLY C 1 151 ? -52.864 -22.327 -14.749 1.00 21.35 156 GLY C O 1
ATOM 6168 N N . PHE C 1 152 ? -53.324 -22.104 -12.529 1.00 19.44 157 PHE C N 1
ATOM 6169 C CA . PHE C 1 152 ? -53.747 -20.707 -12.623 1.00 18.87 157 PHE C CA 1
ATOM 6170 C C . PHE C 1 152 ? -53.098 -19.907 -11.496 1.00 19.61 157 PHE C C 1
ATOM 6171 O O . PHE C 1 152 ? -53.321 -20.198 -10.313 1.00 19.67 157 PHE C O 1
ATOM 6179 N N . VAL C 1 153 ? -52.374 -18.850 -11.884 1.00 19.26 158 VAL C N 1
ATOM 6180 C CA . VAL C 1 153 ? -51.788 -17.875 -10.924 1.00 20.52 158 VAL C CA 1
ATOM 6181 C C . VAL C 1 153 ? -52.808 -16.762 -10.709 1.00 22.00 158 VAL C C 1
ATOM 6182 O O . VAL C 1 153 ? -53.014 -15.911 -11.596 1.00 20.75 158 VAL C O 1
ATOM 6186 N N . GLY C 1 154 ? -53.458 -16.783 -9.542 1.00 21.34 159 GLY C N 1
ATOM 6187 C CA . GLY C 1 154 ? -54.495 -15.820 -9.181 1.00 22.89 159 GLY C CA 1
ATOM 6188 C C . GLY C 1 154 ? -53.980 -14.640 -8.394 1.00 24.25 159 GLY C C 1
ATOM 6189 O O . GLY C 1 154 ? -53.022 -14.799 -7.620 1.00 22.93 159 GLY C O 1
ATOM 6190 N N . SER C 1 155 ? -54.543 -13.469 -8.660 1.00 21.16 160 SER C N 1
ATOM 6191 C CA . SER C 1 155 ? -54.290 -12.208 -7.916 1.00 20.50 160 SER C CA 1
ATOM 6192 C C . SER C 1 155 ? -55.203 -12.147 -6.691 1.00 22.34 160 SER C C 1
ATOM 6193 O O . SER C 1 155 ? -54.757 -12.450 -5.557 1.00 24.36 160 SER C O 1
ATOM 6196 N N . PHE C 1 156 ? -56.466 -11.820 -6.931 1.00 21.92 161 PHE C N 1
ATOM 6197 C CA . PHE C 1 156 ? -57.500 -11.653 -5.894 1.00 23.11 161 PHE C CA 1
ATOM 6198 C C . PHE C 1 156 ? -58.796 -12.276 -6.388 1.00 24.15 161 PHE C C 1
ATOM 6199 O O . PHE C 1 156 ? -59.102 -12.203 -7.565 1.00 22.33 161 PHE C O 1
ATOM 6207 N N . PRO C 1 157 ? -59.605 -12.848 -5.480 1.00 22.70 162 PRO C N 1
ATOM 6208 C CA . PRO C 1 157 ? -60.858 -13.492 -5.855 1.00 25.17 162 PRO C CA 1
ATOM 6209 C C . PRO C 1 157 ? -61.974 -12.483 -6.111 1.00 25.12 162 PRO C C 1
ATOM 6210 O O . PRO C 1 157 ? -62.954 -12.464 -5.437 1.00 30.10 162 PRO C O 1
ATOM 6214 N N . VAL C 1 158 ? -61.788 -11.628 -7.102 1.00 20.43 163 VAL C N 1
ATOM 6215 C CA . VAL C 1 158 ? -62.839 -10.719 -7.608 1.00 21.56 163 VAL C CA 1
ATOM 6216 C C . VAL C 1 158 ? -63.492 -11.370 -8.823 1.00 19.23 163 VAL C C 1
ATOM 6217 O O . VAL C 1 158 ? -62.946 -12.305 -9.410 1.00 18.83 163 VAL C O 1
ATOM 6221 N N . PRO C 1 159 ? -64.670 -10.890 -9.261 1.00 21.51 164 PRO C N 1
ATOM 6222 C CA . PRO C 1 159 ? -65.381 -11.569 -10.338 1.00 19.11 164 PRO C CA 1
ATOM 6223 C C . PRO C 1 159 ? -64.579 -11.736 -11.626 1.00 18.32 164 PRO C C 1
ATOM 6224 O O . PRO C 1 159 ? -64.691 -12.804 -12.249 1.00 19.75 164 PRO C O 1
ATOM 6228 N N . GLU C 1 160 ? -63.818 -10.714 -12.027 1.00 19.87 165 GLU C N 1
ATOM 6229 C CA . GLU C 1 160 ? -62.980 -10.861 -13.249 1.00 21.50 165 GLU C CA 1
ATOM 6230 C C . GLU C 1 160 ? -62.138 -12.142 -13.173 1.00 19.82 165 GLU C C 1
ATOM 6231 O O . GLU C 1 160 ? -62.039 -12.919 -14.158 1.00 19.45 165 GLU C O 1
ATOM 6237 N N . VAL C 1 161 ? -61.455 -12.344 -12.058 1.00 21.34 166 VAL C N 1
ATOM 6238 C CA . VAL C 1 161 ? -60.507 -13.455 -11.868 1.00 21.22 166 VAL C CA 1
ATOM 6239 C C . VAL C 1 161 ? -61.240 -14.788 -11.723 1.00 18.78 166 VAL C C 1
ATOM 6240 O O . VAL C 1 161 ? -60.822 -15.773 -12.324 1.00 17.16 166 VAL C O 1
ATOM 6244 N N . ILE C 1 162 ? -62.346 -14.820 -10.970 1.00 20.21 167 ILE C N 1
ATOM 6245 C CA . ILE C 1 162 ? -63.110 -16.089 -10.778 1.00 21.60 167 ILE C CA 1
ATOM 6246 C C . ILE C 1 162 ? -63.722 -16.521 -12.121 1.00 18.32 167 ILE C C 1
ATOM 6247 O O . ILE C 1 162 ? -63.606 -17.692 -12.459 1.00 18.90 167 ILE C O 1
ATOM 6252 N N . ARG C 1 163 ? -64.168 -15.575 -12.959 1.00 19.37 168 ARG C N 1
ATOM 6253 C CA . ARG C 1 163 ? -64.671 -15.925 -14.295 1.00 19.08 168 ARG C CA 1
ATOM 6254 C C . ARG C 1 163 ? -63.519 -16.502 -15.112 1.00 17.70 168 ARG C C 1
ATOM 6255 O O . ARG C 1 163 ? -63.751 -17.492 -15.835 1.00 18.80 168 ARG C O 1
ATOM 6263 N N . ASN C 1 164 ? -62.319 -15.924 -15.037 1.00 18.64 169 ASN C N 1
ATOM 6264 C CA . ASN C 1 164 ? -61.174 -16.474 -15.831 1.00 19.24 169 ASN C CA 1
ATOM 6265 C C . ASN C 1 164 ? -60.791 -17.873 -15.321 1.00 18.29 169 ASN C C 1
ATOM 6266 O O . ASN C 1 164 ? -60.521 -18.767 -16.162 1.00 19.80 169 ASN C O 1
ATOM 6271 N N . ILE C 1 165 ? -60.737 -18.091 -14.014 1.00 17.47 170 ILE C N 1
ATOM 6272 C CA . ILE C 1 165 ? -60.439 -19.440 -13.447 1.00 18.51 170 ILE C CA 1
ATOM 6273 C C . ILE C 1 165 ? -61.447 -20.459 -13.996 1.00 17.71 170 ILE C C 1
ATOM 6274 O O . ILE C 1 165 ? -61.064 -21.574 -14.492 1.00 19.16 170 ILE C O 1
ATOM 6279 N N . ASN C 1 166 ? -62.719 -20.129 -13.873 1.00 17.76 171 ASN C N 1
ATOM 6280 C CA . ASN C 1 166 ? -63.842 -21.018 -14.284 1.00 18.29 171 ASN C CA 1
ATOM 6281 C C . ASN C 1 166 ? -63.768 -21.275 -15.785 1.00 19.41 171 ASN C C 1
ATOM 6282 O O . ASN C 1 166 ? -63.902 -22.437 -16.205 1.00 20.61 171 ASN C O 1
ATOM 6287 N N . ALA C 1 167 ? -63.547 -20.228 -16.590 1.00 19.81 172 ALA C N 1
ATOM 6288 C CA . ALA C 1 167 ? -63.535 -20.370 -18.041 1.00 18.62 172 ALA C CA 1
ATOM 6289 C C . ALA C 1 167 ? -62.355 -21.237 -18.455 1.00 17.57 172 ALA C C 1
ATOM 6290 O O . ALA C 1 167 ? -62.494 -22.064 -19.399 1.00 18.17 172 ALA C O 1
ATOM 6292 N N . TYR C 1 168 ? -61.181 -21.056 -17.875 1.00 18.81 173 TYR C N 1
ATOM 6293 C CA . TYR C 1 168 ? -59.982 -21.887 -18.178 1.00 19.68 173 TYR C CA 1
ATOM 6294 C C . TYR C 1 168 ? -60.341 -23.363 -17.971 1.00 20.15 173 TYR C C 1
ATOM 6295 O O . TYR C 1 168 ? -60.088 -24.251 -18.813 1.00 19.47 173 TYR C O 1
ATOM 6304 N N . THR C 1 169 ? -60.975 -23.632 -16.837 1.00 18.52 174 THR C N 1
ATOM 6305 C CA . THR C 1 169 ? -61.352 -24.996 -16.408 1.00 18.70 174 THR C CA 1
ATOM 6306 C C . THR C 1 169 ? -62.411 -25.592 -17.358 1.00 17.91 174 THR C C 1
ATOM 6307 O O . THR C 1 169 ? -62.214 -26.728 -17.821 1.00 20.71 174 THR C O 1
ATOM 6311 N N . LEU C 1 170 ? -63.464 -24.812 -17.663 1.00 20.21 175 LEU C N 1
ATOM 6312 C CA . LEU C 1 170 ? -64.569 -25.294 -18.540 1.00 20.95 175 LEU C CA 1
ATOM 6313 C C . LEU C 1 170 ? -64.008 -25.524 -19.945 1.00 20.26 175 LEU C C 1
ATOM 6314 O O . LEU C 1 170 ? -64.406 -26.504 -20.567 1.00 21.75 175 LEU C O 1
ATOM 6319 N N . GLY C 1 171 ? -63.169 -24.626 -20.452 1.00 21.43 176 GLY C N 1
ATOM 6320 C CA . GLY C 1 171 ? -62.555 -24.853 -21.773 1.00 22.27 176 GLY C CA 1
ATOM 6321 C C . GLY C 1 171 ? -61.764 -26.136 -21.813 1.00 23.57 176 GLY C C 1
ATOM 6322 O O . GLY C 1 171 ? -61.933 -26.935 -22.801 1.00 22.67 176 GLY C O 1
ATOM 6323 N N . ALA C 1 172 ? -60.937 -26.403 -20.820 1.00 22.37 177 ALA C N 1
ATOM 6324 C CA . ALA C 1 172 ? -60.166 -27.669 -20.764 1.00 22.42 177 ALA C CA 1
ATOM 6325 C C . ALA C 1 172 ? -61.127 -28.860 -20.671 1.00 23.92 177 ALA C C 1
ATOM 6326 O O . ALA C 1 172 ? -60.925 -29.873 -21.369 1.00 20.98 177 ALA C O 1
ATOM 6328 N N . GLN C 1 173 ? -62.160 -28.763 -19.832 1.00 22.18 178 GLN C N 1
ATOM 6329 C CA . GLN C 1 173 ? -63.093 -29.897 -19.598 1.00 25.16 178 GLN C CA 1
ATOM 6330 C C . GLN C 1 173 ? -63.959 -30.149 -20.848 1.00 25.33 178 GLN C C 1
ATOM 6331 O O . GLN C 1 173 ? -64.445 -31.278 -21.003 1.00 28.21 178 GLN C O 1
ATOM 6337 N N . SER C 1 174 ? -64.092 -29.194 -21.766 1.00 24.13 179 SER C N 1
ATOM 6338 C CA . SER C 1 174 ? -64.848 -29.394 -23.038 1.00 26.26 179 SER C CA 1
ATOM 6339 C C . SER C 1 174 ? -64.067 -30.388 -23.912 1.00 30.40 179 SER C C 1
ATOM 6340 O O . SER C 1 174 ? -64.660 -30.970 -24.833 1.00 29.25 179 SER C O 1
ATOM 6343 N N . VAL C 1 175 ? -62.769 -30.552 -23.665 1.00 27.93 180 VAL C N 1
ATOM 6344 C CA . VAL C 1 175 ? -61.898 -31.511 -24.403 1.00 28.75 180 VAL C CA 1
ATOM 6345 C C . VAL C 1 175 ? -61.738 -32.770 -23.558 1.00 31.56 180 VAL C C 1
ATOM 6346 O O . VAL C 1 175 ? -61.861 -33.863 -24.092 1.00 31.90 180 VAL C O 1
ATOM 6350 N N . ASN C 1 176 ? -61.394 -32.614 -22.285 1.00 28.84 181 ASN C N 1
ATOM 6351 C CA . ASN C 1 176 ? -61.101 -33.744 -21.376 1.00 28.69 181 ASN C CA 1
ATOM 6352 C C . ASN C 1 176 ? -61.779 -33.453 -20.051 1.00 28.00 181 ASN C C 1
ATOM 6353 O O . ASN C 1 176 ? -61.261 -32.662 -19.247 1.00 27.41 181 ASN C O 1
ATOM 6358 N N . PRO C 1 177 ? -62.939 -34.061 -19.775 1.00 31.94 182 PRO C N 1
ATOM 6359 C CA . PRO C 1 177 ? -63.682 -33.755 -18.557 1.00 31.40 182 PRO C CA 1
ATOM 6360 C C . PRO C 1 177 ? -62.956 -34.145 -17.272 1.00 29.78 182 PRO C C 1
ATOM 6361 O O . PRO C 1 177 ? -63.384 -33.644 -16.217 1.00 29.09 182 PRO C O 1
ATOM 6365 N N . LYS C 1 178 ? -61.846 -34.865 -17.363 1.00 30.67 183 LYS C N 1
ATOM 6366 C CA . LYS C 1 178 ? -61.075 -35.281 -16.159 1.00 35.46 183 LYS C CA 1
ATOM 6367 C C . LYS C 1 178 ? -60.100 -34.175 -15.718 1.00 29.76 183 LYS C C 1
ATOM 6368 O O . LYS C 1 178 ? -59.510 -34.335 -14.670 1.00 28.88 183 LYS C O 1
ATOM 6374 N N . ILE C 1 179 ? -59.945 -33.106 -16.482 1.00 28.49 184 ILE C N 1
ATOM 6375 C CA . ILE C 1 179 ? -58.892 -32.102 -16.178 1.00 26.72 184 ILE C CA 1
ATOM 6376 C C . ILE C 1 179 ? -59.254 -31.374 -14.892 1.00 27.46 184 ILE C C 1
ATOM 6377 O O . ILE C 1 179 ? -60.442 -31.042 -14.707 1.00 29.57 184 ILE C O 1
ATOM 6382 N N . LYS C 1 180 ? -58.248 -31.141 -14.074 1.00 26.76 185 LYS C N 1
ATOM 6383 C CA . LYS C 1 180 ? -58.359 -30.308 -12.870 1.00 28.33 185 LYS C CA 1
ATOM 6384 C C . LYS C 1 180 ? -57.486 -29.067 -13.035 1.00 23.91 185 LYS C C 1
ATOM 6385 O O . LYS C 1 180 ? -56.424 -29.137 -13.661 1.00 25.03 185 LYS C O 1
ATOM 6391 N N . THR C 1 181 ? -57.903 -27.983 -12.388 1.00 23.13 186 THR C N 1
ATOM 6392 C CA . THR C 1 181 ? -57.214 -26.684 -12.384 1.00 23.03 186 THR C CA 1
ATOM 6393 C C . THR C 1 181 ? -56.728 -26.400 -10.985 1.00 23.77 186 THR C C 1
ATOM 6394 O O . THR C 1 181 ? -57.600 -26.344 -10.088 1.00 24.45 186 THR C O 1
ATOM 6398 N N . LYS C 1 182 ? -55.421 -26.303 -10.784 1.00 20.13 187 LYS C N 1
ATOM 6399 C CA . LYS C 1 182 ? -54.858 -25.865 -9.493 1.00 21.73 187 LYS C CA 1
ATOM 6400 C C . LYS C 1 182 ? -54.694 -24.364 -9.503 1.00 19.16 187 LYS C C 1
ATOM 6401 O O . LYS C 1 182 ? -54.114 -23.822 -10.457 1.00 23.21 187 LYS C O 1
ATOM 6407 N N . VAL C 1 183 ? -55.123 -23.719 -8.437 1.00 19.80 188 VAL C N 1
ATOM 6408 C CA . VAL C 1 183 ? -55.100 -22.257 -8.273 1.00 21.60 188 VAL C CA 1
ATOM 6409 C C . VAL C 1 183 ? -54.159 -21.949 -7.124 1.00 23.50 188 VAL C C 1
ATOM 6410 O O . VAL C 1 183 ? -54.185 -22.669 -6.061 1.00 23.45 188 VAL C O 1
ATOM 6414 N N . ILE C 1 184 ? -53.300 -20.960 -7.349 1.00 21.41 189 ILE C N 1
ATOM 6415 C CA . ILE C 1 184 ? -52.487 -20.358 -6.254 1.00 21.47 189 ILE C CA 1
ATOM 6416 C C . ILE C 1 184 ? -52.755 -18.871 -6.209 1.00 22.40 189 ILE C C 1
ATOM 6417 O O . ILE C 1 184 ? -52.806 -18.225 -7.284 1.00 25.58 189 ILE C O 1
ATOM 6422 N N . TRP C 1 185 ? -52.929 -18.313 -5.021 1.00 22.17 190 TRP C N 1
ATOM 6423 C CA . TRP C 1 185 ? -53.218 -16.880 -4.869 1.00 22.13 190 TRP C CA 1
ATOM 6424 C C . TRP C 1 185 ? -51.983 -16.102 -4.425 1.00 24.67 190 TRP C C 1
ATOM 6425 O O . TRP C 1 185 ? -51.355 -16.527 -3.433 1.00 27.31 190 TRP C O 1
ATOM 6436 N N . VAL C 1 186 ? -51.682 -14.995 -5.101 1.00 23.41 191 VAL C N 1
ATOM 6437 C CA . VAL C 1 186 ? -50.507 -14.161 -4.715 1.00 24.10 191 VAL C CA 1
ATOM 6438 C C . VAL C 1 186 ? -50.924 -12.843 -4.086 1.00 23.19 191 VAL C C 1
ATOM 6439 O O . VAL C 1 186 ? -50.009 -12.196 -3.538 1.00 23.52 191 VAL C O 1
ATOM 6443 N N . SER C 1 187 ? -52.214 -12.436 -4.119 1.00 22.65 192 SER C N 1
ATOM 6444 C CA . SER C 1 187 ? -52.734 -11.236 -3.432 1.00 22.12 192 SER C CA 1
ATOM 6445 C C . SER C 1 187 ? -52.012 -9.999 -3.925 1.00 24.33 192 SER C C 1
ATOM 6446 O O . SER C 1 187 ? -51.731 -9.072 -3.147 1.00 25.48 192 SER C O 1
ATOM 6449 N N . THR C 1 188 ? -51.748 -9.962 -5.222 1.00 22.19 193 THR C N 1
ATOM 6450 C CA . THR C 1 188 ? -51.238 -8.767 -5.912 1.00 23.76 193 THR C CA 1
ATOM 6451 C C . THR C 1 188 ? -51.587 -8.920 -7.387 1.00 20.19 193 THR C C 1
ATOM 6452 O O . THR C 1 188 ? -51.661 -10.080 -7.847 1.00 23.75 193 THR C O 1
ATOM 6456 N N . TRP C 1 189 ? -51.722 -7.826 -8.110 1.00 22.25 194 TRP C N 1
ATOM 6457 C CA . TRP C 1 189 ? -51.865 -7.887 -9.569 1.00 22.90 194 TRP C CA 1
ATOM 6458 C C . TRP C 1 189 ? -50.507 -7.977 -10.255 1.00 22.31 194 TRP C C 1
ATOM 6459 O O . TRP C 1 189 ? -50.459 -8.490 -11.379 1.00 22.60 194 TRP C O 1
ATOM 6470 N N . TYR C 1 190 ? -49.452 -7.446 -9.637 1.00 23.64 195 TYR C N 1
ATOM 6471 C CA . TYR C 1 190 ? -48.144 -7.317 -10.314 1.00 21.63 195 TYR C CA 1
ATOM 6472 C C . TYR C 1 190 ? -47.033 -7.438 -9.264 1.00 23.18 195 TYR C C 1
ATOM 6473 O O . TYR C 1 190 ? -46.939 -6.569 -8.354 1.00 24.00 195 TYR C O 1
ATOM 6482 N N . ASP C 1 191 ? -46.272 -8.493 -9.347 1.00 23.10 196 ASP C N 1
ATOM 6483 C CA . ASP C 1 191 ? -45.020 -8.649 -8.530 1.00 23.48 196 ASP C CA 1
ATOM 6484 C C . ASP C 1 191 ? -44.250 -9.813 -9.105 1.00 23.57 196 ASP C C 1
ATOM 6485 O O . ASP C 1 191 ? -44.525 -10.971 -8.809 1.00 26.07 196 ASP C O 1
ATOM 6490 N N . PRO C 1 192 ? -43.354 -9.557 -10.069 1.00 22.59 197 PRO C N 1
ATOM 6491 C CA . PRO C 1 192 ? -42.790 -10.637 -10.846 1.00 24.12 197 PRO C CA 1
ATOM 6492 C C . PRO C 1 192 ? -42.202 -11.763 -9.986 1.00 24.36 197 PRO C C 1
ATOM 6493 O O . PRO C 1 192 ? -42.262 -12.909 -10.368 1.00 23.20 197 PRO C O 1
ATOM 6497 N N . ALA C 1 193 ? -41.582 -11.431 -8.861 1.00 24.75 198 ALA C N 1
ATOM 6498 C CA . ALA C 1 193 ? -40.945 -12.446 -8.009 1.00 24.41 198 ALA C CA 1
ATOM 6499 C C . ALA C 1 193 ? -42.011 -13.318 -7.353 1.00 23.88 198 ALA C C 1
ATOM 6500 O O . ALA C 1 193 ? -41.787 -14.556 -7.258 1.00 23.06 198 ALA C O 1
ATOM 6502 N N . LYS C 1 194 ? -43.099 -12.722 -6.873 1.00 24.16 199 LYS C N 1
ATOM 6503 C CA . LYS C 1 194 ? -44.201 -13.535 -6.281 1.00 25.45 199 LYS C CA 1
ATOM 6504 C C . LYS C 1 194 ? -44.853 -14.396 -7.359 1.00 24.19 199 LYS C C 1
ATOM 6505 O O . LYS C 1 194 ? -45.237 -15.532 -7.059 1.00 24.18 199 LYS C O 1
ATOM 6511 N N . GLU C 1 195 ? -45.022 -13.830 -8.554 1.00 21.95 200 GLU C N 1
ATOM 6512 C CA . GLU C 1 195 ? -45.662 -14.552 -9.691 1.00 22.79 200 GLU C CA 1
ATOM 6513 C C . GLU C 1 195 ? -44.784 -15.767 -10.019 1.00 22.88 200 GLU C C 1
ATOM 6514 O O . GLU C 1 195 ? -45.281 -16.878 -10.245 1.00 22.20 200 GLU C O 1
ATOM 6520 N N . ARG C 1 196 ? -43.456 -15.569 -10.053 1.00 20.97 201 ARG C N 1
ATOM 6521 C CA . ARG C 1 196 ? -42.496 -16.643 -10.360 1.00 23.15 201 ARG C CA 1
ATOM 6522 C C . ARG C 1 196 ? -42.612 -17.749 -9.303 1.00 21.30 201 ARG C C 1
ATOM 6523 O O . ARG C 1 196 ? -42.651 -18.925 -9.650 1.00 22.05 201 ARG C O 1
ATOM 6531 N N A GLN C 1 197 ? -42.658 -17.392 -8.022 0.50 24.69 202 GLN C N 1
ATOM 6532 N N B GLN C 1 197 ? -42.681 -17.383 -8.022 0.50 24.08 202 GLN C N 1
ATOM 6533 C CA A GLN C 1 197 ? -42.739 -18.377 -6.923 0.50 24.74 202 GLN C CA 1
ATOM 6534 C CA B GLN C 1 197 ? -42.745 -18.390 -6.943 0.50 23.79 202 GLN C CA 1
ATOM 6535 C C A GLN C 1 197 ? -44.040 -19.172 -7.095 0.50 23.94 202 GLN C C 1
ATOM 6536 C C B GLN C 1 197 ? -44.050 -19.181 -7.096 0.50 23.43 202 GLN C C 1
ATOM 6537 O O A GLN C 1 197 ? -44.003 -20.417 -6.918 0.50 23.80 202 GLN C O 1
ATOM 6538 O O B GLN C 1 197 ? -44.022 -20.419 -6.893 0.50 23.36 202 GLN C O 1
ATOM 6549 N N . ALA C 1 198 ? -45.147 -18.501 -7.447 1.00 23.01 203 ALA C N 1
ATOM 6550 C CA . ALA C 1 198 ? -46.460 -19.156 -7.622 1.00 22.43 203 ALA C CA 1
ATOM 6551 C C . ALA C 1 198 ? -46.376 -20.169 -8.764 1.00 20.52 203 ALA C C 1
ATOM 6552 O O . ALA C 1 198 ? -46.813 -21.305 -8.604 1.00 23.66 203 ALA C O 1
ATOM 6554 N N . ALA C 1 199 ? -45.785 -19.763 -9.892 1.00 20.38 204 ALA C N 1
ATOM 6555 C CA . ALA C 1 199 ? -45.621 -20.675 -11.048 1.00 19.21 204 ALA C CA 1
ATOM 6556 C C . ALA C 1 199 ? -44.799 -21.907 -10.670 1.00 22.75 204 ALA C C 1
ATOM 6557 O O . ALA C 1 199 ? -45.128 -23.031 -11.069 1.00 23.56 204 ALA C O 1
ATOM 6559 N N . GLU C 1 200 ? -43.688 -21.715 -9.954 1.00 21.96 205 GLU C N 1
ATOM 6560 C CA . GLU C 1 200 ? -42.806 -22.819 -9.533 1.00 24.47 205 GLU C CA 1
ATOM 6561 C C . GLU C 1 200 ? -43.603 -23.787 -8.657 1.00 20.68 205 GLU C C 1
ATOM 6562 O O . GLU C 1 200 ? -43.459 -24.999 -8.841 1.00 23.77 205 GLU C O 1
ATOM 6568 N N . THR C 1 201 ? -44.429 -23.275 -7.766 1.00 22.50 206 THR C N 1
ATOM 6569 C CA . THR C 1 201 ? -45.226 -24.116 -6.840 1.00 22.48 206 THR C CA 1
ATOM 6570 C C . THR C 1 201 ? -46.242 -24.939 -7.660 1.00 24.13 206 THR C C 1
ATOM 6571 O O . THR C 1 201 ? -46.377 -26.147 -7.429 1.00 25.61 206 THR C O 1
ATOM 6575 N N . LEU C 1 202 ? -46.913 -24.315 -8.626 1.00 21.86 207 LEU C N 1
ATOM 6576 C CA . LEU C 1 202 ? -47.916 -25.017 -9.465 1.00 21.68 207 LEU C CA 1
ATOM 6577 C C . LEU C 1 202 ? -47.234 -26.150 -10.214 1.00 23.20 207 LEU C C 1
ATOM 6578 O O . LEU C 1 202 ? -47.780 -27.274 -10.266 1.00 25.59 207 LEU C O 1
ATOM 6583 N N . ILE C 1 203 ? -46.067 -25.871 -10.784 1.00 23.88 208 ILE C N 1
ATOM 6584 C CA . ILE C 1 203 ? -45.331 -26.891 -11.568 1.00 23.81 208 ILE C CA 1
ATOM 6585 C C . ILE C 1 203 ? -44.879 -28.024 -10.616 1.00 25.13 208 ILE C C 1
ATOM 6586 O O . ILE C 1 203 ? -44.990 -29.198 -11.013 1.00 26.40 208 ILE C O 1
ATOM 6591 N N . ALA C 1 204 ? -44.388 -27.686 -9.437 1.00 26.41 209 ALA C N 1
ATOM 6592 C CA . ALA C 1 204 ? -43.966 -28.693 -8.423 1.00 30.49 209 ALA C CA 1
ATOM 6593 C C . ALA C 1 204 ? -45.158 -29.597 -8.065 1.00 34.40 209 ALA C C 1
ATOM 6594 O O . ALA C 1 204 ? -44.908 -30.783 -7.747 1.00 31.02 209 ALA C O 1
ATOM 6596 N N . GLN C 1 205 ? -46.395 -29.083 -8.125 1.00 31.15 210 GLN C N 1
ATOM 6597 C CA . GLN C 1 205 ? -47.605 -29.859 -7.765 1.00 31.93 210 GLN C CA 1
ATOM 6598 C C . GLN C 1 205 ? -48.273 -30.479 -9.012 1.00 32.32 210 GLN C C 1
ATOM 6599 O O . GLN C 1 205 ? -49.403 -30.923 -8.874 1.00 35.21 210 GLN C O 1
ATOM 6605 N N . GLY C 1 206 ? -47.601 -30.492 -10.168 1.00 31.66 211 GLY C N 1
ATOM 6606 C CA . GLY C 1 206 ? -47.981 -31.330 -11.317 1.00 29.23 211 GLY C CA 1
ATOM 6607 C C . GLY C 1 206 ? -48.769 -30.583 -12.396 1.00 30.58 211 GLY C C 1
ATOM 6608 O O . GLY C 1 206 ? -49.171 -31.230 -13.363 1.00 30.63 211 GLY C O 1
ATOM 6609 N N . ALA C 1 207 ? -48.948 -29.274 -12.272 1.00 26.71 212 ALA C N 1
ATOM 6610 C CA . ALA C 1 207 ? -49.585 -28.462 -13.348 1.00 26.00 212 ALA C CA 1
ATOM 6611 C C . ALA C 1 207 ? -48.567 -28.298 -14.478 1.00 26.65 212 ALA C C 1
ATOM 6612 O O . ALA C 1 207 ? -47.378 -28.001 -14.191 1.00 29.50 212 ALA C O 1
ATOM 6614 N N . ASP C 1 208 ? -48.945 -28.493 -15.749 1.00 26.65 213 ASP C N 1
ATOM 6615 C CA . ASP C 1 208 ? -47.920 -28.366 -16.817 1.00 26.78 213 ASP C CA 1
ATOM 6616 C C . ASP C 1 208 ? -48.338 -27.390 -17.913 1.00 24.45 213 ASP C C 1
ATOM 6617 O O . ASP C 1 208 ? -47.557 -27.227 -18.899 1.00 22.86 213 ASP C O 1
ATOM 6622 N N . VAL C 1 209 ? -49.480 -26.739 -17.756 1.00 22.25 214 VAL C N 1
ATOM 6623 C CA . VAL C 1 209 ? -49.925 -25.630 -18.656 1.00 20.81 214 VAL C CA 1
ATOM 6624 C C . VAL C 1 209 ? -50.531 -24.568 -17.754 1.00 22.09 214 VAL C C 1
ATOM 6625 O O . VAL C 1 209 ? -51.518 -24.894 -17.044 1.00 23.08 214 VAL C O 1
ATOM 6629 N N . LEU C 1 210 ? -49.939 -23.384 -17.747 1.00 21.34 215 LEU C N 1
ATOM 6630 C CA . LEU C 1 210 ? -50.270 -22.339 -16.764 1.00 20.80 215 LEU C CA 1
ATOM 6631 C C . LEU C 1 210 ? -50.902 -21.150 -17.468 1.00 21.11 215 LEU C C 1
ATOM 6632 O O . LEU C 1 210 ? -50.467 -20.704 -18.541 1.00 20.56 215 LEU C O 1
ATOM 6637 N N . THR C 1 211 ? -51.804 -20.475 -16.738 1.00 22.73 216 THR C N 1
ATOM 6638 C CA . THR C 1 211 ? -52.288 -19.150 -17.145 1.00 20.86 216 THR C CA 1
ATOM 6639 C C . THR C 1 211 ? -52.317 -18.299 -15.881 1.00 22.03 216 THR C C 1
ATOM 6640 O O . THR C 1 211 ? -52.005 -18.841 -14.775 1.00 23.93 216 THR C O 1
ATOM 6644 N N . GLN C 1 212 ? -52.610 -17.041 -16.050 1.00 21.77 217 GLN C N 1
ATOM 6645 C CA . GLN C 1 212 ? -52.547 -16.114 -14.889 1.00 21.74 217 GLN C CA 1
ATOM 6646 C C . GLN C 1 212 ? -53.576 -15.014 -15.004 1.00 23.92 217 GLN C C 1
ATOM 6647 O O . GLN C 1 212 ? -54.111 -14.751 -16.073 1.00 24.94 217 GLN C O 1
ATOM 6653 N N A ASN C 1 213 ? -53.853 -14.365 -13.865 0.50 20.99 218 ASN C N 1
ATOM 6654 N N B ASN C 1 213 ? -53.854 -14.366 -13.866 0.50 22.66 218 ASN C N 1
ATOM 6655 C CA A ASN C 1 213 ? -54.522 -13.050 -13.837 0.50 22.39 218 ASN C CA 1
ATOM 6656 C CA B ASN C 1 213 ? -54.532 -13.056 -13.818 0.50 24.89 218 ASN C CA 1
ATOM 6657 C C A ASN C 1 213 ? -53.657 -12.082 -13.032 0.50 24.38 218 ASN C C 1
ATOM 6658 C C B ASN C 1 213 ? -53.657 -12.084 -13.022 0.50 25.88 218 ASN C C 1
ATOM 6659 O O A ASN C 1 213 ? -54.203 -11.182 -12.420 0.50 30.32 218 ASN C O 1
ATOM 6660 O O B ASN C 1 213 ? -54.201 -11.203 -12.387 0.50 31.58 218 ASN C O 1
ATOM 6669 N N . THR C 1 214 ? -52.339 -12.266 -13.044 1.00 23.11 219 THR C N 1
ATOM 6670 C CA . THR C 1 214 ? -51.352 -11.240 -12.652 1.00 23.36 219 THR C CA 1
ATOM 6671 C C . THR C 1 214 ? -50.865 -10.624 -13.966 1.00 25.43 219 THR C C 1
ATOM 6672 O O . THR C 1 214 ? -51.408 -10.992 -15.020 1.00 29.16 219 THR C O 1
ATOM 6676 N N . ASN C 1 215 ? -49.914 -9.694 -13.917 1.00 20.61 220 ASN C N 1
ATOM 6677 C CA . ASN C 1 215 ? -49.736 -8.786 -15.068 1.00 18.92 220 ASN C CA 1
ATOM 6678 C C . ASN C 1 215 ? -48.359 -8.940 -15.742 1.00 23.29 220 ASN C C 1
ATOM 6679 O O . ASN C 1 215 ? -48.144 -8.153 -16.679 1.00 25.73 220 ASN C O 1
ATOM 6684 N N . SER C 1 216 ? -47.472 -9.819 -15.300 1.00 24.83 221 SER C N 1
ATOM 6685 C CA . SER C 1 216 ? -46.086 -9.892 -15.842 1.00 24.25 221 SER C CA 1
ATOM 6686 C C . SER C 1 216 ? -45.872 -11.150 -16.662 1.00 24.39 221 SER C C 1
ATOM 6687 O O . SER C 1 216 ? -46.620 -12.126 -16.597 1.00 24.60 221 SER C O 1
ATOM 6690 N N . PRO C 1 217 ? -44.753 -11.211 -17.432 1.00 24.41 222 PRO C N 1
ATOM 6691 C CA . PRO C 1 217 ? -44.364 -12.451 -18.082 1.00 21.71 222 PRO C CA 1
ATOM 6692 C C . PRO C 1 217 ? -43.621 -13.486 -17.222 1.00 23.86 222 PRO C C 1
ATOM 6693 O O . PRO C 1 217 ? -43.113 -14.478 -17.759 1.00 23.02 222 PRO C O 1
ATOM 6697 N N . ALA C 1 218 ? -43.618 -13.315 -15.908 1.00 24.60 223 ALA C N 1
ATOM 6698 C CA . ALA C 1 218 ? -42.858 -14.183 -14.973 1.00 24.12 223 ALA C CA 1
ATOM 6699 C C . ALA C 1 218 ? -43.279 -15.649 -15.076 1.00 23.37 223 ALA C C 1
ATOM 6700 O O . ALA C 1 218 ? -42.396 -16.505 -15.106 1.00 22.84 223 ALA C O 1
ATOM 6702 N N . THR C 1 219 ? -44.592 -15.963 -15.157 1.00 21.42 224 THR C N 1
ATOM 6703 C CA . THR C 1 219 ? -45.098 -17.341 -15.214 1.00 21.39 224 THR C CA 1
ATOM 6704 C C . THR C 1 219 ? -44.589 -17.992 -16.507 1.00 19.97 224 THR C C 1
ATOM 6705 O O . THR C 1 219 ? -44.173 -19.151 -16.473 1.00 23.01 224 THR C O 1
ATOM 6709 N N . LEU C 1 220 ? -44.574 -17.230 -17.601 1.00 18.85 225 LEU C N 1
ATOM 6710 C CA . LEU C 1 220 ? -44.078 -17.756 -18.894 1.00 18.23 225 LEU C CA 1
ATOM 6711 C C . LEU C 1 220 ? -42.590 -18.102 -18.765 1.00 21.10 225 LEU C C 1
ATOM 6712 O O . LEU C 1 220 ? -42.159 -19.111 -19.350 1.00 21.20 225 LEU C O 1
ATOM 6717 N N . GLN C 1 221 ? -41.816 -17.240 -18.140 1.00 22.53 226 GLN C N 1
ATOM 6718 C CA . GLN C 1 221 ? -40.348 -17.436 -17.991 1.00 23.97 226 GLN C CA 1
ATOM 6719 C C . GLN C 1 221 ? -40.119 -18.703 -17.182 1.00 23.20 226 GLN C C 1
ATOM 6720 O O . GLN C 1 221 ? -39.261 -19.509 -17.610 1.00 25.58 226 GLN C O 1
ATOM 6726 N N . VAL C 1 222 ? -40.868 -18.915 -16.099 1.00 21.09 227 VAL C N 1
ATOM 6727 C CA . VAL C 1 222 ? -40.771 -20.164 -15.290 1.00 20.82 227 VAL C CA 1
ATOM 6728 C C . VAL C 1 222 ? -41.105 -21.360 -16.168 1.00 24.65 227 VAL C C 1
ATOM 6729 O O . VAL C 1 222 ? -40.350 -22.389 -16.159 1.00 25.88 227 VAL C O 1
ATOM 6733 N N . ALA C 1 223 ? -42.200 -21.280 -16.930 1.00 22.61 228 ALA C N 1
ATOM 6734 C CA . ALA C 1 223 ? -42.641 -22.409 -17.757 1.00 22.03 228 ALA C CA 1
ATOM 6735 C C . ALA C 1 223 ? -41.527 -22.782 -18.739 1.00 22.68 228 ALA C C 1
ATOM 6736 O O . ALA C 1 223 ? -41.255 -23.999 -18.903 1.00 26.70 228 ALA C O 1
ATOM 6738 N N . GLN C 1 224 ? -40.912 -21.806 -19.366 1.00 24.17 229 GLN C N 1
ATOM 6739 C CA . GLN C 1 224 ? -39.843 -22.075 -20.364 1.00 25.20 229 GLN C CA 1
ATOM 6740 C C . GLN C 1 224 ? -38.646 -22.747 -19.638 1.00 25.29 229 GLN C C 1
ATOM 6741 O O . GLN C 1 224 ? -38.104 -23.734 -20.169 1.00 26.27 229 GLN C O 1
ATOM 6747 N N . GLU C 1 225 ? -38.280 -22.254 -18.468 1.00 26.35 230 GLU C N 1
ATOM 6748 C CA . GLU C 1 225 ? -37.142 -22.806 -17.679 1.00 29.63 230 GLU C CA 1
ATOM 6749 C C . GLU C 1 225 ? -37.409 -24.275 -17.338 1.00 31.34 230 GLU C C 1
ATOM 6750 O O . GLU C 1 225 ? -36.436 -25.052 -17.314 1.00 29.91 230 GLU C O 1
ATOM 6756 N N . LYS C 1 226 ? -38.662 -24.653 -17.061 1.00 26.24 231 LYS C N 1
ATOM 6757 C CA . LYS C 1 226 ? -39.036 -25.997 -16.589 1.00 28.16 231 LYS C CA 1
ATOM 6758 C C . LYS C 1 226 ? -39.539 -26.894 -17.711 1.00 27.98 231 LYS C C 1
ATOM 6759 O O . LYS C 1 226 ? -39.990 -28.013 -17.405 1.00 29.60 231 LYS C O 1
ATOM 6765 N N . GLY C 1 227 ? -39.585 -26.426 -18.951 1.00 26.92 232 GLY C N 1
ATOM 6766 C CA . GLY C 1 227 ? -40.060 -27.231 -20.096 1.00 27.48 232 GLY C CA 1
ATOM 6767 C C . GLY C 1 227 ? -41.582 -27.385 -20.131 1.00 26.13 232 GLY C C 1
ATOM 6768 O O . GLY C 1 227 ? -42.068 -28.418 -20.601 1.00 27.41 232 GLY C O 1
ATOM 6769 N N . LYS C 1 228 ? -42.321 -26.432 -19.565 1.00 24.33 233 LYS C N 1
ATOM 6770 C CA . LYS C 1 228 ? -43.795 -26.450 -19.515 1.00 23.92 233 LYS C CA 1
ATOM 6771 C C . LYS C 1 228 ? -44.341 -25.361 -20.448 1.00 23.40 233 LYS C C 1
ATOM 6772 O O . LYS C 1 228 ? -43.573 -24.704 -21.176 1.00 22.54 233 LYS C O 1
ATOM 6778 N N . TYR C 1 229 ? -45.664 -25.241 -20.493 1.00 22.58 234 TYR C N 1
ATOM 6779 C CA . TYR C 1 229 ? -46.327 -24.264 -21.388 1.00 21.76 234 TYR C CA 1
ATOM 6780 C C . TYR C 1 229 ? -47.078 -23.237 -20.548 1.00 20.28 234 TYR C C 1
ATOM 6781 O O . TYR C 1 229 ? -47.531 -23.539 -19.409 1.00 20.76 234 TYR C O 1
ATOM 6790 N N . ALA C 1 230 ? -47.286 -22.063 -21.122 1.00 21.54 235 ALA C N 1
ATOM 6791 C CA . ALA C 1 230 ? -48.132 -21.060 -20.483 1.00 20.73 235 ALA C CA 1
ATOM 6792 C C . ALA C 1 230 ? -48.690 -20.105 -21.543 1.00 21.82 235 ALA C C 1
ATOM 6793 O O . ALA C 1 230 ? -48.424 -20.279 -22.756 1.00 21.20 235 ALA C O 1
ATOM 6795 N N . PHE C 1 231 ? -49.495 -19.155 -21.116 1.00 21.09 236 PHE C N 1
ATOM 6796 C CA . PHE C 1 231 ? -50.161 -18.191 -22.005 1.00 19.03 236 PHE C CA 1
ATOM 6797 C C . PHE C 1 231 ? -49.794 -16.778 -21.642 1.00 21.20 236 PHE C C 1
ATOM 6798 O O . PHE C 1 231 ? -49.753 -16.467 -20.435 1.00 23.96 236 PHE C O 1
ATOM 6806 N N . GLY C 1 232 ? -49.689 -15.899 -22.645 1.00 20.45 237 GLY C N 1
ATOM 6807 C CA . GLY C 1 232 ? -49.624 -14.456 -22.386 1.00 21.12 237 GLY C CA 1
ATOM 6808 C C . GLY C 1 232 ? -50.949 -13.922 -21.916 1.00 22.24 237 GLY C C 1
ATOM 6809 O O . GLY C 1 232 ? -51.998 -14.462 -22.263 1.00 23.12 237 GLY C O 1
ATOM 6810 N N . CYS C 1 233 ? -50.898 -12.826 -21.181 1.00 22.05 238 CYS C N 1
ATOM 6811 C CA . CYS C 1 233 ? -52.097 -12.198 -20.575 1.00 23.45 238 CYS C CA 1
ATOM 6812 C C . CYS C 1 233 ? -52.074 -10.726 -21.000 1.00 24.32 238 CYS C C 1
ATOM 6813 O O . CYS C 1 233 ? -51.080 -10.062 -20.663 1.00 23.27 238 CYS C O 1
ATOM 6816 N N . ASP C 1 234 ? -53.084 -10.281 -21.757 1.00 22.17 239 ASP C N 1
ATOM 6817 C CA . ASP C 1 234 ? -53.306 -8.873 -22.187 1.00 20.66 239 ASP C CA 1
ATOM 6818 C C . ASP C 1 234 ? -52.441 -8.481 -23.360 1.00 22.69 239 ASP C C 1
ATOM 6819 O O . ASP C 1 234 ? -52.823 -7.534 -24.092 1.00 24.17 239 ASP C O 1
ATOM 6824 N N . ALA C 1 235 ? -51.291 -9.131 -23.543 1.00 24.60 240 ALA C N 1
ATOM 6825 C CA . ALA C 1 235 ? -50.389 -8.796 -24.660 1.00 25.81 240 ALA C CA 1
ATOM 6826 C C . ALA C 1 235 ? -49.701 -10.073 -25.085 1.00 23.31 240 ALA C C 1
ATOM 6827 O O . ALA C 1 235 ? -49.619 -11.037 -24.312 1.00 22.00 240 ALA C O 1
ATOM 6829 N N . ASP C 1 236 ? -49.220 -10.071 -26.303 1.00 22.90 241 ASP C N 1
ATOM 6830 C CA . ASP C 1 236 ? -48.418 -11.192 -26.833 1.00 23.40 241 ASP C CA 1
ATOM 6831 C C . ASP C 1 236 ? -47.080 -11.137 -26.085 1.00 25.67 241 ASP C C 1
ATOM 6832 O O . ASP C 1 236 ? -46.378 -10.139 -26.178 1.00 26.89 241 ASP C O 1
ATOM 6837 N N . MET C 1 237 ? -46.802 -12.135 -25.265 1.00 22.29 242 MET C N 1
ATOM 6838 C CA . MET C 1 237 ? -45.598 -12.166 -24.418 1.00 22.17 242 MET C CA 1
ATOM 6839 C C . MET C 1 237 ? -44.587 -13.188 -24.974 1.00 21.98 242 MET C C 1
ATOM 6840 O O . MET C 1 237 ? -43.653 -13.595 -24.231 1.00 23.84 242 MET C O 1
ATOM 6845 N N . SER C 1 238 ? -44.731 -13.586 -26.230 1.00 23.78 243 SER C N 1
ATOM 6846 C CA . SER C 1 238 ? -43.887 -14.665 -26.794 1.00 26.46 243 SER C CA 1
ATOM 6847 C C . SER C 1 238 ? -42.392 -14.268 -26.764 1.00 26.49 243 SER C C 1
ATOM 6848 O O . SER C 1 238 ? -41.547 -15.168 -26.585 1.00 27.36 243 SER C O 1
ATOM 6851 N N . LYS C 1 239 ? -42.045 -12.990 -26.893 1.00 23.84 244 LYS C N 1
ATOM 6852 C CA . LYS C 1 239 ? -40.590 -12.615 -26.895 1.00 28.58 244 LYS C CA 1
ATOM 6853 C C . LYS C 1 239 ? -39.925 -12.980 -25.566 1.00 31.52 244 LYS C C 1
ATOM 6854 O O . LYS C 1 239 ? -38.672 -13.151 -25.533 1.00 28.14 244 LYS C O 1
ATOM 6860 N N . PHE C 1 240 ? -40.690 -13.139 -24.478 1.00 25.78 245 PHE C N 1
ATOM 6861 C CA . PHE C 1 240 ? -40.112 -13.466 -23.148 1.00 26.97 245 PHE C CA 1
ATOM 6862 C C . PHE C 1 240 ? -39.910 -14.953 -22.974 1.00 25.54 245 PHE C C 1
ATOM 6863 O O . PHE C 1 240 ? -39.142 -15.324 -22.053 1.00 26.83 245 PHE C O 1
ATOM 6871 N N . ALA C 1 241 ? -40.555 -15.799 -23.774 1.00 23.63 246 ALA C N 1
ATOM 6872 C CA . ALA C 1 241 ? -40.569 -17.246 -23.566 1.00 23.45 246 ALA C CA 1
ATOM 6873 C C . ALA C 1 241 ? -41.112 -17.913 -24.806 1.00 25.27 246 ALA C C 1
ATOM 6874 O O . ALA C 1 241 ? -42.236 -18.431 -24.856 1.00 23.74 246 ALA C O 1
ATOM 6876 N N . PRO C 1 242 ? -40.349 -17.850 -25.925 1.00 24.88 247 PRO C N 1
ATOM 6877 C CA . PRO C 1 242 ? -40.867 -18.334 -27.199 1.00 27.57 247 PRO C CA 1
ATOM 6878 C C . PRO C 1 242 ? -41.200 -19.813 -27.250 1.00 26.43 247 PRO C C 1
ATOM 6879 O O . PRO C 1 242 ? -42.056 -20.177 -28.026 1.00 27.68 247 PRO C O 1
ATOM 6883 N N . LYS C 1 243 ? -40.551 -20.649 -26.441 1.00 25.43 248 LYS C N 1
ATOM 6884 C CA . LYS C 1 243 ? -40.851 -22.101 -26.433 1.00 28.95 248 LYS C CA 1
ATOM 6885 C C . LYS C 1 243 ? -42.104 -22.397 -25.597 1.00 27.31 248 LYS C C 1
ATOM 6886 O O . LYS C 1 243 ? -42.829 -23.328 -25.945 1.00 30.59 248 LYS C O 1
ATOM 6892 N N . ALA C 1 244 ? -42.368 -21.618 -24.547 1.00 23.60 249 ALA C N 1
ATOM 6893 C CA . ALA C 1 244 ? -43.481 -21.915 -23.620 1.00 24.05 249 ALA C CA 1
ATOM 6894 C C . ALA C 1 244 ? -44.787 -21.244 -24.075 1.00 23.12 249 ALA C C 1
ATOM 6895 O O . ALA C 1 244 ? -45.867 -21.738 -23.690 1.00 22.88 249 ALA C O 1
ATOM 6897 N N . HIS C 1 245 ? -44.721 -20.142 -24.832 1.00 21.76 250 HIS C N 1
ATOM 6898 C CA . HIS C 1 245 ? -45.893 -19.255 -25.076 1.00 23.25 250 HIS C CA 1
ATOM 6899 C C . HIS C 1 245 ? -46.813 -19.919 -26.113 1.00 24.67 250 HIS C C 1
ATOM 6900 O O . HIS C 1 245 ? -46.525 -19.840 -27.296 1.00 24.31 250 HIS C O 1
ATOM 6907 N N . LEU C 1 246 ? -47.911 -20.511 -25.703 1.00 22.15 251 LEU C N 1
ATOM 6908 C CA . LEU C 1 246 ? -48.834 -21.209 -26.644 1.00 19.98 251 LEU C CA 1
ATOM 6909 C C . LEU C 1 246 ? -49.621 -20.208 -27.481 1.00 21.72 251 LEU C C 1
ATOM 6910 O O . LEU C 1 246 ? -49.830 -20.459 -28.660 1.00 21.39 251 LEU C O 1
ATOM 6915 N N . THR C 1 247 ? -50.102 -19.130 -26.844 1.00 20.65 252 THR C N 1
ATOM 6916 C CA . THR C 1 247 ? -50.858 -18.006 -27.423 1.00 21.37 252 THR C CA 1
ATOM 6917 C C . THR C 1 247 ? -51.097 -17.044 -26.249 1.00 20.93 252 THR C C 1
ATOM 6918 O O . THR C 1 247 ? -50.463 -17.212 -25.186 1.00 21.40 252 THR C O 1
ATOM 6922 N N . ALA C 1 248 ? -51.917 -16.057 -26.465 1.00 21.29 253 ALA C N 1
ATOM 6923 C CA . ALA C 1 248 ? -52.217 -15.032 -25.440 1.00 22.80 253 ALA C CA 1
ATOM 6924 C C . ALA C 1 248 ? -53.601 -14.479 -25.728 1.00 23.27 253 ALA C C 1
ATOM 6925 O O . ALA C 1 248 ? -54.019 -14.449 -26.871 1.00 22.85 253 ALA C O 1
ATOM 6927 N N . SER C 1 249 ? -54.274 -14.020 -24.676 1.00 21.35 254 SER C N 1
ATOM 6928 C CA . SER C 1 249 ? -55.536 -13.266 -24.830 1.00 22.73 254 SER C CA 1
ATOM 6929 C C . SER C 1 249 ? -55.150 -11.800 -24.825 1.00 21.96 254 SER C C 1
ATOM 6930 O O . SER C 1 249 ? -54.867 -11.238 -23.741 1.00 28.95 254 SER C O 1
ATOM 6933 N N . ILE C 1 250 ? -55.085 -11.190 -26.005 1.00 21.29 255 ILE C N 1
ATOM 6934 C CA . ILE C 1 250 ? -54.656 -9.786 -26.185 1.00 20.89 255 ILE C CA 1
ATOM 6935 C C . ILE C 1 250 ? -55.836 -8.834 -25.929 1.00 23.12 255 ILE C C 1
ATOM 6936 O O . ILE C 1 250 ? -56.979 -9.092 -26.395 1.00 24.31 255 ILE C O 1
ATOM 6941 N N . SER C 1 251 ? -55.588 -7.784 -25.159 1.00 24.99 256 SER C N 1
ATOM 6942 C CA . SER C 1 251 ? -56.570 -6.746 -24.808 1.00 24.57 256 SER C CA 1
ATOM 6943 C C . SER C 1 251 ? -56.335 -5.547 -25.737 1.00 23.20 256 SER C C 1
ATOM 6944 O O . SER C 1 251 ? -55.259 -4.959 -25.678 1.00 24.38 256 SER C O 1
ATOM 6947 N N . ASN C 1 252 ? -57.349 -5.222 -26.508 1.00 21.81 257 ASN C N 1
ATOM 6948 C CA . ASN C 1 252 ? -57.395 -4.061 -27.440 1.00 24.20 257 ASN C CA 1
ATOM 6949 C C . ASN C 1 252 ? -58.389 -3.033 -26.894 1.00 21.12 257 ASN C C 1
ATOM 6950 O O . ASN C 1 252 ? -59.636 -3.205 -27.087 1.00 24.77 257 ASN C O 1
ATOM 6955 N N . TRP C 1 253 ? -57.903 -2.066 -26.140 1.00 23.87 258 TRP C N 1
ATOM 6956 C CA . TRP C 1 253 ? -58.744 -1.019 -25.514 1.00 24.01 258 TRP C CA 1
ATOM 6957 C C . TRP C 1 253 ? -58.900 0.208 -26.431 1.00 25.04 258 TRP C C 1
ATOM 6958 O O . TRP C 1 253 ? -59.731 1.045 -26.107 1.00 28.06 258 TRP C O 1
ATOM 6969 N N . GLY C 1 254 ? -58.083 0.314 -27.485 1.00 28.17 259 GLY C N 1
ATOM 6970 C CA . GLY C 1 254 ? -57.934 1.529 -28.309 1.00 28.17 259 GLY C CA 1
ATOM 6971 C C . GLY C 1 254 ? -59.246 1.947 -28.948 1.00 28.03 259 GLY C C 1
ATOM 6972 O O . GLY C 1 254 ? -59.522 3.175 -28.945 1.00 32.71 259 GLY C O 1
ATOM 6973 N N . ASP C 1 255 ? -60.038 1.019 -29.470 1.00 31.04 260 ASP C N 1
ATOM 6974 C CA . ASP C 1 255 ? -61.329 1.399 -30.104 1.00 30.08 260 ASP C CA 1
ATOM 6975 C C . ASP C 1 255 ? -62.286 1.951 -29.047 1.00 32.28 260 ASP C C 1
ATOM 6976 O O . ASP C 1 255 ? -63.006 2.939 -29.329 1.00 29.33 260 ASP C O 1
ATOM 6981 N N . PHE C 1 256 ? -62.342 1.312 -27.882 1.00 26.42 261 PHE C N 1
ATOM 6982 C CA . PHE C 1 256 ? -63.216 1.771 -26.776 1.00 27.57 261 PHE C CA 1
ATOM 6983 C C . PHE C 1 256 ? -62.788 3.165 -26.335 1.00 22.88 261 PHE C C 1
ATOM 6984 O O . PHE C 1 256 ? -63.679 4.016 -26.175 1.00 26.92 261 PHE C O 1
ATOM 6992 N N . TYR C 1 257 ? -61.494 3.399 -26.121 1.00 23.67 262 TYR C N 1
ATOM 6993 C CA . TYR C 1 257 ? -60.972 4.695 -25.632 1.00 25.29 262 TYR C CA 1
ATOM 6994 C C . TYR C 1 257 ? -61.262 5.771 -26.684 1.00 28.45 262 TYR C C 1
ATOM 6995 O O . TYR C 1 257 ? -61.725 6.850 -26.332 1.00 28.13 262 TYR C O 1
ATOM 7004 N N . THR C 1 258 ? -61.053 5.446 -27.953 1.00 28.23 263 THR C N 1
ATOM 7005 C CA . THR C 1 258 ? -61.332 6.377 -29.076 1.00 31.38 263 THR C CA 1
ATOM 7006 C C . THR C 1 258 ? -62.825 6.746 -29.097 1.00 30.28 263 THR C C 1
ATOM 7007 O O . THR C 1 258 ? -63.129 7.973 -29.122 1.00 30.28 263 THR C O 1
ATOM 7011 N N . LYS C 1 259 ? -63.723 5.768 -29.103 1.00 26.35 264 LYS C N 1
ATOM 7012 C CA . LYS C 1 259 ? -65.181 5.952 -29.201 1.00 28.27 264 LYS C CA 1
ATOM 7013 C C . LYS C 1 259 ? -65.662 6.741 -27.968 1.00 30.73 264 LYS C C 1
ATOM 7014 O O . LYS C 1 259 ? -66.507 7.628 -28.112 1.00 30.02 264 LYS C O 1
ATOM 7020 N N . THR C 1 260 ? -65.110 6.457 -26.795 1.00 28.56 265 THR C N 1
ATOM 7021 C CA . THR C 1 260 ? -65.517 7.180 -25.562 1.00 27.44 265 THR C CA 1
ATOM 7022 C C . THR C 1 260 ? -65.110 8.665 -25.677 1.00 26.25 265 THR C C 1
ATOM 7023 O O . THR C 1 260 ? -65.978 9.538 -25.374 1.00 30.31 265 THR C O 1
ATOM 7027 N N . ALA C 1 261 ? -63.871 8.957 -26.039 1.00 26.42 266 ALA C N 1
ATOM 7028 C CA . ALA C 1 261 ? -63.364 10.327 -26.214 1.00 30.10 266 ALA C CA 1
ATOM 7029 C C . ALA C 1 261 ? -64.245 11.028 -27.270 1.00 31.85 266 ALA C C 1
ATOM 7030 O O . ALA C 1 261 ? -64.654 12.168 -27.028 1.00 30.84 266 ALA C O 1
ATOM 7032 N N . GLN C 1 262 ? -64.582 10.354 -28.366 1.00 33.64 267 GLN C N 1
ATOM 7033 C CA . GLN C 1 262 ? -65.455 10.948 -29.423 1.00 36.54 267 GLN C CA 1
ATOM 7034 C C . GLN C 1 262 ? -66.820 11.329 -28.841 1.00 39.38 267 GLN C C 1
ATOM 7035 O O . GLN C 1 262 ? -67.299 12.416 -29.199 1.00 34.55 267 GLN C O 1
ATOM 7041 N N . ALA C 1 263 ? -67.426 10.465 -28.018 1.00 31.01 268 ALA C N 1
ATOM 7042 C CA . ALA C 1 263 ? -68.749 10.669 -27.404 1.00 32.04 268 ALA C CA 1
ATOM 7043 C C . ALA C 1 263 ? -68.665 11.880 -26.460 1.00 29.49 268 ALA C C 1
ATOM 7044 O O . ALA C 1 263 ? -69.630 12.683 -26.448 1.00 32.98 268 ALA C O 1
ATOM 7046 N N . VAL C 1 264 ? -67.584 12.012 -25.689 1.00 29.74 269 VAL C N 1
ATOM 7047 C CA . VAL C 1 264 ? -67.445 13.173 -24.760 1.00 29.56 269 VAL C CA 1
ATOM 7048 C C . VAL C 1 264 ? -67.349 14.461 -25.606 1.00 36.35 269 VAL C C 1
ATOM 7049 O O . VAL C 1 264 ? -68.060 15.429 -25.294 1.00 35.97 269 VAL C O 1
ATOM 7053 N N . MET C 1 265 ? -66.564 14.461 -26.677 1.00 35.99 270 MET C N 1
ATOM 7054 C CA . MET C 1 265 ? -66.402 15.645 -27.564 1.00 39.89 270 MET C CA 1
ATOM 7055 C C . MET C 1 265 ? -67.738 15.999 -28.237 1.00 38.52 270 MET C C 1
ATOM 7056 O O . MET C 1 265 ? -67.989 17.189 -28.425 1.00 44.44 270 MET C O 1
ATOM 7061 N N . ALA C 1 266 ? -68.559 15.021 -28.590 1.00 39.06 271 ALA C N 1
ATOM 7062 C CA . ALA C 1 266 ? -69.818 15.207 -29.355 1.00 39.66 271 ALA C CA 1
ATOM 7063 C C . ALA C 1 266 ? -70.978 15.521 -28.408 1.00 42.23 271 ALA C C 1
ATOM 7064 O O . ALA C 1 266 ? -72.043 15.888 -28.888 1.00 46.68 271 ALA C O 1
ATOM 7066 N N . GLY C 1 267 ? -70.794 15.327 -27.103 1.00 42.40 272 GLY C N 1
ATOM 7067 C CA . GLY C 1 267 ? -71.847 15.491 -26.090 1.00 40.89 272 GLY C CA 1
ATOM 7068 C C . GLY C 1 267 ? -72.872 14.369 -26.113 1.00 41.85 272 GLY C C 1
ATOM 7069 O O . GLY C 1 267 ? -73.969 14.590 -25.592 1.00 42.99 272 GLY C O 1
ATOM 7070 N N . THR C 1 268 ? -72.527 13.184 -26.632 1.00 39.26 273 THR C N 1
ATOM 7071 C CA . THR C 1 268 ? -73.422 12.009 -26.694 1.00 36.36 273 THR C CA 1
ATOM 7072 C C . THR C 1 268 ? -73.067 10.999 -25.587 1.00 33.30 273 THR C C 1
ATOM 7073 O O . THR C 1 268 ? -73.731 9.994 -25.526 1.00 37.38 273 THR C O 1
ATOM 7077 N N . TRP C 1 269 ? -72.048 11.273 -24.767 1.00 37.00 274 TRP C N 1
ATOM 7078 C CA . TRP C 1 269 ? -71.606 10.346 -23.702 1.00 31.26 274 TRP C CA 1
ATOM 7079 C C . TRP C 1 269 ? -72.739 10.174 -22.705 1.00 32.44 274 TRP C C 1
ATOM 7080 O O . TRP C 1 269 ? -73.341 11.185 -22.294 1.00 35.98 274 TRP C O 1
ATOM 7091 N N . LYS C 1 270 ? -72.984 8.951 -22.277 1.00 32.46 275 LYS C N 1
ATOM 7092 C CA . LYS C 1 270 ? -73.882 8.703 -21.126 1.00 35.47 275 LYS C CA 1
ATOM 7093 C C . LYS C 1 270 ? -73.292 7.569 -20.289 1.00 34.08 275 LYS C C 1
ATOM 7094 O O . LYS C 1 270 ? -72.561 6.733 -20.841 1.00 29.23 275 LYS C O 1
ATOM 7100 N N . SER C 1 271 ? -73.643 7.547 -19.015 1.00 29.66 276 SER C N 1
ATOM 7101 C CA . SER C 1 271 ? -73.257 6.488 -18.065 1.00 32.24 276 SER C CA 1
ATOM 7102 C C . SER C 1 271 ? -73.870 5.154 -18.497 1.00 33.77 276 SER C C 1
ATOM 7103 O O . SER C 1 271 ? -75.104 5.046 -18.602 1.00 31.02 276 SER C O 1
ATOM 7106 N N . GLU C 1 272 ? -73.049 4.136 -18.697 1.00 30.73 277 GLU C N 1
ATOM 7107 C CA . GLU C 1 272 ? -73.555 2.752 -18.899 1.00 34.88 277 GLU C CA 1
ATOM 7108 C C . GLU C 1 272 ? -72.457 1.745 -18.549 1.00 32.19 277 GLU C C 1
ATOM 7109 O O . GLU C 1 272 ? -71.310 2.163 -18.209 1.00 31.47 277 GLU C O 1
ATOM 7115 N N . GLU C 1 273 ? -72.841 0.473 -18.485 1.00 30.30 278 GLU C N 1
ATOM 7116 C CA . GLU C 1 273 ? -71.926 -0.670 -18.276 1.00 33.45 278 GLU C CA 1
ATOM 7117 C C . GLU C 1 273 ? -71.615 -1.196 -19.670 1.00 33.83 278 GLU C C 1
ATOM 7118 O O . GLU C 1 273 ? -72.539 -1.541 -20.375 1.00 36.15 278 GLU C O 1
ATOM 7124 N N . VAL C 1 274 ? -70.357 -1.168 -20.053 1.00 30.92 279 VAL C N 1
ATOM 7125 C CA . VAL C 1 274 ? -69.853 -1.677 -21.353 1.00 30.91 279 VAL C CA 1
ATOM 7126 C C . VAL C 1 274 ? -69.051 -2.945 -21.067 1.00 29.80 279 VAL C C 1
ATOM 7127 O O . VAL C 1 274 ? -68.199 -2.963 -20.154 1.00 28.03 279 VAL C O 1
ATOM 7131 N N A HIS C 1 275 ? -69.346 -4.014 -21.808 0.50 27.35 280 HIS C N 1
ATOM 7132 N N B HIS C 1 275 ? -69.352 -4.019 -21.797 0.50 29.21 280 HIS C N 1
ATOM 7133 C CA A HIS C 1 275 ? -68.577 -5.276 -21.752 0.50 27.00 280 HIS C CA 1
ATOM 7134 C CA B HIS C 1 275 ? -68.593 -5.285 -21.733 0.50 30.03 280 HIS C CA 1
ATOM 7135 C C A HIS C 1 275 ? -68.396 -5.703 -23.202 0.50 27.80 280 HIS C C 1
ATOM 7136 C C B HIS C 1 275 ? -68.393 -5.710 -23.190 0.50 29.56 280 HIS C C 1
ATOM 7137 O O A HIS C 1 275 ? -69.425 -5.938 -23.871 0.50 31.79 280 HIS C O 1
ATOM 7138 O O B HIS C 1 275 ? -69.409 -5.975 -23.851 0.50 33.48 280 HIS C O 1
ATOM 7151 N N . TRP C 1 276 ? -67.166 -5.622 -23.697 1.00 25.81 281 TRP C N 1
ATOM 7152 C CA . TRP C 1 276 ? -66.848 -6.039 -25.086 1.00 25.39 281 TRP C CA 1
ATOM 7153 C C . TRP C 1 276 ? -65.987 -7.296 -25.045 1.00 23.54 281 TRP C C 1
ATOM 7154 O O . TRP C 1 276 ? -65.081 -7.403 -24.182 1.00 23.77 281 TRP C O 1
ATOM 7165 N N . GLY C 1 277 ? -66.159 -8.165 -26.031 1.00 22.40 282 GLY C N 1
ATOM 7166 C CA . GLY C 1 277 ? -65.421 -9.431 -26.129 1.00 24.18 282 GLY C CA 1
ATOM 7167 C C . GLY C 1 277 ? -64.762 -9.593 -27.487 1.00 21.12 282 GLY C C 1
ATOM 7168 O O . GLY C 1 277 ? -64.354 -8.602 -28.120 1.00 23.01 282 GLY C O 1
ATOM 7169 N N . MET C 1 278 ? -64.726 -10.823 -27.944 1.00 21.20 283 MET C N 1
ATOM 7170 C CA . MET C 1 278 ? -64.069 -11.144 -29.231 1.00 22.50 283 MET C CA 1
ATOM 7171 C C . MET C 1 278 ? -64.894 -10.599 -30.403 1.00 24.08 283 MET C C 1
ATOM 7172 O O . MET C 1 278 ? -64.264 -10.016 -31.308 1.00 24.60 283 MET C O 1
ATOM 7177 N N . ALA C 1 279 ? -66.219 -10.639 -30.319 1.00 25.06 284 ALA C N 1
ATOM 7178 C CA . ALA C 1 279 ? -67.090 -10.118 -31.411 1.00 27.07 284 ALA C CA 1
ATOM 7179 C C . ALA C 1 279 ? -66.826 -8.621 -31.632 1.00 28.34 284 ALA C C 1
ATOM 7180 O O . ALA C 1 279 ? -66.910 -8.145 -32.797 1.00 31.78 284 ALA C O 1
ATOM 7182 N N . GLU C 1 280 ? -66.577 -7.843 -30.576 1.00 27.07 285 GLU C N 1
ATOM 7183 C CA . GLU C 1 280 ? -66.345 -6.388 -30.676 1.00 28.41 285 GLU C CA 1
ATOM 7184 C C . GLU C 1 280 ? -64.872 -6.027 -30.882 1.00 31.57 285 GLU C C 1
ATOM 7185 O O . GLU C 1 280 ? -64.596 -4.820 -30.891 1.00 34.95 285 GLU C O 1
ATOM 7191 N N . GLY C 1 281 ? -63.956 -7.004 -30.957 1.00 30.62 286 GLY C N 1
ATOM 7192 C CA . GLY C 1 281 ? -62.508 -6.819 -31.210 1.00 29.02 286 GLY C CA 1
ATOM 7193 C C . GLY C 1 281 ? -61.711 -6.412 -29.969 1.00 27.27 286 GLY C C 1
ATOM 7194 O O . GLY C 1 281 ? -60.539 -6.082 -30.091 1.00 25.88 286 GLY C O 1
ATOM 7195 N N . MET C 1 282 ? -62.308 -6.428 -28.790 1.00 23.54 287 MET C N 1
ATOM 7196 C CA . MET C 1 282 ? -61.597 -6.013 -27.547 1.00 23.09 287 MET C CA 1
ATOM 7197 C C . MET C 1 282 ? -60.704 -7.160 -27.048 1.00 24.19 287 MET C C 1
ATOM 7198 O O . MET C 1 282 ? -59.694 -6.889 -26.379 1.00 23.96 287 MET C O 1
ATOM 7203 N N . VAL C 1 283 ? -61.052 -8.406 -27.390 1.00 25.24 288 VAL C N 1
ATOM 7204 C CA . VAL C 1 283 ? -60.276 -9.600 -27.018 1.00 22.88 288 VAL C CA 1
ATOM 7205 C C . VAL C 1 283 ? -59.859 -10.287 -28.331 1.00 22.57 288 VAL C C 1
ATOM 7206 O O . VAL C 1 283 ? -60.739 -10.561 -29.140 1.00 23.30 288 VAL C O 1
ATOM 7210 N N . LYS C 1 284 ? -58.565 -10.497 -28.503 1.00 23.29 289 LYS C N 1
ATOM 7211 C CA . LYS C 1 284 ? -58.021 -11.182 -29.704 1.00 24.74 289 LYS C CA 1
ATOM 7212 C C . LYS C 1 284 ? -57.006 -12.225 -29.238 1.00 26.09 289 LYS C C 1
ATOM 7213 O O . LYS C 1 284 ? -56.358 -11.989 -28.237 1.00 29.09 289 LYS C O 1
ATOM 7219 N N . MET C 1 285 ? -56.824 -13.309 -29.995 1.00 23.61 290 MET C N 1
ATOM 7220 C CA . MET C 1 285 ? -55.821 -14.328 -29.610 1.00 22.04 290 MET C CA 1
ATOM 7221 C C . MET C 1 285 ? -54.544 -14.079 -30.426 1.00 23.28 290 MET C C 1
ATOM 7222 O O . MET C 1 285 ? -54.639 -13.670 -31.605 1.00 24.47 290 MET C O 1
ATOM 7227 N N . ALA C 1 286 ? -53.386 -14.234 -29.788 1.00 21.52 291 ALA C N 1
ATOM 7228 C CA . ALA C 1 286 ? -52.066 -14.185 -30.422 1.00 21.94 291 ALA C CA 1
ATOM 7229 C C . ALA C 1 286 ? -51.970 -15.398 -31.333 1.00 22.31 291 ALA C C 1
ATOM 7230 O O . ALA C 1 286 ? -52.693 -16.381 -31.185 1.00 22.69 291 ALA C O 1
ATOM 7232 N N . PRO C 1 287 ? -51.015 -15.353 -32.288 1.00 25.01 292 PRO C N 1
ATOM 7233 C CA . PRO C 1 287 ? -50.742 -16.528 -33.117 1.00 25.37 292 PRO C CA 1
ATOM 7234 C C . PRO C 1 287 ? -50.411 -17.759 -32.279 1.00 24.17 292 PRO C C 1
ATOM 7235 O O . PRO C 1 287 ? -49.832 -17.610 -31.178 1.00 23.58 292 PRO C O 1
ATOM 7239 N N . LEU C 1 288 ? -50.694 -18.945 -32.802 1.00 23.32 293 LEU C N 1
ATOM 7240 C CA . LEU C 1 288 ? -50.426 -20.198 -32.063 1.00 23.18 293 LEU C CA 1
ATOM 7241 C C . LEU C 1 288 ? -48.925 -20.518 -32.183 1.00 27.83 293 LEU C C 1
ATOM 7242 O O . LEU C 1 288 ? -48.321 -20.383 -33.306 1.00 26.34 293 LEU C O 1
ATOM 7247 N N . ASN C 1 289 ? -48.333 -20.980 -31.099 1.00 23.75 294 ASN C N 1
ATOM 7248 C CA . ASN C 1 289 ? -46.963 -21.536 -31.091 1.00 22.57 294 ASN C CA 1
ATOM 7249 C C . ASN C 1 289 ? -46.911 -22.726 -32.077 1.00 22.57 294 ASN C C 1
ATOM 7250 O O . ASN C 1 289 ? -47.850 -23.502 -32.140 1.00 23.56 294 ASN C O 1
ATOM 7255 N N . ALA C 1 290 ? -45.784 -22.914 -32.733 1.00 24.65 295 ALA C N 1
ATOM 7256 C CA . ALA C 1 290 ? -45.557 -24.038 -33.675 1.00 24.96 295 ALA C CA 1
ATOM 7257 C C . ALA C 1 290 ? -45.605 -25.391 -32.966 1.00 24.99 295 ALA C C 1
ATOM 7258 O O . ALA C 1 290 ? -45.790 -26.376 -33.663 1.00 27.42 295 ALA C O 1
ATOM 7260 N N . ALA C 1 291 ? -45.475 -25.470 -31.649 1.00 26.13 296 ALA C N 1
ATOM 7261 C CA . ALA C 1 291 ? -45.624 -26.736 -30.872 1.00 28.44 296 ALA C CA 1
ATOM 7262 C C . ALA C 1 291 ? -47.059 -27.264 -30.890 1.00 27.53 296 ALA C C 1
ATOM 7263 O O . ALA C 1 291 ? -47.272 -28.474 -30.619 1.00 28.62 296 ALA C O 1
ATOM 7265 N N . VAL C 1 292 ? -48.048 -26.424 -31.187 1.00 27.33 297 VAL C N 1
ATOM 7266 C CA . VAL C 1 292 ? -49.463 -26.871 -31.189 1.00 25.96 297 VAL C CA 1
ATOM 7267 C C . VAL C 1 292 ? -49.669 -27.714 -32.449 1.00 25.79 297 VAL C C 1
ATOM 7268 O O . VAL C 1 292 ? -49.511 -27.190 -33.563 1.00 27.33 297 VAL C O 1
ATOM 7272 N N . PRO C 1 293 ? -50.023 -28.992 -32.326 1.00 27.90 298 PRO C N 1
ATOM 7273 C CA . PRO C 1 293 ? -50.195 -29.832 -33.510 1.00 32.40 298 PRO C CA 1
ATOM 7274 C C . PRO C 1 293 ? -51.466 -29.497 -34.295 1.00 31.94 298 PRO C C 1
ATOM 7275 O O . PRO C 1 293 ? -52.401 -28.868 -33.792 1.00 27.57 298 PRO C O 1
ATOM 7279 N N . PRO C 1 294 ? -51.522 -29.898 -35.577 1.00 31.11 299 PRO C N 1
ATOM 7280 C CA . PRO C 1 294 ? -52.638 -29.527 -36.458 1.00 31.22 299 PRO C CA 1
ATOM 7281 C C . PRO C 1 294 ? -54.046 -29.829 -35.939 1.00 32.63 299 PRO C C 1
ATOM 7282 O O . PRO C 1 294 ? -54.896 -28.987 -36.096 1.00 34.36 299 PRO C O 1
ATOM 7286 N N . ASP C 1 295 ? -54.280 -30.992 -35.328 1.00 34.66 300 ASP C N 1
ATOM 7287 C CA . ASP C 1 295 ? -55.619 -31.370 -34.791 1.00 37.62 300 ASP C CA 1
ATOM 7288 C C . ASP C 1 295 ? -56.006 -30.385 -33.670 1.00 37.61 300 ASP C C 1
ATOM 7289 O O . ASP C 1 295 ? -57.187 -30.007 -33.601 1.00 30.77 300 ASP C O 1
ATOM 7294 N N . ALA C 1 296 ? -55.061 -30.004 -32.796 1.00 29.39 301 ALA C N 1
ATOM 7295 C CA . ALA C 1 296 ? -55.348 -29.037 -31.704 1.00 28.89 301 ALA C CA 1
ATOM 7296 C C . ALA C 1 296 ? -55.605 -27.644 -32.292 1.00 28.60 301 ALA C C 1
ATOM 7297 O O . ALA C 1 296 ? -56.539 -26.960 -31.816 1.00 28.07 301 ALA C O 1
ATOM 7299 N N . ALA C 1 297 ? -54.809 -27.216 -33.272 1.00 25.47 302 ALA C N 1
ATOM 7300 C CA . ALA C 1 297 ? -54.973 -25.901 -33.923 1.00 26.79 302 ALA C CA 1
ATOM 7301 C C . ALA C 1 297 ? -56.357 -25.831 -34.599 1.00 31.85 302 ALA C C 1
ATOM 7302 O O . ALA C 1 297 ? -57.048 -24.815 -34.491 1.00 27.24 302 ALA C O 1
ATOM 7304 N N . LYS C 1 298 ? -56.774 -26.886 -35.286 1.00 28.44 303 LYS C N 1
ATOM 7305 C CA . LYS C 1 298 ? -58.095 -26.920 -35.959 1.00 31.12 303 LYS C CA 1
ATOM 7306 C C . LYS C 1 298 ? -59.222 -26.781 -34.926 1.00 27.97 303 LYS C C 1
ATOM 7307 O O . LYS C 1 298 ? -60.168 -26.018 -35.154 1.00 28.65 303 LYS C O 1
ATOM 7313 N N . LEU C 1 299 ? -59.147 -27.512 -33.818 1.00 26.68 304 LEU C N 1
ATOM 7314 C CA . LEU C 1 299 ? -60.185 -27.447 -32.780 1.00 28.67 304 LEU C CA 1
ATOM 7315 C C . LEU C 1 299 ? -60.238 -26.021 -32.193 1.00 28.62 304 LEU C C 1
ATOM 7316 O O . LEU C 1 299 ? -61.336 -25.491 -31.968 1.00 26.91 304 LEU C O 1
ATOM 7321 N N . PHE C 1 300 ? -59.081 -25.454 -31.903 1.00 28.22 305 PHE C N 1
ATOM 7322 C CA . PHE C 1 300 ? -58.982 -24.069 -31.379 1.00 26.76 305 PHE C CA 1
ATOM 7323 C C . PHE C 1 300 ? -59.683 -23.085 -32.320 1.00 27.13 305 PHE C C 1
ATOM 7324 O O . PHE C 1 300 ? -60.481 -22.268 -31.865 1.00 25.53 305 PHE C O 1
ATOM 7332 N N . GLU C 1 301 ? -59.420 -23.172 -33.622 1.00 25.70 306 GLU C N 1
ATOM 7333 C CA . GLU C 1 301 ? -60.044 -22.235 -34.607 1.00 28.80 306 GLU C CA 1
ATOM 7334 C C . GLU C 1 301 ? -61.572 -22.476 -34.691 1.00 27.09 306 GLU C C 1
ATOM 7335 O O . GLU C 1 301 ? -62.324 -21.504 -34.837 1.00 27.89 306 GLU C O 1
ATOM 7341 N N . GLU C 1 302 ? -62.044 -23.713 -34.599 1.00 30.39 307 GLU C N 1
ATOM 7342 C CA . GLU C 1 302 ? -63.499 -24.043 -34.584 1.00 29.93 307 GLU C CA 1
ATOM 7343 C C . GLU C 1 302 ? -64.157 -23.424 -33.343 1.00 30.85 307 GLU C C 1
ATOM 7344 O O . GLU C 1 302 ? -65.240 -22.796 -33.476 1.00 28.36 307 GLU C O 1
ATOM 7350 N N . LYS C 1 303 ? -63.532 -23.583 -32.176 1.00 26.66 308 LYS C N 1
ATOM 7351 C CA . LYS C 1 303 ? -64.089 -23.030 -30.920 1.00 27.66 308 LYS C CA 1
ATOM 7352 C C . LYS C 1 303 ? -64.058 -21.499 -30.950 1.00 23.95 308 LYS C C 1
ATOM 7353 O O . LYS C 1 303 ? -64.993 -20.889 -30.431 1.00 25.85 308 LYS C O 1
ATOM 7359 N N . LYS C 1 304 ? -63.013 -20.912 -31.511 1.00 24.44 309 LYS C N 1
ATOM 7360 C CA . LYS C 1 304 ? -62.881 -19.448 -31.620 1.00 24.43 309 LYS C CA 1
ATOM 7361 C C . LYS C 1 304 ? -64.051 -18.925 -32.458 1.00 26.82 309 LYS C C 1
ATOM 7362 O O . LYS C 1 304 ? -64.698 -17.939 -32.084 1.00 22.74 309 LYS C O 1
ATOM 7368 N N . ALA C 1 305 ? -64.327 -19.550 -33.597 1.00 24.94 310 ALA C N 1
ATOM 7369 C CA . ALA C 1 305 ? -65.413 -19.084 -34.495 1.00 24.96 310 ALA C CA 1
ATOM 7370 C C . ALA C 1 305 ? -66.743 -19.187 -33.761 1.00 24.94 310 ALA C C 1
ATOM 7371 O O . ALA C 1 305 ? -67.615 -18.296 -33.907 1.00 27.52 310 ALA C O 1
ATOM 7373 N N . ALA C 1 306 ? -66.942 -20.263 -32.999 1.00 24.86 311 ALA C N 1
ATOM 7374 C CA . ALA C 1 306 ? -68.191 -20.485 -32.252 1.00 25.22 311 ALA C CA 1
ATOM 7375 C C . ALA C 1 306 ? -68.300 -19.433 -31.138 1.00 23.32 311 ALA C C 1
ATOM 7376 O O . ALA C 1 306 ? -69.423 -19.012 -30.823 1.00 26.04 311 ALA C O 1
ATOM 7378 N N . MET C 1 307 ? -67.183 -19.044 -30.536 1.00 24.31 312 MET C N 1
ATOM 7379 C CA . MET C 1 307 ? -67.180 -18.011 -29.467 1.00 25.19 312 MET C CA 1
ATOM 7380 C C . MET C 1 307 ? -67.590 -16.651 -30.061 1.00 26.65 312 MET C C 1
ATOM 7381 O O . MET C 1 307 ? -68.391 -15.920 -29.450 1.00 28.78 312 MET C O 1
ATOM 7386 N N . VAL C 1 308 ? -67.040 -16.307 -31.223 1.00 26.57 313 VAL C N 1
ATOM 7387 C CA . VAL C 1 308 ? -67.377 -15.001 -31.873 1.00 27.33 313 VAL C CA 1
ATOM 7388 C C . VAL C 1 308 ? -68.862 -14.962 -32.246 1.00 28.79 313 VAL C C 1
ATOM 7389 O O . VAL C 1 308 ? -69.475 -13.911 -32.088 1.00 35.65 313 VAL C O 1
ATOM 7393 N N . SER C 1 309 ? -69.418 -16.056 -32.745 1.00 28.85 314 SER C N 1
ATOM 7394 C CA . SER C 1 309 ? -70.817 -16.132 -33.254 1.00 30.54 314 SER C CA 1
ATOM 7395 C C . SER C 1 309 ? -71.816 -16.274 -32.089 1.00 36.68 314 SER C C 1
ATOM 7396 O O . SER C 1 309 ? -72.996 -16.038 -32.296 1.00 35.93 314 SER C O 1
ATOM 7399 N N . GLY C 1 310 ? -71.359 -16.687 -30.908 1.00 29.69 315 GLY C N 1
ATOM 7400 C CA . GLY C 1 310 ? -72.245 -16.937 -29.745 1.00 31.01 315 GLY C CA 1
ATOM 7401 C C . GLY C 1 310 ? -72.878 -18.313 -29.808 1.00 34.12 315 GLY C C 1
ATOM 7402 O O . GLY C 1 310 ? -73.775 -18.582 -28.986 1.00 37.10 315 GLY C O 1
ATOM 7403 N N . LYS C 1 311 ? -72.409 -19.204 -30.702 1.00 29.40 316 LYS C N 1
ATOM 7404 C CA . LYS C 1 311 ? -72.850 -20.621 -30.766 1.00 31.21 316 LYS C CA 1
ATOM 7405 C C . LYS C 1 311 ? -72.396 -21.380 -29.513 1.00 34.27 316 LYS C C 1
ATOM 7406 O O . LYS C 1 311 ? -73.065 -22.320 -29.108 1.00 35.35 316 LYS C O 1
ATOM 7412 N N . ILE C 1 312 ? -71.248 -21.000 -28.941 1.00 33.34 317 ILE C N 1
ATOM 7413 C CA . ILE C 1 312 ? -70.835 -21.459 -27.594 1.00 31.87 317 ILE C CA 1
ATOM 7414 C C . ILE C 1 312 ? -70.638 -20.197 -26.753 1.00 30.73 317 ILE C C 1
ATOM 7415 O O . ILE C 1 312 ? -70.244 -19.155 -27.261 1.00 27.52 317 ILE C O 1
ATOM 7420 N N . LYS C 1 313 ? -70.966 -20.310 -25.479 1.00 25.49 318 LYS C N 1
ATOM 7421 C CA . LYS C 1 313 ? -70.733 -19.290 -24.460 1.00 27.19 318 LYS C CA 1
ATOM 7422 C C . LYS C 1 313 ? -69.945 -19.986 -23.369 1.00 23.85 318 LYS C C 1
ATOM 7423 O O . LYS C 1 313 ? -70.238 -21.154 -23.078 1.00 23.50 318 LYS C O 1
ATOM 7429 N N . PRO C 1 314 ? -68.915 -19.342 -22.772 1.00 23.35 319 PRO C N 1
ATOM 7430 C CA . PRO C 1 314 ? -68.125 -20.033 -21.763 1.00 23.22 319 PRO C CA 1
ATOM 7431 C C . PRO C 1 314 ? -68.956 -20.607 -20.619 1.00 21.39 319 PRO C C 1
ATOM 7432 O O . PRO C 1 314 ? -68.569 -21.636 -20.099 1.00 22.83 319 PRO C O 1
ATOM 7436 N N . PHE C 1 315 ? -70.011 -19.908 -20.209 1.00 22.07 320 PHE C N 1
ATOM 7437 C CA . PHE C 1 315 ? -70.811 -20.264 -19.010 1.00 21.40 320 PHE C CA 1
ATOM 7438 C C . PHE C 1 315 ? -72.194 -20.777 -19.455 1.00 26.21 320 PHE C C 1
ATOM 7439 O O . PHE C 1 315 ? -73.120 -20.714 -18.679 1.00 26.96 320 PHE C O 1
ATOM 7447 N N . GLN C 1 316 ? -72.269 -21.428 -20.616 1.00 24.74 321 GLN C N 1
ATOM 7448 C CA . GLN C 1 316 ? -73.459 -22.215 -20.974 1.00 25.76 321 GLN C CA 1
ATOM 7449 C C . GLN C 1 316 ? -73.523 -23.441 -20.055 1.00 25.27 321 GLN C C 1
ATOM 7450 O O . GLN C 1 316 ? -72.464 -23.992 -19.697 1.00 27.13 321 GLN C O 1
ATOM 7456 N N . GLY C 1 317 ? -74.734 -23.840 -19.693 1.00 25.90 322 GLY C N 1
ATOM 7457 C CA . GLY C 1 317 ? -74.983 -25.065 -18.928 1.00 24.46 322 GLY C CA 1
ATOM 7458 C C . GLY C 1 317 ? -74.608 -26.325 -19.692 1.00 29.55 322 GLY C C 1
ATOM 7459 O O . GLY C 1 317 ? -74.478 -26.322 -20.915 1.00 29.39 322 GLY C O 1
ATOM 7460 N N . PRO C 1 318 ? -74.438 -27.467 -18.987 1.00 30.79 323 PRO C N 1
ATOM 7461 C CA . PRO C 1 318 ? -74.574 -27.510 -17.530 1.00 28.39 323 PRO C CA 1
ATOM 7462 C C . PRO C 1 318 ? -73.298 -27.036 -16.811 1.00 25.60 323 PRO C C 1
ATOM 7463 O O . PRO C 1 318 ? -72.220 -27.232 -17.321 1.00 28.37 323 PRO C O 1
ATOM 7467 N N . LEU C 1 319 ? -73.469 -26.376 -15.661 1.00 24.75 324 LEU C N 1
ATOM 7468 C CA . LEU C 1 319 ? -72.351 -25.958 -14.784 1.00 22.95 324 LEU C CA 1
ATOM 7469 C C . LEU C 1 319 ? -72.623 -26.565 -13.406 1.00 21.39 324 LEU C C 1
ATOM 7470 O O . LEU C 1 319 ? -73.768 -26.434 -12.932 1.00 22.96 324 LEU C O 1
ATOM 7475 N N . LYS C 1 320 ? -71.588 -27.143 -12.833 1.00 20.11 325 LYS C N 1
ATOM 7476 C CA . LYS C 1 320 ? -71.629 -27.701 -11.461 1.00 21.39 325 LYS C CA 1
ATOM 7477 C C . LYS C 1 320 ? -70.615 -26.986 -10.577 1.00 22.18 325 LYS C C 1
ATOM 7478 O O . LYS C 1 320 ? -69.538 -26.605 -11.067 1.00 21.24 325 LYS C O 1
ATOM 7484 N N . ASP C 1 321 ? -70.924 -26.887 -9.300 1.00 20.20 326 ASP C N 1
ATOM 7485 C CA . ASP C 1 321 ? -69.992 -26.305 -8.332 1.00 20.55 326 ASP C CA 1
ATOM 7486 C C . ASP C 1 321 ? -69.047 -27.380 -7.779 1.00 20.32 326 ASP C C 1
ATOM 7487 O O . ASP C 1 321 ? -69.045 -28.510 -8.260 1.00 21.44 326 ASP C O 1
ATOM 7492 N N . GLN C 1 322 ? -68.221 -27.018 -6.812 1.00 21.60 327 GLN C N 1
ATOM 7493 C CA . GLN C 1 322 ? -67.127 -27.879 -6.346 1.00 20.57 327 GLN C CA 1
ATOM 7494 C C . GLN C 1 322 ? -67.657 -29.095 -5.580 1.00 21.32 327 GLN C C 1
ATOM 7495 O O . GLN C 1 322 ? -66.872 -30.063 -5.427 1.00 25.53 327 GLN C O 1
ATOM 7501 N N . SER C 1 323 ? -68.943 -29.086 -5.169 1.00 20.61 328 SER C N 1
ATOM 7502 C CA . SER C 1 323 ? -69.551 -30.260 -4.506 1.00 20.38 328 SER C CA 1
ATOM 7503 C C . SER C 1 323 ? -70.327 -31.084 -5.543 1.00 21.50 328 SER C C 1
ATOM 7504 O O . SER C 1 323 ? -71.000 -32.017 -5.161 1.00 21.93 328 SER C O 1
ATOM 7507 N N . GLY C 1 324 ? -70.305 -30.672 -6.811 1.00 20.13 329 GLY C N 1
ATOM 7508 C CA . GLY C 1 324 ? -70.991 -31.384 -7.902 1.00 20.32 329 GLY C CA 1
ATOM 7509 C C . GLY C 1 324 ? -72.433 -30.929 -8.041 1.00 18.54 329 GLY C C 1
ATOM 7510 O O . GLY C 1 324 ? -73.200 -31.563 -8.792 1.00 20.07 329 GLY C O 1
ATOM 7511 N N . ALA C 1 325 ? -72.885 -29.896 -7.333 1.00 18.93 330 ALA C N 1
ATOM 7512 C CA . ALA C 1 325 ? -74.278 -29.406 -7.438 1.00 19.33 330 ALA C CA 1
ATOM 7513 C C . ALA C 1 325 ? -74.484 -28.692 -8.769 1.00 19.63 330 ALA C C 1
ATOM 7514 O O . ALA C 1 325 ? -73.612 -27.882 -9.161 1.00 21.23 330 ALA C O 1
ATOM 7516 N N . VAL C 1 326 ? -75.609 -28.960 -9.437 1.00 19.75 331 VAL C N 1
ATOM 7517 C CA . VAL C 1 326 ? -75.947 -28.230 -10.682 1.00 21.84 331 VAL C CA 1
ATOM 7518 C C . VAL C 1 326 ? -76.341 -26.799 -10.330 1.00 22.91 331 VAL C C 1
ATOM 7519 O O . VAL C 1 326 ? -77.237 -26.566 -9.500 1.00 23.10 331 VAL C O 1
ATOM 7523 N N . LYS C 1 327 ? -75.680 -25.828 -10.946 1.00 23.35 332 LYS C N 1
ATOM 7524 C CA . LYS C 1 327 ? -75.929 -24.396 -10.720 1.00 24.05 332 LYS C CA 1
ATOM 7525 C C . LYS C 1 327 ? -76.601 -23.802 -11.959 1.00 25.64 332 LYS C C 1
ATOM 7526 O O . LYS C 1 327 ? -77.299 -22.828 -11.800 1.00 25.32 332 LYS C O 1
ATOM 7532 N N . VAL C 1 328 ? -76.326 -24.360 -13.142 1.00 25.27 333 VAL C N 1
ATOM 7533 C CA . VAL C 1 328 ? -76.987 -23.983 -14.419 1.00 26.09 333 VAL C CA 1
ATOM 7534 C C . VAL C 1 328 ? -77.318 -25.265 -15.166 1.00 25.20 333 VAL C C 1
ATOM 7535 O O . VAL C 1 328 ? -76.407 -26.088 -15.354 1.00 23.24 333 VAL C O 1
ATOM 7539 N N . ALA C 1 329 ? -78.593 -25.484 -15.515 1.00 27.58 334 ALA C N 1
ATOM 7540 C CA . ALA C 1 329 ? -79.012 -26.733 -16.207 1.00 30.06 334 ALA C CA 1
ATOM 7541 C C . ALA C 1 329 ? -78.517 -26.742 -17.655 1.00 26.00 334 ALA C C 1
ATOM 7542 O O . ALA C 1 329 ? -78.348 -25.672 -18.243 1.00 28.45 334 ALA C O 1
ATOM 7544 N N . ALA C 1 330 ? -78.312 -27.926 -18.233 1.00 34.00 335 ALA C N 1
ATOM 7545 C CA . ALA C 1 330 ? -78.094 -28.101 -19.691 1.00 34.19 335 ALA C CA 1
ATOM 7546 C C . ALA C 1 330 ? -79.212 -27.370 -20.451 1.00 37.66 335 ALA C C 1
ATOM 7547 O O . ALA C 1 330 ? -80.377 -27.412 -19.989 1.00 38.06 335 ALA C O 1
ATOM 7549 N N . GLY C 1 331 ? -78.847 -26.628 -21.504 1.00 38.76 336 GLY C N 1
ATOM 7550 C CA . GLY C 1 331 ? -79.780 -25.829 -22.327 1.00 39.45 336 GLY C CA 1
ATOM 7551 C C . GLY C 1 331 ? -80.105 -24.464 -21.744 1.00 41.76 336 GLY C C 1
ATOM 7552 O O . GLY C 1 331 ? -80.922 -23.766 -22.338 1.00 40.12 336 GLY C O 1
ATOM 7553 N N . SER C 1 332 ? -79.507 -24.087 -20.610 1.00 31.99 337 SER C N 1
ATOM 7554 C CA . SER C 1 332 ? -79.589 -22.716 -20.040 1.00 33.12 337 SER C CA 1
ATOM 7555 C C . SER C 1 332 ? -78.184 -22.096 -20.033 1.00 30.18 337 SER C C 1
ATOM 7556 O O . SER C 1 332 ? -77.208 -22.829 -20.276 1.00 32.34 337 SER C O 1
ATOM 7559 N N . ASP C 1 333 ? -78.119 -20.788 -19.828 1.00 34.66 338 ASP C N 1
ATOM 7560 C CA . ASP C 1 333 ? -76.860 -20.013 -19.727 1.00 34.79 338 ASP C CA 1
ATOM 7561 C C . ASP C 1 333 ? -76.813 -19.440 -18.322 1.00 30.65 338 ASP C C 1
ATOM 7562 O O . ASP C 1 333 ? -77.857 -19.236 -17.727 1.00 31.72 338 ASP C O 1
ATOM 7567 N N . LEU C 1 334 ? -75.619 -19.182 -17.797 1.00 29.12 339 LEU C N 1
ATOM 7568 C CA . LEU C 1 334 ? -75.462 -18.395 -16.554 1.00 27.17 339 LEU C CA 1
ATOM 7569 C C . LEU C 1 334 ? -76.037 -17.010 -16.817 1.00 29.58 339 LEU C C 1
ATOM 7570 O O . LEU C 1 334 ? -75.656 -16.369 -17.787 1.00 32.12 339 LEU C O 1
ATOM 7575 N N . PRO C 1 335 ? -77.007 -16.550 -15.996 1.00 31.91 340 PRO C N 1
ATOM 7576 C CA . PRO C 1 335 ? -77.633 -15.244 -16.203 1.00 40.59 340 PRO C CA 1
ATOM 7577 C C . PRO C 1 335 ? -76.638 -14.083 -16.064 1.00 43.71 340 PRO C C 1
ATOM 7578 O O . PRO C 1 335 ? -75.687 -14.226 -15.298 1.00 33.90 340 PRO C O 1
ATOM 7582 N N . LEU C 1 336 ? -76.886 -12.971 -16.759 1.00 45.97 341 LEU C N 1
ATOM 7583 C CA . LEU C 1 336 ? -75.949 -11.819 -16.824 1.00 47.41 341 LEU C CA 1
ATOM 7584 C C . LEU C 1 336 ? -75.625 -11.298 -15.416 1.00 41.56 341 LEU C C 1
ATOM 7585 O O . LEU C 1 336 ? -74.429 -10.962 -15.187 1.00 38.96 341 LEU C O 1
ATOM 7590 N N . ALA C 1 337 ? -76.572 -11.277 -14.473 1.00 40.11 342 ALA C N 1
ATOM 7591 C CA . ALA C 1 337 ? -76.310 -10.756 -13.102 1.00 41.55 342 ALA C CA 1
ATOM 7592 C C . ALA C 1 337 ? -75.380 -11.707 -12.332 1.00 37.00 342 ALA C C 1
ATOM 7593 O O . ALA C 1 337 ? -74.520 -11.213 -11.548 1.00 38.25 342 ALA C O 1
ATOM 7595 N N . SER C 1 338 ? -75.520 -13.023 -12.536 1.00 35.29 343 SER C N 1
ATOM 7596 C CA . SER C 1 338 ? -74.658 -14.039 -11.873 1.00 35.36 343 SER C CA 1
ATOM 7597 C C . SER C 1 338 ? -73.261 -14.006 -12.498 1.00 29.17 343 SER C C 1
ATOM 7598 O O . SER C 1 338 ? -72.303 -14.245 -11.799 1.00 29.97 343 SER C O 1
ATOM 7601 N N . LEU C 1 339 ? -73.173 -13.777 -13.797 1.00 27.41 344 LEU C N 1
ATOM 7602 C CA . LEU C 1 339 ? -71.881 -13.638 -14.533 1.00 31.18 344 LEU C CA 1
ATOM 7603 C C . LEU C 1 339 ? -71.136 -12.425 -13.998 1.00 31.97 344 LEU C C 1
ATOM 7604 O O . LEU C 1 339 ? -69.941 -12.571 -13.616 1.00 28.56 344 LEU C O 1
ATOM 7609 N N . LYS C 1 340 ? -71.831 -11.299 -13.862 1.00 33.30 345 LYS C N 1
ATOM 7610 C CA . LYS C 1 340 ? -71.261 -10.010 -13.401 1.00 36.42 345 LYS C CA 1
ATOM 7611 C C . LYS C 1 340 ? -70.691 -10.147 -11.986 1.00 31.89 345 LYS C C 1
ATOM 7612 O O . LYS C 1 340 ? -69.635 -9.566 -11.711 1.00 34.66 345 LYS C O 1
ATOM 7618 N N . GLY C 1 341 ? -71.353 -10.885 -11.113 1.00 30.24 346 GLY C N 1
ATOM 7619 C CA . GLY C 1 341 ? -70.935 -11.009 -9.707 1.00 30.58 346 GLY C CA 1
ATOM 7620 C C . GLY C 1 341 ? -70.318 -12.343 -9.394 1.00 27.05 346 GLY C C 1
ATOM 7621 O O . GLY C 1 341 ? -70.279 -12.669 -8.272 1.00 29.61 346 GLY C O 1
ATOM 7622 N N . MET C 1 342 ? -69.850 -13.110 -10.392 1.00 27.44 347 MET C N 1
ATOM 7623 C CA . MET C 1 342 ? -69.458 -14.518 -10.213 1.00 28.14 347 MET C CA 1
ATOM 7624 C C . MET C 1 342 ? -68.479 -14.664 -9.061 1.00 27.77 347 MET C C 1
ATOM 7625 O O . MET C 1 342 ? -67.394 -14.041 -9.052 1.00 27.16 347 MET C O 1
ATOM 7630 N N . ASN C 1 343 ? -68.853 -15.451 -8.055 1.00 24.60 348 ASN C N 1
ATOM 7631 C CA . ASN C 1 343 ? -68.007 -15.537 -6.848 1.00 25.53 348 ASN C CA 1
ATOM 7632 C C . ASN C 1 343 ? -67.963 -16.977 -6.364 1.00 25.75 348 ASN C C 1
ATOM 7633 O O . ASN C 1 343 ? -67.520 -17.140 -5.254 1.00 27.36 348 ASN C O 1
ATOM 7638 N N . TRP C 1 344 ? -68.225 -17.942 -7.248 1.00 20.55 349 TRP C N 1
ATOM 7639 C CA . TRP C 1 344 ? -68.160 -19.375 -6.920 1.00 19.99 349 TRP C CA 1
ATOM 7640 C C . TRP C 1 344 ? -67.372 -20.070 -8.039 1.00 17.95 349 TRP C C 1
ATOM 7641 O O . TRP C 1 344 ? -67.263 -19.497 -9.152 1.00 20.03 349 TRP C O 1
ATOM 7652 N N . TYR C 1 345 ? -66.798 -21.183 -7.675 1.00 18.45 350 TYR C N 1
ATOM 7653 C CA . TYR C 1 345 ? -65.934 -21.995 -8.564 1.00 17.91 350 TYR C CA 1
ATOM 7654 C C . TYR C 1 345 ? -66.638 -23.220 -9.138 1.00 20.16 350 TYR C C 1
ATOM 7655 O O . TYR C 1 345 ? -67.378 -23.938 -8.402 1.00 19.44 350 TYR C O 1
ATOM 7664 N N . VAL C 1 346 ? -66.286 -23.552 -10.372 1.00 18.59 351 VAL C N 1
ATOM 7665 C CA . VAL C 1 346 ? -66.833 -24.781 -11.015 1.00 22.04 351 VAL C CA 1
ATOM 7666 C C . VAL C 1 346 ? -66.124 -26.018 -10.473 1.00 22.45 351 VAL C C 1
ATOM 7667 O O . VAL C 1 346 ? -64.957 -25.937 -9.939 1.00 20.20 351 VAL C O 1
ATOM 7671 N N . GLN C 1 347 ? -66.769 -27.167 -10.658 1.00 22.59 352 GLN C N 1
ATOM 7672 C CA . GLN C 1 347 ? -66.196 -28.472 -10.281 1.00 20.56 352 GLN C CA 1
ATOM 7673 C C . GLN C 1 347 ? -64.857 -28.685 -11.013 1.00 20.23 352 GLN C C 1
ATOM 7674 O O . GLN C 1 347 ? -64.773 -28.367 -12.211 1.00 23.20 352 GLN C O 1
ATOM 7680 N N . GLY C 1 348 ? -63.825 -29.088 -10.270 1.00 22.06 353 GLY C N 1
ATOM 7681 C CA . GLY C 1 348 ? -62.491 -29.327 -10.846 1.00 25.39 353 GLY C CA 1
ATOM 7682 C C . GLY C 1 348 ? -61.495 -28.224 -10.533 1.00 25.34 353 GLY C C 1
ATOM 7683 O O . GLY C 1 348 ? -60.315 -28.470 -10.783 1.00 25.73 353 GLY C O 1
ATOM 7684 N N . VAL C 1 349 ? -61.928 -27.091 -9.962 1.00 22.98 354 VAL C N 1
ATOM 7685 C CA . VAL C 1 349 ? -61.028 -26.052 -9.420 1.00 23.29 354 VAL C CA 1
ATOM 7686 C C . VAL C 1 349 ? -60.592 -26.511 -8.032 1.00 24.23 354 VAL C C 1
ATOM 7687 O O . VAL C 1 349 ? -61.473 -26.805 -7.190 1.00 23.12 354 VAL C O 1
ATOM 7691 N N . GLU C 1 350 ? -59.290 -26.481 -7.772 1.00 21.60 355 GLU C N 1
ATOM 7692 C CA . GLU C 1 350 ? -58.778 -26.821 -6.425 1.00 26.82 355 GLU C CA 1
ATOM 7693 C C . GLU C 1 350 ? -57.584 -25.936 -6.093 1.00 25.94 355 GLU C C 1
ATOM 7694 O O . GLU C 1 350 ? -57.018 -25.289 -6.995 1.00 25.34 355 GLU C O 1
ATOM 7700 N N . GLY C 1 351 ? -57.269 -25.873 -4.815 1.00 28.57 356 GLY C N 1
ATOM 7701 C CA . GLY C 1 351 ? -56.106 -25.111 -4.320 1.00 32.92 356 GLY C CA 1
ATOM 7702 C C . GLY C 1 351 ? -54.833 -25.916 -4.397 1.00 37.46 356 GLY C C 1
ATOM 7703 O O . GLY C 1 351 ? -54.874 -27.128 -4.636 1.00 45.86 356 GLY C O 1
ATOM 7704 N N . THR C 1 352 ? -53.714 -25.248 -4.198 1.00 44.35 357 THR C N 1
ATOM 7705 C CA . THR C 1 352 ? -52.372 -25.859 -4.182 1.00 52.57 357 THR C CA 1
ATOM 7706 C C . THR C 1 352 ? -52.071 -26.345 -2.771 1.00 63.05 357 THR C C 1
ATOM 7707 O O . THR C 1 352 ? -51.728 -25.509 -1.951 1.00 78.65 357 THR C O 1
ATOM 7711 N N . ILE C 1 353 ? -52.067 -27.655 -2.555 1.00 68.31 358 ILE C N 1
ATOM 7712 C CA . ILE C 1 353 ? -51.798 -28.284 -1.230 1.00 77.32 358 ILE C CA 1
ATOM 7713 C C . ILE C 1 353 ? -51.126 -29.639 -1.488 1.00 77.33 358 ILE C C 1
ATOM 7714 O O . ILE C 1 353 ? -49.990 -29.832 -1.083 1.00 72.34 358 ILE C O 1
ATOM 7719 N N . GLU D 1 23 ? -7.225 -25.278 -32.471 1.00 65.03 28 GLU D N 1
ATOM 7720 C CA . GLU D 1 23 ? -6.182 -24.643 -33.337 1.00 65.52 28 GLU D CA 1
ATOM 7721 C C . GLU D 1 23 ? -6.277 -23.124 -33.179 1.00 57.46 28 GLU D C 1
ATOM 7722 O O . GLU D 1 23 ? -7.362 -22.579 -32.999 1.00 58.78 28 GLU D O 1
ATOM 7724 N N . PRO D 1 24 ? -5.154 -22.378 -33.213 1.00 57.16 29 PRO D N 1
ATOM 7725 C CA . PRO D 1 24 ? -5.236 -20.915 -33.276 1.00 55.80 29 PRO D CA 1
ATOM 7726 C C . PRO D 1 24 ? -5.989 -20.399 -34.517 1.00 46.34 29 PRO D C 1
ATOM 7727 O O . PRO D 1 24 ? -5.977 -21.050 -35.566 1.00 48.01 29 PRO D O 1
ATOM 7731 N N . LEU D 1 25 ? -6.622 -19.235 -34.390 1.00 41.99 30 LEU D N 1
ATOM 7732 C CA . LEU D 1 25 ? -7.146 -18.475 -35.556 1.00 38.14 30 LEU D CA 1
ATOM 7733 C C . LEU D 1 25 ? -5.971 -17.892 -36.352 1.00 37.60 30 LEU D C 1
ATOM 7734 O O . LEU D 1 25 ? -5.177 -17.115 -35.760 1.00 35.57 30 LEU D O 1
ATOM 7739 N N . LYS D 1 26 ? -5.882 -18.244 -37.630 1.00 32.78 31 LYS D N 1
ATOM 7740 C CA . LYS D 1 26 ? -4.836 -17.750 -38.546 1.00 34.47 31 LYS D CA 1
ATOM 7741 C C . LYS D 1 26 ? -5.334 -16.426 -39.124 1.00 33.02 31 LYS D C 1
ATOM 7742 O O . LYS D 1 26 ? -6.432 -16.400 -39.764 1.00 33.37 31 LYS D O 1
ATOM 7748 N N . VAL D 1 27 ? -4.592 -15.375 -38.826 1.00 31.62 32 VAL D N 1
ATOM 7749 C CA . VAL D 1 27 ? -4.952 -13.985 -39.211 1.00 27.67 32 VAL D CA 1
ATOM 7750 C C . VAL D 1 27 ? -3.830 -13.442 -40.075 1.00 30.45 32 VAL D C 1
ATOM 7751 O O . VAL D 1 27 ? -2.659 -13.521 -39.672 1.00 30.08 32 VAL D O 1
ATOM 7755 N N . ALA D 1 28 ? -4.165 -12.841 -41.216 1.00 26.21 33 ALA D N 1
ATOM 7756 C CA . ALA D 1 28 ? -3.175 -12.245 -42.126 1.00 26.18 33 ALA D CA 1
ATOM 7757 C C . ALA D 1 28 ? -3.473 -10.757 -42.334 1.00 25.94 33 ALA D C 1
ATOM 7758 O O . ALA D 1 28 ? -4.641 -10.354 -42.352 1.00 26.11 33 ALA D O 1
ATOM 7760 N N . PHE D 1 29 ? -2.410 -9.995 -42.524 1.00 26.95 34 PHE D N 1
ATOM 7761 C CA . PHE D 1 29 ? -2.424 -8.536 -42.758 1.00 26.98 34 PHE D CA 1
ATOM 7762 C C . PHE D 1 29 ? -1.706 -8.276 -44.055 1.00 26.70 34 PHE D C 1
ATOM 7763 O O . PHE D 1 29 ? -0.568 -8.725 -44.215 1.00 27.41 34 PHE D O 1
ATOM 7771 N N . VAL D 1 30 ? -2.339 -7.527 -44.930 1.00 23.14 35 VAL D N 1
ATOM 7772 C CA . VAL D 1 30 ? -1.732 -7.117 -46.225 1.00 26.38 35 VAL D CA 1
ATOM 7773 C C . VAL D 1 30 ? -1.449 -5.615 -46.164 1.00 24.67 35 VAL D C 1
ATOM 7774 O O . VAL D 1 30 ? -2.407 -4.817 -46.026 1.00 24.33 35 VAL D O 1
ATOM 7778 N N . TYR D 1 31 ? -0.171 -5.241 -46.264 1.00 23.10 36 TYR D N 1
ATOM 7779 C CA . TYR D 1 31 ? 0.285 -3.831 -46.244 1.00 23.32 36 TYR D CA 1
ATOM 7780 C C . TYR D 1 31 ? 0.685 -3.407 -47.636 1.00 24.20 36 TYR D C 1
ATOM 7781 O O . TYR D 1 31 ? 1.241 -4.240 -48.407 1.00 25.34 36 TYR D O 1
ATOM 7790 N N . ALA D 1 32 ? 0.375 -2.165 -47.961 1.00 23.55 37 ALA D N 1
ATOM 7791 C CA . ALA D 1 32 ? 0.727 -1.557 -49.265 1.00 25.01 37 ALA D CA 1
ATOM 7792 C C . ALA D 1 32 ? 2.077 -0.844 -49.158 1.00 26.23 37 ALA D C 1
ATOM 7793 O O . ALA D 1 32 ? 2.527 -0.249 -50.177 1.00 26.98 37 ALA D O 1
ATOM 7795 N N . GLY D 1 33 ? 2.651 -0.817 -47.964 1.00 24.82 38 GLY D N 1
ATOM 7796 C CA . GLY D 1 33 ? 3.948 -0.153 -47.731 1.00 24.41 38 GLY D CA 1
ATOM 7797 C C . GLY D 1 33 ? 4.771 -0.961 -46.748 1.00 23.86 38 GLY D C 1
ATOM 7798 O O . GLY D 1 33 ? 4.418 -2.091 -46.360 1.00 23.97 38 GLY D O 1
ATOM 7799 N N . PRO D 1 34 ? 5.898 -0.347 -46.307 1.00 24.62 39 PRO D N 1
ATOM 7800 C CA . PRO D 1 34 ? 6.791 -0.994 -45.365 1.00 24.71 39 PRO D CA 1
ATOM 7801 C C . PRO D 1 34 ? 6.550 -0.688 -43.893 1.00 25.29 39 PRO D C 1
ATOM 7802 O O . PRO D 1 34 ? 6.200 0.411 -43.540 1.00 25.06 39 PRO D O 1
ATOM 7806 N N . VAL D 1 35 ? 6.792 -1.694 -43.048 1.00 27.75 40 VAL D N 1
ATOM 7807 C CA . VAL D 1 35 ? 6.751 -1.494 -41.575 1.00 28.61 40 VAL D CA 1
ATOM 7808 C C . VAL D 1 35 ? 7.801 -0.443 -41.179 1.00 25.44 40 VAL D C 1
ATOM 7809 O O . VAL D 1 35 ? 7.589 0.264 -40.180 1.00 28.84 40 VAL D O 1
ATOM 7813 N N . SER D 1 36 ? 8.838 -0.260 -41.991 1.00 29.32 41 SER D N 1
ATOM 7814 C CA . SER D 1 36 ? 9.933 0.712 -41.762 1.00 30.26 41 SER D CA 1
ATOM 7815 C C . SER D 1 36 ? 9.501 2.151 -42.110 1.00 32.53 41 SER D C 1
ATOM 7816 O O . SER D 1 36 ? 10.347 3.047 -41.987 1.00 29.61 41 SER D O 1
ATOM 7819 N N . ASP D 1 37 ? 8.235 2.418 -42.508 1.00 26.04 42 ASP D N 1
ATOM 7820 C CA . ASP D 1 37 ? 7.825 3.806 -42.812 1.00 24.70 42 ASP D CA 1
ATOM 7821 C C . ASP D 1 37 ? 7.818 4.652 -41.514 1.00 24.77 42 ASP D C 1
ATOM 7822 O O . ASP D 1 37 ? 7.853 5.852 -41.633 1.00 28.02 42 ASP D O 1
ATOM 7827 N N . ALA D 1 38 ? 7.725 4.029 -40.336 1.00 24.09 43 ALA D N 1
ATOM 7828 C CA . ALA D 1 38 ? 7.586 4.694 -39.012 1.00 24.78 43 ALA D CA 1
ATOM 7829 C C . ALA D 1 38 ? 6.311 5.546 -38.983 1.00 27.37 43 ALA D C 1
ATOM 7830 O O . ALA D 1 38 ? 6.203 6.505 -38.193 1.00 26.84 43 ALA D O 1
ATOM 7832 N N . GLY D 1 39 ? 5.338 5.200 -39.832 1.00 26.69 44 GLY D N 1
ATOM 7833 C CA . GLY D 1 39 ? 4.058 5.911 -39.909 1.00 24.20 44 GLY D CA 1
ATOM 7834 C C . GLY D 1 39 ? 2.922 4.932 -40.132 1.00 23.30 44 GLY D C 1
ATOM 7835 O O . GLY D 1 39 ? 2.670 4.056 -39.249 1.00 21.85 44 GLY D O 1
ATOM 7836 N N . TYR D 1 40 ? 2.206 5.078 -41.229 1.00 21.60 45 TYR D N 1
ATOM 7837 C CA . TYR D 1 40 ? 0.936 4.351 -41.490 1.00 22.59 45 TYR D CA 1
ATOM 7838 C C . TYR D 1 40 ? 1.062 2.826 -41.356 1.00 18.88 45 TYR D C 1
ATOM 7839 O O . TYR D 1 40 ? 0.300 2.181 -40.640 1.00 21.50 45 TYR D O 1
ATOM 7848 N N . THR D 1 41 ? 1.957 2.206 -42.124 1.00 23.50 46 THR D N 1
ATOM 7849 C CA . THR D 1 41 ? 2.104 0.731 -42.114 1.00 23.14 46 THR D CA 1
ATOM 7850 C C . THR D 1 41 ? 2.648 0.271 -40.770 1.00 24.51 46 THR D C 1
ATOM 7851 O O . THR D 1 41 ? 2.126 -0.719 -40.173 1.00 22.67 46 THR D O 1
ATOM 7855 N N . TYR D 1 42 ? 3.648 0.995 -40.238 1.00 23.95 47 TYR D N 1
ATOM 7856 C CA . TYR D 1 42 ? 4.150 0.753 -38.866 1.00 25.97 47 TYR D CA 1
ATOM 7857 C C . TYR D 1 42 ? 2.971 0.652 -37.895 1.00 23.83 47 TYR D C 1
ATOM 7858 O O . TYR D 1 42 ? 2.921 -0.283 -37.033 1.00 22.19 47 TYR D O 1
ATOM 7867 N N . ALA D 1 43 ? 2.048 1.614 -37.942 1.00 23.34 48 ALA D N 1
ATOM 7868 C CA . ALA D 1 43 ? 0.920 1.693 -36.993 1.00 24.22 48 ALA D CA 1
ATOM 7869 C C . ALA D 1 43 ? -0.039 0.510 -37.180 1.00 24.00 48 ALA D C 1
ATOM 7870 O O . ALA D 1 43 ? -0.552 -0.063 -36.156 1.00 23.19 48 ALA D O 1
ATOM 7872 N N . HIS D 1 44 ? -0.362 0.146 -38.412 1.00 24.47 49 HIS D N 1
ATOM 7873 C CA . HIS D 1 44 ? -1.163 -1.089 -38.654 1.00 24.84 49 HIS D CA 1
ATOM 7874 C C . HIS D 1 44 ? -0.462 -2.306 -38.036 1.00 24.12 49 HIS D C 1
ATOM 7875 O O . HIS D 1 44 ? -1.108 -3.111 -37.369 1.00 24.42 49 HIS D O 1
ATOM 7882 N N . ASP D 1 45 ? 0.847 -2.410 -38.231 1.00 24.39 50 ASP D N 1
ATOM 7883 C CA . ASP D 1 45 ? 1.664 -3.543 -37.722 1.00 25.55 50 ASP D CA 1
ATOM 7884 C C . ASP D 1 45 ? 1.714 -3.500 -36.192 1.00 23.88 50 ASP D C 1
ATOM 7885 O O . ASP D 1 45 ? 1.637 -4.586 -35.572 1.00 26.18 50 ASP D O 1
ATOM 7890 N N . GLN D 1 46 ? 1.787 -2.317 -35.564 1.00 25.74 51 GLN D N 1
ATOM 7891 C CA . GLN D 1 46 ? 1.639 -2.213 -34.089 1.00 26.78 51 GLN D CA 1
ATOM 7892 C C . GLN D 1 46 ? 0.267 -2.723 -33.648 1.00 29.44 51 GLN D C 1
ATOM 7893 O O . GLN D 1 46 ? 0.172 -3.361 -32.563 1.00 28.14 51 GLN D O 1
ATOM 7899 N N . GLY D 1 47 ? -0.782 -2.517 -34.457 1.00 26.20 52 GLY D N 1
ATOM 7900 C CA . GLY D 1 47 ? -2.110 -3.081 -34.160 1.00 22.81 52 GLY D CA 1
ATOM 7901 C C . GLY D 1 47 ? -2.098 -4.600 -34.201 1.00 22.24 52 GLY D C 1
ATOM 7902 O O . GLY D 1 47 ? -2.728 -5.247 -33.325 1.00 26.96 52 GLY D O 1
ATOM 7903 N N . ARG D 1 48 ? -1.465 -5.170 -35.234 1.00 23.92 53 ARG D N 1
ATOM 7904 C CA . ARG D 1 48 ? -1.289 -6.639 -35.354 1.00 25.56 53 ARG D CA 1
ATOM 7905 C C . ARG D 1 48 ? -0.570 -7.169 -34.105 1.00 27.99 53 ARG D C 1
ATOM 7906 O O . ARG D 1 48 ? -1.041 -8.166 -33.493 1.00 28.60 53 ARG D O 1
ATOM 7914 N N . LEU D 1 49 ? 0.506 -6.496 -33.706 1.00 28.49 54 LEU D N 1
ATOM 7915 C CA . LEU D 1 49 ? 1.298 -6.923 -32.518 1.00 29.53 54 LEU D CA 1
ATOM 7916 C C . LEU D 1 49 ? 0.460 -6.797 -31.242 1.00 30.94 54 LEU D C 1
ATOM 7917 O O . LEU D 1 49 ? 0.576 -7.691 -30.389 1.00 32.82 54 LEU D O 1
ATOM 7922 N N . ALA D 1 50 ? -0.368 -5.766 -31.114 1.00 30.72 55 ALA D N 1
ATOM 7923 C CA . ALA D 1 50 ? -1.278 -5.609 -29.957 1.00 32.58 55 ALA D CA 1
ATOM 7924 C C . ALA D 1 50 ? -2.275 -6.772 -29.919 1.00 38.68 55 ALA D C 1
ATOM 7925 O O . ALA D 1 50 ? -2.540 -7.320 -28.830 1.00 31.88 55 ALA D O 1
ATOM 7927 N N . MET D 1 51 ? -2.833 -7.150 -31.074 1.00 34.77 56 MET D N 1
ATOM 7928 C CA . MET D 1 51 ? -3.772 -8.296 -31.156 1.00 33.27 56 MET D CA 1
ATOM 7929 C C . MET D 1 51 ? -3.067 -9.557 -30.653 1.00 31.50 56 MET D C 1
ATOM 7930 O O . MET D 1 51 ? -3.675 -10.281 -29.832 1.00 33.09 56 MET D O 1
ATOM 7935 N N . GLU D 1 52 ? -1.818 -9.772 -31.076 1.00 33.22 57 GLU D N 1
ATOM 7936 C CA . GLU D 1 52 ? -0.996 -10.945 -30.672 1.00 37.81 57 GLU D CA 1
ATOM 7937 C C . GLU D 1 52 ? -0.789 -10.914 -29.152 1.00 42.63 57 GLU D C 1
ATOM 7938 O O . GLU D 1 52 ? -0.926 -11.987 -28.510 1.00 39.66 57 GLU D O 1
ATOM 7944 N N . LYS D 1 53 ? -0.505 -9.742 -28.585 1.00 40.30 58 LYS D N 1
ATOM 7945 C CA . LYS D 1 53 ? -0.237 -9.615 -27.128 1.00 44.72 58 LYS D CA 1
ATOM 7946 C C . LYS D 1 53 ? -1.539 -9.884 -26.373 1.00 43.40 58 LYS D C 1
ATOM 7947 O O . LYS D 1 53 ? -1.502 -10.599 -25.344 1.00 43.19 58 LYS D O 1
ATOM 7953 N N . ASN D 1 54 ? -2.662 -9.364 -26.858 1.00 40.15 59 ASN D N 1
ATOM 7954 C CA . ASN D 1 54 ? -3.983 -9.451 -26.182 1.00 33.28 59 ASN D CA 1
ATOM 7955 C C . ASN D 1 54 ? -4.510 -10.891 -26.190 1.00 36.78 59 ASN D C 1
ATOM 7956 O O . ASN D 1 54 ? -5.195 -11.256 -25.227 1.00 36.33 59 ASN D O 1
ATOM 7961 N N . LEU D 1 55 ? -4.309 -11.649 -27.276 1.00 39.92 60 LEU D N 1
ATOM 7962 C CA . LEU D 1 55 ? -5.010 -12.947 -27.469 1.00 42.75 60 LEU D CA 1
ATOM 7963 C C . LEU D 1 55 ? -4.035 -14.119 -27.340 1.00 45.70 60 LEU D C 1
ATOM 7964 O O . LEU D 1 55 ? -4.522 -15.254 -27.280 1.00 44.47 60 LEU D O 1
ATOM 7969 N N . GLY D 1 56 ? -2.727 -13.844 -27.313 1.00 48.11 61 GLY D N 1
ATOM 7970 C CA . GLY D 1 56 ? -1.643 -14.832 -27.186 1.00 46.28 61 GLY D CA 1
ATOM 7971 C C . GLY D 1 56 ? -1.790 -15.982 -28.163 1.00 52.48 61 GLY D C 1
ATOM 7972 O O . GLY D 1 56 ? -1.927 -15.746 -29.381 1.00 48.57 61 GLY D O 1
ATOM 7973 N N . ALA D 1 57 ? -1.787 -17.214 -27.652 1.00 48.09 62 ALA D N 1
ATOM 7974 C CA . ALA D 1 57 ? -1.741 -18.441 -28.480 1.00 48.60 62 ALA D CA 1
ATOM 7975 C C . ALA D 1 57 ? -3.091 -18.683 -29.180 1.00 43.24 62 ALA D C 1
ATOM 7976 O O . ALA D 1 57 ? -3.121 -19.554 -30.037 1.00 46.21 62 ALA D O 1
ATOM 7978 N N . LYS D 1 58 ? -4.148 -17.941 -28.870 1.00 39.13 63 LYS D N 1
ATOM 7979 C CA . LYS D 1 58 ? -5.460 -18.087 -29.579 1.00 44.57 63 LYS D CA 1
ATOM 7980 C C . LYS D 1 58 ? -5.367 -17.562 -31.023 1.00 41.16 63 LYS D C 1
ATOM 7981 O O . LYS D 1 58 ? -6.263 -17.909 -31.829 1.00 40.60 63 LYS D O 1
ATOM 7987 N N . VAL D 1 59 ? -4.347 -16.762 -31.350 1.00 39.17 64 VAL D N 1
ATOM 7988 C CA . VAL D 1 59 ? -4.169 -16.225 -32.737 1.00 36.47 64 VAL D CA 1
ATOM 7989 C C . VAL D 1 59 ? -2.764 -16.512 -33.233 1.00 37.91 64 VAL D C 1
ATOM 7990 O O . VAL D 1 59 ? -1.826 -16.510 -32.438 1.00 41.44 64 VAL D O 1
ATOM 7994 N N . LYS D 1 60 ? -2.625 -16.692 -34.533 1.00 36.65 65 LYS D N 1
ATOM 7995 C CA . LYS D 1 60 ? -1.305 -16.730 -35.194 1.00 42.89 65 LYS D CA 1
ATOM 7996 C C . LYS D 1 60 ? -1.389 -15.760 -36.369 1.00 38.84 65 LYS D C 1
ATOM 7997 O O . LYS D 1 60 ? -2.141 -16.044 -37.332 1.00 35.54 65 LYS D O 1
ATOM 8003 N N . SER D 1 61 ? -0.640 -14.673 -36.298 1.00 35.16 66 SER D N 1
ATOM 8004 C CA . SER D 1 61 ? -0.694 -13.614 -37.336 1.00 30.81 66 SER D CA 1
ATOM 8005 C C . SER D 1 61 ? 0.442 -13.793 -38.305 1.00 34.94 66 SER D C 1
ATOM 8006 O O . SER D 1 61 ? 1.512 -14.294 -37.903 1.00 37.68 66 SER D O 1
ATOM 8009 N N . SER D 1 62 ? 0.232 -13.369 -39.546 1.00 30.57 67 SER D N 1
ATOM 8010 C CA . SER D 1 62 ? 1.320 -13.122 -40.501 1.00 32.90 67 SER D CA 1
ATOM 8011 C C . SER D 1 62 ? 1.015 -11.838 -41.272 1.00 28.92 67 SER D C 1
ATOM 8012 O O . SER D 1 62 ? -0.103 -11.322 -41.174 1.00 31.02 67 SER D O 1
ATOM 8015 N N . TYR D 1 63 ? 1.979 -11.356 -42.014 1.00 30.86 68 TYR D N 1
ATOM 8016 C CA . TYR D 1 63 ? 1.804 -10.128 -42.821 1.00 28.88 68 TYR D CA 1
ATOM 8017 C C . TYR D 1 63 ? 2.644 -10.219 -44.061 1.00 29.51 68 TYR D C 1
ATOM 8018 O O . TYR D 1 63 ? 3.561 -11.021 -44.135 1.00 34.05 68 TYR D O 1
ATOM 8027 N N . VAL D 1 64 ? 2.290 -9.384 -45.031 1.00 26.19 69 VAL D N 1
ATOM 8028 C CA . VAL D 1 64 ? 3.030 -9.173 -46.289 1.00 28.35 69 VAL D CA 1
ATOM 8029 C C . VAL D 1 64 ? 3.127 -7.662 -46.467 1.00 29.07 69 VAL D C 1
ATOM 8030 O O . VAL D 1 64 ? 2.080 -7.011 -46.401 1.00 26.97 69 VAL D O 1
ATOM 8034 N N . GLU D 1 65 ? 4.333 -7.155 -46.711 1.00 29.94 70 GLU D N 1
ATOM 8035 C CA . GLU D 1 65 ? 4.633 -5.716 -46.891 1.00 29.00 70 GLU D CA 1
ATOM 8036 C C . GLU D 1 65 ? 4.720 -5.385 -48.370 1.00 27.44 70 GLU D C 1
ATOM 8037 O O . GLU D 1 65 ? 4.999 -6.298 -49.210 1.00 27.79 70 GLU D O 1
ATOM 8043 N N . ASN D 1 66 ? 4.575 -4.102 -48.681 1.00 25.61 71 ASN D N 1
ATOM 8044 C CA . ASN D 1 66 ? 4.880 -3.515 -50.000 1.00 27.97 71 ASN D CA 1
ATOM 8045 C C . ASN D 1 66 ? 4.081 -4.225 -51.094 1.00 29.32 71 ASN D C 1
ATOM 8046 O O . ASN D 1 66 ? 4.583 -4.308 -52.205 1.00 29.12 71 ASN D O 1
ATOM 8051 N N . VAL D 1 67 ? 2.835 -4.608 -50.833 1.00 27.20 72 VAL D N 1
ATOM 8052 C CA . VAL D 1 67 ? 1.982 -5.246 -51.876 1.00 29.47 72 VAL D CA 1
ATOM 8053 C C . VAL D 1 67 ? 1.405 -4.162 -52.780 1.00 30.01 72 VAL D C 1
ATOM 8054 O O . VAL D 1 67 ? 0.779 -3.205 -52.316 1.00 29.64 72 VAL D O 1
ATOM 8058 N N . PRO D 1 68 ? 1.636 -4.231 -54.101 1.00 33.03 73 PRO D N 1
ATOM 8059 C CA . PRO D 1 68 ? 1.111 -3.224 -55.021 1.00 36.46 73 PRO D CA 1
ATOM 8060 C C . PRO D 1 68 ? -0.434 -3.211 -55.008 1.00 38.09 73 PRO D C 1
ATOM 8061 O O . PRO D 1 68 ? -1.058 -4.265 -54.818 1.00 36.21 73 PRO D O 1
ATOM 8065 N N . GLU D 1 69 ? -0.994 -2.006 -55.092 1.00 37.75 74 GLU D N 1
ATOM 8066 C CA . GLU D 1 69 ? -2.458 -1.741 -55.024 1.00 40.24 74 GLU D CA 1
ATOM 8067 C C . GLU D 1 69 ? -3.038 -2.128 -56.382 1.00 41.29 74 GLU D C 1
ATOM 8068 O O . GLU D 1 69 ? -2.261 -2.429 -57.260 1.00 46.31 74 GLU D O 1
ATOM 8074 N N . GLY D 1 70 ? -4.363 -2.240 -56.476 1.00 45.44 75 GLY D N 1
ATOM 8075 C CA . GLY D 1 70 ? -5.093 -2.682 -57.683 1.00 46.06 75 GLY D CA 1
ATOM 8076 C C . GLY D 1 70 ? -4.794 -4.132 -58.018 1.00 42.82 75 GLY D C 1
ATOM 8077 O O . GLY D 1 70 ? -4.601 -4.948 -57.075 1.00 44.30 75 GLY D O 1
ATOM 8078 N N . ALA D 1 71 ? -4.769 -4.466 -59.311 1.00 43.61 76 ALA D N 1
ATOM 8079 C CA . ALA D 1 71 ? -4.908 -5.850 -59.835 1.00 50.55 76 ALA D CA 1
ATOM 8080 C C . ALA D 1 71 ? -3.880 -6.826 -59.224 1.00 46.08 76 ALA D C 1
ATOM 8081 O O . ALA D 1 71 ? -4.284 -7.939 -58.891 1.00 48.88 76 ALA D O 1
ATOM 8083 N N . ASP D 1 72 ? -2.608 -6.445 -59.072 1.00 49.88 77 ASP D N 1
ATOM 8084 C CA . ASP D 1 72 ? -1.489 -7.351 -58.650 1.00 47.71 77 ASP D CA 1
ATOM 8085 C C . ASP D 1 72 ? -1.603 -7.811 -57.180 1.00 41.76 77 ASP D C 1
ATOM 8086 O O . ASP D 1 72 ? -0.952 -8.820 -56.788 1.00 47.01 77 ASP D O 1
ATOM 8091 N N . ALA D 1 73 ? -2.388 -7.116 -56.356 1.00 38.18 78 ALA D N 1
ATOM 8092 C CA . ALA D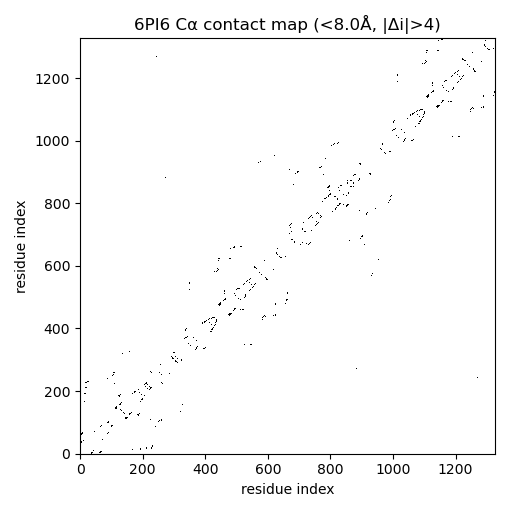 1 73 ? -2.669 -7.520 -54.957 1.00 32.99 78 ALA D CA 1
ATOM 8093 C C . ALA D 1 73 ? -3.494 -8.812 -54.900 1.00 31.61 78 ALA D C 1
ATOM 8094 O O . ALA D 1 73 ? -3.498 -9.506 -53.872 1.00 31.59 78 ALA D O 1
ATOM 8096 N N . GLU D 1 74 ? -4.291 -9.084 -55.927 1.00 30.86 79 GLU D N 1
ATOM 8097 C CA . GLU D 1 74 ? -5.227 -10.226 -55.928 1.00 33.79 79 GLU D CA 1
ATOM 8098 C C . GLU D 1 74 ? -4.461 -11.524 -55.691 1.00 33.88 79 GLU D C 1
ATOM 8099 O O . GLU D 1 74 ? -4.929 -12.329 -54.855 1.00 30.47 79 GLU D O 1
ATOM 8105 N N . ARG D 1 75 ? -3.304 -11.705 -56.329 1.00 33.99 80 ARG D N 1
ATOM 8106 C CA . ARG D 1 75 ? -2.507 -12.948 -56.178 1.00 37.81 80 ARG D CA 1
ATOM 8107 C C . ARG D 1 75 ? -2.090 -13.135 -54.711 1.00 36.68 80 ARG D C 1
ATOM 8108 O O . ARG D 1 75 ? -2.186 -14.263 -54.181 1.00 31.15 80 ARG D O 1
ATOM 8116 N N . VAL D 1 76 ? -1.665 -12.061 -54.037 1.00 30.78 81 VAL D N 1
ATOM 8117 C CA . VAL D 1 76 ? -1.197 -12.156 -52.634 1.00 32.14 81 VAL D CA 1
ATOM 8118 C C . VAL D 1 76 ? -2.393 -12.504 -51.747 1.00 27.83 81 VAL D C 1
ATOM 8119 O O . VAL D 1 76 ? -2.284 -13.388 -50.853 1.00 27.24 81 VAL D O 1
ATOM 8123 N N . ILE D 1 77 ? -3.497 -11.784 -51.908 1.00 29.30 82 ILE D N 1
ATOM 8124 C CA . ILE D 1 77 ? -4.696 -11.995 -51.037 1.00 26.90 82 ILE D CA 1
ATOM 8125 C C . ILE D 1 77 ? -5.247 -13.429 -51.253 1.00 28.03 82 ILE D C 1
ATOM 8126 O O . ILE D 1 77 ? -5.579 -14.126 -50.255 1.00 28.29 82 ILE D O 1
ATOM 8131 N N . ARG D 1 78 ? -5.284 -13.908 -52.505 1.00 29.86 83 ARG D N 1
ATOM 8132 C CA . ARG D 1 78 ? -5.742 -15.294 -52.827 1.00 33.23 83 ARG D CA 1
ATOM 8133 C C . ARG D 1 78 ? -4.840 -16.318 -52.145 1.00 31.07 83 ARG D C 1
ATOM 8134 O O . ARG D 1 78 ? -5.356 -17.283 -51.568 1.00 32.76 83 ARG D O 1
ATOM 8142 N N . LYS D 1 79 ? -3.522 -16.135 -52.226 1.00 32.79 84 LYS D N 1
ATOM 8143 C CA . LYS D 1 79 ? -2.555 -17.079 -51.602 1.00 33.76 84 LYS D CA 1
ATOM 8144 C C . LYS D 1 79 ? -2.773 -17.120 -50.090 1.00 35.87 84 LYS D C 1
ATOM 8145 O O . LYS D 1 79 ? -2.762 -18.217 -49.524 1.00 33.08 84 LYS D O 1
ATOM 8151 N N . LEU D 1 80 ? -2.970 -15.969 -49.431 1.00 30.68 85 LEU D N 1
ATOM 8152 C CA . LEU D 1 80 ? -3.239 -15.988 -47.975 1.00 30.19 85 LEU D CA 1
ATOM 8153 C C . LEU D 1 80 ? -4.552 -16.728 -47.666 1.00 27.06 85 LEU D C 1
ATOM 8154 O O . LEU D 1 80 ? -4.614 -17.444 -46.628 1.00 31.75 85 LEU D O 1
ATOM 8159 N N . ALA D 1 81 ? -5.583 -16.586 -48.494 1.00 28.18 86 ALA D N 1
ATOM 8160 C CA . ALA D 1 81 ? -6.869 -17.286 -48.280 1.00 30.07 86 ALA D CA 1
ATOM 8161 C C . ALA D 1 81 ? -6.661 -18.808 -48.507 1.00 32.57 86 ALA D C 1
ATOM 8162 O O . ALA D 1 81 ? -7.069 -19.613 -47.636 1.00 35.11 86 ALA D O 1
ATOM 8164 N N . ALA D 1 82 ? -5.932 -19.176 -49.560 1.00 37.37 87 ALA D N 1
ATOM 8165 C CA . ALA D 1 82 ? -5.631 -20.595 -49.923 1.00 37.21 87 ALA D CA 1
ATOM 8166 C C . ALA D 1 82 ? -4.766 -21.254 -48.835 1.00 46.64 87 ALA D C 1
ATOM 8167 O O . ALA D 1 82 ? -4.891 -22.477 -48.641 1.00 44.20 87 ALA D O 1
ATOM 8169 N N . ASP D 1 83 ? -3.950 -20.474 -48.111 1.00 43.20 88 ASP D N 1
ATOM 8170 C CA . ASP D 1 83 ? -3.034 -21.007 -47.075 1.00 44.06 88 ASP D CA 1
ATOM 8171 C C . ASP D 1 83 ? -3.774 -21.247 -45.762 1.00 41.64 88 ASP D C 1
ATOM 8172 O O . ASP D 1 83 ? -3.105 -21.683 -44.803 1.00 46.37 88 ASP D O 1
ATOM 8177 N N . GLY D 1 84 ? -5.077 -20.933 -45.669 1.00 37.01 89 GLY D N 1
ATOM 8178 C CA . GLY D 1 84 ? -5.891 -21.258 -44.484 1.00 32.76 89 GLY D CA 1
ATOM 8179 C C . GLY D 1 84 ? -6.043 -20.117 -43.487 1.00 32.97 89 GLY D C 1
ATOM 8180 O O . GLY D 1 84 ? -6.557 -20.360 -42.378 1.00 34.72 89 GLY D O 1
ATOM 8181 N N . ASN D 1 85 ? -5.706 -18.880 -43.868 1.00 32.70 90 ASN D N 1
ATOM 8182 C CA . ASN D 1 85 ? -6.048 -17.702 -43.021 1.00 32.51 90 ASN D CA 1
ATOM 8183 C C . ASN D 1 85 ? -7.571 -17.582 -42.992 1.00 32.87 90 ASN D C 1
ATOM 8184 O O . ASN D 1 85 ? -8.210 -17.655 -44.081 1.00 36.66 90 ASN D O 1
ATOM 8189 N N . LYS D 1 86 ? -8.147 -17.411 -41.805 1.00 31.18 91 LYS D N 1
ATOM 8190 C CA . LYS D 1 86 ? -9.621 -17.331 -41.642 1.00 33.62 91 LYS D CA 1
ATOM 8191 C C . LYS D 1 86 ? -10.080 -15.869 -41.537 1.00 27.51 91 LYS D C 1
ATOM 8192 O O . LYS D 1 86 ? -11.301 -15.638 -41.614 1.00 26.18 91 LYS D O 1
ATOM 8198 N N . LEU D 1 87 ? -9.137 -14.953 -41.282 1.00 26.81 92 LEU D N 1
ATOM 8199 C CA . LEU D 1 87 ? -9.382 -13.490 -41.172 1.00 24.74 92 LEU D CA 1
ATOM 8200 C C . LEU D 1 87 ? -8.232 -12.775 -41.858 1.00 24.74 92 LEU D C 1
ATOM 8201 O O . LEU D 1 87 ? -7.074 -13.037 -41.530 1.00 25.85 92 LEU D O 1
ATOM 8206 N N . ILE D 1 88 ? -8.573 -11.940 -42.837 1.00 23.74 93 ILE D N 1
ATOM 8207 C CA . ILE D 1 88 ? -7.593 -11.202 -43.666 1.00 24.20 93 ILE D CA 1
ATOM 8208 C C . ILE D 1 88 ? -7.961 -9.730 -43.633 1.00 26.24 93 ILE D C 1
ATOM 8209 O O . ILE D 1 88 ? -9.115 -9.390 -43.981 1.00 23.73 93 ILE D O 1
ATOM 8214 N N . PHE D 1 89 ? -7.024 -8.911 -43.166 1.00 25.65 94 PHE D N 1
ATOM 8215 C CA . PHE D 1 89 ? -7.134 -7.435 -43.202 1.00 23.74 94 PHE D CA 1
ATOM 8216 C C . PHE D 1 89 ? -6.342 -6.892 -44.371 1.00 23.71 94 PHE D C 1
ATOM 8217 O O . PHE D 1 89 ? -5.143 -7.135 -44.456 1.00 24.85 94 PHE D O 1
ATOM 8225 N N . THR D 1 90 ? -6.988 -6.146 -45.243 1.00 22.04 95 THR D N 1
ATOM 8226 C CA . THR D 1 90 ? -6.291 -5.462 -46.361 1.00 23.65 95 THR D CA 1
ATOM 8227 C C . THR D 1 90 ? -6.275 -3.967 -46.019 1.00 24.77 95 THR D C 1
ATOM 8228 O O . THR D 1 90 ? -7.341 -3.353 -45.977 1.00 25.43 95 THR D O 1
ATOM 8232 N N . THR D 1 91 ? -5.093 -3.428 -45.745 1.00 22.97 96 THR D N 1
ATOM 8233 C CA . THR D 1 91 ? -4.946 -2.166 -44.974 1.00 22.81 96 THR D CA 1
ATOM 8234 C C . THR D 1 91 ? -4.794 -0.926 -45.856 1.00 24.91 96 THR D C 1
ATOM 8235 O O . THR D 1 91 ? -4.269 0.065 -45.338 1.00 26.14 96 THR D O 1
ATOM 8239 N N . SER D 1 92 ? -5.261 -0.906 -47.088 1.00 22.18 97 SER D N 1
ATOM 8240 C CA . SER D 1 92 ? -5.083 0.295 -47.952 1.00 23.51 97 SER D CA 1
ATOM 8241 C C . SER D 1 92 ? -6.243 0.373 -48.941 1.00 24.97 97 SER D C 1
ATOM 8242 O O . SER D 1 92 ? -6.698 -0.677 -49.427 1.00 22.75 97 SER D O 1
ATOM 8245 N N . PHE D 1 93 ? -6.574 1.581 -49.355 1.00 22.95 98 PHE D N 1
ATOM 8246 C CA . PHE D 1 93 ? -7.712 1.887 -50.256 1.00 24.08 98 PHE D CA 1
ATOM 8247 C C . PHE D 1 93 ? -7.617 1.056 -51.545 1.00 25.50 98 PHE D C 1
ATOM 8248 O O . PHE D 1 93 ? -8.640 0.541 -51.970 1.00 26.08 98 PHE D O 1
ATOM 8256 N N . GLY D 1 94 ? -6.433 0.983 -52.120 1.00 26.39 99 GLY D N 1
ATOM 8257 C CA . GLY D 1 94 ? -6.217 0.358 -53.436 1.00 29.11 99 GLY D CA 1
ATOM 8258 C C . GLY D 1 94 ? -6.397 -1.153 -53.403 1.00 27.87 99 GLY D C 1
ATOM 8259 O O . GLY D 1 94 ? -6.335 -1.773 -54.488 1.00 29.85 99 GLY D O 1
ATOM 8260 N N . PHE D 1 95 ? -6.611 -1.785 -52.250 1.00 25.16 100 PHE D N 1
ATOM 8261 C CA . PHE D 1 95 ? -6.924 -3.223 -52.204 1.00 25.42 100 PHE D CA 1
ATOM 8262 C C . PHE D 1 95 ? -8.438 -3.476 -52.318 1.00 23.47 100 PHE D C 1
ATOM 8263 O O . PHE D 1 95 ? -8.831 -4.634 -52.194 1.00 24.89 100 PHE D O 1
ATOM 8271 N N . MET D 1 96 ? -9.267 -2.433 -52.460 1.00 25.49 101 MET D N 1
ATOM 8272 C CA . MET D 1 96 ? -10.747 -2.566 -52.394 1.00 28.11 101 MET D CA 1
ATOM 8273 C C . MET D 1 96 ? -11.238 -3.625 -53.413 1.00 29.13 101 MET D C 1
ATOM 8274 O O . MET D 1 96 ? -11.895 -4.595 -53.018 1.00 27.24 101 MET D O 1
ATOM 8279 N N . ASN D 1 97 ? -10.914 -3.440 -54.677 1.00 29.82 102 ASN D N 1
ATOM 8280 C CA . ASN D 1 97 ? -11.499 -4.297 -55.742 1.00 33.09 102 ASN D CA 1
ATOM 8281 C C . ASN D 1 97 ? -10.909 -5.699 -55.676 1.00 29.31 102 ASN D C 1
ATOM 8282 O O . ASN D 1 97 ? -11.670 -6.659 -55.765 1.00 31.16 102 ASN D O 1
ATOM 8287 N N . PRO D 1 98 ? -9.574 -5.897 -55.535 1.00 26.77 103 PRO D N 1
ATOM 8288 C CA . PRO D 1 98 ? -9.038 -7.238 -55.329 1.00 27.43 103 PRO D CA 1
ATOM 8289 C C . PRO D 1 98 ? -9.646 -7.947 -54.118 1.00 26.83 103 PRO D C 1
ATOM 8290 O O . PRO D 1 98 ? -9.931 -9.125 -54.188 1.00 27.78 103 PRO D O 1
ATOM 8294 N N . THR D 1 99 ? -9.852 -7.233 -53.009 1.00 22.82 104 THR D N 1
ATOM 8295 C CA . THR D 1 99 ? -10.418 -7.855 -51.804 1.00 23.64 104 THR D CA 1
ATOM 8296 C C . THR D 1 99 ? -11.841 -8.352 -52.110 1.00 25.38 104 THR D C 1
ATOM 8297 O O . THR D 1 99 ? -12.179 -9.458 -51.677 1.00 26.48 104 THR D O 1
ATOM 8301 N N . GLU D 1 100 ? -12.655 -7.532 -52.771 1.00 29.74 105 GLU D N 1
ATOM 8302 C CA . GLU D 1 100 ? -14.056 -7.877 -53.100 1.00 30.45 105 GLU D CA 1
ATOM 8303 C C . GLU D 1 100 ? -14.040 -9.132 -53.996 1.00 28.54 105 GLU D C 1
ATOM 8304 O O . GLU D 1 100 ? -14.829 -10.042 -53.721 1.00 27.33 105 GLU D O 1
ATOM 8310 N N . ARG D 1 101 ? -13.130 -9.211 -54.953 1.00 29.47 106 ARG D N 1
ATOM 8311 C CA . ARG D 1 101 ? -13.070 -10.404 -55.859 1.00 34.09 106 ARG D CA 1
ATOM 8312 C C . ARG D 1 101 ? -12.642 -11.652 -55.077 1.00 36.58 106 ARG D C 1
ATOM 8313 O O . ARG D 1 101 ? -13.279 -12.713 -55.250 1.00 31.93 106 ARG D O 1
ATOM 8321 N N . VAL D 1 102 ? -11.631 -11.553 -54.212 1.00 30.24 107 VAL D N 1
ATOM 8322 C CA . VAL D 1 102 ? -11.168 -12.722 -53.438 1.00 26.99 107 VAL D CA 1
ATOM 8323 C C . VAL D 1 102 ? -12.249 -13.117 -52.445 1.00 26.73 107 VAL D C 1
ATOM 8324 O O . VAL D 1 102 ? -12.436 -14.337 -52.215 1.00 28.48 107 VAL D O 1
ATOM 8328 N N . ALA D 1 103 ? -12.937 -12.162 -51.806 1.00 26.45 108 ALA D N 1
ATOM 8329 C CA . ALA D 1 103 ? -13.986 -12.501 -50.830 1.00 25.64 108 ALA D CA 1
ATOM 8330 C C . ALA D 1 103 ? -15.080 -13.365 -51.501 1.00 27.10 108 ALA D C 1
ATOM 8331 O O . ALA D 1 103 ? -15.572 -14.314 -50.865 1.00 26.28 108 ALA D O 1
ATOM 8333 N N . LYS D 1 104 ? -15.463 -13.036 -52.714 1.00 27.85 109 LYS D N 1
ATOM 8334 C CA . LYS D 1 104 ? -16.514 -13.814 -53.440 1.00 32.91 109 LYS D CA 1
ATOM 8335 C C . LYS D 1 104 ? -16.019 -15.258 -53.666 1.00 29.91 109 LYS D C 1
ATOM 8336 O O . LYS D 1 104 ? -16.852 -16.184 -53.647 1.00 31.14 109 LYS D O 1
ATOM 8342 N N . ALA D 1 105 ? -14.723 -15.459 -53.884 1.00 27.36 110 ALA D N 1
ATOM 8343 C CA . ALA D 1 105 ? -14.105 -16.765 -54.193 1.00 29.55 110 ALA D CA 1
ATOM 8344 C C . ALA D 1 105 ? -13.884 -17.586 -52.923 1.00 29.91 110 ALA D C 1
ATOM 8345 O O . ALA D 1 105 ? -13.671 -18.802 -53.065 1.00 27.84 110 ALA D O 1
ATOM 8347 N N . PHE D 1 106 ? -13.843 -16.962 -51.740 1.00 25.98 111 PHE D N 1
ATOM 8348 C CA . PHE D 1 106 ? -13.516 -17.640 -50.466 1.00 26.73 111 PHE D CA 1
ATOM 8349 C C . PHE D 1 106 ? -14.576 -17.313 -49.420 1.00 29.76 111 PHE D C 1
ATOM 8350 O O . PHE D 1 106 ? -14.332 -16.559 -48.462 1.00 29.37 111 PHE D O 1
ATOM 8358 N N . PRO D 1 107 ? -15.796 -17.855 -49.559 1.00 26.02 112 PRO D N 1
ATOM 8359 C CA . PRO D 1 107 ? -16.892 -17.461 -48.677 1.00 27.09 112 PRO D CA 1
ATOM 8360 C C . PRO D 1 107 ? -16.750 -17.984 -47.236 1.00 28.90 112 PRO D C 1
ATOM 8361 O O . PRO D 1 107 ? -17.517 -17.535 -46.422 1.00 29.95 112 PRO D O 1
ATOM 8365 N N . ASN D 1 108 ? -15.795 -18.855 -46.964 1.00 29.42 113 ASN D N 1
ATOM 8366 C CA . ASN D 1 108 ? -15.498 -19.350 -45.590 1.00 34.25 113 ASN D CA 1
ATOM 8367 C C . ASN D 1 108 ? -14.417 -18.473 -44.904 1.00 32.87 113 ASN D C 1
ATOM 8368 O O . ASN D 1 108 ? -13.994 -18.829 -43.780 1.00 30.76 113 ASN D O 1
ATOM 8373 N N . VAL D 1 109 ? -13.912 -17.424 -45.572 1.00 29.46 114 VAL D N 1
ATOM 8374 C CA . VAL D 1 109 ? -12.865 -16.518 -44.994 1.00 28.04 114 VAL D CA 1
ATOM 8375 C C . VAL D 1 109 ? -13.504 -15.158 -44.717 1.00 27.35 114 VAL D C 1
ATOM 8376 O O . VAL D 1 109 ? -14.331 -14.708 -45.493 1.00 27.71 114 VAL D O 1
ATOM 8380 N N . VAL D 1 110 ? -13.143 -14.502 -43.615 1.00 24.42 115 VAL D N 1
ATOM 8381 C CA . VAL D 1 110 ? -13.635 -13.157 -43.249 1.00 25.25 115 VAL D CA 1
ATOM 8382 C C . VAL D 1 110 ? -12.596 -12.146 -43.738 1.00 22.89 115 VAL D C 1
ATOM 8383 O O . VAL D 1 110 ? -11.391 -12.324 -43.465 1.00 24.42 115 VAL D O 1
ATOM 8387 N N . P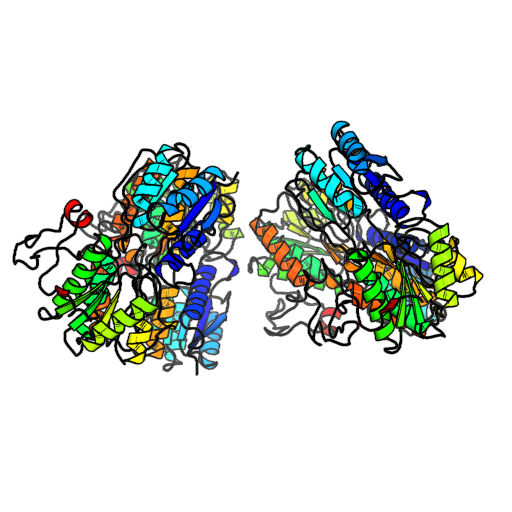HE D 1 111 ? -13.039 -11.170 -44.516 1.00 24.08 116 PHE D N 1
ATOM 8388 C CA . PHE D 1 111 ? -12.206 -10.084 -45.029 1.00 24.25 116 PHE D CA 1
ATOM 8389 C C . PHE D 1 111 ? -12.650 -8.764 -44.392 1.00 24.49 116 PHE D C 1
ATOM 8390 O O . PHE D 1 111 ? -13.864 -8.481 -44.282 1.00 24.99 116 PHE D O 1
ATOM 8398 N N . GLU D 1 112 ? -11.645 -7.958 -44.015 1.00 23.36 117 GLU D N 1
ATOM 8399 C CA . GLU D 1 112 ? -11.829 -6.574 -43.514 1.00 24.34 117 GLU D CA 1
ATOM 8400 C C . GLU D 1 112 ? -10.970 -5.656 -44.354 1.00 22.21 117 GLU D C 1
ATOM 8401 O O . GLU D 1 112 ? -9.728 -5.850 -44.389 1.00 23.53 117 GLU D O 1
ATOM 8407 N N . HIS D 1 113 ? -11.601 -4.692 -45.022 1.00 22.36 118 HIS D N 1
ATOM 8408 C CA . HIS D 1 113 ? -10.917 -3.756 -45.927 1.00 22.39 118 HIS D CA 1
ATOM 8409 C C . HIS D 1 113 ? -10.855 -2.359 -45.302 1.00 24.02 118 HIS D C 1
ATOM 8410 O O . HIS D 1 113 ? -11.922 -1.809 -44.940 1.00 24.44 118 HIS D O 1
ATOM 8417 N N . ALA D 1 114 ? -9.657 -1.785 -45.216 1.00 22.25 119 ALA D N 1
ATOM 8418 C CA . ALA D 1 114 ? -9.484 -0.440 -44.618 1.00 23.65 119 ALA D CA 1
ATOM 8419 C C . ALA D 1 114 ? -9.876 0.611 -45.643 1.00 23.66 119 ALA D C 1
ATOM 8420 O O . ALA D 1 114 ? -9.242 0.656 -46.715 1.00 24.94 119 ALA D O 1
ATOM 8422 N N . THR D 1 115 ? -10.763 1.513 -45.249 1.00 24.94 120 THR D N 1
ATOM 8423 C CA . THR D 1 115 ? -11.168 2.765 -45.945 1.00 29.36 120 THR D CA 1
ATOM 8424 C C . THR D 1 115 ? -12.107 2.519 -47.131 1.00 31.58 120 THR D C 1
ATOM 8425 O O . THR D 1 115 ? -12.489 3.507 -47.795 1.00 35.72 120 THR D O 1
ATOM 8429 N N . GLY D 1 116 ? -12.510 1.280 -47.385 1.00 31.31 121 GLY D N 1
ATOM 8430 C CA . GLY D 1 116 ? -13.328 0.974 -48.563 1.00 32.42 121 GLY D CA 1
ATOM 8431 C C . GLY D 1 116 ? -14.814 1.237 -48.373 1.00 32.09 121 GLY D C 1
ATOM 8432 O O . GLY D 1 116 ? -15.272 1.612 -47.259 1.00 31.03 121 GLY D O 1
ATOM 8433 N N . VAL D 1 117 ? -15.561 0.999 -49.444 1.00 34.14 122 VAL D N 1
ATOM 8434 C CA . VAL D 1 117 ? -17.033 1.244 -49.470 1.00 37.39 122 VAL D CA 1
ATOM 8435 C C . VAL D 1 117 ? -17.751 -0.000 -50.011 1.00 39.11 122 VAL D C 1
ATOM 8436 O O . VAL D 1 117 ? -18.959 0.085 -50.164 1.00 42.20 122 VAL D O 1
ATOM 8440 N N . LYS D 1 118 ? -17.058 -1.119 -50.244 1.00 32.37 123 LYS D N 1
ATOM 8441 C CA . LYS D 1 118 ? -17.685 -2.364 -50.760 1.00 32.52 123 LYS D CA 1
ATOM 8442 C C . LYS D 1 118 ? -17.764 -3.367 -49.609 1.00 33.43 123 LYS D C 1
ATOM 8443 O O . LYS D 1 118 ? -16.745 -3.606 -48.930 1.00 31.84 123 LYS D O 1
ATOM 8449 N N . LEU D 1 119 ? -18.960 -3.874 -49.374 1.00 30.31 124 LEU D N 1
ATOM 8450 C CA . LEU D 1 119 ? -19.283 -4.906 -48.370 1.00 34.55 124 LEU D CA 1
ATOM 8451 C C . LEU D 1 119 ? -19.898 -6.127 -49.037 1.00 33.57 124 LEU D C 1
ATOM 8452 O O . LEU D 1 119 ? -20.409 -6.001 -50.162 1.00 33.99 124 LEU D O 1
ATOM 8457 N N . ALA D 1 120 ? -19.868 -7.249 -48.322 1.00 32.36 125 ALA D N 1
ATOM 8458 C CA . ALA D 1 120 ? -20.500 -8.513 -48.739 1.00 33.94 125 ALA D CA 1
ATOM 8459 C C . ALA D 1 120 ? -20.736 -9.320 -47.475 1.00 35.69 125 ALA D C 1
ATOM 8460 O O . ALA D 1 120 ? -20.285 -8.892 -46.396 1.00 30.60 125 ALA D O 1
ATOM 8462 N N . LYS D 1 121 ? -21.353 -10.490 -47.595 1.00 33.78 126 LYS D N 1
ATOM 8463 C CA . LYS D 1 121 ? -21.623 -11.372 -46.425 1.00 32.76 126 LYS D CA 1
ATOM 8464 C C . LYS D 1 121 ? -20.321 -11.575 -45.621 1.00 29.50 126 LYS D C 1
ATOM 8465 O O . LYS D 1 121 ? -20.397 -11.602 -44.414 1.00 30.00 126 LYS D O 1
ATOM 8471 N N . ASN D 1 122 ? -19.169 -11.740 -46.290 1.00 27.41 127 ASN D N 1
ATOM 8472 C CA . ASN D 1 122 ? -17.876 -12.066 -45.633 1.00 27.05 127 ASN D CA 1
ATOM 8473 C C . ASN D 1 122 ? -16.883 -10.901 -45.829 1.00 25.12 127 ASN D C 1
ATOM 8474 O O . ASN D 1 122 ? -15.661 -11.163 -45.713 1.00 25.34 127 ASN D O 1
ATOM 8479 N N . LEU D 1 123 ? -17.359 -9.680 -46.095 1.00 27.87 128 LEU D N 1
ATOM 8480 C CA . LEU D 1 123 ? -16.468 -8.516 -46.299 1.00 26.78 128 LEU D CA 1
ATOM 8481 C C . LEU D 1 123 ? -17.024 -7.317 -45.534 1.00 25.53 128 LEU D C 1
ATOM 8482 O O . LEU D 1 123 ? -18.123 -6.858 -45.866 1.00 26.90 128 LEU D O 1
ATOM 8487 N N . GLY D 1 124 ? -16.285 -6.872 -44.540 1.00 23.99 129 GLY D N 1
ATOM 8488 C CA . GLY D 1 124 ? -16.562 -5.651 -43.763 1.00 24.63 129 GLY D CA 1
ATOM 8489 C C . GLY D 1 124 ? -15.561 -4.554 -44.138 1.00 24.04 129 GLY D C 1
ATOM 8490 O O . GLY D 1 124 ? -14.519 -4.832 -44.782 1.00 23.85 129 GLY D O 1
ATOM 8491 N N . VAL D 1 125 ? -15.818 -3.315 -43.726 1.00 26.10 130 VAL D N 1
ATOM 8492 C CA . VAL D 1 125 ? -14.902 -2.186 -43.994 1.00 25.10 130 VAL D CA 1
ATOM 8493 C C . VAL D 1 125 ? -14.684 -1.469 -42.670 1.00 25.31 130 VAL D C 1
ATOM 8494 O O . VAL D 1 125 ? -15.589 -1.483 -41.794 1.00 25.32 130 VAL D O 1
ATOM 8498 N N . TYR D 1 126 ? -13.482 -0.947 -42.515 1.00 22.26 131 TYR D N 1
ATOM 8499 C CA . TYR D 1 126 ? -13.137 -0.212 -41.282 1.00 24.97 131 TYR D CA 1
ATOM 8500 C C . TYR D 1 126 ? -12.298 1.003 -41.637 1.00 23.76 131 TYR D C 1
ATOM 8501 O O . TYR D 1 126 ? -11.545 1.013 -42.579 1.00 23.96 131 TYR D O 1
ATOM 8510 N N . GLU D 1 127 ? -12.391 2.016 -40.797 1.00 22.43 132 GLU D N 1
ATOM 8511 C CA . GLU D 1 127 ? -11.516 3.196 -40.950 1.00 28.10 132 GLU D CA 1
ATOM 8512 C C . GLU D 1 127 ? -11.559 3.984 -39.655 1.00 24.82 132 GLU D C 1
ATOM 8513 O O . GLU D 1 127 ? -12.414 3.730 -38.795 1.00 26.10 132 GLU D O 1
ATOM 8519 N N . SER D 1 128 ? -10.578 4.851 -39.525 1.00 25.14 133 SER D N 1
ATOM 8520 C CA . SER D 1 128 ? -10.523 5.829 -38.421 1.00 24.44 133 SER D CA 1
ATOM 8521 C C . SER D 1 128 ? -11.190 7.111 -38.852 1.00 25.34 133 SER D C 1
ATOM 8522 O O . SER D 1 128 ? -11.208 7.434 -40.050 1.00 27.37 133 SER D O 1
ATOM 8525 N N . ARG D 1 129 ? -11.580 7.912 -37.884 1.00 22.46 134 ARG D N 1
ATOM 8526 C CA . ARG D 1 129 ? -12.010 9.307 -38.127 1.00 23.94 134 ARG D CA 1
ATOM 8527 C C . ARG D 1 129 ? -10.789 10.206 -37.886 1.00 24.67 134 ARG D C 1
ATOM 8528 O O . ARG D 1 129 ? -10.820 11.069 -36.999 1.00 21.87 134 ARG D O 1
ATOM 8536 N N . GLN D 1 130 ? -9.736 10.015 -38.653 1.00 24.51 135 GLN D N 1
ATOM 8537 C CA . GLN D 1 130 ? -8.454 10.724 -38.400 1.00 24.32 135 GLN D CA 1
ATOM 8538 C C . GLN D 1 130 ? -8.650 12.222 -38.612 1.00 23.16 135 GLN D C 1
ATOM 8539 O O . GLN D 1 130 ? -7.933 12.999 -37.979 1.00 21.67 135 GLN D O 1
ATOM 8545 N N . TYR D 1 131 ? -9.657 12.616 -39.388 1.00 22.22 136 TYR D N 1
ATOM 8546 C CA . TYR D 1 131 ? -9.940 14.041 -39.682 1.00 20.55 136 TYR D CA 1
ATOM 8547 C C . TYR D 1 131 ? -10.287 14.780 -38.382 1.00 19.42 136 TYR D C 1
ATOM 8548 O O . TYR D 1 131 ? -10.198 15.977 -38.327 1.00 20.96 136 TYR D O 1
ATOM 8557 N N . GLU D 1 132 ? -10.744 14.072 -37.330 1.00 21.48 137 GLU D N 1
ATOM 8558 C CA . GLU D 1 132 ? -10.915 14.714 -36.004 1.00 19.55 137 GLU D CA 1
ATOM 8559 C C . GLU D 1 132 ? -9.545 15.199 -35.505 1.00 20.33 137 GLU D C 1
ATOM 8560 O O . GLU D 1 132 ? -9.448 16.329 -34.987 1.00 21.05 137 GLU D O 1
ATOM 8566 N N . GLY D 1 133 ? -8.507 14.383 -35.635 1.00 21.99 138 GLY D N 1
ATOM 8567 C CA . GLY D 1 133 ? -7.124 14.739 -35.295 1.00 21.19 138 GLY D CA 1
ATOM 8568 C C . GLY D 1 133 ? -6.642 15.863 -36.201 1.00 20.85 138 GLY D C 1
ATOM 8569 O O . GLY D 1 133 ? -5.996 16.825 -35.727 1.00 20.63 138 GLY D O 1
ATOM 8570 N N . THR D 1 134 ? -6.882 15.725 -37.514 1.00 21.38 139 THR D N 1
ATOM 8571 C CA . THR D 1 134 ? -6.401 16.748 -38.459 1.00 20.17 139 THR D CA 1
ATOM 8572 C C . THR D 1 134 ? -7.035 18.113 -38.162 1.00 20.53 139 THR D C 1
ATOM 8573 O O . THR D 1 134 ? -6.363 19.156 -38.329 1.00 19.04 139 THR D O 1
ATOM 8577 N N . TYR D 1 135 ? -8.307 18.156 -37.770 1.00 20.54 140 TYR D N 1
ATOM 8578 C CA . TYR D 1 135 ? -8.982 19.409 -37.376 1.00 20.87 140 TYR D CA 1
ATOM 8579 C C . TYR D 1 135 ? -8.180 20.047 -36.238 1.00 20.36 140 TYR D C 1
ATOM 8580 O O . TYR D 1 135 ? -7.926 21.254 -36.280 1.00 19.74 140 TYR D O 1
ATOM 8589 N N . LEU D 1 136 ? -7.818 19.265 -35.214 1.00 19.55 141 LEU D N 1
ATOM 8590 C CA . LEU D 1 136 ? -7.031 19.785 -34.063 1.00 21.39 141 LEU D CA 1
ATOM 8591 C C . LEU D 1 136 ? -5.661 20.261 -34.514 1.00 20.35 141 LEU D C 1
ATOM 8592 O O . LEU D 1 136 ? -5.217 21.262 -34.012 1.00 21.91 141 LEU D O 1
ATOM 8597 N N . GLN D 1 137 ? -5.017 19.578 -35.467 1.00 18.77 142 GLN D N 1
ATOM 8598 C CA . GLN D 1 137 ? -3.751 20.045 -36.058 1.00 20.51 142 GLN D CA 1
ATOM 8599 C C . GLN D 1 137 ? -3.965 21.436 -36.675 1.00 19.41 142 GLN D C 1
ATOM 8600 O O . GLN D 1 137 ? -3.097 22.281 -36.540 1.00 19.68 142 GLN D O 1
ATOM 8606 N N . GLY D 1 138 ? -5.072 21.645 -37.377 1.00 19.51 143 GLY D N 1
ATOM 8607 C CA . GLY D 1 138 ? -5.373 22.932 -38.013 1.00 18.37 143 GLY D CA 1
ATOM 8608 C C . GLY D 1 138 ? -5.520 24.046 -36.973 1.00 18.54 143 GLY D C 1
ATOM 8609 O O . GLY D 1 138 ? -4.950 25.126 -37.162 1.00 20.39 143 GLY D O 1
ATOM 8610 N N . VAL D 1 139 ? -6.202 23.750 -35.870 1.00 19.93 144 VAL D N 1
ATOM 8611 C CA . VAL D 1 139 ? -6.331 24.730 -34.752 1.00 19.08 144 VAL D CA 1
ATOM 8612 C C . VAL D 1 139 ? -4.923 25.145 -34.307 1.00 22.15 144 VAL D C 1
ATOM 8613 O O . VAL D 1 139 ? -4.634 26.375 -34.162 1.00 22.90 144 VAL D O 1
ATOM 8617 N N . LEU D 1 140 ? -4.048 24.170 -34.057 1.00 21.16 145 LEU D N 1
ATOM 8618 C CA . LEU D 1 140 ? -2.684 24.465 -33.575 1.00 20.91 145 LEU D CA 1
ATOM 8619 C C . LEU D 1 140 ? -1.899 25.195 -34.682 1.00 21.45 145 LEU D C 1
ATOM 8620 O O . LEU D 1 140 ? -1.130 26.126 -34.378 1.00 21.39 145 LEU D O 1
ATOM 8625 N N . ALA D 1 141 ? -2.043 24.764 -35.934 1.00 21.87 146 ALA D N 1
ATOM 8626 C CA . ALA D 1 141 ? -1.340 25.410 -37.049 1.00 21.05 146 ALA D CA 1
ATOM 8627 C C . ALA D 1 141 ? -1.666 26.909 -37.083 1.00 22.80 146 ALA D C 1
ATOM 8628 O O . ALA D 1 141 ? -0.729 27.694 -37.381 1.00 21.37 146 ALA D O 1
ATOM 8630 N N . ALA D 1 142 ? -2.922 27.298 -36.874 1.00 20.75 147 ALA D N 1
ATOM 8631 C CA . ALA D 1 142 ? -3.371 28.696 -36.908 1.00 24.33 147 ALA D CA 1
ATOM 8632 C C . ALA D 1 142 ? -2.686 29.476 -35.773 1.00 25.20 147 ALA D C 1
ATOM 8633 O O . ALA D 1 142 ? -2.360 30.624 -35.969 1.00 25.77 147 ALA D O 1
ATOM 8635 N N . LYS D 1 143 ? -2.414 28.832 -34.640 1.00 24.35 148 LYS D N 1
ATOM 8636 C CA . LYS D 1 143 ? -1.710 29.487 -33.503 1.00 27.47 148 LYS D CA 1
ATOM 8637 C C . LYS D 1 143 ? -0.210 29.616 -33.772 1.00 27.25 148 LYS D C 1
ATOM 8638 O O . LYS D 1 143 ? 0.388 30.545 -33.260 1.00 30.68 148 LYS D O 1
ATOM 8644 N N . MET D 1 144 ? 0.388 28.737 -34.583 1.00 24.64 149 MET D N 1
ATOM 8645 C CA . MET D 1 144 ? 1.852 28.637 -34.728 1.00 24.93 149 MET D CA 1
ATOM 8646 C C . MET D 1 144 ? 2.321 29.303 -36.036 1.00 27.54 149 MET D C 1
ATOM 8647 O O . MET D 1 144 ? 3.505 29.598 -36.122 1.00 32.39 149 MET D O 1
ATOM 8652 N N . THR D 1 145 ? 1.443 29.538 -37.015 1.00 27.79 150 THR D N 1
ATOM 8653 C CA . THR D 1 145 ? 1.850 30.074 -38.352 1.00 24.92 150 THR D CA 1
ATOM 8654 C C . THR D 1 145 ? 2.266 31.546 -38.225 1.00 31.22 150 THR D C 1
ATOM 8655 O O . THR D 1 145 ? 1.682 32.278 -37.391 1.00 28.63 150 THR D O 1
ATOM 8659 N N . LYS D 1 146 ? 3.253 31.969 -39.007 1.00 28.26 151 LYS D N 1
ATOM 8660 C CA . LYS D 1 146 ? 3.628 33.409 -39.162 1.00 36.35 151 LYS D CA 1
ATOM 8661 C C . LYS D 1 146 ? 3.117 33.933 -40.510 1.00 34.45 151 LYS D C 1
ATOM 8662 O O . LYS D 1 146 ? 2.811 35.117 -40.567 1.00 35.70 151 LYS D O 1
ATOM 8668 N N . THR D 1 147 ? 2.942 33.070 -41.517 1.00 30.22 152 THR D N 1
ATOM 8669 C CA . THR D 1 147 ? 2.574 33.502 -42.885 1.00 31.98 152 THR D CA 1
ATOM 8670 C C . THR D 1 147 ? 1.055 33.467 -43.066 1.00 30.13 152 THR D C 1
ATOM 8671 O O . THR D 1 147 ? 0.573 34.099 -43.971 1.00 29.38 152 THR D O 1
ATOM 8675 N N . GLY D 1 148 ? 0.313 32.708 -42.259 1.00 27.52 153 GLY D N 1
ATOM 8676 C CA . GLY D 1 148 ? -1.125 32.497 -42.474 1.00 26.92 153 GLY D CA 1
ATOM 8677 C C . GLY D 1 148 ? -1.404 31.537 -43.621 1.00 25.03 153 GLY D C 1
ATOM 8678 O O . GLY D 1 148 ? -2.569 31.464 -44.094 1.00 25.62 153 GLY D O 1
ATOM 8679 N N . VAL D 1 149 ? -0.390 30.832 -44.060 1.00 23.87 154 VAL D N 1
ATOM 8680 C CA . VAL D 1 149 ? -0.496 29.802 -45.143 1.00 25.38 154 VAL D CA 1
ATOM 8681 C C . VAL D 1 149 ? 0.009 28.484 -44.555 1.00 24.59 154 VAL D C 1
ATOM 8682 O O . VAL D 1 149 ? 1.169 28.442 -44.045 1.00 24.52 154 VAL D O 1
ATOM 8686 N N . ILE D 1 150 ? -0.864 27.483 -44.550 1.00 21.64 155 ILE D N 1
ATOM 8687 C CA . ILE D 1 150 ? -0.516 26.140 -44.069 1.00 19.99 155 ILE D CA 1
ATOM 8688 C C . ILE D 1 150 ? -0.473 25.218 -45.291 1.00 22.56 155 ILE D C 1
ATOM 8689 O O . ILE D 1 150 ? -1.003 25.604 -46.372 1.00 24.50 155 ILE D O 1
ATOM 8694 N N . GLY D 1 151 ? 0.173 24.093 -45.155 1.00 19.46 156 GLY D N 1
ATOM 8695 C CA . GLY D 1 151 ? 0.478 23.212 -46.299 1.00 20.45 156 GLY D CA 1
ATOM 8696 C C . GLY D 1 151 ? 0.044 21.810 -46.053 1.00 21.17 156 GLY D C 1
ATOM 8697 O O . GLY D 1 151 ? 0.113 21.320 -44.898 1.00 21.41 156 GLY D O 1
ATOM 8698 N N . PHE D 1 152 ? -0.317 21.101 -47.121 1.00 21.41 157 PHE D N 1
ATOM 8699 C CA . PHE D 1 152 ? -0.752 19.709 -47.049 1.00 20.23 157 PHE D CA 1
ATOM 8700 C C . PHE D 1 152 ? -0.100 18.913 -48.183 1.00 22.52 157 PHE D C 1
ATOM 8701 O O . PHE D 1 152 ? -0.303 19.235 -49.371 1.00 22.26 157 PHE D O 1
ATOM 8709 N N . VAL D 1 153 ? 0.633 17.868 -47.811 1.00 19.73 158 VAL D N 1
ATOM 8710 C CA . VAL D 1 153 ? 1.232 16.908 -48.790 1.00 20.11 158 VAL D CA 1
ATOM 8711 C C . VAL D 1 153 ? 0.215 15.799 -49.018 1.00 22.01 158 VAL D C 1
ATOM 8712 O O . VAL D 1 153 ? 0.005 14.916 -48.134 1.00 22.15 158 VAL D O 1
ATOM 8716 N N . GLY D 1 154 ? -0.419 15.819 -50.201 1.00 23.73 159 GLY D N 1
ATOM 8717 C CA . GLY D 1 154 ? -1.454 14.849 -50.541 1.00 22.40 159 GLY D CA 1
ATOM 8718 C C . GLY D 1 154 ? -0.934 13.687 -51.351 1.00 24.72 159 GLY D C 1
ATOM 8719 O O . GLY D 1 154 ? 0.006 13.860 -52.127 1.00 24.30 159 GLY D O 1
ATOM 8720 N N . SER D 1 155 ? -1.525 12.524 -51.125 1.00 22.19 160 SER D N 1
ATOM 8721 C CA . SER D 1 155 ? -1.249 11.263 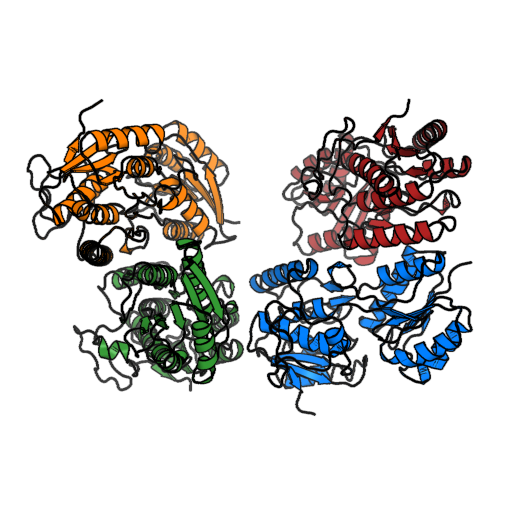-51.865 1.00 23.60 160 SER D CA 1
ATOM 8722 C C . SER D 1 155 ? -2.154 11.236 -53.105 1.00 25.20 160 SER D C 1
ATOM 8723 O O . SER D 1 155 ? -1.699 11.594 -54.235 1.00 25.06 160 SER D O 1
ATOM 8726 N N . PHE D 1 156 ? -3.415 10.919 -52.888 1.00 26.25 161 PHE D N 1
ATOM 8727 C CA . PHE D 1 156 ? -4.446 10.780 -53.935 1.00 24.59 161 PHE D CA 1
ATOM 8728 C C . PHE D 1 156 ? -5.736 11.399 -53.438 1.00 25.65 161 PHE D C 1
ATOM 8729 O O . PHE D 1 156 ? -6.057 11.263 -52.249 1.00 24.49 161 PHE D O 1
ATOM 8737 N N . PRO D 1 157 ? -6.532 12.001 -54.335 1.00 25.99 162 PRO D N 1
ATOM 8738 C CA . PRO D 1 157 ? -7.789 12.657 -53.956 1.00 27.07 162 PRO D CA 1
ATOM 8739 C C . PRO D 1 157 ? -8.908 11.655 -53.708 1.00 27.22 162 PRO D C 1
ATOM 8740 O O . PRO D 1 157 ? -9.887 11.630 -54.390 1.00 31.70 162 PRO D O 1
ATOM 8744 N N . VAL D 1 158 ? -8.749 10.823 -52.701 1.00 21.88 163 VAL D N 1
ATOM 8745 C CA . VAL D 1 158 ? -9.798 9.870 -52.244 1.00 24.47 163 VAL D CA 1
ATOM 8746 C C . VAL D 1 158 ? -10.485 10.482 -51.028 1.00 21.29 163 VAL D C 1
ATOM 8747 O O . VAL D 1 158 ? -9.940 11.394 -50.423 1.00 22.74 163 VAL D O 1
ATOM 8751 N N . PRO D 1 159 ? -11.669 9.979 -50.619 1.00 23.17 164 PRO D N 1
ATOM 8752 C CA . PRO D 1 159 ? -12.392 10.606 -49.517 1.00 23.61 164 PRO D CA 1
ATOM 8753 C C . PRO D 1 159 ? -11.573 10.772 -48.235 1.00 22.60 164 PRO D C 1
ATOM 8754 O O . PRO D 1 159 ? -11.714 11.825 -47.576 1.00 20.90 164 PRO D O 1
ATOM 8758 N N . GLU D 1 160 ? -10.830 9.758 -47.837 1.00 23.99 165 GLU D N 1
ATOM 8759 C CA . GLU D 1 160 ? -9.980 9.873 -46.611 1.00 24.17 165 GLU D CA 1
ATOM 8760 C C . GLU D 1 160 ? -9.144 11.154 -46.657 1.00 21.65 165 GLU D C 1
ATOM 8761 O O . GLU D 1 160 ? -9.061 11.913 -45.672 1.00 21.00 165 GLU D O 1
ATOM 8767 N N . VAL D 1 161 ? -8.465 11.393 -47.765 1.00 19.75 166 VAL D N 1
ATOM 8768 C CA . VAL D 1 161 ? -7.501 12.508 -47.923 1.00 22.25 166 VAL D CA 1
ATOM 8769 C C . VAL D 1 161 ? -8.236 13.838 -48.045 1.00 21.21 166 VAL D C 1
ATOM 8770 O O . VAL D 1 161 ? -7.842 14.797 -47.404 1.00 20.00 166 VAL D O 1
ATOM 8774 N N . ILE D 1 162 ? -9.343 13.885 -48.798 1.00 20.30 167 ILE D N 1
ATOM 8775 C CA . ILE D 1 162 ? -10.105 15.147 -48.975 1.00 19.43 167 ILE D CA 1
ATOM 8776 C C . ILE D 1 162 ? -10.735 15.534 -47.627 1.00 16.43 167 ILE D C 1
ATOM 8777 O O . ILE D 1 162 ? -10.621 16.727 -47.262 1.00 18.10 167 ILE D O 1
ATOM 8782 N N . ARG D 1 163 ? -11.197 14.572 -46.828 1.00 17.17 168 ARG D N 1
ATOM 8783 C CA . ARG D 1 163 ? -11.703 14.932 -45.485 1.00 17.72 168 ARG D CA 1
ATOM 8784 C C . ARG D 1 163 ? -10.559 15.514 -44.654 1.00 18.01 168 ARG D C 1
ATOM 8785 O O . ARG D 1 163 ? -10.803 16.500 -43.921 1.00 18.82 168 ARG D O 1
ATOM 8793 N N . ASN D 1 164 ? -9.364 14.931 -44.701 1.00 17.60 169 ASN D N 1
ATOM 8794 C CA . ASN D 1 164 ? -8.220 15.459 -43.910 1.00 18.33 169 ASN D CA 1
ATOM 8795 C C . ASN D 1 164 ? -7.832 16.868 -44.391 1.00 17.51 169 ASN D C 1
ATOM 8796 O O . ASN D 1 164 ? -7.572 17.766 -43.545 1.00 19.23 169 ASN D O 1
ATOM 8801 N N . ILE D 1 165 ? -7.751 17.086 -45.691 1.00 16.31 170 ILE D N 1
ATOM 8802 C CA . ILE D 1 165 ? -7.449 18.445 -46.239 1.00 17.54 170 ILE D CA 1
ATOM 8803 C C . ILE D 1 165 ? -8.457 19.469 -45.698 1.00 16.96 170 ILE D C 1
ATOM 8804 O O . ILE D 1 165 ? -8.079 20.587 -45.210 1.00 18.94 170 ILE D O 1
ATOM 8809 N N . ASN D 1 166 ? -9.756 19.154 -45.853 1.00 18.20 171 ASN D N 1
ATOM 8810 C CA . ASN D 1 166 ? -10.834 20.053 -45.444 1.00 18.51 171 ASN D CA 1
ATOM 8811 C C . ASN D 1 166 ? -10.807 20.261 -43.928 1.00 19.27 171 ASN D C 1
ATOM 8812 O O . ASN D 1 166 ? -10.950 21.411 -43.480 1.00 19.07 171 ASN D O 1
ATOM 8817 N N . ALA D 1 167 ? -10.592 19.204 -43.141 1.00 20.03 172 ALA D N 1
ATOM 8818 C CA . ALA D 1 167 ? -10.600 19.348 -41.677 1.00 19.66 172 ALA D CA 1
ATOM 8819 C C . ALA D 1 167 ? -9.408 20.193 -41.229 1.00 18.60 172 ALA D C 1
ATOM 8820 O O . ALA D 1 167 ? -9.559 21.009 -40.297 1.00 18.95 172 ALA D O 1
ATOM 8822 N N . TYR D 1 168 ? -8.248 20.030 -41.813 1.00 19.04 173 TYR D N 1
ATOM 8823 C CA . TYR D 1 168 ? -7.044 20.848 -41.510 1.00 18.49 173 TYR D CA 1
ATOM 8824 C C . TYR D 1 168 ? -7.388 22.326 -41.720 1.00 19.34 173 TYR D C 1
ATOM 8825 O O . TYR D 1 168 ? -7.138 23.191 -40.853 1.00 19.10 173 TYR D O 1
ATOM 8834 N N . THR D 1 169 ? -8.050 22.596 -42.842 1.00 19.02 174 THR D N 1
ATOM 8835 C CA . THR D 1 169 ? -8.411 23.956 -43.281 1.00 17.27 174 THR D CA 1
ATOM 8836 C C . THR D 1 169 ? -9.455 24.559 -42.305 1.00 17.87 174 THR D C 1
ATOM 8837 O O . THR D 1 169 ? -9.254 25.695 -41.829 1.00 20.16 174 THR D O 1
ATOM 8841 N N . LEU D 1 170 ? -10.500 23.783 -42.010 1.00 21.67 175 LEU D N 1
ATOM 8842 C CA . LEU D 1 170 ? -11.592 24.276 -41.124 1.00 20.04 175 LEU D CA 1
ATOM 8843 C C . LEU D 1 170 ? -11.042 24.459 -39.714 1.00 23.28 175 LEU D C 1
ATOM 8844 O O . LEU D 1 170 ? -11.452 25.448 -39.069 1.00 21.32 175 LEU D O 1
ATOM 8849 N N . GLY D 1 171 ? -10.203 23.555 -39.215 1.00 21.79 176 GLY D N 1
ATOM 8850 C CA . GLY D 1 171 ? -9.602 23.762 -37.880 1.00 23.28 176 GLY D CA 1
ATOM 8851 C C . GLY D 1 171 ? -8.808 25.039 -37.821 1.00 20.43 176 GLY D C 1
ATOM 8852 O O . GLY D 1 171 ? -8.990 25.862 -36.841 1.00 21.41 176 GLY D O 1
ATOM 8853 N N . ALA D 1 172 ? -7.983 25.334 -38.836 1.00 22.06 177 ALA D N 1
ATOM 8854 C CA . ALA D 1 172 ? -7.210 26.584 -38.852 1.00 23.33 177 ALA D CA 1
ATOM 8855 C C . ALA D 1 172 ? -8.163 27.787 -38.933 1.00 24.83 177 ALA D C 1
ATOM 8856 O O . ALA D 1 172 ? -7.957 28.797 -38.190 1.00 22.63 177 ALA D O 1
ATOM 8858 N N . GLN D 1 173 ? -9.195 27.703 -39.785 1.00 23.16 178 GLN D N 1
ATOM 8859 C CA . GLN D 1 173 ? -10.107 28.858 -40.011 1.00 23.80 178 GLN D CA 1
ATOM 8860 C C . GLN D 1 173 ? -10.955 29.111 -38.757 1.00 24.86 178 GLN D C 1
ATOM 8861 O O . GLN D 1 173 ? -11.428 30.245 -38.609 1.00 24.56 178 GLN D O 1
ATOM 8867 N N . SER D 1 174 ? -11.135 28.130 -37.873 1.00 23.47 179 SER D N 1
ATOM 8868 C CA . SER D 1 174 ? -11.896 28.329 -36.609 1.00 23.48 179 SER D CA 1
ATOM 8869 C C . SER D 1 174 ? -11.129 29.311 -35.715 1.00 26.26 179 SER D C 1
ATOM 8870 O O . SER D 1 174 ? -11.760 29.909 -34.802 1.00 27.42 179 SER D O 1
ATOM 8873 N N . VAL D 1 175 ? -9.825 29.441 -35.909 1.00 26.14 180 VAL D N 1
ATOM 8874 C CA . VAL D 1 175 ? -8.960 30.399 -35.159 1.00 28.21 180 VAL D CA 1
ATOM 8875 C C . VAL D 1 175 ? -8.781 31.669 -35.981 1.00 27.74 180 VAL D C 1
ATOM 8876 O O . VAL D 1 175 ? -8.909 32.758 -35.428 1.00 29.64 180 VAL D O 1
ATOM 8880 N N . ASN D 1 176 ? -8.388 31.532 -37.247 1.00 26.30 181 ASN D N 1
ATOM 8881 C CA . ASN D 1 176 ? -8.094 32.686 -38.137 1.00 27.61 181 ASN D CA 1
ATOM 8882 C C . ASN D 1 176 ? -8.761 32.422 -39.485 1.00 26.79 181 ASN D C 1
ATOM 8883 O O . ASN D 1 176 ? -8.249 31.640 -40.290 1.00 24.55 181 ASN D O 1
ATOM 8888 N N . PRO D 1 177 ? -9.928 33.034 -39.758 1.00 31.10 182 PRO D N 1
ATOM 8889 C CA . PRO D 1 177 ? -10.662 32.754 -40.991 1.00 31.89 182 PRO D CA 1
ATOM 8890 C C . PRO D 1 177 ? -9.916 33.161 -42.266 1.00 27.20 182 PRO D C 1
ATOM 8891 O O . PRO D 1 177 ? -10.328 32.693 -43.328 1.00 30.83 182 PRO D O 1
ATOM 8895 N N . LYS D 1 178 ? -8.810 33.884 -42.158 1.00 27.23 183 LYS D N 1
ATOM 8896 C CA . LYS D 1 178 ? -8.011 34.307 -43.347 1.00 30.19 183 LYS D CA 1
ATOM 8897 C C . LYS D 1 178 ? -7.028 33.206 -43.784 1.00 27.23 183 LYS D C 1
ATOM 8898 O O . LYS D 1 178 ? -6.387 33.365 -44.808 1.00 25.98 183 LYS D O 1
ATOM 8904 N N . ILE D 1 179 ? -6.901 32.115 -43.032 1.00 26.07 184 ILE D N 1
ATOM 8905 C CA . ILE D 1 179 ? -5.865 31.094 -43.324 1.00 26.72 184 ILE D CA 1
ATOM 8906 C C . ILE D 1 179 ? -6.232 30.383 -44.611 1.00 27.42 184 ILE D C 1
ATOM 8907 O O . ILE D 1 179 ? -7.429 30.075 -44.817 1.00 30.30 184 ILE D O 1
ATOM 8912 N N . LYS D 1 180 ? -5.223 30.138 -45.426 1.00 25.26 185 LYS D N 1
ATOM 8913 C CA . LYS D 1 180 ? -5.367 29.306 -46.635 1.00 28.95 185 LYS D CA 1
ATOM 8914 C C . LYS D 1 180 ? -4.485 28.080 -46.497 1.00 22.29 185 LYS D C 1
ATOM 8915 O O . LYS D 1 180 ? -3.401 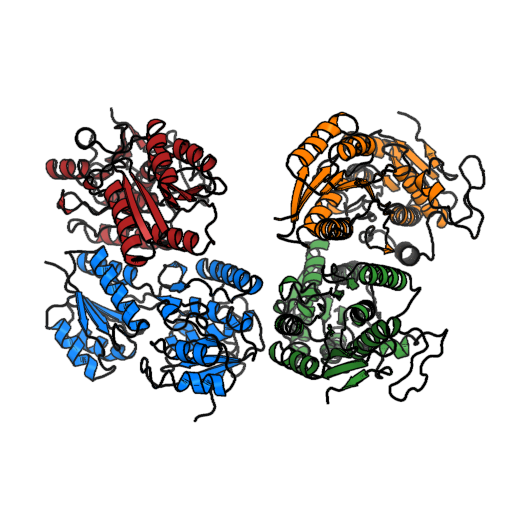28.150 -45.891 1.00 25.19 185 LYS D O 1
ATOM 8921 N N . THR D 1 181 ? -4.869 27.025 -47.199 1.00 21.47 186 THR D N 1
ATOM 8922 C CA . THR D 1 181 ? -4.190 25.731 -47.224 1.00 22.70 186 THR D CA 1
ATOM 8923 C C . THR D 1 181 ? -3.710 25.497 -48.636 1.00 23.01 186 THR D C 1
ATOM 8924 O O . THR D 1 181 ? -4.574 25.430 -49.507 1.00 24.82 186 THR D O 1
ATOM 8928 N N . LYS D 1 182 ? -2.405 25.380 -48.819 1.00 20.95 187 LYS D N 1
ATOM 8929 C CA . LYS D 1 182 ? -1.833 24.947 -50.122 1.00 21.22 187 LYS D CA 1
ATOM 8930 C C . LYS D 1 182 ? -1.663 23.449 -50.107 1.00 22.11 187 LYS D C 1
ATOM 8931 O O . LYS D 1 182 ? -1.072 22.904 -49.161 1.00 23.59 187 LYS D O 1
ATOM 8937 N N . VAL D 1 183 ? -2.123 22.801 -51.176 1.00 22.08 188 VAL D N 1
ATOM 8938 C CA . VAL D 1 183 ? -2.055 21.350 -51.366 1.00 22.07 188 VAL D CA 1
ATOM 8939 C C . VAL D 1 183 ? -1.107 21.075 -52.518 1.00 25.01 188 VAL D C 1
ATOM 8940 O O . VAL D 1 183 ? -1.165 21.785 -53.561 1.00 22.95 188 VAL D O 1
ATOM 8944 N N . ILE D 1 184 ? -0.256 20.075 -52.310 1.00 22.28 189 ILE D N 1
ATOM 8945 C CA . ILE D 1 184 ? 0.556 19.490 -53.421 1.00 21.81 189 ILE D CA 1
ATOM 8946 C C . ILE D 1 184 ? 0.271 18.002 -53.456 1.00 24.34 189 ILE D C 1
ATOM 8947 O O . ILE D 1 184 ? 0.144 17.368 -52.383 1.00 25.41 189 ILE D O 1
ATOM 8952 N N . TRP D 1 185 ? 0.187 17.422 -54.650 1.00 22.26 190 TRP D N 1
ATOM 8953 C CA . TRP D 1 185 ? -0.146 15.999 -54.806 1.00 23.52 190 TRP D CA 1
ATOM 8954 C C . TRP D 1 185 ? 1.092 15.249 -55.250 1.00 26.81 190 TRP D C 1
ATOM 8955 O O . TRP D 1 185 ? 1.724 15.710 -56.232 1.00 26.68 190 TRP D O 1
ATOM 8966 N N . VAL D 1 186 ? 1.374 14.127 -54.603 1.00 24.31 191 VAL D N 1
ATOM 8967 C CA . VAL D 1 186 ? 2.547 13.289 -55.034 1.00 25.91 191 VAL D CA 1
ATOM 8968 C C . VAL D 1 186 ? 2.115 11.991 -55.702 1.00 24.14 191 VAL D C 1
ATOM 8969 O O . VAL D 1 186 ? 3.016 11.361 -56.258 1.00 26.09 191 VAL D O 1
ATOM 8973 N N . SER D 1 187 ? 0.826 11.605 -55.695 1.00 24.68 192 SER D N 1
ATOM 8974 C CA . SER D 1 187 ? 0.296 10.415 -56.416 1.00 27.57 192 SER D CA 1
ATOM 8975 C C . SER D 1 187 ? 1.023 9.148 -55.962 1.00 26.98 192 SER D C 1
ATOM 8976 O O . SER D 1 187 ? 1.324 8.238 -56.779 1.00 26.00 192 SER D O 1
ATOM 8979 N N . THR D 1 188 ? 1.282 9.067 -54.671 1.00 22.68 193 THR D N 1
ATOM 8980 C CA . THR D 1 188 ? 1.774 7.853 -53.995 1.00 23.99 193 THR D CA 1
ATOM 8981 C C . THR D 1 188 ? 1.421 7.997 -52.517 1.00 21.44 193 THR D C 1
ATOM 8982 O O . THR D 1 188 ? 1.360 9.155 -52.055 1.00 26.26 193 THR D O 1
ATOM 8986 N N . TRP D 1 189 ? 1.275 6.881 -51.795 1.00 21.97 194 TRP D N 1
ATOM 8987 C CA . TRP D 1 189 ? 1.115 6.951 -50.339 1.00 21.82 194 TRP D CA 1
ATOM 8988 C C . TRP D 1 189 ? 2.490 7.027 -49.644 1.00 21.04 194 TRP D C 1
ATOM 8989 O O . TRP D 1 189 ? 2.550 7.529 -48.526 1.00 22.67 194 TRP D O 1
ATOM 9000 N N . TYR D 1 190 ? 3.533 6.504 -50.267 1.00 21.86 195 TYR D N 1
ATOM 9001 C CA . TYR D 1 190 ? 4.850 6.348 -49.593 1.00 21.44 195 TYR D CA 1
ATOM 9002 C C . TYR D 1 190 ? 5.950 6.490 -50.642 1.00 23.97 195 TYR D C 1
ATOM 9003 O O . TYR D 1 190 ? 6.063 5.623 -51.540 1.00 24.34 195 TYR D O 1
ATOM 9012 N N . ASP D 1 191 ? 6.734 7.537 -50.507 1.00 23.93 196 ASP D N 1
ATOM 9013 C CA . ASP D 1 191 ? 7.962 7.725 -51.339 1.00 26.95 196 ASP D CA 1
ATOM 9014 C C . ASP D 1 191 ? 8.751 8.868 -50.743 1.00 25.23 196 ASP D C 1
ATOM 9015 O O . ASP D 1 191 ? 8.492 10.040 -51.019 1.00 28.25 196 ASP D O 1
ATOM 9020 N N . PRO D 1 192 ? 9.655 8.577 -49.791 1.00 24.86 197 PRO D N 1
ATOM 9021 C CA . PRO D 1 192 ? 10.236 9.640 -48.994 1.00 22.76 197 PRO D CA 1
ATOM 9022 C C . PRO D 1 192 ? 10.833 10.771 -49.840 1.00 23.22 197 PRO D C 1
ATOM 9023 O O . PRO D 1 192 ? 10.771 11.926 -49.450 1.00 23.64 197 PRO D O 1
ATOM 9027 N N . ALA D 1 193 ? 11.482 10.441 -50.945 1.00 21.94 198 ALA D N 1
ATOM 9028 C CA . ALA D 1 193 ? 12.086 11.463 -51.809 1.00 23.34 198 ALA D CA 1
ATOM 9029 C C . ALA D 1 193 ? 11.030 12.382 -52.422 1.00 23.09 198 ALA D C 1
ATOM 9030 O O . ALA D 1 193 ? 11.268 13.619 -52.517 1.00 23.19 198 ALA D O 1
ATOM 9032 N N . LYS D 1 194 ? 9.931 11.807 -52.914 1.00 23.72 199 LYS D N 1
ATOM 9033 C CA . LYS D 1 194 ? 8.862 12.641 -53.516 1.00 23.30 199 LYS D CA 1
ATOM 9034 C C . LYS D 1 194 ? 8.184 13.489 -52.427 1.00 22.43 199 LYS D C 1
ATOM 9035 O O . LYS D 1 194 ? 7.819 14.613 -52.711 1.00 22.51 199 LYS D O 1
ATOM 9041 N N . GLU D 1 195 ? 7.988 12.901 -51.251 1.00 23.82 200 GLU D N 1
ATOM 9042 C CA . GLU D 1 195 ? 7.359 13.611 -50.110 1.00 20.60 200 GLU D CA 1
ATOM 9043 C C . GLU D 1 195 ? 8.239 14.808 -49.757 1.00 23.65 200 GLU D C 1
ATOM 9044 O O . GLU D 1 195 ? 7.744 15.918 -49.496 1.00 24.09 200 GLU D O 1
ATOM 9050 N N . ARG D 1 196 ? 9.564 14.591 -49.697 1.00 22.66 201 ARG D N 1
ATOM 9051 C CA . ARG D 1 196 ? 10.537 15.655 -49.373 1.00 22.61 201 ARG D CA 1
ATOM 9052 C C . ARG D 1 196 ? 10.423 16.783 -50.404 1.00 21.07 201 ARG D C 1
ATOM 9053 O O . ARG D 1 196 ? 10.385 17.950 -50.027 1.00 22.50 201 ARG D O 1
ATOM 9061 N N . GLN D 1 197 ? 10.403 16.450 -51.690 1.00 22.90 202 GLN D N 1
ATOM 9062 C CA . GLN D 1 197 ? 10.325 17.477 -52.743 1.00 24.51 202 GLN D CA 1
ATOM 9063 C C . GLN D 1 197 ? 9.008 18.262 -52.591 1.00 24.52 202 GLN D C 1
ATOM 9064 O O . GLN D 1 197 ? 9.035 19.529 -52.744 1.00 26.13 202 GLN D O 1
ATOM 9070 N N . ALA D 1 198 ? 7.901 17.583 -52.265 1.00 23.79 203 ALA D N 1
ATOM 9071 C CA . ALA D 1 198 ? 6.587 18.248 -52.099 1.00 22.66 203 ALA D CA 1
ATOM 9072 C C . ALA D 1 198 ? 6.671 19.243 -50.919 1.00 23.64 203 ALA D C 1
ATOM 9073 O O . ALA D 1 198 ? 6.225 20.372 -51.037 1.00 22.58 203 ALA D O 1
ATOM 9075 N N . ALA D 1 199 ? 7.260 18.819 -49.788 1.00 23.65 204 ALA D N 1
ATOM 9076 C CA . ALA D 1 199 ? 7.422 19.694 -48.603 1.00 23.19 204 ALA D CA 1
ATOM 9077 C C . ALA D 1 199 ? 8.269 20.925 -48.948 1.00 23.37 204 ALA D C 1
ATOM 9078 O O . ALA D 1 199 ? 7.936 22.052 -48.527 1.00 21.19 204 ALA D O 1
ATOM 9080 N N . GLU D 1 200 ? 9.383 20.741 -49.676 1.00 23.86 205 GLU D N 1
ATOM 9081 C CA . GLU D 1 200 ? 10.261 21.868 -50.082 1.00 27.91 205 GLU D CA 1
ATOM 9082 C C . GLU D 1 200 ? 9.447 22.857 -50.934 1.00 24.55 205 GLU D C 1
ATOM 9083 O O . GLU D 1 200 ? 9.573 24.067 -50.714 1.00 26.07 205 GLU D O 1
ATOM 9089 N N . THR D 1 201 ? 8.620 22.355 -51.833 1.00 23.60 206 THR D N 1
ATOM 9090 C CA . THR D 1 201 ? 7.808 23.218 -52.736 1.00 23.72 206 THR D CA 1
ATOM 9091 C C . THR D 1 201 ? 6.788 24.008 -51.903 1.00 25.27 206 THR D C 1
ATOM 9092 O O . THR D 1 201 ? 6.645 25.232 -52.111 1.00 26.84 206 THR D O 1
ATOM 9096 N N . LEU D 1 202 ? 6.125 23.368 -50.939 1.00 22.76 207 LEU D N 1
ATOM 9097 C CA . LEU D 1 202 ? 5.138 24.065 -50.107 1.00 22.12 207 LEU D CA 1
ATOM 9098 C C . LEU D 1 202 ? 5.806 25.183 -49.328 1.00 22.76 207 LEU D C 1
ATOM 9099 O O . LEU D 1 202 ? 5.262 26.285 -49.240 1.00 25.93 207 LEU D O 1
ATOM 9104 N N . ILE D 1 203 ? 6.985 24.902 -48.765 1.00 22.40 208 ILE D N 1
ATOM 9105 C CA . ILE D 1 203 ? 7.704 25.903 -47.945 1.00 23.14 208 ILE D CA 1
ATOM 9106 C C . ILE D 1 203 ? 8.159 27.053 -48.880 1.00 24.08 208 ILE D C 1
ATOM 9107 O O . ILE D 1 203 ? 8.058 28.219 -48.462 1.00 26.63 208 ILE D O 1
ATOM 9112 N N . ALA D 1 204 ? 8.623 26.725 -50.085 1.00 24.81 209 ALA D N 1
ATOM 9113 C CA . ALA D 1 204 ? 9.045 27.753 -51.077 1.00 28.55 209 ALA D CA 1
ATOM 9114 C C . ALA D 1 204 ? 7.854 28.659 -51.424 1.00 31.09 209 ALA D C 1
ATOM 9115 O O . ALA D 1 204 ? 8.096 29.844 -51.738 1.00 30.36 209 ALA D O 1
ATOM 9117 N N . GLN D 1 205 ? 6.616 28.148 -51.358 1.00 29.23 210 GLN D N 1
ATOM 9118 C CA . GLN D 1 205 ? 5.392 28.904 -51.699 1.00 30.02 210 GLN D CA 1
ATOM 9119 C C . GLN D 1 205 ? 4.744 29.505 -50.444 1.00 34.09 210 GLN D C 1
ATOM 9120 O O . GLN D 1 205 ? 3.612 30.010 -50.592 1.00 35.68 210 GLN D O 1
ATOM 9126 N N . GLY D 1 206 ? 5.420 29.497 -49.288 1.00 29.19 211 GLY D N 1
ATOM 9127 C CA . GLY D 1 206 ? 5.051 30.344 -48.131 1.00 26.87 211 GLY D CA 1
ATOM 9128 C C . GLY D 1 206 ? 4.268 29.586 -47.065 1.00 27.96 211 GLY D C 1
ATOM 9129 O O . GLY D 1 206 ? 3.883 30.230 -46.065 1.00 28.86 211 GLY D O 1
ATOM 9130 N N . ALA D 1 207 ? 4.103 28.272 -47.210 1.00 24.95 212 ALA D N 1
ATOM 9131 C CA . ALA D 1 207 ? 3.438 27.459 -46.156 1.00 26.88 212 ALA D CA 1
ATOM 9132 C C . ALA D 1 207 ? 4.446 27.267 -45.021 1.00 26.50 212 ALA D C 1
ATOM 9133 O O . ALA D 1 207 ? 5.606 26.921 -45.297 1.00 26.25 212 ALA D O 1
ATOM 9135 N N . ASP D 1 208 ? 4.070 27.463 -43.743 1.00 25.19 213 ASP D N 1
ATOM 9136 C CA . ASP D 1 208 ? 5.112 27.328 -42.683 1.00 25.94 213 ASP D CA 1
ATOM 9137 C C . ASP D 1 208 ? 4.657 26.344 -41.586 1.00 23.29 213 ASP D C 1
ATOM 9138 O O . ASP D 1 208 ? 5.434 26.148 -40.656 1.00 22.94 213 ASP D O 1
ATOM 9143 N N . VAL D 1 209 ? 3.505 25.718 -41.768 1.00 21.07 214 VAL D N 1
ATOM 9144 C CA . VAL D 1 209 ? 3.054 24.579 -40.908 1.00 18.49 214 VAL D CA 1
ATOM 9145 C C . VAL D 1 209 ? 2.459 23.528 -41.846 1.00 21.33 214 VAL D C 1
ATOM 9146 O O . VAL D 1 209 ? 1.450 23.833 -42.517 1.00 23.13 214 VAL D O 1
ATOM 9150 N N . LEU D 1 210 ? 3.058 22.354 -41.872 1.00 20.21 215 LEU D N 1
ATOM 9151 C CA . LEU D 1 210 ? 2.724 21.312 -42.867 1.00 21.88 215 LEU D CA 1
ATOM 9152 C C . LEU D 1 210 ? 2.077 20.116 -42.183 1.00 23.42 215 LEU D C 1
ATOM 9153 O O . LEU D 1 210 ? 2.528 19.689 -41.126 1.00 22.20 215 LEU D O 1
ATOM 9158 N N . THR D 1 211 ? 1.176 19.462 -42.916 1.00 22.05 216 THR D N 1
ATOM 9159 C CA . THR D 1 211 ? 0.689 18.118 -42.566 1.00 21.19 216 THR D CA 1
ATOM 9160 C C . THR D 1 211 ? 0.689 17.299 -43.848 1.00 22.56 216 THR D C 1
ATOM 9161 O O . THR D 1 211 ? 1.025 17.835 -44.916 1.00 20.26 216 THR D O 1
ATOM 9165 N N . GLN D 1 212 ? 0.372 16.053 -43.723 1.00 22.03 217 GLN D N 1
ATOM 9166 C CA . GLN D 1 212 ? 0.478 15.114 -44.872 1.00 21.57 217 GLN D CA 1
ATOM 9167 C C . GLN D 1 212 ? -0.548 14.010 -44.769 1.00 23.21 217 GLN D C 1
ATOM 9168 O O . GLN D 1 212 ? -1.105 13.741 -43.683 1.00 23.84 217 GLN D O 1
ATOM 9174 N N A ASN D 1 213 ? -0.828 13.360 -45.899 0.50 21.66 218 ASN D N 1
ATOM 9175 N N B ASN D 1 213 ? -0.766 13.347 -45.908 0.50 23.61 218 ASN D N 1
ATOM 9176 C CA A ASN D 1 213 ? -1.515 12.054 -45.940 0.50 21.34 218 ASN D CA 1
ATOM 9177 C CA B ASN D 1 213 ? -1.511 12.074 -45.993 0.50 24.28 218 ASN D CA 1
ATOM 9178 C C A ASN D 1 213 ? -0.657 11.098 -46.769 0.50 24.10 218 ASN D C 1
ATOM 9179 C C B ASN D 1 213 ? -0.652 11.087 -46.780 0.50 25.91 218 ASN D C 1
ATOM 9180 O O A ASN D 1 213 ? -1.218 10.187 -47.377 0.50 28.95 218 ASN D O 1
ATOM 9181 O O B ASN D 1 213 ? -1.205 10.109 -47.286 0.50 30.33 218 ASN D O 1
ATOM 9190 N N . THR D 1 214 ? 0.667 11.291 -46.788 1.00 21.35 219 THR D N 1
ATOM 9191 C CA . THR D 1 214 ? 1.650 10.266 -47.198 1.00 24.87 219 THR D CA 1
ATOM 9192 C C . THR D 1 214 ? 2.145 9.640 -45.896 1.00 25.75 219 THR D C 1
ATOM 9193 O O . THR D 1 214 ? 1.601 9.984 -44.826 1.00 28.02 219 THR D O 1
ATOM 9197 N N . ASN D 1 215 ? 3.088 8.717 -45.947 1.00 21.20 220 ASN D N 1
ATOM 9198 C CA . ASN D 1 215 ? 3.261 7.778 -44.826 1.00 21.25 220 ASN D CA 1
ATOM 9199 C C . ASN D 1 215 ? 4.656 7.895 -44.177 1.00 23.57 220 ASN D C 1
ATOM 9200 O O . ASN D 1 215 ? 4.854 7.111 -43.237 1.00 23.82 220 ASN D O 1
ATOM 9205 N N . SER D 1 216 ? 5.536 8.783 -44.604 1.00 21.31 221 SER D N 1
ATOM 9206 C CA . SER D 1 216 ? 6.929 8.851 -44.051 1.00 22.71 221 SER D CA 1
ATOM 9207 C C . SER D 1 216 ? 7.140 10.090 -43.196 1.00 21.42 221 SER D C 1
ATOM 9208 O O . SER D 1 216 ? 6.388 11.064 -43.261 1.00 23.03 221 SER D O 1
ATOM 9211 N N . PRO D 1 217 ? 8.271 10.159 -42.443 1.00 22.63 222 PRO D N 1
ATOM 9212 C CA . PRO D 1 217 ? 8.647 11.390 -41.755 1.00 22.41 222 PRO D CA 1
ATOM 9213 C C . PRO D 1 217 ? 9.384 12.445 -42.598 1.00 21.01 222 PRO D C 1
ATOM 9214 O O . PRO D 1 217 ? 9.885 13.390 -42.052 1.00 22.30 222 PRO D O 1
ATOM 9218 N N . ALA D 1 218 ? 9.413 12.273 -43.913 1.00 22.64 223 ALA D N 1
ATOM 9219 C CA . ALA D 1 218 ? 10.185 13.150 -44.830 1.00 23.37 223 ALA D CA 1
ATOM 9220 C C . ALA D 1 218 ? 9.762 14.614 -44.710 1.00 23.15 223 ALA D C 1
ATOM 9221 O O . ALA D 1 218 ? 10.645 15.474 -44.646 1.00 24.29 223 ALA D O 1
ATOM 9223 N N . THR D 1 219 ? 8.458 14.930 -44.666 1.00 23.15 224 THR D N 1
ATOM 9224 C CA . THR D 1 219 ? 7.949 16.306 -44.539 1.00 22.48 224 THR D CA 1
ATOM 9225 C C . THR D 1 219 ? 8.456 16.922 -43.231 1.00 22.09 224 THR D C 1
ATOM 9226 O O . THR D 1 219 ? 8.880 18.068 -43.218 1.00 21.90 224 THR D O 1
ATOM 9230 N N . LEU D 1 220 ? 8.449 16.160 -42.141 1.00 20.40 225 LEU D N 1
ATOM 9231 C CA . LEU D 1 220 ? 8.951 16.667 -40.844 1.00 22.43 225 LEU D CA 1
ATOM 9232 C C . LEU D 1 220 ? 10.446 16.987 -40.931 1.00 21.50 225 LEU D C 1
ATOM 9233 O O . LEU D 1 220 ? 10.876 17.982 -40.349 1.00 22.52 225 LEU D O 1
ATOM 9238 N N . GLN D 1 221 ? 11.219 16.145 -41.602 1.00 21.85 226 GLN D N 1
ATOM 9239 C CA . GLN D 1 221 ? 12.681 16.327 -41.722 1.00 25.24 226 GLN D CA 1
ATOM 9240 C C . GLN D 1 221 ? 12.923 17.610 -42.523 1.00 23.56 226 GLN D C 1
ATOM 9241 O O . GLN D 1 221 ? 13.767 18.390 -42.106 1.00 24.07 226 GLN D O 1
ATOM 9247 N N . VAL D 1 222 ? 12.147 17.855 -43.583 1.00 21.99 227 VAL D N 1
ATOM 9248 C CA . VAL D 1 222 ? 12.272 19.118 -44.367 1.00 21.84 227 VAL D CA 1
ATOM 9249 C C . VAL D 1 222 ? 11.913 20.297 -43.476 1.00 24.47 227 VAL D C 1
ATOM 9250 O O . VAL D 1 222 ? 12.641 21.310 -43.463 1.00 25.35 227 VAL D O 1
ATOM 9254 N N . ALA D 1 223 ? 10.806 20.199 -42.726 1.00 22.32 228 ALA D N 1
ATOM 9255 C CA . ALA D 1 223 ? 10.369 21.306 -41.849 1.00 21.28 228 ALA D CA 1
ATOM 9256 C C . ALA D 1 223 ? 11.507 21.668 -40.896 1.00 22.05 228 ALA D C 1
ATOM 9257 O O . ALA D 1 223 ? 11.770 22.890 -40.717 1.00 26.98 228 ALA D O 1
ATOM 9259 N N . GLN D 1 224 ? 12.116 20.669 -40.270 1.00 22.21 229 GLN D N 1
ATOM 9260 C CA . GLN D 1 224 ? 13.204 20.920 -39.301 1.00 25.95 229 GLN D CA 1
ATOM 9261 C C . GLN D 1 224 ? 14.388 21.612 -40.020 1.00 27.28 229 GLN D C 1
ATOM 9262 O O . GLN D 1 224 ? 14.939 22.574 -39.456 1.00 27.49 229 GLN D O 1
ATOM 9268 N N . GLU D 1 225 ? 14.744 21.138 -41.202 1.00 25.12 230 GLU D N 1
ATOM 9269 C CA . GLU D 1 225 ? 15.863 21.706 -42.005 1.00 27.55 230 GLU D CA 1
ATOM 9270 C C . GLU D 1 225 ? 15.608 23.183 -42.289 1.00 28.29 230 GLU D C 1
ATOM 9271 O O . GLU D 1 225 ? 16.589 23.961 -42.264 1.00 31.37 230 GLU D O 1
ATOM 9277 N N . LYS D 1 226 ? 14.359 23.573 -42.555 1.00 24.13 231 LYS D N 1
ATOM 9278 C CA . LYS D 1 226 ? 13.993 24.934 -43.006 1.00 25.42 231 LYS D CA 1
ATOM 9279 C C . LYS D 1 226 ? 13.519 25.810 -41.841 1.00 25.59 231 LYS D C 1
ATOM 9280 O O . LYS D 1 226 ? 13.084 26.914 -42.106 1.00 29.80 231 LYS D O 1
ATOM 9286 N N . GLY D 1 227 ? 13.443 25.288 -40.623 1.00 24.39 232 GLY D N 1
ATOM 9287 C CA . GLY D 1 227 ? 12.978 26.071 -39.472 1.00 23.48 232 GLY D CA 1
ATOM 9288 C C . GLY D 1 227 ? 11.448 26.245 -39.437 1.00 25.07 232 GLY D C 1
ATOM 9289 O O . GLY D 1 227 ? 10.976 27.247 -38.907 1.00 27.48 232 GLY D O 1
ATOM 9290 N N . LYS D 1 228 ? 10.700 25.292 -39.962 1.00 22.33 233 LYS D N 1
ATOM 9291 C CA . LYS D 1 228 ? 9.218 25.347 -40.019 1.00 22.45 233 LYS D CA 1
ATOM 9292 C C . LYS D 1 228 ? 8.656 24.243 -39.109 1.00 23.78 233 LYS D C 1
ATOM 9293 O O . LYS D 1 228 ? 9.405 23.568 -38.427 1.00 22.91 233 LYS D O 1
ATOM 9299 N N . TYR D 1 229 ? 7.344 24.134 -39.078 1.00 21.34 234 TYR D N 1
ATOM 9300 C CA . TYR D 1 229 ? 6.648 23.151 -38.215 1.00 21.01 234 TYR D CA 1
ATOM 9301 C C . TYR D 1 229 ? 5.919 22.137 -39.097 1.00 21.91 234 TYR D C 1
ATOM 9302 O O . TYR D 1 229 ? 5.446 22.438 -40.216 1.00 21.53 234 TYR D O 1
ATOM 9311 N N . ALA D 1 230 ? 5.689 20.952 -38.528 1.00 19.64 235 ALA D N 1
ATOM 9312 C CA . ALA D 1 230 ? 4.882 19.935 -39.190 1.00 19.36 235 ALA D CA 1
ATOM 9313 C C . ALA D 1 230 ? 4.328 18.975 -38.147 1.00 20.60 235 ALA D C 1
ATOM 9314 O O . ALA D 1 230 ? 4.615 19.140 -36.965 1.00 20.88 235 ALA D O 1
ATOM 9316 N N . PHE D 1 231 ? 3.485 18.065 -38.597 1.00 20.68 236 PHE D N 1
ATOM 9317 C CA . PHE D 1 231 ? 2.809 17.084 -37.723 1.00 20.01 236 PHE D CA 1
ATOM 9318 C C . PHE D 1 231 ? 3.207 15.677 -38.143 1.00 22.31 236 PHE D C 1
ATOM 9319 O O . PHE D 1 231 ? 3.300 15.378 -39.343 1.00 22.57 236 PHE D O 1
ATOM 9327 N N . GLY D 1 232 ? 3.361 14.783 -37.163 1.00 21.59 237 GLY D N 1
ATOM 9328 C CA . GLY D 1 232 ? 3.437 13.342 -37.440 1.00 21.70 237 GLY D CA 1
ATOM 9329 C C . GLY D 1 232 ? 2.107 12.793 -37.926 1.00 23.00 237 GLY D C 1
ATOM 9330 O O . GLY D 1 232 ? 1.071 13.347 -37.589 1.00 24.56 237 GLY D O 1
ATOM 9331 N N . CYS D 1 233 ? 2.142 11.714 -38.702 1.00 21.82 238 CYS D N 1
ATOM 9332 C CA . CYS D 1 233 ? 0.924 11.101 -39.288 1.00 24.29 238 CYS D CA 1
ATOM 9333 C C . CYS D 1 233 ? 0.944 9.625 -38.894 1.00 24.44 238 CYS D C 1
ATOM 9334 O O . CYS D 1 233 ? 1.948 8.947 -39.236 1.00 23.70 238 CYS D O 1
ATOM 9337 N N . ASP D 1 234 ? -0.066 9.176 -38.140 1.00 23.07 239 ASP D N 1
ATOM 9338 C CA . ASP D 1 234 ? -0.303 7.763 -37.745 1.00 25.79 239 ASP D CA 1
ATOM 9339 C C . ASP D 1 234 ? 0.566 7.335 -36.567 1.00 27.16 239 ASP D C 1
ATOM 9340 O O . ASP D 1 234 ? 0.157 6.424 -35.855 1.00 25.93 239 ASP D O 1
ATOM 9345 N N . ALA D 1 235 ? 1.730 7.940 -36.388 1.00 25.82 240 ALA D N 1
ATOM 9346 C CA . ALA D 1 235 ? 2.622 7.640 -35.272 1.00 28.09 240 ALA D CA 1
ATOM 9347 C C . ALA D 1 235 ? 3.313 8.928 -34.840 1.00 28.07 240 ALA D C 1
ATOM 9348 O O . ALA D 1 235 ? 3.435 9.879 -35.619 1.00 24.22 240 ALA D O 1
ATOM 9350 N N . ASP D 1 236 ? 3.801 8.905 -33.627 1.00 25.93 241 ASP D N 1
ATOM 9351 C CA . ASP D 1 236 ? 4.652 9.989 -33.092 1.00 26.71 241 ASP D CA 1
ATOM 9352 C C . ASP D 1 236 ? 5.970 9.956 -33.852 1.00 25.23 241 ASP D C 1
ATOM 9353 O O . ASP D 1 236 ? 6.656 8.927 -33.840 1.00 26.74 241 ASP D O 1
ATOM 9358 N N . MET D 1 237 ? 6.249 10.998 -34.619 1.00 24.83 242 MET D N 1
ATOM 9359 C CA . MET D 1 237 ? 7.464 11.037 -35.461 1.00 24.70 242 MET D CA 1
ATOM 9360 C C . MET D 1 237 ? 8.473 12.042 -34.883 1.00 23.96 242 MET D C 1
ATOM 9361 O O . MET D 1 237 ? 9.399 12.491 -35.617 1.00 23.61 242 MET D O 1
ATOM 9366 N N . SER D 1 238 ? 8.328 12.422 -33.611 1.00 23.35 243 SER D N 1
ATOM 9367 C CA . SER D 1 238 ? 9.159 13.501 -33.022 1.00 22.71 243 SER D CA 1
ATOM 9368 C C . SER D 1 238 ? 10.658 13.114 -33.058 1.00 25.58 243 SER D C 1
ATOM 9369 O O . SER D 1 238 ? 11.517 14.034 -33.216 1.00 25.76 243 SER D O 1
ATOM 9372 N N . LYS D 1 239 ? 11.023 11.830 -33.024 1.00 24.68 244 LYS D N 1
ATOM 9373 C CA . LYS D 1 239 ? 12.471 11.477 -32.975 1.00 29.24 244 LYS D CA 1
ATOM 9374 C C . LYS D 1 239 ? 13.138 11.878 -34.294 1.00 30.60 244 LYS D C 1
ATOM 9375 O O . LYS D 1 239 ? 14.382 12.082 -34.291 1.00 29.09 244 LYS D O 1
ATOM 9381 N N . PHE D 1 240 ? 12.358 12.037 -35.383 1.00 26.72 245 PHE D N 1
ATOM 9382 C CA . PHE D 1 240 ? 12.922 12.413 -36.706 1.00 25.85 245 PHE D CA 1
ATOM 9383 C C . PHE D 1 240 ? 13.127 13.909 -36.827 1.00 24.10 245 PHE D C 1
ATOM 9384 O O . PHE D 1 240 ? 13.865 14.333 -37.727 1.00 26.52 245 PHE D O 1
ATOM 9392 N N . ALA D 1 241 ? 12.475 14.724 -36.012 1.00 24.61 246 ALA D N 1
ATOM 9393 C CA . ALA D 1 241 ? 12.455 16.193 -36.176 1.00 26.34 246 ALA D CA 1
ATOM 9394 C C . ALA D 1 241 ? 11.905 16.820 -34.899 1.00 25.75 246 ALA D C 1
ATOM 9395 O O . ALA D 1 241 ? 10.776 17.307 -34.837 1.00 24.50 246 ALA D O 1
ATOM 9397 N N . PRO D 1 242 ? 12.677 16.776 -33.803 1.00 24.58 247 PRO D N 1
ATOM 9398 C CA . PRO D 1 242 ? 12.167 17.192 -32.506 1.00 24.21 247 PRO D CA 1
ATOM 9399 C C . PRO D 1 242 ? 11.806 18.669 -32.400 1.00 25.22 247 PRO D C 1
ATOM 9400 O O . PRO D 1 242 ? 10.948 19.009 -31.596 1.00 27.15 247 PRO D O 1
ATOM 9404 N N A LYS D 1 243 ? 12.428 19.537 -33.197 0.50 24.27 248 LYS D N 1
ATOM 9405 N N B LYS D 1 243 ? 12.448 19.532 -33.199 0.50 23.06 248 LYS D N 1
ATOM 9406 C CA A LYS D 1 243 ? 12.106 20.983 -33.169 0.50 27.31 248 LYS D CA 1
ATOM 9407 C CA B LYS D 1 243 ? 12.123 20.974 -33.201 0.50 25.24 248 LYS D CA 1
ATOM 9408 C C A LYS D 1 243 ? 10.852 21.266 -34.008 0.50 23.49 248 LYS D C 1
ATOM 9409 C C B LYS D 1 243 ? 10.833 21.229 -33.989 0.50 22.40 248 LYS D C 1
ATOM 9410 O O A LYS D 1 243 ? 10.103 22.177 -33.650 0.50 23.90 248 LYS D O 1
ATOM 9411 O O B LYS D 1 243 ? 10.053 22.077 -33.583 0.50 22.70 248 LYS D O 1
ATOM 9422 N N . ALA D 1 244 ? 10.628 20.516 -35.093 1.00 22.32 249 ALA D N 1
ATOM 9423 C CA . ALA D 1 244 ? 9.528 20.810 -36.041 1.00 20.60 249 ALA D CA 1
ATOM 9424 C C . ALA D 1 244 ? 8.233 20.126 -35.607 1.00 20.17 249 ALA D C 1
ATOM 9425 O O . ALA D 1 244 ? 7.146 20.625 -35.988 1.00 21.61 249 ALA D O 1
ATOM 9427 N N . HIS D 1 245 ? 8.298 18.997 -34.871 1.00 21.31 250 HIS D N 1
ATOM 9428 C CA . HIS D 1 245 ? 7.131 18.128 -34.624 1.00 20.52 250 HIS D CA 1
ATOM 9429 C C . HIS D 1 245 ? 6.216 18.782 -33.589 1.00 22.41 250 HIS D C 1
ATOM 9430 O O . HIS D 1 245 ? 6.497 18.689 -32.393 1.00 21.60 250 HIS D O 1
ATOM 9437 N N . LEU D 1 246 ? 5.096 19.371 -34.016 1.00 20.39 251 LEU D N 1
ATOM 9438 C CA . LEU D 1 246 ? 4.184 20.073 -33.050 1.00 17.91 251 LEU D CA 1
ATOM 9439 C C . LEU D 1 246 ? 3.435 19.020 -32.234 1.00 18.89 251 LEU D C 1
ATOM 9440 O O . LEU D 1 246 ? 3.164 19.285 -31.059 1.00 19.99 251 LEU D O 1
ATOM 9445 N N . THR D 1 247 ? 2.937 17.978 -32.910 1.00 20.11 252 THR D N 1
ATOM 9446 C CA . THR D 1 247 ? 2.160 16.844 -32.381 1.00 20.27 252 THR D CA 1
ATOM 9447 C C . THR D 1 247 ? 1.943 15.907 -33.564 1.00 21.71 252 THR D C 1
ATOM 9448 O O . THR D 1 247 ? 2.605 16.101 -34.603 1.00 20.84 252 THR D O 1
ATOM 9452 N N . ALA D 1 248 ? 1.085 14.937 -33.407 1.00 20.93 253 ALA D N 1
ATOM 9453 C CA . ALA D 1 248 ? 0.831 13.896 -34.424 1.00 22.40 253 ALA D CA 1
ATOM 9454 C C . ALA D 1 248 ? -0.560 13.331 -34.208 1.00 25.78 253 ALA D C 1
ATOM 9455 O O . ALA D 1 248 ? -0.977 13.252 -33.058 1.00 23.59 253 ALA D O 1
ATOM 9457 N N . SER D 1 249 ? -1.215 12.883 -35.272 1.00 24.03 254 SER D N 1
ATOM 9458 C CA . SER D 1 249 ? -2.484 12.130 -35.153 1.00 24.85 254 SER D CA 1
ATOM 9459 C C . SER D 1 249 ? -2.148 10.651 -35.133 1.00 26.45 254 SER D C 1
ATOM 9460 O O . SER D 1 249 ? -1.825 10.106 -36.176 1.00 36.21 254 SER D O 1
ATOM 9463 N N . ILE D 1 250 ? -2.190 10.031 -33.980 1.00 23.75 255 ILE D N 1
ATOM 9464 C CA . ILE D 1 250 ? -1.729 8.632 -33.778 1.00 26.82 255 ILE D CA 1
ATOM 9465 C C . ILE D 1 250 ? -2.900 7.669 -34.051 1.00 28.42 255 ILE D C 1
ATOM 9466 O O . ILE D 1 250 ? -4.026 7.895 -33.563 1.00 27.02 255 ILE D O 1
ATOM 9471 N N . SER D 1 251 ? -2.621 6.615 -34.814 1.00 26.15 256 SER D N 1
ATOM 9472 C CA . SER D 1 251 ? -3.614 5.587 -35.193 1.00 27.32 256 SER D CA 1
ATOM 9473 C C . SER D 1 251 ? -3.393 4.352 -34.320 1.00 24.53 256 SER D C 1
ATOM 9474 O O . SER D 1 251 ? -2.284 3.797 -34.358 1.00 27.34 256 SER D O 1
ATOM 9477 N N . ASN D 1 252 ? -4.383 4.019 -33.522 1.00 24.01 257 ASN D N 1
ATOM 9478 C CA . ASN D 1 252 ? -4.415 2.857 -32.610 1.00 26.17 257 ASN D CA 1
ATOM 9479 C C . ASN D 1 252 ? -5.410 1.821 -33.154 1.00 25.58 257 ASN D C 1
ATOM 9480 O O . ASN D 1 252 ? -6.634 1.983 -32.958 1.00 26.15 257 ASN D O 1
ATOM 9485 N N . TRP D 1 253 ? -4.910 0.843 -33.900 1.00 27.75 258 TRP D N 1
ATOM 9486 C CA . TRP D 1 253 ? -5.756 -0.178 -34.564 1.00 24.39 258 TRP D CA 1
ATOM 9487 C C . TRP D 1 253 ? -5.947 -1.427 -33.669 1.00 27.17 258 TRP D C 1
ATOM 9488 O O . TRP D 1 253 ? -6.792 -2.253 -34.033 1.00 27.60 258 TRP D O 1
ATOM 9499 N N . GLY D 1 254 ? -5.143 -1.548 -32.603 1.00 29.95 259 GLY D N 1
ATOM 9500 C CA . GLY D 1 254 ? -4.987 -2.763 -31.790 1.00 32.52 259 GLY D CA 1
ATOM 9501 C C . GLY D 1 254 ? -6.303 -3.246 -31.210 1.00 32.07 259 GLY D C 1
ATOM 9502 O O . GLY D 1 254 ? -6.582 -4.471 -31.230 1.00 31.07 259 GLY D O 1
ATOM 9503 N N A ASP D 1 255 ? -7.114 -2.330 -30.694 0.50 31.79 260 ASP D N 1
ATOM 9504 N N B ASP D 1 255 ? -7.115 -2.333 -30.680 0.50 31.36 260 ASP D N 1
ATOM 9505 C CA A ASP D 1 255 ? -8.392 -2.705 -30.043 0.50 32.69 260 ASP D CA 1
ATOM 9506 C CA B ASP D 1 255 ? -8.402 -2.707 -30.045 0.50 31.90 260 ASP D CA 1
ATOM 9507 C C A ASP D 1 255 ? -9.359 -3.221 -31.108 0.50 32.55 260 ASP D C 1
ATOM 9508 C C B ASP D 1 255 ? -9.329 -3.249 -31.124 0.50 32.09 260 ASP D C 1
ATOM 9509 O O A ASP D 1 255 ? -10.086 -4.207 -30.838 0.50 28.57 260 ASP D O 1
ATOM 9510 O O B ASP D 1 255 ? -9.937 -4.296 -30.891 0.50 27.92 260 ASP D O 1
ATOM 9519 N N . PHE D 1 256 ? -9.405 -2.563 -32.271 1.00 27.83 261 PHE D N 1
ATOM 9520 C CA . PHE D 1 256 ? -10.289 -2.984 -33.376 1.00 28.57 261 PHE D CA 1
ATOM 9521 C C . PHE D 1 256 ? -9.847 -4.378 -33.846 1.00 26.22 261 PHE D C 1
ATOM 9522 O O . PHE D 1 256 ? -10.739 -5.244 -34.027 1.00 26.43 261 PHE D O 1
ATOM 9530 N N . TYR D 1 257 ? -8.545 -4.598 -34.053 1.00 25.48 262 TYR D N 1
ATOM 9531 C CA . TYR D 1 257 ? -8.042 -5.885 -34.582 1.00 26.51 262 TYR D CA 1
ATOM 9532 C C . TYR D 1 257 ? -8.327 -7.001 -33.546 1.00 31.45 262 TYR D C 1
ATOM 9533 O O . TYR D 1 257 ? -8.779 -8.081 -33.935 1.00 31.16 262 TYR D O 1
ATOM 9542 N N . THR D 1 258 ? -8.142 -6.698 -32.265 1.00 29.25 263 THR D N 1
ATOM 9543 C CA . THR D 1 258 ? -8.442 -7.645 -31.162 1.00 28.18 263 THR D CA 1
ATOM 9544 C C . THR D 1 258 ? -9.933 -8.008 -31.170 1.00 28.85 263 THR D C 1
ATOM 9545 O O . THR D 1 258 ? -10.236 -9.234 -31.151 1.00 31.06 263 THR D O 1
ATOM 9549 N N . LYS D 1 259 ? -10.829 -7.027 -31.149 1.00 27.66 264 LYS D N 1
ATOM 9550 C CA . LYS D 1 259 ? -12.295 -7.234 -31.097 1.00 30.36 264 LYS D CA 1
ATOM 9551 C C . LYS D 1 259 ? -12.751 -8.011 -32.322 1.00 32.62 264 LYS D C 1
ATOM 9552 O O . LYS D 1 259 ? -13.605 -8.918 -32.194 1.00 32.16 264 LYS D O 1
ATOM 9558 N N . THR D 1 260 ? -12.201 -7.689 -33.481 1.00 27.65 265 THR D N 1
ATOM 9559 C CA . THR D 1 260 ? -12.564 -8.423 -34.722 1.00 27.71 265 THR D CA 1
ATOM 9560 C C . THR D 1 260 ? -12.157 -9.908 -34.616 1.00 27.39 265 THR D C 1
ATOM 9561 O O . THR D 1 260 ? -13.011 -10.802 -34.935 1.00 28.42 265 THR D O 1
ATOM 9565 N N . ALA D 1 261 ? -10.920 -10.197 -34.222 1.00 26.43 266 ALA D N 1
ATOM 9566 C CA . ALA D 1 261 ? -10.412 -11.572 -34.074 1.00 28.25 266 ALA D CA 1
ATOM 9567 C C . ALA D 1 261 ? -11.302 -12.301 -33.043 1.00 32.24 266 ALA D C 1
ATOM 9568 O O . ALA D 1 261 ? -11.698 -13.439 -33.308 1.00 31.61 266 ALA D O 1
ATOM 9570 N N . GLN D 1 262 ? -11.668 -11.637 -31.947 1.00 31.03 267 GLN D N 1
ATOM 9571 C CA . GLN D 1 262 ? -12.548 -12.259 -30.918 1.00 32.26 267 GLN D CA 1
ATOM 9572 C C . GLN D 1 262 ? -13.897 -12.651 -31.526 1.00 37.49 267 GLN D C 1
ATOM 9573 O O . GLN D 1 262 ? -14.398 -13.755 -31.189 1.00 37.25 267 GLN D O 1
ATOM 9579 N N . ALA D 1 263 ? -14.486 -11.775 -32.339 1.00 32.06 268 ALA D N 1
ATOM 9580 C CA . ALA D 1 263 ? -15.813 -11.991 -32.967 1.00 31.56 268 ALA D CA 1
ATOM 9581 C C . ALA D 1 263 ? -15.705 -13.191 -33.926 1.00 34.07 268 ALA D C 1
ATOM 9582 O O . ALA D 1 263 ? -16.645 -14.024 -33.962 1.00 38.99 268 ALA D O 1
ATOM 9584 N N . VAL D 1 264 ? -14.609 -13.292 -34.684 1.00 31.17 269 VAL D N 1
ATOM 9585 C CA . VAL D 1 264 ? -14.450 -14.430 -35.637 1.00 33.47 269 VAL D CA 1
ATOM 9586 C C . VAL D 1 264 ? -14.339 -15.735 -34.825 1.00 41.06 269 VAL D C 1
ATOM 9587 O O . VAL D 1 264 ? -15.019 -16.703 -35.178 1.00 39.54 269 VAL D O 1
ATOM 9591 N N . MET D 1 265 ? -13.571 -15.747 -33.741 1.00 40.24 270 MET D N 1
ATOM 9592 C CA . MET D 1 265 ? -13.403 -16.950 -32.879 1.00 44.03 270 MET D CA 1
ATOM 9593 C C . MET D 1 265 ? -14.741 -17.339 -32.243 1.00 42.45 270 MET D C 1
ATOM 9594 O O . MET D 1 265 ? -14.958 -18.541 -32.093 1.00 46.90 270 MET D O 1
ATOM 9599 N N . ALA D 1 266 ? -15.580 -16.379 -31.866 1.00 38.75 271 ALA D N 1
ATOM 9600 C CA . ALA D 1 266 ? -16.844 -16.624 -31.122 1.00 43.32 271 ALA D CA 1
ATOM 9601 C C . ALA D 1 266 ? -17.981 -16.930 -32.096 1.00 43.52 271 ALA D C 1
ATOM 9602 O O . ALA D 1 266 ? -19.039 -17.342 -31.642 1.00 47.98 271 ALA D O 1
ATOM 9604 N N . GLY D 1 267 ? -17.773 -16.705 -33.395 1.00 42.13 272 GLY D N 1
ATOM 9605 C CA . GLY D 1 267 ? -18.792 -16.898 -34.435 1.00 39.76 272 GLY D CA 1
ATOM 9606 C C . GLY D 1 267 ? -19.828 -15.797 -34.436 1.00 43.89 272 GLY D C 1
ATOM 9607 O O . GLY D 1 267 ? -20.899 -16.047 -34.962 1.00 44.14 272 GLY D O 1
ATOM 9608 N N . THR D 1 268 ? -19.529 -14.611 -33.893 1.00 41.28 273 THR D N 1
ATOM 9609 C CA . THR D 1 268 ? -20.461 -13.470 -33.799 1.00 39.97 273 THR D CA 1
ATOM 9610 C C . THR D 1 268 ? -20.099 -12.396 -34.834 1.00 40.01 273 THR D C 1
ATOM 9611 O O . THR D 1 268 ? -20.771 -11.364 -34.849 1.00 38.72 273 THR D O 1
ATOM 9615 N N . TRP D 1 269 ? -19.066 -12.606 -35.646 1.00 37.66 274 TRP D N 1
ATOM 9616 C CA . TRP D 1 269 ? -18.639 -11.596 -36.651 1.00 34.71 274 TRP D CA 1
ATOM 9617 C C . TRP D 1 269 ? -19.771 -11.390 -37.649 1.00 34.10 274 TRP D C 1
ATOM 9618 O O . TRP D 1 269 ? -20.382 -12.385 -38.102 1.00 35.48 274 TRP D O 1
ATOM 9629 N N . LYS D 1 270 ? -20.017 -10.155 -38.040 1.00 35.24 275 LYS D N 1
ATOM 9630 C CA . LYS D 1 270 ? -20.914 -9.861 -39.177 1.00 38.21 275 LYS D CA 1
ATOM 9631 C C . LYS D 1 270 ? -20.316 -8.697 -39.964 1.00 35.55 275 LYS D C 1
ATOM 9632 O O . LYS D 1 270 ? -19.565 -7.875 -39.387 1.00 32.95 275 LYS D O 1
ATOM 9638 N N . SER D 1 271 ? -20.678 -8.621 -41.233 1.00 31.24 276 SER D N 1
ATOM 9639 C CA . SER D 1 271 ? -20.294 -7.537 -42.154 1.00 33.04 276 SER D CA 1
ATOM 9640 C C . SER D 1 271 ? -20.897 -6.222 -41.662 1.00 36.74 276 SER D C 1
ATOM 9641 O O . SER D 1 271 ? -22.148 -6.133 -41.512 1.00 29.88 276 SER D O 1
ATOM 9644 N N . GLU D 1 272 ? -20.051 -5.220 -41.427 1.00 36.92 277 GLU D N 1
ATOM 9645 C CA . GLU D 1 272 ? -20.542 -3.850 -41.171 1.00 38.30 277 GLU D CA 1
ATOM 9646 C C . GLU D 1 272 ? -19.440 -2.845 -41.500 1.00 35.68 277 GLU D C 1
ATOM 9647 O O . GLU D 1 272 ? -18.285 -3.259 -41.833 1.00 32.55 277 GLU D O 1
ATOM 9653 N N . GLU D 1 273 ? -19.838 -1.581 -41.550 1.00 32.69 278 GLU D N 1
ATOM 9654 C CA . GLU D 1 273 ? -18.937 -0.427 -41.757 1.00 33.90 278 GLU D CA 1
ATOM 9655 C C . GLU D 1 273 ? -18.607 0.090 -40.367 1.00 35.69 278 GLU D C 1
ATOM 9656 O O . GLU D 1 273 ? -19.549 0.420 -39.634 1.00 35.99 278 GLU D O 1
ATOM 9662 N N . VAL D 1 274 ? -17.337 0.052 -39.992 1.00 32.03 279 VAL D N 1
ATOM 9663 C CA . VAL D 1 274 ? -16.840 0.551 -38.686 1.00 34.27 279 VAL D CA 1
ATOM 9664 C C . VAL D 1 274 ? -16.037 1.828 -38.945 1.00 32.18 279 VAL D C 1
ATOM 9665 O O . VAL D 1 274 ? -15.191 1.863 -39.830 1.00 30.13 279 VAL D O 1
ATOM 9669 N N A HIS D 1 275 ? -16.344 2.886 -38.194 0.50 30.35 280 HIS D N 1
ATOM 9670 N N B HIS D 1 275 ? -16.336 2.888 -38.188 0.50 31.30 280 HIS D N 1
ATOM 9671 C CA A HIS D 1 275 ? -15.588 4.162 -38.232 0.50 30.52 280 HIS D CA 1
ATOM 9672 C CA B HIS D 1 275 ? -15.639 4.199 -38.253 0.50 32.13 280 HIS D CA 1
ATOM 9673 C C A HIS D 1 275 ? -15.407 4.571 -36.774 0.50 31.97 280 HIS D C 1
ATOM 9674 C C B HIS D 1 275 ? -15.404 4.614 -36.794 0.50 32.91 280 HIS D C 1
ATOM 9675 O O A HIS D 1 275 ? -16.424 4.795 -36.115 0.50 34.58 280 HIS D O 1
ATOM 9676 O O B HIS D 1 275 ? -16.390 4.909 -36.130 0.50 36.03 280 HIS D O 1
ATOM 9689 N N . TRP D 1 276 ? -14.177 4.498 -36.281 1.00 30.02 281 TRP D N 1
ATOM 9690 C CA . TRP D 1 276 ? -13.859 4.861 -34.880 1.00 30.43 281 TRP D CA 1
ATOM 9691 C C . TRP D 1 276 ? -12.991 6.117 -34.888 1.00 27.18 281 TRP D C 1
ATOM 9692 O O . TRP D 1 276 ? -12.086 6.221 -35.749 1.00 27.38 281 TRP D O 1
ATOM 9703 N N . GLY D 1 277 ? -13.194 6.976 -33.897 1.00 25.61 282 GLY D N 1
ATOM 9704 C CA . GLY D 1 277 ? -12.460 8.242 -33.777 1.00 28.79 282 GLY D CA 1
ATOM 9705 C C . GLY D 1 277 ? -11.778 8.371 -32.412 1.00 25.85 282 GLY D C 1
ATOM 9706 O O . GLY D 1 277 ? -11.366 7.357 -31.797 1.00 26.09 282 GLY D O 1
ATOM 9707 N N . MET D 1 278 ? -11.758 9.595 -31.912 1.00 24.57 283 MET D N 1
ATOM 9708 C CA . MET D 1 278 ? -11.096 9.939 -30.638 1.00 25.11 283 MET D CA 1
ATOM 9709 C C . MET D 1 278 ? -11.900 9.359 -29.476 1.00 26.28 283 MET D C 1
ATOM 9710 O O . MET D 1 278 ? -11.260 8.761 -28.587 1.00 26.93 283 MET D O 1
ATOM 9715 N N . ALA D 1 279 ? -13.226 9.387 -29.551 1.00 27.18 284 ALA D N 1
ATOM 9716 C CA . ALA D 1 279 ? -14.079 8.836 -28.464 1.00 29.01 284 ALA D CA 1
ATOM 9717 C C . ALA D 1 279 ? -13.784 7.342 -28.257 1.00 30.44 284 ALA D C 1
ATOM 9718 O O . ALA D 1 279 ? -13.828 6.878 -27.111 1.00 32.67 284 ALA D O 1
ATOM 9720 N N . GLU D 1 280 ? -13.529 6.573 -29.323 1.00 29.37 285 GLU D N 1
ATOM 9721 C CA . GLU D 1 280 ? -13.328 5.109 -29.224 1.00 31.00 285 GLU D CA 1
ATOM 9722 C C . GLU D 1 280 ? -11.846 4.754 -29.013 1.00 33.22 285 GLU D C 1
ATOM 9723 O O . GLU D 1 280 ? -11.570 3.537 -28.953 1.00 34.64 285 GLU D O 1
ATOM 9729 N N . GLY D 1 281 ? -10.930 5.740 -29.002 1.00 30.44 286 GLY D N 1
ATOM 9730 C CA . GLY D 1 281 ? -9.494 5.537 -28.742 1.00 29.06 286 GLY D CA 1
ATOM 9731 C C . GLY D 1 281 ? -8.708 5.145 -29.982 1.00 28.60 286 GLY D C 1
ATOM 9732 O O . GLY D 1 281 ? -7.490 4.888 -29.849 1.00 27.46 286 GLY D O 1
ATOM 9733 N N . MET D 1 282 ? -9.337 5.123 -31.161 1.00 27.85 287 MET D N 1
ATOM 9734 C CA . MET D 1 282 ? -8.622 4.761 -32.410 1.00 27.97 287 MET D CA 1
ATOM 9735 C C . MET D 1 282 ? -7.741 5.925 -32.881 1.00 27.26 287 MET D C 1
ATOM 9736 O O . MET D 1 282 ? -6.742 5.678 -33.601 1.00 29.85 287 MET D O 1
ATOM 9741 N N . VAL D 1 283 ? -8.116 7.158 -32.545 1.00 26.33 288 VAL D N 1
ATOM 9742 C CA . VAL D 1 283 ? -7.352 8.374 -32.913 1.00 23.39 288 VAL D CA 1
ATOM 9743 C C . VAL D 1 283 ? -6.929 9.058 -31.606 1.00 24.65 288 VAL D C 1
ATOM 9744 O O . VAL D 1 283 ? -7.809 9.309 -30.756 1.00 26.06 288 VAL D O 1
ATOM 9748 N N . LYS D 1 284 ? -5.639 9.232 -31.418 1.00 23.00 289 LYS D N 1
ATOM 9749 C CA . LYS D 1 284 ? -5.071 9.943 -30.242 1.00 26.66 289 LYS D CA 1
ATOM 9750 C C . LYS D 1 284 ? -4.061 10.983 -30.725 1.00 28.06 289 LYS D C 1
ATOM 9751 O O . LYS D 1 284 ? -3.491 10.805 -31.799 1.00 29.46 289 LYS D O 1
ATOM 9757 N N . MET D 1 285 ? -3.808 12.036 -29.955 1.00 22.60 290 MET D N 1
ATOM 9758 C CA . MET D 1 285 ? -2.824 13.069 -30.360 1.00 23.14 290 MET D CA 1
ATOM 9759 C C . MET D 1 285 ? -1.542 12.814 -29.542 1.00 24.41 290 MET D C 1
ATOM 9760 O O . MET D 1 285 ? -1.655 12.452 -28.333 1.00 25.30 290 MET D O 1
ATOM 9765 N N . ALA D 1 286 ? -0.390 12.977 -30.164 1.00 22.13 291 ALA D N 1
ATOM 9766 C CA . ALA D 1 286 ? 0.928 13.002 -29.499 1.00 21.50 291 ALA D CA 1
ATOM 9767 C C . ALA D 1 286 ? 0.968 14.203 -28.569 1.00 20.91 291 ALA D C 1
ATOM 9768 O O . ALA D 1 286 ? 0.226 15.171 -28.722 1.00 22.57 291 ALA D O 1
ATOM 9770 N N . PRO D 1 287 ? 1.883 14.163 -27.565 1.00 24.09 292 PRO D N 1
ATOM 9771 C CA . PRO D 1 287 ? 2.090 15.318 -26.714 1.00 26.20 292 PRO D CA 1
ATOM 9772 C C . PRO D 1 287 ? 2.494 16.547 -27.546 1.00 22.24 292 PRO D C 1
ATOM 9773 O O . PRO D 1 287 ? 3.086 16.427 -28.617 1.00 22.78 292 PRO D O 1
ATOM 9777 N N . LEU D 1 288 ? 2.211 17.708 -27.002 1.00 21.78 293 LEU D N 1
ATOM 9778 C CA . LEU D 1 288 ? 2.538 18.995 -27.642 1.00 22.32 293 LEU D CA 1
ATOM 9779 C C . LEU D 1 288 ? 4.039 19.251 -27.520 1.00 23.99 293 LEU D C 1
ATOM 9780 O O . LEU D 1 288 ? 4.687 18.963 -26.481 1.00 22.19 293 LEU D O 1
ATOM 9785 N N . ASN D 1 289 ? 4.612 19.805 -28.583 1.00 20.60 294 ASN D N 1
ATOM 9786 C CA . ASN D 1 289 ? 5.997 20.293 -28.558 1.00 21.94 294 ASN D CA 1
ATOM 9787 C C . ASN D 1 289 ? 6.116 21.352 -27.443 1.00 21.70 294 ASN D C 1
ATOM 9788 O O . ASN D 1 289 ? 5.207 22.144 -27.250 1.00 23.21 294 ASN D O 1
ATOM 9793 N N . ALA D 1 290 ? 7.275 21.429 -26.799 1.00 26.83 295 ALA D N 1
ATOM 9794 C CA . ALA D 1 290 ? 7.506 22.415 -25.720 1.00 26.95 295 ALA D CA 1
ATOM 9795 C C . ALA D 1 290 ? 7.488 23.850 -26.251 1.00 28.48 295 ALA D C 1
ATOM 9796 O O . ALA D 1 290 ? 7.243 24.756 -25.428 1.00 32.02 295 ALA D O 1
ATOM 9798 N N . ALA D 1 291 ? 7.634 24.084 -27.560 1.00 27.17 296 ALA D N 1
ATOM 9799 C CA . ALA D 1 291 ? 7.569 25.433 -28.149 1.00 29.18 296 ALA D CA 1
ATOM 9800 C C . ALA D 1 291 ? 6.139 25.966 -28.190 1.00 30.88 296 ALA D C 1
ATOM 9801 O O . ALA D 1 291 ? 5.963 27.186 -28.446 1.00 31.19 296 ALA D O 1
ATOM 9803 N N . VAL D 1 292 ? 5.113 25.121 -28.012 1.00 26.72 297 VAL D N 1
ATOM 9804 C CA . VAL D 1 292 ? 3.716 25.603 -28.083 1.00 25.23 297 VAL D CA 1
ATOM 9805 C C . VAL D 1 292 ? 3.440 26.395 -26.806 1.00 26.53 297 VAL D C 1
ATOM 9806 O O . VAL D 1 292 ? 3.479 25.806 -25.725 1.00 26.05 297 VAL D O 1
ATOM 9810 N N . PRO D 1 293 ? 3.109 27.693 -26.913 1.00 26.20 298 PRO D N 1
ATOM 9811 C CA . PRO D 1 293 ? 2.857 28.512 -25.726 1.00 28.38 298 PRO D CA 1
ATOM 9812 C C . PRO D 1 293 ? 1.553 28.177 -25.033 1.00 27.75 298 PRO D C 1
ATOM 9813 O O . PRO D 1 293 ? 0.636 27.582 -25.613 1.00 24.85 298 PRO D O 1
ATOM 9817 N N . PRO D 1 294 ? 1.426 28.558 -23.741 1.00 26.30 299 PRO D N 1
ATOM 9818 C CA . PRO D 1 294 ? 0.263 28.184 -22.947 1.00 27.45 299 PRO D CA 1
ATOM 9819 C C . PRO D 1 294 ? -1.098 28.536 -23.547 1.00 28.53 299 PRO D C 1
ATOM 9820 O O . PRO D 1 294 ? -1.959 27.702 -23.443 1.00 27.44 299 PRO D O 1
ATOM 9824 N N . ASP D 1 295 ? -1.289 29.712 -24.164 1.00 28.55 300 ASP D N 1
ATOM 9825 C CA . ASP D 1 295 ? -2.612 30.080 -24.746 1.00 29.76 300 ASP D CA 1
ATOM 9826 C C . ASP D 1 295 ? -2.985 29.102 -25.872 1.00 26.58 300 ASP D C 1
ATOM 9827 O O . ASP D 1 295 ? -4.164 28.705 -25.956 1.00 28.64 300 ASP D O 1
ATOM 9832 N N . ALA D 1 296 ? -2.025 28.718 -26.709 1.00 25.23 301 ALA D N 1
ATOM 9833 C CA . ALA D 1 296 ? -2.239 27.774 -27.827 1.00 25.58 301 ALA D CA 1
ATOM 9834 C C . ALA D 1 296 ? -2.511 26.375 -27.267 1.00 26.93 301 ALA D C 1
ATOM 9835 O O . ALA D 1 296 ? -3.446 25.709 -27.721 1.00 26.46 301 ALA D O 1
ATOM 9837 N N . ALA D 1 297 ? -1.724 25.952 -26.276 1.00 26.01 302 ALA D N 1
ATOM 9838 C CA . ALA D 1 297 ? -1.881 24.636 -25.623 1.00 25.29 302 ALA D CA 1
ATOM 9839 C C . ALA D 1 297 ? -3.266 24.532 -24.984 1.00 24.86 302 ALA D C 1
ATOM 9840 O O . ALA D 1 297 ? -3.923 23.523 -25.131 1.00 23.85 302 ALA D O 1
ATOM 9842 N N . LYS D 1 298 ? -3.733 25.575 -24.320 1.00 26.86 303 LYS D N 1
ATOM 9843 C CA . LYS D 1 298 ? -5.041 25.563 -23.631 1.00 28.30 303 LYS D CA 1
ATOM 9844 C C . LYS D 1 298 ? -6.166 25.412 -24.652 1.00 26.37 303 LYS D C 1
ATOM 9845 O O . LYS D 1 298 ? -7.045 24.612 -24.460 1.00 25.44 303 LYS D O 1
ATOM 9851 N N . LEU D 1 299 ? -6.093 26.143 -25.761 1.00 27.44 304 LEU D N 1
ATOM 9852 C CA . LEU D 1 299 ? -7.140 26.089 -26.795 1.00 27.13 304 LEU D CA 1
ATOM 9853 C C . LEU D 1 299 ? -7.144 24.681 -27.411 1.00 24.66 304 LEU D C 1
ATOM 9854 O O . LEU D 1 299 ? -8.231 24.111 -27.627 1.00 24.99 304 LEU D O 1
ATOM 9859 N N . PHE D 1 300 ? -5.954 24.164 -27.731 1.00 24.44 305 PHE D N 1
ATOM 9860 C CA . PHE D 1 300 ? -5.828 22.812 -28.311 1.00 23.94 305 PHE D CA 1
ATOM 9861 C C . PHE D 1 300 ? -6.489 21.778 -27.395 1.00 26.44 305 PHE D C 1
ATOM 9862 O O . PHE D 1 300 ? -7.276 20.939 -27.859 1.00 23.75 305 PHE D O 1
ATOM 9870 N N . GLU D 1 301 ? -6.190 21.832 -26.104 1.00 25.27 306 GLU D N 1
ATOM 9871 C CA . GLU D 1 301 ? -6.759 20.834 -25.140 1.00 29.31 306 GLU D CA 1
ATOM 9872 C C . GLU D 1 301 ? -8.271 21.026 -24.977 1.00 25.51 306 GLU D C 1
ATOM 9873 O O . GLU D 1 301 ? -8.966 20.010 -24.804 1.00 29.45 306 GLU D O 1
ATOM 9879 N N . GLU D 1 302 ? -8.788 22.243 -24.995 1.00 26.12 307 GLU D N 1
ATOM 9880 C CA . GLU D 1 302 ? -10.259 22.509 -24.936 1.00 31.09 307 GLU D CA 1
ATOM 9881 C C . GLU D 1 302 ? -10.932 21.905 -26.174 1.00 29.48 307 GLU D C 1
ATOM 9882 O O . GLU D 1 302 ? -11.967 21.232 -26.032 1.00 28.75 307 GLU D O 1
ATOM 9888 N N . LYS D 1 303 ? -10.366 22.146 -27.372 1.00 27.43 308 LYS D N 1
ATOM 9889 C CA . LYS D 1 303 ? -10.943 21.601 -28.624 1.00 28.32 308 LYS D CA 1
ATOM 9890 C C . LYS D 1 303 ? -10.859 20.084 -28.627 1.00 26.21 308 LYS D C 1
ATOM 9891 O O . LYS D 1 303 ? -11.802 19.450 -29.133 1.00 26.55 308 LYS D O 1
ATOM 9897 N N . LYS D 1 304 ? -9.759 19.511 -28.137 1.00 25.58 309 LYS D N 1
ATOM 9898 C CA . LYS D 1 304 ? -9.603 18.049 -28.076 1.00 25.10 309 LYS D CA 1
ATOM 9899 C C . LYS D 1 304 ? -10.710 17.455 -27.207 1.00 26.32 309 LYS D C 1
ATOM 9900 O O . LYS D 1 304 ? -11.351 16.484 -27.611 1.00 25.64 309 LYS D O 1
ATOM 9906 N N . ALA D 1 305 ? -10.944 18.024 -26.038 1.00 27.79 310 ALA D N 1
ATOM 9907 C CA . ALA D 1 305 ? -11.964 17.472 -25.111 1.00 29.15 310 ALA D CA 1
ATOM 9908 C C . ALA D 1 305 ? -13.340 17.572 -25.777 1.00 27.57 310 ALA D C 1
ATOM 9909 O O . ALA D 1 305 ? -14.164 16.630 -25.642 1.00 32.09 310 ALA D O 1
ATOM 9911 N N . ALA D 1 306 ? -13.614 18.665 -26.483 1.00 30.68 311 ALA D N 1
ATOM 9912 C CA . ALA D 1 306 ? -14.887 18.879 -27.186 1.00 29.12 311 ALA D CA 1
ATOM 9913 C C . ALA D 1 306 ? -15.017 17.879 -28.345 1.00 31.94 311 ALA D C 1
ATOM 9914 O O . ALA D 1 306 ? -16.133 17.418 -28.645 1.00 32.91 311 ALA D O 1
ATOM 9916 N N . MET D 1 307 ? -13.908 17.546 -29.008 1.00 27.68 312 MET D N 1
ATOM 9917 C CA . MET D 1 307 ? -13.934 16.567 -30.128 1.00 26.79 312 MET D CA 1
ATOM 9918 C C . MET D 1 307 ? -14.250 15.173 -29.581 1.00 28.75 312 MET D C 1
ATOM 9919 O O . MET D 1 307 ? -15.044 14.447 -30.190 1.00 30.82 312 MET D O 1
ATOM 9924 N N . VAL D 1 308 ? -13.628 14.787 -28.477 1.00 28.44 313 VAL D N 1
ATOM 9925 C CA . VAL D 1 308 ? -13.852 13.447 -27.854 1.00 29.65 313 VAL D CA 1
ATOM 9926 C C . VAL D 1 308 ? -15.319 13.321 -27.423 1.00 33.93 313 VAL D C 1
ATOM 9927 O O . VAL D 1 308 ? -15.890 12.259 -27.625 1.00 35.26 313 VAL D O 1
ATOM 9931 N N . SER D 1 309 ? -15.907 14.378 -26.860 1.00 34.19 314 SER D N 1
ATOM 9932 C CA . SER D 1 309 ? -17.271 14.372 -26.272 1.00 40.01 314 SER D CA 1
ATOM 9933 C C . SER D 1 309 ? -18.325 14.532 -27.374 1.00 38.28 314 SER D C 1
ATOM 9934 O O . SER D 1 309 ? -19.492 14.322 -27.091 1.00 42.55 314 SER D O 1
ATOM 9937 N N . GLY D 1 310 ? -17.950 14.988 -28.571 1.00 36.63 315 GLY D N 1
ATOM 9938 C CA . GLY D 1 310 ? -18.893 15.208 -29.685 1.00 36.31 315 GLY D CA 1
ATOM 9939 C C . GLY D 1 310 ? -19.563 16.561 -29.610 1.00 36.84 315 GLY D C 1
ATOM 9940 O O . GLY D 1 310 ? -20.489 16.780 -30.390 1.00 40.62 315 GLY D O 1
ATOM 9941 N N . LYS D 1 311 ? -19.077 17.464 -28.752 1.00 35.97 316 LYS D N 1
ATOM 9942 C CA . LYS D 1 311 ? -19.589 18.850 -28.614 1.00 39.29 316 LYS D CA 1
ATOM 9943 C C . LYS D 1 311 ? -19.238 19.654 -29.871 1.00 39.95 316 LYS D C 1
ATOM 9944 O O . LYS D 1 311 ? -19.981 20.593 -30.198 1.00 43.18 316 LYS D O 1
ATOM 9950 N N . ILE D 1 312 ? -18.123 19.341 -30.533 1.00 31.50 317 ILE D N 1
ATOM 9951 C CA . ILE D 1 312 ? -17.789 19.954 -31.851 1.00 32.40 317 ILE D CA 1
ATOM 9952 C C . ILE D 1 312 ? -17.571 18.819 -32.848 1.00 28.20 317 ILE D C 1
ATOM 9953 O O . ILE D 1 312 ? -17.185 17.702 -32.422 1.00 29.99 317 ILE D O 1
ATOM 9958 N N . LYS D 1 313 ? -17.912 19.081 -34.100 1.00 29.48 318 LYS D N 1
ATOM 9959 C CA . LYS D 1 313 ? -17.710 18.109 -35.195 1.00 33.67 318 LYS D CA 1
ATOM 9960 C C . LYS D 1 313 ? -16.933 18.859 -36.260 1.00 29.29 318 LYS D C 1
ATOM 9961 O O . LYS D 1 313 ? -17.279 20.013 -36.554 1.00 31.67 318 LYS D O 1
ATOM 9967 N N . PRO D 1 314 ? -15.933 18.216 -36.904 1.00 25.56 319 PRO D N 1
ATOM 9968 C CA . PRO D 1 314 ? -15.164 18.940 -37.901 1.00 26.13 319 PRO D CA 1
ATOM 9969 C C . PRO D 1 314 ? -16.011 19.541 -39.023 1.00 25.12 319 PRO D C 1
ATOM 9970 O O . PRO D 1 314 ? -15.617 20.612 -39.545 1.00 26.49 319 PRO D O 1
ATOM 9974 N N . PHE D 1 315 ? -17.079 18.846 -39.453 1.00 24.37 320 PHE D N 1
ATOM 9975 C CA . PHE D 1 315 ? -17.851 19.261 -40.652 1.00 22.81 320 PHE D CA 1
ATOM 9976 C C . PHE D 1 315 ? -19.216 19.821 -40.245 1.00 27.55 320 PHE D C 1
ATOM 9977 O O . PHE D 1 315 ? -20.136 19.785 -41.053 1.00 27.28 320 PHE D O 1
ATOM 9985 N N . GLN D 1 316 ? -19.303 20.431 -39.063 1.00 29.04 321 GLN D N 1
ATOM 9986 C CA . GLN D 1 316 ? -20.495 21.225 -38.710 1.00 30.97 321 GLN D CA 1
ATOM 9987 C C . GLN D 1 316 ? -20.545 22.472 -39.599 1.00 30.98 321 GLN D C 1
ATOM 9988 O O . GLN D 1 316 ? -19.469 23.032 -39.920 1.00 28.87 321 GLN D O 1
ATOM 9994 N N . GLY D 1 317 ? -21.754 22.850 -40.011 1.00 29.65 322 GLY D N 1
ATOM 9995 C CA . GLY D 1 317 ? -22.014 24.064 -40.814 1.00 30.56 322 GLY D CA 1
ATOM 9996 C C . GLY D 1 317 ? -21.689 25.332 -40.043 1.00 34.85 322 GLY D C 1
ATOM 9997 O O . GLY D 1 317 ? -21.581 25.315 -38.814 1.00 30.49 322 GLY D O 1
ATOM 9998 N N . PRO D 1 318 ? -21.519 26.478 -40.738 1.00 31.50 323 PRO D N 1
ATOM 9999 C CA . PRO D 1 318 ? -21.641 26.540 -42.197 1.00 32.91 323 PRO D CA 1
ATOM 10000 C C . PRO D 1 318 ? -20.361 26.083 -42.912 1.00 30.03 323 PRO D C 1
ATOM 10001 O O . PRO D 1 318 ? -19.287 26.310 -42.407 1.00 31.80 323 PRO D O 1
ATOM 10005 N N . LEU D 1 319 ? -20.511 25.437 -44.061 1.00 26.28 324 LEU D N 1
ATOM 10006 C CA . LEU D 1 319 ? -19.380 25.043 -44.943 1.00 24.87 324 LEU D CA 1
ATOM 10007 C C . LEU D 1 319 ? -19.646 25.655 -46.314 1.00 22.27 324 LEU D C 1
ATOM 10008 O O . LEU D 1 319 ? -20.778 25.518 -46.808 1.00 22.93 324 LEU D O 1
ATOM 10013 N N . LYS D 1 320 ? -18.599 26.214 -46.887 1.00 22.02 325 LYS D N 1
ATOM 10014 C CA . LYS D 1 320 ? -18.643 26.779 -48.265 1.00 21.16 325 LYS D CA 1
ATOM 10015 C C . LYS D 1 320 ? -17.613 26.075 -49.137 1.00 23.25 325 LYS D C 1
ATOM 10016 O O . LYS D 1 320 ? -16.540 25.675 -48.602 1.00 20.83 325 LYS D O 1
ATOM 10022 N N . ASP D 1 321 ? -17.926 25.938 -50.411 1.00 21.80 326 ASP D N 1
ATOM 10023 C CA . ASP D 1 321 ? -16.965 25.358 -51.380 1.00 20.44 326 ASP D CA 1
ATOM 10024 C C . ASP D 1 321 ? -16.014 26.435 -51.913 1.00 21.14 326 ASP D C 1
ATOM 10025 O O . ASP D 1 321 ? -16.032 27.561 -51.452 1.00 19.83 326 ASP D O 1
ATOM 10030 N N . GLN D 1 322 ? -15.196 26.086 -52.904 1.00 21.49 327 GLN D N 1
ATOM 10031 C CA . GLN D 1 322 ? -14.106 26.989 -53.345 1.00 22.23 327 GLN D CA 1
ATOM 10032 C C . GLN D 1 322 ? -14.649 28.193 -54.121 1.00 22.54 327 GLN D C 1
ATOM 10033 O O . GLN D 1 322 ? -13.873 29.143 -54.333 1.00 24.14 327 GLN D O 1
ATOM 10039 N N . SER D 1 323 ? -15.919 28.161 -54.541 1.00 21.21 328 SER D N 1
ATOM 10040 C CA . SER D 1 323 ? -16.550 29.304 -55.240 1.00 22.10 328 SER D CA 1
ATOM 10041 C C . SER D 1 323 ? -17.338 30.129 -54.216 1.00 20.85 328 SER D C 1
ATOM 10042 O O . SER D 1 323 ? -18.004 31.069 -54.635 1.00 22.88 328 SER D O 1
ATOM 10045 N N . GLY D 1 324 ? -17.331 29.707 -52.950 1.00 19.90 329 GLY D N 1
ATOM 10046 C CA . GLY D 1 324 ? -18.035 30.428 -51.879 1.00 22.31 329 GLY D CA 1
ATOM 10047 C C . GLY D 1 324 ? -19.509 30.018 -51.800 1.00 22.39 329 GLY D C 1
ATOM 10048 O O . GLY D 1 324 ? -20.269 30.647 -51.087 1.00 21.54 329 GLY D O 1
ATOM 10049 N N . ALA D 1 325 ? -19.914 28.942 -52.453 1.00 19.99 330 ALA D N 1
ATOM 10050 C CA . ALA D 1 325 ? -21.297 28.418 -52.375 1.00 19.40 330 ALA D CA 1
ATOM 10051 C C . ALA D 1 325 ? -21.503 27.726 -51.028 1.00 21.80 330 ALA D C 1
ATOM 10052 O O . ALA D 1 325 ? -20.604 26.987 -50.573 1.00 20.07 330 ALA D O 1
ATOM 10054 N N . VAL D 1 326 ? -22.640 27.980 -50.388 1.00 20.39 331 VAL D N 1
ATOM 10055 C CA . VAL D 1 326 ? -22.985 27.251 -49.139 1.00 21.80 331 VAL D CA 1
ATOM 10056 C C . VAL D 1 326 ? -23.322 25.807 -49.473 1.00 23.61 331 VAL D C 1
ATOM 10057 O O . VAL D 1 326 ? -24.239 25.544 -50.282 1.00 23.57 331 VAL D O 1
ATOM 10061 N N . LYS D 1 327 ? -22.641 24.866 -48.832 1.00 23.22 332 LYS D N 1
ATOM 10062 C CA . LYS D 1 327 ? -22.854 23.425 -49.036 1.00 23.13 332 LYS D CA 1
ATOM 10063 C C . LYS D 1 327 ? -23.546 22.832 -47.803 1.00 24.13 332 LYS D C 1
ATOM 10064 O O . LYS D 1 327 ? -24.258 21.861 -47.976 1.00 27.18 332 LYS D O 1
ATOM 10070 N N . VAL D 1 328 ? -23.324 23.421 -46.630 1.00 26.19 333 VAL D N 1
ATOM 10071 C CA . VAL D 1 328 ? -23.973 23.011 -45.350 1.00 25.21 333 VAL D CA 1
ATOM 10072 C C . VAL D 1 328 ? -24.326 24.294 -44.608 1.00 25.18 333 VAL D C 1
ATOM 10073 O O . VAL D 1 328 ? -23.447 25.123 -44.415 1.00 27.34 333 VAL D O 1
ATOM 10077 N N . ALA D 1 329 ? -25.595 24.489 -44.265 1.00 29.13 334 ALA D N 1
ATOM 10078 C CA . ALA D 1 329 ? -26.048 25.736 -43.587 1.00 33.03 334 ALA D CA 1
ATOM 10079 C C . ALA D 1 329 ? -25.583 25.746 -42.127 1.00 35.88 334 ALA D C 1
ATOM 10080 O O . ALA D 1 329 ? -25.395 24.659 -41.541 1.00 31.84 334 ALA D O 1
ATOM 10082 N N . ALA D 1 330 ? -25.399 26.935 -41.544 1.00 38.13 335 ALA D N 1
ATOM 10083 C CA . ALA D 1 330 ? -25.191 27.090 -40.082 1.00 39.45 335 ALA D CA 1
ATOM 10084 C C . ALA D 1 330 ? -26.330 26.362 -39.350 1.00 37.38 335 ALA D C 1
ATOM 10085 O O . ALA D 1 330 ? -27.468 26.386 -39.837 1.00 38.34 335 ALA D O 1
ATOM 10087 N N . GLY D 1 331 ? -26.010 25.641 -38.280 1.00 44.70 336 GLY D N 1
ATOM 10088 C CA . GLY D 1 331 ? -26.986 24.851 -37.496 1.00 40.73 336 GLY D CA 1
ATOM 10089 C C . GLY D 1 331 ? -27.204 23.457 -38.038 1.00 43.39 336 GLY D C 1
ATOM 10090 O O . GLY D 1 331 ? -27.978 22.714 -37.414 1.00 43.35 336 GLY D O 1
ATOM 10091 N N . SER D 1 332 ? -26.565 23.084 -39.156 1.00 34.52 337 SER D N 1
ATOM 10092 C CA . SER D 1 332 ? -26.633 21.717 -39.730 1.00 34.43 337 SER D CA 1
ATOM 10093 C C . SER D 1 332 ? -25.218 21.128 -39.741 1.00 34.59 337 SER D C 1
ATOM 10094 O O . SER D 1 332 ? -24.258 21.867 -39.496 1.00 34.07 337 SER D O 1
ATOM 10097 N N . ASP D 1 333 ? -25.131 19.824 -39.933 1.00 36.20 338 ASP D N 1
ATOM 10098 C CA . ASP D 1 333 ? -23.871 19.051 -40.019 1.00 40.06 338 ASP D CA 1
ATOM 10099 C C . ASP D 1 333 ? -23.822 18.468 -41.416 1.00 35.35 338 ASP D C 1
ATOM 10100 O O . ASP D 1 333 ? -24.885 18.277 -42.024 1.00 37.54 338 ASP D O 1
ATOM 10105 N N . LEU D 1 334 ? -22.632 18.199 -41.932 1.00 35.49 339 LEU D N 1
ATOM 10106 C CA . LEU D 1 334 ? -22.485 17.422 -43.191 1.00 33.94 339 LEU D CA 1
ATOM 10107 C C . LEU D 1 334 ? -23.072 16.037 -42.930 1.00 35.26 339 LEU D C 1
ATOM 10108 O O . LEU D 1 334 ? -22.682 15.372 -41.971 1.00 34.57 339 LEU D O 1
ATOM 10113 N N . PRO D 1 335 ? -24.049 15.590 -43.754 1.00 38.18 340 PRO D N 1
ATOM 10114 C CA . PRO D 1 335 ? -24.681 14.281 -43.563 1.00 44.64 340 PRO D CA 1
ATOM 10115 C C . PRO D 1 335 ? -23.694 13.113 -43.724 1.00 48.14 340 PRO D C 1
ATOM 10116 O O . PRO D 1 335 ? -22.753 13.254 -44.488 1.00 37.71 340 PRO D O 1
ATOM 10120 N N . LEU D 1 336 ? -23.944 11.995 -43.043 1.00 46.99 341 LEU D N 1
ATOM 10121 C CA . LEU D 1 336 ? -23.022 10.831 -42.983 1.00 49.04 341 LEU D CA 1
ATOM 10122 C C . LEU D 1 336 ? -22.677 10.329 -44.397 1.00 48.34 341 LEU D C 1
ATOM 10123 O O . LEU D 1 336 ? -21.491 9.994 -44.609 1.00 41.83 341 LEU D O 1
ATOM 10128 N N . ALA D 1 337 ? -23.618 10.312 -45.351 1.00 42.98 342 ALA D N 1
ATOM 10129 C CA . ALA D 1 337 ? -23.352 9.812 -46.724 1.00 42.94 342 ALA D CA 1
ATOM 10130 C C . ALA D 1 337 ? -22.434 10.781 -47.479 1.00 42.62 342 ALA D C 1
ATOM 10131 O O . ALA D 1 337 ? -21.588 10.319 -48.291 1.00 38.05 342 ALA D O 1
ATOM 10133 N N . SER D 1 338 ? -22.585 12.098 -47.258 1.00 35.05 343 SER D N 1
ATOM 10134 C CA . SER D 1 338 ? -21.731 13.125 -47.909 1.00 35.21 343 SER D CA 1
ATOM 10135 C C . SER D 1 338 ? -20.321 13.085 -47.295 1.00 30.07 343 SER D C 1
ATOM 10136 O O . SER D 1 338 ? -19.354 13.310 -48.009 1.00 31.14 343 SER D O 1
ATOM 10139 N N A LEU D 1 339 ? -20.230 12.822 -45.993 0.50 30.15 344 LEU D N 1
ATOM 10140 N N B LEU D 1 339 ? -20.245 12.822 -45.993 0.50 30.71 344 LEU D N 1
ATOM 10141 C CA A LEU D 1 339 ? -18.935 12.666 -45.277 0.50 31.45 344 LEU D CA 1
ATOM 10142 C CA B LEU D 1 339 ? -18.953 12.660 -45.274 0.50 32.64 344 LEU D CA 1
ATOM 10143 C C A LEU D 1 339 ? -18.204 11.446 -45.825 0.50 31.75 344 LEU D C 1
ATOM 10144 C C B LEU D 1 339 ? -18.213 11.462 -45.870 0.50 32.55 344 LEU D C 1
ATOM 10145 O O A LEU D 1 339 ? -17.008 11.569 -46.176 0.50 30.92 344 LEU D O 1
ATOM 10146 O O B LEU D 1 339 ? -17.033 11.628 -46.306 0.50 31.93 344 LEU D O 1
ATOM 10155 N N . LYS D 1 340 ? -18.917 10.331 -45.960 1.00 30.80 345 LYS D N 1
ATOM 10156 C CA . LYS D 1 340 ? -18.358 9.035 -46.454 1.00 37.53 345 LYS D CA 1
ATOM 10157 C C . LYS D 1 340 ? -17.780 9.187 -47.862 1.00 34.45 345 LYS D C 1
ATOM 10158 O O . LYS D 1 340 ? -16.705 8.592 -48.138 1.00 35.66 345 LYS D O 1
ATOM 10164 N N . GLY D 1 341 ? -18.421 9.967 -48.718 1.00 30.79 346 GLY D N 1
ATOM 10165 C CA . GLY D 1 341 ? -17.992 10.088 -50.119 1.00 32.89 346 GLY D CA 1
ATOM 10166 C C . GLY D 1 341 ? -17.328 11.410 -50.426 1.00 32.62 346 GLY D C 1
ATOM 10167 O O . GLY D 1 341 ? -17.159 11.686 -51.594 1.00 31.68 346 GLY D O 1
ATOM 10168 N N A MET D 1 342 ? -16.875 12.161 -49.413 0.50 30.28 347 MET D N 1
ATOM 10169 N N B MET D 1 342 ? -17.004 12.205 -49.397 0.50 30.86 347 MET D N 1
ATOM 10170 C CA A MET D 1 342 ? -16.500 13.588 -49.563 0.50 29.35 347 MET D CA 1
ATOM 10171 C CA B MET D 1 342 ? -16.600 13.625 -49.554 0.50 30.73 347 MET D CA 1
ATOM 10172 C C A MET D 1 342 ? -15.482 13.741 -50.679 0.50 27.62 347 MET D C 1
ATOM 10173 C C B MET D 1 342 ? -15.546 13.735 -50.656 0.50 28.21 347 MET D C 1
ATOM 10174 O O A MET D 1 342 ? -14.391 13.131 -50.629 0.50 29.25 347 MET D O 1
ATOM 10175 O O B MET D 1 342 ? -14.498 13.071 -50.564 0.50 31.38 347 MET D O 1
ATOM 10184 N N . ASN D 1 343 ? -15.825 14.534 -51.687 1.00 24.98 348 ASN D N 1
ATOM 10185 C CA . ASN D 1 343 ? -14.922 14.640 -52.860 1.00 24.03 348 ASN D CA 1
ATOM 10186 C C . ASN D 1 343 ? -14.858 16.076 -53.326 1.00 25.40 348 ASN D C 1
ATOM 10187 O O . ASN D 1 343 ? -14.336 16.257 -54.394 1.00 28.19 348 ASN D O 1
ATOM 10192 N N . TRP D 1 344 ? -15.206 17.036 -52.468 1.00 21.34 349 TRP D N 1
ATOM 10193 C CA . TRP D 1 344 ? -15.145 18.465 -52.801 1.00 21.20 349 TRP D CA 1
ATOM 10194 C C . TRP D 1 344 ? -14.353 19.168 -51.690 1.00 20.54 349 TRP D C 1
ATOM 10195 O O . TRP D 1 344 ? -14.262 18.584 -50.551 1.00 22.84 349 TRP D O 1
ATOM 10206 N N . TYR D 1 345 ? -13.773 20.292 -52.023 1.00 20.28 350 TYR D N 1
ATOM 10207 C CA . TYR D 1 345 ? -12.905 21.079 -51.128 1.00 20.75 350 TYR D CA 1
ATOM 10208 C C . TYR D 1 345 ? -13.622 22.301 -50.565 1.00 21.52 350 TYR D C 1
ATOM 10209 O O . TYR D 1 345 ? -14.375 23.016 -51.307 1.00 19.93 350 TYR D O 1
ATOM 10218 N N . VAL D 1 346 ? -13.320 22.602 -49.314 1.00 19.86 351 VAL D N 1
ATOM 10219 C CA . VAL D 1 346 ? -13.821 23.830 -48.664 1.00 21.64 351 VAL D CA 1
ATOM 10220 C C . VAL D 1 346 ? -13.115 25.065 -49.201 1.00 20.93 351 VAL D C 1
ATOM 10221 O O . VAL D 1 346 ? -11.954 24.999 -49.751 1.00 22.01 351 VAL D O 1
ATOM 10225 N N . GLN D 1 347 ? -13.769 26.208 -49.022 1.00 21.24 352 GLN D N 1
ATOM 10226 C CA . GLN D 1 347 ? -13.210 27.526 -49.387 1.00 20.45 352 GLN D CA 1
ATOM 10227 C C . GLN D 1 347 ? -11.865 27.733 -48.658 1.00 21.48 352 GLN D C 1
ATOM 10228 O O . GLN D 1 347 ? -11.769 27.401 -47.454 1.00 22.67 352 GLN D O 1
ATOM 10234 N N . GLY D 1 348 ? -10.840 28.137 -49.399 1.00 20.28 353 GLY D N 1
ATOM 10235 C CA . GLY D 1 348 ? -9.504 28.384 -48.813 1.00 22.63 353 GLY D CA 1
ATOM 10236 C C . GLY D 1 348 ? -8.488 27.295 -49.094 1.00 21.97 353 GLY D C 1
ATOM 10237 O O . GLY D 1 348 ? -7.311 27.535 -48.817 1.00 25.24 353 GLY D O 1
ATOM 10238 N N . VAL D 1 349 ? -8.912 26.170 -49.672 1.00 20.71 354 VAL D N 1
ATOM 10239 C CA . VAL D 1 349 ? -8.018 25.130 -50.228 1.00 21.37 354 VAL D CA 1
ATOM 10240 C C . VAL D 1 349 ? -7.574 25.615 -51.602 1.00 23.89 354 VAL D C 1
ATOM 10241 O O . VAL D 1 349 ? -8.460 25.934 -52.442 1.00 22.34 354 VAL D O 1
ATOM 10245 N N . GLU D 1 350 ? -6.273 25.590 -51.844 1.00 22.10 355 GLU D N 1
ATOM 10246 C CA . GLU D 1 350 ? -5.739 25.956 -53.175 1.00 24.89 355 GLU D CA 1
ATOM 10247 C C . GLU D 1 350 ? -4.561 25.071 -53.507 1.00 29.36 355 GLU D C 1
ATOM 10248 O O . GLU D 1 350 ? -4.005 24.385 -52.609 1.00 27.09 355 GLU D O 1
ATOM 10254 N N . GLY D 1 351 ? -4.248 25.017 -54.785 1.00 28.47 356 GLY D N 1
ATOM 10255 C CA . GLY D 1 351 ? -3.119 24.214 -55.265 1.00 33.27 356 GLY D CA 1
ATOM 10256 C C . GLY D 1 351 ? -1.835 25.019 -55.183 1.00 35.53 356 GLY D C 1
ATOM 10257 O O . GLY D 1 351 ? -1.850 26.230 -54.928 1.00 47.13 356 GLY D O 1
ATOM 10258 N N . THR D 1 352 ? -0.722 24.347 -55.410 1.00 40.84 357 THR D N 1
ATOM 10259 C CA . THR D 1 352 ? 0.612 24.969 -55.550 1.00 46.25 357 THR D CA 1
ATOM 10260 C C . THR D 1 352 ? 0.730 25.390 -57.012 1.00 60.96 357 THR D C 1
ATOM 10261 O O . THR D 1 352 ? 0.001 24.806 -57.843 1.00 68.81 357 THR D O 1
ATOM 10265 N N . ILE D 1 353 ? 1.515 26.420 -57.313 1.00 62.75 358 ILE D N 1
ATOM 10266 C CA . ILE D 1 353 ? 1.769 26.893 -58.709 1.00 76.90 358 ILE D CA 1
ATOM 10267 C C . ILE D 1 353 ? 2.450 25.761 -59.501 1.00 82.63 358 ILE D C 1
ATOM 10268 O O . ILE D 1 353 ? 1.805 24.941 -60.167 1.00 76.79 358 ILE D O 1
#

Solvent-accessible surface area: 52368 Å² total; per-residue (Å²): 210,57,21,60,0,0,0,0,0,33,3,13,36,100,2,22,0,28,2,81,4,0,7,81,3,26,81,34,0,49,178,26,6,35,98,74,7,111,17,48,88,54,68,89,4,75,57,31,86,70,0,38,148,20,0,89,140,20,6,76,90,34,3,85,0,0,0,0,0,6,54,19,0,25,63,2,0,45,103,0,2,150,54,45,95,119,8,20,0,8,1,0,18,3,65,73,63,41,195,17,1,0,6,1,40,18,36,14,21,15,0,7,25,0,4,0,0,0,0,11,55,22,20,105,58,8,14,0,0,0,0,0,1,67,88,20,36,38,0,4,16,2,0,0,0,0,0,26,0,0,40,44,18,8,37,96,3,88,0,31,5,27,88,19,78,28,34,63,41,56,75,108,0,75,88,3,0,50,10,0,21,90,41,27,1,10,0,0,5,4,10,0,10,1,16,4,2,0,67,0,0,58,112,102,66,65,49,0,1,1,9,6,8,63,0,42,171,68,0,82,158,0,6,0,0,0,2,48,8,39,9,3,62,6,0,17,62,7,0,10,14,30,60,21,56,28,48,125,36,68,92,23,75,44,0,16,36,42,11,1,2,80,19,2,110,44,25,110,50,14,51,114,20,1,27,126,42,1,88,93,41,49,64,9,9,68,85,36,165,25,100,10,7,77,12,100,8,95,20,78,98,31,45,97,83,8,60,75,88,58,72,12,78,114,81,41,24,86,44,2,115,28,60,3,94,25,12,74,51,25,132,125,216,148,58,19,58,0,0,0,0,0,34,4,13,35,98,2,20,0,28,2,81,4,0,8,81,2,22,76,26,0,56,170,57,11,41,97,123,9,111,17,48,87,51,66,91,3,77,53,31,81,89,0,37,166,17,0,88,135,20,6,78,92,29,3,99,0,0,0,0,1,6,55,20,0,25,64,2,0,46,100,0,1,153,54,45,97,133,7,20,0,8,1,0,20,4,69,73,64,40,192,17,2,0,6,1,40,18,36,14,19,15,0,7,21,0,5,0,1,0,0,11,72,24,23,194,70,20,16,0,0,0,0,0,1,65,88,22,38,37,0,3,14,2,0,0,0,0,0,26,0,0,40,58,46,50,102,174,3,86,0,30,5,27,87,20,76,26,33,64,41,57,73,107,0,90,97,2,0,50,10,0,22,90,42,29,1,10,0,0,5,5,9,0,9,2,16,5,1,1,70,0,0,58,107,105,68,64,50,0,1,1,9,6,8,61,0,42,166,69,0,84,158,1,6,0,0,0,3,44,8,33,9,2,38,8,0,2,95,9,0,42,21,28,72,59,68,73,44,139,33,81,92,23,70,48,0,16,34,73,18,1,3,87,22,3,67,38,26,100,52,13,54,105,84,1,27,134,41,1,59,90,45,56,64,18,9,14,25,36,164,33,96,9,6,72,13,100,9,108,19,83,101,32,46,98,81,8,62,75,87,57,72,12,80,111,82,44,27,84,41,1,115,28,61,3,91,27,11,71,52,22,133,125,221,148,60,21,67,0,0,0,0,0,35,5,3,38,56,2,22,0,31,2,80,4,0,8,79,3,24,78,29,0,49,171,75,15,37,97,128,7,110,17,49,90,51,65,66,4,80,53,32,78,97,0,33,161,18,0,92,130,15,7,76,78,35,5,82,0,0,0,0,1,6,57,19,0,27,64,2,0,34,94,0,0,136,50,45,106,104,3,22,0,9,2,0,17,5,68,80,64,37,194,15,2,0,7,1,39,18,36,14,19,13,0,8,16,0,5,0,0,0,0,12,75,25,24,201,75,20,17,0,0,0,0,0,1,65,84,20,36,39,0,4,12,2,0,0,0,0,0,25,0,0,38,56,46,52,108,176,2,84,0,32,6,28,92,22,78,18,36,13,20,27,23,100,0,22,122,2,0,53,43,0,20,90,51,28,1,12,0,0,4,3,12,0,10,2,15,4,2,0,52,0,0,55,88,103,65,67,54,0,1,1,10,6,8,54,0,40,137,29,0,82,158,0,5,0,0,0,3,43,8,55,8,3,78,9,0,4,101,10,0,52,23,28,71,64,68,90,46,144,35,82,92,25,77,47,0,20,35,76,34,1,3,88,10,4,44,26,28,90,46,13,54,91,83,1,25,130,44,1,54,91,46,54,59,14,11,14,37,33,172,21,95,12,6,70,11,84,3,92,31,97,100,26,46,90,101,8,58,75,88,58,72,14,80,122,82,45,25,84,37,2,114,44,46,2,79,20,11,65,50,27,208,149,59,22,68,0,0,0,0,0,35,5,13,38,97,2,22,0,28,2,82,5,0,8,77,2,24,78,37,0,48,183,89,13,37,96,120,6,111,17,49,90,50,65,91,4,79,54,30,77,95,0,34,169,18,0,93,132,17,6,76,78,34,5,92,0,0,0,0,1,5,59,19,0,25,65,1,0,50,89,0,1,150,51,46,106,107,4,21,0,8,2,0,20,5,71,72,62,39,194,15,2,0,6,0,37,17,36,14,16,13,0,7,18,0,4,0,1,0,0,12,77,25,24,202,76,18,18,0,0,0,0,0,0,65,84,20,35,38,0,4,9,2,0,0,0,0,0,25,0,0,38,61,50,53,107,175,2,82,0,24,6,27,88,21,78,27,35,74,42,56,72,111,0,75,105,3,0,50,37,0,22,89,49,28,1,12,0,0,5,2,10,0,9,2,16,4,0,0,67,0,0,57,108,102,67,68,55,0,0,0,9,6,10,62,0,43,171,67,0,83,159,1,5,0,0,0,2,43,8,54,10,3,55,8,0,12,110,10,0,85,23,27,72,75,68,96,45,138,36,82,93,23,78,53,0,15,42,67,15,2,2,63,13,1,14,7,23,98,56,8,56,73,85,2,0,95,42,0,14,85,55,39,38,13,8,37,48,38,170,22,98,10,4,76,13,85,4,93,30,96,100,24,45,91,102,10,57,75,87,57,72,15,79,122,84,47,28,81,39,2,111,42,48,2,81,20,12,64,48,33,194

Organism: Pseudomonas sp. (strain ADP) (NCBI:txid47660)

CATH classification: 3.40.50.2300 (+1 more: 3.40.50.2300)

Secondary structure (DSSP, 8-state):
-PEEEEEE-SS-GGGSSHHHHHHHHHHHHHHHHGGGEEEEEE-SPPSGGGHHHHHHHHHHTT-SEEEE-SGGGHHHHHHHHHH-TTSEEEEET----BTTEEEEEE-THHHHHHHHHHHHHH-SSSEEEEEES--SHHHHHHHHHHHHHHHTT-TT-EEEEEE-SSS--HHHHHHHHHHHHHTT--EEEESSSSSHHHHHHHHTT-EEEEEES--GGG-TTTEEEEEEE--HHHHHHHHHHHHHT-----EEEE-TTTTSEEEPPPPTTS-HHHHHHHHHHHHHHHHTSS-TTBSPEEBTTS-EEE-TT-B--HHHHHT----BTTEEEPPP-/-PEEEEEE-SS-GGGSSHHHHHHHHHHHHHHHHGGGEEEEEE-SPPSGGGHHHHHHHHHHTT-SEEEE-SGGGHHHHHHHHHH-TTSEEEEES----BTTEEEEEE-THHHHHHHHHHHHHH-SSSEEEEEES--SHHHHHHHHHHHHHHHTT-TT-EEEEEE-SSS--HHHHHHHHHHHHHTT--EEEESSSSSHHHHHHHHTT-EEEEEES--GGG-TTTEEEEEEE--HHHHHHHHHHHHHT-----EEEE-TTTTSEEEPPPPTTS-HHHHHHHHHHHHHHHHTSS-TTBSPEEBTTS-EEE-TT-B--HHHHHT----BTTEEEPPP-/-PEEEEEE-SS-GGGSSHHHHHHHHHHHHHHHHGGGEEEEEE-SPPSGGGHHHHHHHHHHTT-SEEEE-SGGGHHHHHHHHHH-TTSEEEEET----BTTEEEEEE-THHHHHHHHHHHHHH-SSSEEEEEES--SHHHHHHHHHHHHHHHTT-TT-EEEEEE-S-S--HHHHHHHHHHHHHTT--EEEESSSSSHHHHHHHHTT-EEEEEES--GGG-TTTEEEEEEE--HHHHHHHHHHHHHT-----EEEE-TTTTSEEEPPPPTTS-HHHHHHHHHHHHHHHHTSS-TTBSPEEBTT--EEE-TT-B--HHHHHT---PBTTEEE--/-PEEEEEE-SS-GGGSSHHHHHHHHHHHHHHHHGGGEEEEEE-SPPSGGGHHHHHHHHHHTT-SEEEE-SGGGHHHHHHHHHH-TTSEEEEET----BTTEEEEEE-HHHHHHHHHHHHHHH-SSSEEEEEES--SHHHHHHHHHHHHHHHTT-TT-EEEEEE-SSS--HHHHHHHHHHHHHTT--EEEESSSSSHHHHHHHHTT-EEEEEES--GGG-TTTEEEEEEE--HHHHHHHHHHHHHT-----EEEE-TTTTSEEEPPPPTTS-HHHHHHHHHHHHHHHHTSS-TTBSPEEBTT--EEE-TT-B--HHHHHT---PBTTEEE--